Protein AF-A0A522S3V0-F1 (afdb_monomer_lite)

Sequence (945 aa):
MSQTAIDLSSREPKLDTTPLRFVTAASLFDGHDAAINIMRRIIQSQGAEVIHLGHNRSVEDVVRAALQEDADGIALSSYQGGHVEYFKYMVDMLRERGAGHIRVFGGGGGTITPEEIRELQDYGVERIYHPNDGMHMGLVHMIEDVVGRASAARDRGLGTGDQSKHLQPSIDDEASVGRMLSRIEDGGFSESELKLLRKQWTKRGQSRFSSDAGAKDGPARKHDSDPFLPPVIGITGTGGAGKSSVVDELLLRFLHAFPEMRIAVLAVDPTRRKGGGALLGDRIRMNALRSHRVFMRSMATRRAHVATNAVLHDAIAFLKSLPFDLVIVETAGIGQADTEIVDLVDFPVYVMTSDYGAASQLEKIDMLDFAQLVVLNKYDRRGAEDALRDVRKQWKRNHTAFQMPDEDVPVYPTIASQFNDPGVTWMFVNLCRLLRKNRGQSRLSDPRAGADTALASKGDSDPGFSPHCDFKPQIDTTLKEPRATVLIPGKRVRYLAEIAEQGRGINADAKRMAEAASKAQHYYESLKELGDSDLPKPLDLYGAEALVAGKARSYKSSADDSKTHVGAGLPATNDADRSLLVLRQRYNEAVKELSAEAIHLLRDWPSRRESVQAEFNEYTVRGKAIKVQNYRETLSHQKVPKIAPPVTRDWGEQLKYLMLENLPGAYPYTGGVYPYRRSGEDPTRMFAGEGTPERTNRRFHYLSLGQPASRLSTAFDSVTLYGEDPAPRPDIYGKIGNSGVSIATLVDMKKLYSGFDLCDPKTSVSMTINGPAPMILAMFMNTAIDQQVEKYLKEDDARWAAAQKKIAELLKGRPQPQYHGDLPQGNDGLGLALLGVTGDQLVDAETYARIKEHTLSTVRGTVQADILKEDQAQNTCIFSTEFALRMMGDIQQYFVDHKVRNFYSVSISGYHIAEAGANPISQLAFTLSNGFTIVEYYLARGMQI

Radius of gyration: 38.39 Å; chains: 1; bounding box: 123×80×122 Å

Foldseek 3Di:
DDDDDDPPPDPDPPPQDDAAEEEEEEFALAQPCLVRVVLQVLLQLQQHAYAYQYYRDALVRRLLCCLLQVHLEYEYEYAQFLVLLRLLLNCVVCVVLVNLLYAYEYEHEVRQPPVSQVVSVVSRHVGYDYVVNCVVQPSNSVSVVVRVVSVVSCVVVSGLPDDDPDDPDALLNSNSLNSVVVCLQSVVDDPVRLVVVLVVLVVLQFCPPQDDPPDDDDDDDDDPFTGAFAFEEEEAEAAPLCRLLLVQVLLVQCCVQFVQAAEEEEAEEEADPNRNYTHQHSNNNHPSSVDSSYRYYYYYCSDPPAFHNPSLLSSSSNVSSYPHNHYYYYTYGDDQPHDVVLVRGLAYEYGYEQPQPDLVSLVSRVCLLRHPAYEHEPCVDPCSVVSLVSSLVSSCVSVVVVVDDSLRRRYFYYYSLDPPFLRSVLNLLVVLVVVLVSQDQDPPPDPPPDPPDPDDDDDDDPSHHDPRDPSHGPDDNPPNDGDPPCLFDPVCPCVVVVVVVVVVVLLVLLLQQLVLQLQLVVLLVVCVVVPPPQRDPRLDAGDPVLLDWDDDDDDDDDDDDDDDDDDDDDDPPSTDPVVSNVSSVSNNVSSVSHDPVLSVQLVCVVVVQVQLVDQWHWDDDPRDIDIDGQFDQDPVRDTDGQWDDDDDPTSSVSSSCCSPQNQQCHPPRNNHVHNHDDDQDDPDEDEDFFAALLVLLLVQCVVCPPRPARRYEFDAWSCVLLLHAQDPSSSRPSGARGRGYYDNDLLRLLSNQALPQQLDPRYEYEYEHAACLLVVVVSNLQLNLQLLLQVVQVVDPVSVVQLLVLLCVVCPPHDFDANPDDDHPNGPGRSGVQGPHGSCSSDPPVVSVVSSLSSLQRGAYEYAHLLLVCVQFRVSHNDSSVVSLVSLLVVVVVCVVSVNPRYHSHDQALPRVVVSPDDPVRSVSSSVVSVVSNVSSNVVVVDDD

Structure (mmCIF, N/CA/C/O backbone):
data_AF-A0A522S3V0-F1
#
_entry.id   AF-A0A522S3V0-F1
#
loop_
_atom_site.group_PDB
_atom_site.id
_atom_site.type_symbol
_atom_site.label_atom_id
_atom_site.label_alt_id
_atom_site.label_comp_id
_atom_site.label_asym_id
_atom_site.label_entity_id
_atom_site.label_seq_id
_atom_site.pdbx_PDB_ins_code
_atom_site.Cartn_x
_atom_site.Cartn_y
_atom_site.Cartn_z
_atom_site.occupancy
_atom_site.B_iso_or_equiv
_atom_site.auth_seq_id
_atom_site.auth_comp_id
_atom_site.auth_asym_id
_atom_site.auth_atom_id
_atom_site.pdbx_PDB_model_num
ATOM 1 N N . MET A 1 1 ? 29.443 -6.224 9.968 1.00 32.06 1 MET A N 1
ATOM 2 C CA . MET A 1 1 ? 30.421 -5.858 11.012 1.00 32.06 1 MET A CA 1
ATOM 3 C C . MET A 1 1 ? 29.981 -6.482 12.325 1.00 32.06 1 MET A C 1
ATOM 5 O O . MET A 1 1 ? 28.787 -6.664 12.518 1.00 32.06 1 MET A O 1
ATOM 9 N N . SER A 1 2 ? 30.970 -6.884 13.118 1.00 28.94 2 SER A N 1
ATOM 10 C CA . SER A 1 2 ? 30.936 -7.695 14.342 1.00 28.94 2 SER A CA 1
ATOM 11 C C . SER A 1 2 ? 29.720 -7.516 15.261 1.00 28.94 2 SER A C 1
ATOM 13 O O . SER A 1 2 ? 29.394 -6.402 15.655 1.00 28.94 2 SER A O 1
ATOM 15 N N . GLN A 1 3 ? 29.127 -8.647 15.656 1.00 35.12 3 GLN A N 1
ATOM 16 C CA . GLN A 1 3 ? 28.225 -8.776 16.798 1.00 35.12 3 GLN A CA 1
ATOM 17 C C . GLN A 1 3 ? 28.977 -8.393 18.079 1.00 35.12 3 GLN A C 1
ATOM 19 O O . GLN A 1 3 ? 29.877 -9.111 18.509 1.00 35.12 3 GLN A O 1
ATOM 24 N N . THR A 1 4 ? 28.609 -7.280 18.702 1.00 29.66 4 THR A N 1
ATOM 25 C CA . THR A 1 4 ? 28.886 -7.037 20.118 1.00 29.66 4 THR A CA 1
ATOM 26 C C . THR A 1 4 ? 27.630 -7.391 20.899 1.00 29.66 4 THR A C 1
ATOM 28 O O . THR A 1 4 ? 26.602 -6.723 20.812 1.00 29.66 4 THR A O 1
ATOM 31 N N . ALA A 1 5 ? 27.704 -8.501 21.632 1.00 32.44 5 ALA A N 1
ATOM 32 C CA . ALA A 1 5 ? 26.768 -8.814 22.695 1.00 32.44 5 ALA A CA 1
ATOM 33 C C . ALA A 1 5 ? 26.901 -7.717 23.761 1.00 32.44 5 ALA A C 1
ATOM 35 O O . ALA A 1 5 ? 27.914 -7.644 24.453 1.00 32.44 5 ALA A O 1
ATOM 36 N N . ILE A 1 6 ? 25.915 -6.823 23.829 1.00 32.91 6 ILE A N 1
ATOM 37 C CA . ILE A 1 6 ? 25.799 -5.864 24.924 1.00 32.91 6 ILE A CA 1
ATOM 38 C C . ILE A 1 6 ? 25.101 -6.597 26.064 1.00 32.91 6 ILE A C 1
ATOM 40 O O . ILE A 1 6 ? 23.945 -7.008 25.949 1.00 32.91 6 ILE A O 1
ATOM 44 N N . ASP A 1 7 ? 25.867 -6.793 27.128 1.00 29.81 7 ASP A N 1
ATOM 45 C CA . ASP A 1 7 ? 25.445 -7.315 28.415 1.00 29.81 7 ASP A CA 1
ATOM 46 C C . ASP A 1 7 ? 24.441 -6.330 29.038 1.00 29.81 7 ASP A C 1
ATOM 48 O O . ASP A 1 7 ? 24.802 -5.261 29.534 1.00 29.81 7 ASP A O 1
ATOM 52 N N . LEU A 1 8 ? 23.148 -6.641 28.917 1.00 35.09 8 LEU A N 1
ATOM 53 C CA . LEU A 1 8 ? 22.081 -5.934 29.619 1.00 35.09 8 LEU A CA 1
ATOM 54 C C . LEU A 1 8 ? 22.165 -6.352 31.086 1.00 35.09 8 LEU A C 1
ATOM 56 O O . LEU A 1 8 ? 21.627 -7.391 31.468 1.00 35.09 8 LEU A O 1
ATOM 60 N N . SER A 1 9 ? 22.847 -5.545 31.899 1.00 31.08 9 SER A N 1
ATOM 61 C CA . SER A 1 9 ? 22.861 -5.714 33.349 1.00 31.08 9 SER A CA 1
ATOM 62 C C . SER A 1 9 ? 21.422 -5.810 33.860 1.00 31.08 9 SER A C 1
ATOM 64 O O . SER A 1 9 ? 20.640 -4.862 33.745 1.00 31.08 9 SER A O 1
ATOM 66 N N . SER A 1 10 ? 21.081 -6.973 34.405 1.00 33.59 10 SER A N 1
ATOM 67 C CA . SER A 1 10 ? 19.792 -7.302 34.993 1.00 33.59 10 SER A CA 1
ATOM 68 C C . SER A 1 10 ? 19.484 -6.378 36.173 1.00 33.59 10 SER A C 1
ATOM 70 O O . SER A 1 10 ? 19.895 -6.642 37.303 1.00 33.59 10 SER A O 1
ATOM 72 N N . ARG A 1 11 ? 18.727 -5.303 35.936 1.00 32.62 11 ARG A N 1
ATOM 73 C CA . ARG A 1 11 ? 17.849 -4.778 36.983 1.00 32.62 11 ARG A CA 1
ATOM 74 C C . ARG A 1 11 ? 16.724 -5.792 37.140 1.00 32.62 11 ARG A C 1
ATOM 76 O O . ARG A 1 11 ? 15.978 -6.026 36.192 1.00 32.62 11 ARG A O 1
ATOM 83 N N . GLU A 1 12 ? 16.645 -6.423 38.307 1.00 28.22 12 GLU A N 1
ATOM 84 C CA . GLU A 1 12 ? 15.468 -7.202 38.685 1.00 28.22 12 GLU A CA 1
ATOM 85 C C . GLU A 1 12 ? 14.215 -6.335 38.467 1.00 28.22 12 GLU A C 1
ATOM 87 O O . GLU A 1 12 ? 14.197 -5.176 38.903 1.00 28.22 12 GLU A O 1
ATOM 92 N N . PRO A 1 13 ? 13.184 -6.833 37.760 1.00 34.31 13 PRO A N 1
ATOM 93 C CA . PRO A 1 13 ? 11.940 -6.097 37.626 1.00 34.31 13 PRO A CA 1
ATOM 94 C C . PRO A 1 13 ? 11.359 -5.903 39.027 1.00 34.31 13 PRO A C 1
ATOM 96 O O . PRO A 1 13 ? 11.206 -6.868 39.776 1.00 34.31 13 PRO A O 1
ATOM 99 N N . LYS A 1 14 ? 11.039 -4.655 39.393 1.00 36.66 14 LYS A N 1
ATOM 100 C CA . LYS A 1 14 ? 10.202 -4.376 40.566 1.00 36.66 14 LYS A CA 1
ATOM 101 C C . LYS A 1 14 ? 8.884 -5.129 40.367 1.00 36.66 14 LYS A C 1
ATOM 103 O O . LYS A 1 14 ? 8.044 -4.704 39.583 1.00 36.66 14 LYS A O 1
ATOM 108 N N . LEU A 1 15 ? 8.737 -6.258 41.053 1.00 36.50 15 LEU A N 1
ATOM 109 C CA . LEU A 1 15 ? 7.603 -7.181 40.942 1.00 36.50 15 LEU A CA 1
ATOM 110 C C . LEU A 1 15 ? 6.273 -6.602 41.470 1.00 36.50 15 LEU A C 1
ATOM 112 O O . LEU A 1 15 ? 5.239 -7.229 41.275 1.00 36.50 15 LEU A O 1
ATOM 116 N N . ASP A 1 16 ? 6.286 -5.404 42.066 1.00 42.22 16 ASP A N 1
ATOM 117 C CA . ASP A 1 16 ? 5.133 -4.803 42.756 1.00 42.22 16 ASP A CA 1
ATOM 118 C C . ASP A 1 16 ? 4.429 -3.659 41.997 1.00 42.22 16 ASP A C 1
ATOM 120 O O . ASP A 1 16 ? 3.498 -3.059 42.530 1.00 42.22 16 ASP A O 1
ATOM 124 N N . THR A 1 17 ? 4.835 -3.311 40.768 1.00 62.16 17 THR A N 1
ATOM 125 C CA . THR A 1 17 ? 4.199 -2.211 40.006 1.00 62.16 17 THR A CA 1
ATOM 126 C C . THR A 1 17 ? 3.476 -2.709 38.763 1.00 62.16 17 THR A C 1
ATOM 128 O O . THR A 1 17 ? 4.062 -3.439 37.964 1.00 62.16 17 THR A O 1
ATOM 131 N N . THR A 1 18 ? 2.230 -2.269 38.562 1.00 78.38 18 THR A N 1
ATOM 132 C CA . THR A 1 18 ? 1.438 -2.621 37.375 1.00 78.38 18 THR A CA 1
ATOM 133 C C . THR A 1 18 ? 2.105 -2.092 36.096 1.00 78.38 18 THR A C 1
ATOM 135 O O . THR A 1 18 ? 2.695 -0.997 36.122 1.00 78.38 18 THR A O 1
ATOM 138 N N . PRO A 1 19 ? 2.065 -2.847 34.979 1.00 87.62 19 PRO A N 1
ATOM 139 C CA . PRO A 1 19 ? 2.725 -2.452 33.736 1.00 87.62 19 PRO A CA 1
ATOM 140 C C . PRO A 1 19 ? 2.188 -1.120 33.211 1.00 87.62 19 PRO A C 1
ATOM 142 O O . PRO A 1 19 ? 0.993 -0.853 33.312 1.00 87.62 19 PRO A O 1
ATOM 145 N N . LEU A 1 20 ? 3.059 -0.296 32.627 1.00 92.88 20 LEU A N 1
ATOM 146 C CA . LEU A 1 20 ? 2.615 0.887 31.885 1.00 92.88 20 LEU A CA 1
ATOM 147 C C . LEU A 1 20 ? 1.970 0.469 30.563 1.00 92.88 20 LEU A C 1
ATOM 149 O O . LEU A 1 20 ? 2.444 -0.469 29.915 1.00 92.88 20 LEU A O 1
ATOM 153 N N . ARG A 1 21 ? 0.946 1.201 30.132 1.00 95.31 21 ARG A N 1
ATOM 154 C CA . ARG A 1 21 ? 0.237 0.978 28.867 1.00 95.31 21 ARG A CA 1
ATOM 155 C C . ARG A 1 21 ? 0.547 2.094 27.876 1.00 95.31 21 ARG A C 1
ATOM 157 O O . ARG A 1 21 ? 0.355 3.270 28.176 1.00 95.31 21 ARG A O 1
ATOM 164 N N . PHE A 1 22 ? 0.998 1.731 26.677 1.00 97.75 22 PHE A N 1
ATOM 165 C CA . PHE A 1 22 ? 1.307 2.683 25.606 1.00 97.75 22 PHE A CA 1
ATOM 166 C C . PHE A 1 22 ? 0.477 2.424 24.355 1.00 97.75 22 PHE A C 1
ATOM 168 O O . PHE A 1 22 ? 0.475 1.309 23.834 1.00 97.75 22 PHE A O 1
ATOM 175 N N . VAL A 1 23 ? -0.134 3.474 23.807 1.00 98.12 23 VAL A N 1
ATOM 176 C CA . VAL A 1 23 ? -0.689 3.456 22.447 1.00 98.12 23 VAL A CA 1
ATOM 177 C C . VAL A 1 23 ? 0.372 3.955 21.472 1.00 98.12 23 VAL A C 1
ATOM 179 O O . VAL A 1 23 ? 0.943 5.026 21.660 1.00 98.12 23 VAL A O 1
ATOM 182 N N . THR A 1 24 ? 0.655 3.182 20.423 1.00 97.88 24 THR A N 1
ATOM 183 C CA . THR A 1 24 ? 1.666 3.539 19.410 1.00 97.88 24 THR A CA 1
ATOM 184 C C . THR A 1 24 ? 1.072 3.546 18.008 1.00 97.88 24 THR A C 1
ATOM 186 O O . THR A 1 24 ? 0.420 2.573 17.620 1.00 97.88 24 THR A O 1
ATOM 189 N N . ALA A 1 25 ? 1.319 4.604 17.230 1.00 96.31 25 ALA A N 1
ATOM 190 C CA . ALA A 1 25 ? 0.836 4.715 15.850 1.00 96.31 25 ALA A CA 1
ATOM 191 C C . ALA A 1 25 ? 1.712 5.638 14.976 1.00 96.31 25 ALA A C 1
ATOM 193 O O . ALA A 1 25 ? 2.504 6.419 15.501 1.00 96.31 25 ALA A O 1
ATOM 194 N N . ALA A 1 26 ? 1.543 5.586 13.653 1.00 94.81 26 ALA A N 1
ATOM 195 C CA . ALA A 1 26 ? 1.912 6.692 12.761 1.00 94.81 26 ALA A CA 1
ATOM 196 C C . ALA A 1 26 ? 0.695 7.602 12.510 1.00 94.81 26 ALA A C 1
ATOM 198 O O . ALA A 1 26 ? -0.449 7.138 12.587 1.00 94.81 26 ALA A O 1
ATOM 199 N N . SER A 1 27 ? 0.938 8.888 12.239 1.00 94.06 27 SER A N 1
ATOM 200 C CA . SER A 1 27 ? -0.116 9.894 12.056 1.00 94.06 27 SER A CA 1
ATOM 201 C C . SER A 1 27 ? -1.000 9.631 10.825 1.00 94.06 27 SER A C 1
ATOM 203 O O . SER A 1 27 ? -0.763 8.715 10.029 1.00 94.06 27 SER A O 1
ATOM 205 N N . LEU A 1 28 ? -2.074 10.413 10.683 1.00 94.12 28 LEU A N 1
ATOM 206 C CA . LEU A 1 28 ? -3.029 10.256 9.586 1.00 94.12 28 LEU A CA 1
ATOM 207 C C . LEU A 1 28 ? -2.329 10.455 8.238 1.00 94.12 28 LEU A C 1
ATOM 209 O O . LEU A 1 28 ? -1.510 11.367 8.087 1.00 94.12 28 LEU A O 1
ATOM 213 N N . PHE A 1 29 ? -2.653 9.595 7.274 1.00 92.19 29 PHE A N 1
ATOM 214 C CA . PHE A 1 29 ? -2.051 9.567 5.941 1.00 92.19 29 PHE A CA 1
ATOM 215 C C . PHE A 1 29 ? -0.524 9.411 5.941 1.00 92.19 29 PHE A C 1
ATOM 217 O O . PHE A 1 29 ? 0.152 9.777 4.980 1.00 92.19 29 PHE A O 1
ATOM 224 N N . ASP A 1 30 ? 0.035 8.848 7.013 1.00 87.94 30 ASP A N 1
ATOM 225 C CA . ASP A 1 30 ? 1.455 8.559 7.125 1.00 87.94 30 ASP A CA 1
ATOM 226 C C . ASP A 1 30 ? 1.706 7.050 7.099 1.00 87.94 30 ASP A C 1
ATOM 228 O O . ASP A 1 30 ? 1.232 6.317 7.967 1.00 87.94 30 ASP A O 1
ATOM 232 N N . GLY A 1 31 ? 2.448 6.596 6.084 1.00 83.69 31 GLY A N 1
ATOM 233 C CA . GLY A 1 31 ? 2.874 5.202 5.922 1.00 83.69 31 GLY A CA 1
ATOM 234 C C . GLY A 1 31 ? 4.220 4.888 6.590 1.00 83.69 31 GLY A C 1
ATOM 235 O O . GLY A 1 31 ? 4.623 3.726 6.639 1.00 83.69 31 GLY A O 1
ATOM 236 N N . HIS A 1 32 ? 4.927 5.897 7.118 1.00 85.44 32 HIS A N 1
ATOM 237 C CA . HIS A 1 32 ? 6.264 5.736 7.695 1.00 85.44 32 HIS A CA 1
ATOM 238 C C . HIS A 1 32 ? 6.207 5.112 9.095 1.00 85.44 32 HIS A C 1
ATOM 240 O O . HIS A 1 32 ? 6.304 5.787 10.124 1.00 85.44 32 HIS A O 1
ATOM 246 N N . ASP A 1 33 ? 6.078 3.790 9.138 1.00 85.81 33 ASP A N 1
ATOM 247 C CA . ASP A 1 33 ? 5.947 3.029 10.378 1.00 85.81 33 ASP A CA 1
ATOM 248 C C . ASP A 1 33 ? 7.276 2.434 10.883 1.00 85.81 33 ASP A C 1
ATOM 250 O O . ASP A 1 33 ? 7.359 1.952 12.015 1.00 85.81 33 ASP A O 1
ATOM 254 N N . ALA A 1 34 ? 8.343 2.495 10.077 1.00 85.50 34 ALA A N 1
ATOM 255 C CA . ALA A 1 34 ? 9.644 1.911 10.401 1.00 85.50 34 ALA A CA 1
ATOM 256 C C . ALA A 1 34 ? 10.194 2.429 11.741 1.00 85.50 34 ALA A C 1
ATOM 258 O O . ALA A 1 34 ? 10.612 1.644 12.597 1.00 85.50 34 ALA A O 1
ATOM 259 N N . ALA A 1 35 ? 10.127 3.748 11.958 1.00 88.06 35 ALA A N 1
ATOM 260 C CA . ALA A 1 35 ? 10.579 4.376 13.193 1.00 88.06 35 ALA A CA 1
ATOM 261 C C . ALA A 1 35 ? 9.749 3.909 14.399 1.00 88.06 35 ALA A C 1
ATOM 263 O O . ALA A 1 35 ? 10.310 3.392 15.368 1.00 88.06 35 ALA A O 1
ATOM 264 N N . ILE A 1 36 ? 8.415 4.016 14.334 1.00 92.94 36 ILE A N 1
ATOM 265 C CA . ILE A 1 36 ? 7.541 3.644 15.456 1.00 92.94 36 ILE A CA 1
ATOM 266 C C . ILE A 1 36 ? 7.591 2.138 15.753 1.00 92.94 36 ILE A C 1
ATOM 268 O O . ILE A 1 36 ? 7.514 1.739 16.915 1.00 92.94 36 ILE A O 1
ATOM 272 N N . ASN A 1 37 ? 7.822 1.292 14.742 1.00 91.38 37 ASN A N 1
ATOM 273 C CA . ASN A 1 37 ? 8.041 -0.144 14.909 1.00 91.38 37 ASN A CA 1
ATOM 274 C C . ASN A 1 37 ? 9.311 -0.465 15.710 1.00 91.38 37 ASN A C 1
ATOM 276 O O . ASN A 1 37 ? 9.316 -1.417 16.495 1.00 91.38 37 ASN A O 1
ATOM 280 N N . ILE A 1 38 ? 10.384 0.310 15.536 1.00 91.38 38 ILE A N 1
ATOM 281 C CA . ILE A 1 38 ? 11.595 0.177 16.356 1.00 91.38 38 ILE A CA 1
ATOM 282 C C . ILE A 1 38 ? 11.308 0.674 17.775 1.00 91.38 38 ILE A C 1
ATOM 284 O O . ILE A 1 38 ? 11.557 -0.060 18.733 1.00 91.38 38 ILE A O 1
ATOM 288 N N . MET A 1 39 ? 10.708 1.861 17.917 1.00 93.12 39 MET A N 1
ATOM 289 C CA . MET A 1 39 ? 10.418 2.448 19.231 1.00 93.12 39 MET A CA 1
ATOM 290 C C . MET A 1 39 ? 9.525 1.539 20.077 1.00 93.12 39 MET A C 1
ATOM 292 O O . MET A 1 39 ? 9.862 1.236 21.220 1.00 93.12 39 MET A O 1
ATOM 296 N N . ARG A 1 40 ? 8.433 1.008 19.511 1.00 94.38 40 ARG A N 1
ATOM 297 C CA . ARG A 1 40 ? 7.505 0.134 20.243 1.00 94.38 40 ARG A CA 1
ATOM 298 C C . ARG A 1 40 ? 8.153 -1.159 20.734 1.00 94.38 40 ARG A C 1
ATOM 300 O O . ARG A 1 40 ? 7.777 -1.663 21.787 1.00 94.38 40 ARG A O 1
ATOM 307 N N . ARG A 1 41 ? 9.123 -1.710 19.990 1.00 93.06 41 ARG A N 1
ATOM 308 C CA . ARG A 1 41 ? 9.859 -2.919 20.403 1.00 93.06 41 ARG A CA 1
ATOM 309 C C . ARG A 1 41 ? 10.714 -2.636 21.631 1.00 93.06 41 ARG A C 1
ATOM 311 O O . ARG A 1 41 ? 10.781 -3.477 22.523 1.00 93.06 41 ARG A O 1
ATOM 318 N N . ILE A 1 42 ? 11.336 -1.459 21.678 1.00 93.88 42 ILE A N 1
ATOM 319 C CA . ILE A 1 42 ? 12.140 -1.032 22.823 1.00 93.88 42 ILE A CA 1
ATOM 320 C C . ILE A 1 42 ? 11.220 -0.718 24.015 1.00 93.88 42 ILE A C 1
ATOM 322 O O . ILE A 1 42 ? 11.487 -1.210 25.106 1.00 93.88 42 ILE A O 1
ATOM 326 N N . ILE A 1 43 ? 10.088 -0.029 23.808 1.00 94.25 43 ILE A N 1
ATOM 327 C CA . ILE A 1 43 ? 9.077 0.227 24.858 1.00 94.25 43 ILE A CA 1
ATOM 328 C C . ILE A 1 43 ? 8.588 -1.096 25.466 1.00 94.25 43 ILE A C 1
ATOM 330 O O . ILE A 1 43 ? 8.608 -1.274 26.681 1.00 94.25 43 ILE A O 1
ATOM 334 N N . GLN A 1 44 ? 8.235 -2.072 24.624 1.00 93.44 44 GLN A N 1
ATOM 335 C CA . GLN A 1 44 ? 7.839 -3.407 25.075 1.00 93.44 44 GLN A CA 1
ATOM 336 C C . GLN A 1 44 ? 8.957 -4.104 25.869 1.00 93.44 44 GLN A C 1
ATOM 338 O O . GLN A 1 44 ? 8.687 -4.796 26.850 1.00 93.44 44 GLN A O 1
ATOM 343 N N . SER A 1 45 ? 10.217 -3.954 25.446 1.00 90.62 45 SER A N 1
ATOM 344 C CA . SER A 1 45 ? 11.360 -4.565 26.136 1.00 90.62 45 SER A CA 1
ATOM 345 C C . SER A 1 45 ? 11.624 -3.976 27.525 1.00 90.62 45 SER A C 1
ATOM 347 O O . SER A 1 45 ? 12.203 -4.667 28.355 1.00 90.62 45 SER A O 1
ATOM 349 N N . GLN A 1 46 ? 11.140 -2.757 27.789 1.00 90.88 46 GLN A N 1
ATOM 350 C CA . GLN A 1 46 ? 11.187 -2.085 29.093 1.00 90.88 46 GLN A CA 1
ATOM 351 C C . GLN A 1 46 ? 10.025 -2.489 30.025 1.00 90.88 46 GLN A C 1
ATOM 353 O O . GLN A 1 46 ? 9.839 -1.890 31.080 1.00 90.88 46 GLN A O 1
ATOM 358 N N . GLY A 1 47 ? 9.223 -3.493 29.650 1.00 90.25 47 GLY A N 1
ATOM 359 C CA . GLY A 1 47 ? 8.157 -4.031 30.500 1.00 90.25 47 GLY A CA 1
ATOM 360 C C . GLY A 1 47 ? 6.781 -3.400 30.325 1.00 90.25 47 GLY A C 1
ATOM 361 O O . GLY A 1 47 ? 5.868 -3.745 31.069 1.00 90.25 47 GLY A O 1
ATOM 362 N N . ALA A 1 48 ? 6.600 -2.525 29.336 1.00 93.38 48 ALA A N 1
ATOM 363 C CA . ALA A 1 48 ? 5.300 -1.936 29.036 1.00 93.38 48 ALA A CA 1
ATOM 364 C C . ALA A 1 48 ? 4.405 -2.858 28.184 1.00 93.38 48 ALA A C 1
ATOM 366 O O . ALA A 1 48 ? 4.872 -3.653 27.358 1.00 93.38 48 ALA A O 1
ATOM 367 N N . GLU A 1 49 ? 3.095 -2.713 28.354 1.00 95.38 49 GLU A N 1
ATOM 368 C CA . GLU A 1 49 ? 2.071 -3.263 27.473 1.00 95.38 49 GLU A CA 1
ATOM 369 C C . GLU A 1 49 ? 1.822 -2.275 26.325 1.00 95.38 49 GLU A C 1
ATOM 371 O O . GLU A 1 49 ? 1.408 -1.135 26.538 1.00 95.38 49 GLU A O 1
ATOM 376 N N . VAL A 1 50 ? 2.110 -2.689 25.091 1.00 96.88 50 VAL A N 1
ATOM 377 C CA . VAL A 1 50 ? 2.014 -1.815 23.919 1.00 96.88 50 VAL A CA 1
ATOM 378 C C . VAL A 1 50 ? 0.818 -2.189 23.061 1.00 96.88 50 VAL A C 1
ATOM 380 O O . VAL A 1 50 ? 0.811 -3.245 22.429 1.00 96.88 50 VAL A O 1
ATOM 383 N N . ILE A 1 51 ? -0.145 -1.276 22.986 1.00 97.25 51 ILE A N 1
ATOM 384 C CA . ILE A 1 51 ? -1.275 -1.305 22.067 1.00 97.25 51 ILE A CA 1
ATOM 385 C C . ILE A 1 51 ? -0.815 -0.639 20.771 1.00 97.25 51 ILE A C 1
ATOM 387 O O . ILE A 1 51 ? -0.682 0.585 20.680 1.00 97.25 51 ILE A O 1
ATOM 391 N N . HIS A 1 52 ? -0.505 -1.446 19.762 1.00 96.00 52 HIS A N 1
ATOM 392 C CA . HIS A 1 52 ? -0.005 -0.927 18.495 1.00 96.00 52 HIS A CA 1
ATOM 393 C C . HIS A 1 52 ? -1.133 -0.797 17.477 1.00 96.00 52 HIS A C 1
ATOM 395 O O . HIS A 1 52 ? -1.774 -1.785 17.135 1.00 96.00 52 HIS A O 1
ATOM 401 N N . LEU A 1 53 ? -1.352 0.413 16.964 1.00 94.50 53 LEU A N 1
ATOM 402 C CA . LEU A 1 53 ? -2.390 0.685 15.968 1.00 94.50 53 LEU A CA 1
ATOM 403 C C . LEU A 1 53 ? -1.861 0.620 14.530 1.00 94.50 53 LEU A C 1
ATOM 405 O O . LEU A 1 53 ? -2.651 0.689 13.593 1.00 94.50 53 LEU A O 1
ATOM 409 N N . GLY A 1 54 ? -0.551 0.478 14.326 1.00 91.50 54 GLY A N 1
ATOM 410 C CA . GLY A 1 54 ? 0.050 0.525 12.993 1.00 91.50 54 GLY A CA 1
ATOM 411 C C . GLY A 1 54 ? 0.186 1.955 12.475 1.00 91.50 54 GLY A C 1
ATOM 412 O O . GLY A 1 54 ? 0.572 2.856 13.218 1.00 91.50 54 GLY A O 1
ATOM 413 N N . HIS A 1 55 ? -0.118 2.155 11.199 1.00 91.06 55 HIS A N 1
ATOM 414 C CA . HIS A 1 55 ? 0.045 3.422 10.487 1.00 91.06 55 HIS A CA 1
ATOM 415 C C . HIS A 1 55 ? -1.303 4.001 10.035 1.00 91.06 55 HIS A C 1
ATOM 417 O O . HIS A 1 55 ? -2.340 3.361 10.226 1.00 91.06 55 HIS A O 1
ATOM 423 N N . ASN A 1 56 ? -1.291 5.205 9.450 1.00 92.75 56 ASN A N 1
ATOM 424 C CA . ASN A 1 56 ? -2.484 5.889 8.944 1.00 92.75 56 ASN A CA 1
ATOM 425 C C . ASN A 1 56 ? -3.638 5.973 9.968 1.00 92.75 56 ASN A C 1
ATOM 427 O O . ASN A 1 56 ? -4.739 5.461 9.740 1.00 92.75 56 ASN A O 1
ATOM 431 N N . ARG A 1 57 ? -3.388 6.594 11.127 1.00 94.12 57 ARG A N 1
ATOM 432 C CA . ARG A 1 57 ? -4.404 6.747 12.181 1.00 94.12 57 ARG A CA 1
ATOM 433 C C . ARG A 1 57 ? -4.821 8.197 12.355 1.00 94.12 57 ARG A C 1
ATOM 435 O O . ARG A 1 57 ? -3.973 9.078 12.433 1.00 94.12 57 ARG A O 1
ATOM 442 N N . SER A 1 58 ? -6.131 8.435 12.408 1.00 95.06 58 SER A N 1
ATOM 443 C CA . SER A 1 58 ? -6.678 9.754 12.738 1.00 95.06 58 SER A CA 1
ATOM 444 C C . SER A 1 58 ? -6.421 10.084 14.208 1.00 95.06 58 SER A C 1
ATOM 446 O O . SER A 1 58 ? -6.199 9.183 15.025 1.00 95.06 58 SER A O 1
ATOM 448 N N . VAL A 1 59 ? -6.490 11.369 14.567 1.00 96.69 59 VAL A N 1
ATOM 449 C CA . VAL A 1 59 ? -6.398 11.765 15.983 1.00 96.69 59 VAL A CA 1
ATOM 450 C C . VAL A 1 59 ? -7.498 11.087 16.794 1.00 96.69 59 VAL A C 1
ATOM 452 O O . VAL A 1 59 ? -7.238 10.567 17.876 1.00 96.69 59 VAL A O 1
ATOM 455 N N . GLU A 1 60 ? -8.707 11.035 16.243 1.00 95.06 60 GLU A N 1
ATOM 456 C CA . GLU A 1 60 ? -9.858 10.405 16.878 1.00 95.06 60 GLU A CA 1
ATOM 457 C C . GLU A 1 60 ? -9.642 8.909 17.141 1.00 95.06 60 GLU A C 1
ATOM 459 O O . GLU A 1 60 ? -9.913 8.446 18.249 1.00 95.06 60 GLU A O 1
ATOM 464 N N . ASP A 1 61 ? -9.088 8.166 16.178 1.00 94.56 61 ASP A N 1
ATOM 465 C CA . ASP A 1 61 ? -8.780 6.741 16.345 1.00 94.56 61 ASP A CA 1
ATOM 466 C C . ASP A 1 61 ? -7.769 6.521 17.482 1.00 94.56 61 ASP A C 1
ATOM 468 O O . ASP A 1 61 ? -7.953 5.638 18.326 1.00 94.56 61 ASP A O 1
ATOM 472 N N . VAL A 1 62 ? -6.703 7.331 17.521 1.00 96.75 62 VAL A N 1
ATOM 473 C CA . VAL A 1 62 ? -5.644 7.228 18.539 1.00 96.75 62 VAL A CA 1
ATOM 474 C C . VAL A 1 62 ? -6.169 7.605 19.920 1.00 96.75 62 VAL A C 1
ATOM 476 O O . VAL A 1 62 ? -5.916 6.885 20.886 1.00 96.75 62 VAL A O 1
ATOM 479 N N . VAL A 1 63 ? -6.914 8.707 20.027 1.00 96.81 63 VAL A N 1
ATOM 480 C CA . VAL A 1 63 ? -7.463 9.177 21.304 1.00 96.81 63 VAL A CA 1
ATOM 481 C C . VAL A 1 63 ? -8.495 8.189 21.827 1.00 96.81 63 VAL A C 1
ATOM 483 O O . VAL A 1 63 ? -8.378 7.763 22.971 1.00 96.81 63 VAL A O 1
ATOM 486 N N . ARG A 1 64 ? -9.451 7.734 21.007 1.00 95.38 64 ARG A N 1
ATOM 487 C CA . ARG A 1 64 ? -10.419 6.707 21.431 1.00 95.38 64 ARG A CA 1
ATOM 488 C C . ARG A 1 64 ? -9.724 5.435 21.897 1.00 95.38 64 ARG A C 1
ATOM 490 O O . ARG A 1 64 ? -10.098 4.894 22.933 1.00 95.38 64 ARG A O 1
ATOM 497 N N . ALA A 1 65 ? -8.685 4.985 21.191 1.00 96.56 65 ALA A N 1
ATOM 498 C CA . ALA A 1 65 ? -7.876 3.864 21.655 1.00 96.56 65 ALA A CA 1
ATOM 499 C C . ALA A 1 65 ? -7.263 4.136 23.031 1.00 96.56 65 ALA A C 1
ATOM 501 O O . ALA A 1 65 ? -7.442 3.333 23.937 1.00 96.56 65 ALA A O 1
ATOM 502 N N . ALA A 1 66 ? -6.607 5.278 23.223 1.00 96.69 66 ALA A N 1
ATOM 503 C CA . ALA A 1 66 ? -5.985 5.622 24.498 1.00 96.69 66 ALA A CA 1
ATOM 504 C C . ALA A 1 66 ? -6.988 5.706 25.661 1.00 96.69 66 ALA A C 1
ATOM 506 O O . ALA A 1 66 ? -6.656 5.298 26.769 1.00 96.69 66 ALA A O 1
ATOM 507 N N . LEU A 1 67 ? -8.217 6.170 25.409 1.00 94.50 67 LEU A N 1
ATOM 508 C CA . LEU A 1 67 ? -9.281 6.237 26.417 1.00 94.50 67 LEU A CA 1
ATOM 509 C C . LEU A 1 67 ? -9.833 4.858 26.781 1.00 94.50 67 LEU A C 1
ATOM 511 O O . LEU A 1 67 ? -9.942 4.532 27.960 1.00 94.50 67 LEU A O 1
ATOM 515 N N . GLN A 1 68 ? -10.171 4.041 25.780 1.00 95.50 68 GLN A N 1
ATOM 516 C CA . GLN A 1 68 ? -10.714 2.697 26.000 1.00 95.50 68 GLN A CA 1
ATOM 517 C C . GLN A 1 68 ? -9.675 1.778 26.670 1.00 95.50 68 GLN A C 1
ATOM 519 O O . GLN A 1 68 ? -9.997 0.966 27.541 1.00 95.50 68 GLN A O 1
ATOM 524 N N . GLU A 1 69 ? -8.407 1.938 26.289 1.00 95.38 69 GLU A N 1
ATOM 525 C CA . GLU A 1 69 ? -7.277 1.183 26.826 1.00 95.38 69 GLU A CA 1
ATOM 526 C C . GLU A 1 69 ? -6.730 1.761 28.137 1.00 95.38 69 GLU A C 1
ATOM 528 O O . GLU A 1 69 ? -5.906 1.093 28.755 1.00 95.38 69 GLU A O 1
ATOM 533 N N . ASP A 1 70 ? -7.187 2.949 28.557 1.00 93.44 70 ASP A N 1
ATOM 534 C CA . ASP A 1 70 ? -6.704 3.691 29.733 1.00 93.44 70 ASP A CA 1
ATOM 535 C C . ASP A 1 70 ? -5.167 3.766 29.767 1.00 93.44 70 ASP A C 1
ATOM 537 O O . ASP A 1 70 ? -4.498 3.233 30.651 1.00 93.44 70 ASP A O 1
ATOM 541 N N . ALA A 1 71 ? -4.604 4.335 28.699 1.00 95.25 71 ALA A N 1
ATOM 542 C CA . ALA A 1 71 ? -3.167 4.353 28.457 1.00 95.25 71 ALA A CA 1
ATOM 543 C C . ALA A 1 71 ? -2.435 5.412 29.296 1.00 95.25 71 ALA A C 1
ATOM 545 O O . ALA A 1 71 ? -2.927 6.517 29.491 1.00 95.25 71 ALA A O 1
ATOM 546 N N . ASP A 1 72 ? -1.195 5.124 29.691 1.00 95.44 72 ASP A N 1
ATOM 547 C CA . ASP A 1 72 ? -0.322 6.087 30.374 1.00 95.44 72 ASP A CA 1
ATOM 548 C C . ASP A 1 72 ? 0.348 7.054 29.387 1.00 95.44 72 ASP A C 1
ATOM 550 O O . ASP A 1 72 ? 0.650 8.208 29.713 1.00 95.44 72 ASP A O 1
ATOM 554 N N . GLY A 1 73 ? 0.586 6.583 28.161 1.00 97.00 73 GLY A N 1
ATOM 555 C CA . GLY A 1 73 ? 1.242 7.361 27.123 1.00 97.00 73 GLY A CA 1
ATOM 556 C C . GLY A 1 73 ? 0.804 7.009 25.706 1.00 97.00 73 GLY A C 1
ATOM 557 O O . GLY A 1 73 ? 0.424 5.881 25.393 1.00 97.00 73 GLY A O 1
ATOM 558 N N . ILE A 1 74 ? 0.910 7.998 24.827 1.00 98.44 74 ILE A N 1
ATOM 559 C CA . ILE A 1 74 ? 0.740 7.879 23.381 1.00 98.44 74 ILE A CA 1
ATOM 560 C C . ILE A 1 74 ? 2.086 8.211 22.742 1.00 98.44 74 ILE A C 1
ATOM 562 O O . ILE A 1 74 ? 2.639 9.271 23.014 1.00 98.44 74 ILE A O 1
ATOM 566 N N . ALA A 1 75 ? 2.611 7.342 21.882 1.00 97.94 75 ALA A N 1
ATOM 567 C CA . ALA A 1 75 ? 3.833 7.599 21.123 1.00 97.94 75 ALA A CA 1
ATOM 568 C C . ALA A 1 75 ? 3.559 7.544 19.616 1.00 97.94 75 ALA A C 1
ATOM 570 O O . ALA A 1 75 ? 3.032 6.554 19.103 1.00 97.94 75 ALA A O 1
ATOM 571 N N . LEU A 1 76 ? 3.920 8.618 18.910 1.00 96.81 76 LEU A N 1
ATOM 572 C CA . LEU A 1 76 ? 3.557 8.826 17.508 1.00 96.81 76 LEU A CA 1
ATOM 573 C C . LEU A 1 76 ? 4.757 9.118 16.613 1.00 96.81 76 LEU A C 1
ATOM 575 O O . LEU A 1 76 ? 5.680 9.832 17.005 1.00 96.81 76 LEU A O 1
ATOM 579 N N . SER A 1 77 ? 4.700 8.633 15.375 1.00 95.44 77 SER A N 1
ATOM 580 C CA . SER A 1 77 ? 5.548 9.126 14.285 1.00 95.44 77 SER A CA 1
ATOM 581 C C . SER A 1 77 ? 4.757 10.006 13.314 1.00 95.44 77 SER A C 1
ATOM 583 O O . SER A 1 77 ? 3.609 9.696 12.998 1.00 95.44 77 SER A O 1
ATOM 585 N N . SER A 1 78 ? 5.356 11.107 12.845 1.00 94.38 78 SER A N 1
ATOM 586 C CA . SER A 1 78 ? 4.755 11.980 11.826 1.00 94.38 78 SER A CA 1
ATOM 587 C C . SER A 1 78 ? 5.803 12.549 10.864 1.00 94.38 78 SER A C 1
ATOM 589 O O . SER A 1 78 ? 6.573 13.429 11.240 1.00 94.38 78 SER A O 1
ATOM 591 N N . TYR A 1 79 ? 5.805 12.071 9.619 1.00 90.19 79 TYR A N 1
ATOM 592 C CA . TYR A 1 79 ? 6.773 12.414 8.565 1.00 90.19 79 TYR A CA 1
ATOM 593 C C . TYR A 1 79 ? 6.165 13.152 7.360 1.00 90.19 79 TYR A C 1
ATOM 595 O O . TYR A 1 79 ? 6.895 13.596 6.482 1.00 90.19 79 TYR A O 1
ATOM 603 N N . GLN A 1 80 ? 4.838 13.302 7.301 1.00 83.31 80 GLN A N 1
ATOM 604 C CA . GLN A 1 80 ? 4.128 13.878 6.142 1.00 83.31 80 GLN A CA 1
ATOM 605 C C . GLN A 1 80 ? 3.824 15.383 6.257 1.00 83.31 80 GLN A C 1
ATOM 607 O O . GLN A 1 80 ? 3.176 15.950 5.378 1.00 83.31 80 GLN A O 1
ATOM 612 N N . GLY A 1 81 ? 4.259 16.036 7.338 1.00 84.69 81 GLY A N 1
ATOM 613 C CA . GLY A 1 81 ? 3.806 17.383 7.694 1.00 84.69 81 GLY A CA 1
ATOM 614 C C . GLY A 1 81 ? 2.407 17.394 8.330 1.00 84.69 81 GLY A C 1
ATOM 615 O O . GLY A 1 81 ? 1.799 16.340 8.573 1.00 84.69 81 GLY A O 1
ATOM 616 N N . GLY A 1 82 ? 1.917 18.595 8.655 1.00 92.00 82 GLY A N 1
ATOM 617 C CA . GLY A 1 82 ? 0.666 18.798 9.403 1.00 92.00 82 GLY A CA 1
ATOM 618 C C . GLY A 1 82 ? 0.728 18.321 10.858 1.00 92.00 82 GLY A C 1
ATOM 619 O O . GLY A 1 82 ? -0.297 18.043 11.480 1.00 92.00 82 GLY A O 1
ATOM 620 N N . HIS A 1 83 ? 1.939 18.123 11.394 1.00 95.00 83 HIS A N 1
ATOM 621 C CA . HIS A 1 83 ? 2.157 17.605 12.747 1.00 95.00 83 HIS A CA 1
ATOM 622 C C . HIS A 1 83 ? 1.740 18.600 13.824 1.00 95.00 83 HIS A C 1
ATOM 624 O O . HIS A 1 83 ? 1.271 18.164 14.872 1.00 95.00 83 HIS A O 1
ATOM 630 N N . VAL A 1 84 ? 1.872 19.908 13.581 1.00 96.88 84 VAL A N 1
ATOM 631 C CA . VAL A 1 84 ? 1.467 20.924 14.560 1.00 96.88 84 VAL A CA 1
ATOM 632 C C . VAL A 1 84 ? -0.034 20.821 14.828 1.00 96.88 84 VAL A C 1
ATOM 634 O O . VAL A 1 84 ? -0.451 20.672 15.975 1.00 96.88 84 VAL A O 1
ATOM 637 N N . GLU A 1 85 ? -0.841 20.811 13.770 1.00 97.00 85 GLU A N 1
ATOM 638 C CA . GLU A 1 85 ? -2.293 20.666 13.835 1.00 97.00 85 GLU A CA 1
ATOM 639 C C . GLU A 1 85 ? -2.688 19.312 14.428 1.00 97.00 85 GLU A C 1
ATOM 641 O O . GLU A 1 85 ? -3.539 19.253 15.313 1.00 97.00 85 GLU A O 1
ATOM 646 N N . TYR A 1 86 ? -2.033 18.232 13.990 1.00 97.31 86 TYR A N 1
ATOM 647 C CA . TYR A 1 86 ? -2.309 16.874 14.459 1.00 97.31 86 TYR A CA 1
ATOM 648 C C . TYR A 1 86 ? -2.092 16.724 15.974 1.00 97.31 86 TYR A C 1
ATOM 650 O O . TYR A 1 86 ? -2.969 16.234 16.687 1.00 97.31 86 TYR A O 1
ATOM 658 N N . PHE A 1 87 ? -0.939 17.161 16.492 1.00 98.25 87 PHE A N 1
ATOM 659 C CA . PHE A 1 87 ? -0.627 17.046 17.918 1.00 98.25 87 PHE A CA 1
ATOM 660 C C . PHE A 1 87 ? -1.461 18.000 18.777 1.00 98.25 87 PHE A C 1
ATOM 662 O O . PHE A 1 87 ? -1.924 17.586 19.839 1.00 98.25 87 PHE A O 1
ATOM 669 N N . LYS A 1 88 ? -1.704 19.241 18.332 1.00 98.19 88 LYS A N 1
ATOM 670 C CA . LYS A 1 88 ? -2.585 20.169 19.061 1.00 98.19 88 LYS A CA 1
ATOM 671 C C . LYS A 1 88 ? -4.001 19.620 19.167 1.00 98.19 88 LYS A C 1
ATOM 673 O O . LYS A 1 88 ? -4.530 19.533 20.269 1.00 98.19 88 LYS A O 1
ATOM 678 N N . TYR A 1 89 ? -4.555 19.137 18.054 1.00 98.06 89 TYR A N 1
ATOM 679 C CA . TYR A 1 89 ? -5.886 18.538 18.038 1.00 98.06 89 TYR A CA 1
ATOM 680 C C . TYR A 1 89 ? -5.986 17.319 18.965 1.00 98.06 89 TYR A C 1
ATOM 682 O O . TYR A 1 89 ? -6.986 17.140 19.656 1.00 98.06 89 TYR A O 1
ATOM 690 N N . MET A 1 90 ? -4.928 16.506 19.045 1.00 97.94 90 MET A N 1
ATOM 691 C CA . MET A 1 90 ? -4.862 15.392 19.992 1.00 97.94 90 MET A CA 1
ATOM 692 C C . MET A 1 90 ? -4.862 15.849 21.448 1.00 97.94 90 MET A C 1
ATOM 694 O O . MET A 1 90 ? -5.601 15.294 22.262 1.00 97.94 90 MET A O 1
ATOM 698 N N . VAL A 1 91 ? -4.044 16.848 21.782 1.00 97.88 91 VAL A N 1
ATOM 699 C CA . VAL A 1 91 ? -3.982 17.414 23.134 1.00 97.88 91 VAL A CA 1
ATOM 700 C C . VAL A 1 91 ? -5.332 18.020 23.528 1.00 97.88 91 VAL A C 1
ATOM 702 O O . VAL A 1 91 ? -5.796 17.782 24.644 1.00 97.88 91 VAL A O 1
ATOM 705 N N . ASP A 1 92 ? -5.988 18.741 22.619 1.00 97.88 92 ASP A N 1
ATOM 706 C CA . ASP A 1 92 ? -7.315 19.318 22.844 1.00 97.88 92 ASP A CA 1
ATOM 707 C C . ASP A 1 92 ? -8.361 18.233 23.084 1.00 97.88 92 ASP A C 1
ATOM 709 O O . ASP A 1 92 ? -9.036 18.250 24.112 1.00 97.88 92 ASP A O 1
ATOM 713 N N . MET A 1 93 ? -8.420 17.214 22.223 1.00 96.50 93 MET A N 1
ATOM 714 C CA . MET A 1 93 ? -9.382 16.119 22.368 1.00 96.50 93 MET A CA 1
ATOM 715 C C . MET A 1 93 ? -9.170 15.321 23.666 1.00 96.50 93 MET A C 1
ATOM 717 O O . MET A 1 93 ? -10.138 14.913 24.311 1.00 96.50 93 MET A O 1
ATOM 721 N N . LEU A 1 94 ? -7.919 15.116 24.094 1.00 95.31 94 LEU A N 1
ATOM 722 C CA . LEU A 1 94 ? -7.614 14.490 25.386 1.00 95.31 94 LEU A CA 1
ATOM 723 C C . LEU A 1 94 ? -8.081 15.355 26.561 1.00 95.31 94 LEU A C 1
ATOM 725 O O . LEU A 1 94 ? -8.628 14.824 27.529 1.00 95.31 94 LEU A O 1
ATOM 729 N N . ARG A 1 95 ? -7.892 16.679 26.497 1.00 93.56 95 ARG A N 1
ATOM 730 C CA . ARG A 1 95 ? -8.364 17.614 27.533 1.00 93.56 95 ARG A CA 1
ATOM 731 C C . ARG A 1 95 ? -9.886 17.644 27.608 1.00 93.56 95 ARG A C 1
ATOM 733 O O . ARG A 1 95 ? -10.430 17.496 28.700 1.00 93.56 95 ARG A O 1
ATOM 740 N N . GLU A 1 96 ? -10.555 17.774 26.467 1.00 93.31 96 GLU A N 1
ATOM 741 C CA . GLU A 1 96 ? -12.018 17.793 26.350 1.00 93.31 96 GLU A CA 1
ATOM 742 C C . GLU A 1 96 ? -12.658 16.520 26.916 1.00 93.31 96 GLU A C 1
ATOM 744 O O . GLU A 1 96 ? -13.710 16.582 27.548 1.00 93.31 96 GLU A O 1
ATOM 749 N N . ARG A 1 97 ? -11.993 15.369 26.758 1.00 89.12 97 ARG A N 1
ATOM 750 C CA . ARG A 1 97 ? -12.453 14.069 27.272 1.00 89.12 97 ARG A CA 1
ATOM 751 C C . ARG A 1 97 ? -11.925 13.727 28.672 1.00 89.12 97 ARG A C 1
ATOM 753 O O . ARG A 1 97 ? -11.985 12.574 29.091 1.00 89.12 97 ARG A O 1
ATOM 760 N N . GLY A 1 98 ? -11.388 14.703 29.409 1.00 87.75 98 GLY A N 1
ATOM 761 C CA . GLY A 1 98 ? -10.947 14.513 30.798 1.00 87.75 98 GLY A CA 1
ATOM 762 C C . GLY A 1 98 ? -9.763 13.548 30.959 1.00 87.75 98 GLY A C 1
ATOM 763 O O . GLY A 1 98 ? -9.605 12.917 32.008 1.00 87.75 98 GLY A O 1
ATOM 764 N N . ALA A 1 99 ? -8.934 13.418 29.923 1.00 90.00 99 ALA A N 1
ATOM 765 C CA . ALA A 1 99 ? -7.809 12.492 29.828 1.00 90.00 99 ALA A CA 1
ATOM 766 C C . ALA A 1 99 ? -6.459 13.196 29.612 1.00 90.00 99 ALA A C 1
ATOM 768 O O . ALA A 1 99 ? -5.515 12.609 29.094 1.00 90.00 99 ALA A O 1
ATOM 769 N N . GLY A 1 100 ? -6.324 14.444 30.072 1.00 86.81 100 GLY A N 1
ATOM 770 C CA . GLY A 1 100 ? -5.068 15.208 29.994 1.00 86.81 100 GLY A CA 1
ATOM 771 C C . GLY A 1 100 ? -3.890 14.624 30.794 1.00 86.81 100 GLY A C 1
ATOM 772 O O . GLY A 1 100 ? -2.807 15.202 30.807 1.00 86.81 100 GLY A O 1
ATOM 773 N N . HIS A 1 101 ? -4.087 13.500 31.483 1.00 87.25 101 HIS A N 1
ATOM 774 C CA . HIS A 1 101 ? -3.025 12.772 32.166 1.00 87.25 101 HIS A CA 1
ATOM 775 C C . HIS A 1 101 ? -2.180 11.904 31.234 1.00 87.25 101 HIS A C 1
ATOM 777 O O . HIS A 1 101 ? -1.005 11.679 31.538 1.00 87.25 101 HIS A O 1
ATOM 783 N N . ILE A 1 102 ? -2.767 11.462 30.117 1.00 94.44 102 ILE A N 1
ATOM 784 C CA . ILE A 1 102 ? -2.113 10.632 29.108 1.00 94.44 102 ILE A CA 1
ATOM 785 C C . ILE A 1 102 ? -1.009 11.454 28.445 1.00 94.44 102 ILE A C 1
ATOM 787 O O . ILE A 1 102 ? -1.260 12.521 27.881 1.00 94.44 102 ILE A O 1
ATOM 791 N N . ARG A 1 103 ? 0.235 10.974 28.523 1.00 96.62 103 ARG A N 1
ATOM 792 C CA . ARG A 1 103 ? 1.401 11.716 28.026 1.00 96.62 103 ARG A CA 1
ATOM 793 C C . ARG A 1 103 ? 1.586 11.500 26.533 1.00 96.62 103 ARG A C 1
ATOM 795 O O . ARG A 1 103 ? 1.704 10.364 26.085 1.00 96.62 103 ARG A O 1
ATOM 802 N N . VAL A 1 104 ? 1.646 12.584 25.764 1.00 98.31 104 VAL A N 1
ATOM 803 C CA . VAL A 1 104 ? 1.842 12.521 24.310 1.00 98.31 104 VAL A CA 1
ATOM 804 C C . VAL A 1 104 ? 3.321 12.698 23.976 1.00 98.31 104 VAL A C 1
ATOM 806 O O . VAL A 1 104 ? 3.925 13.709 24.327 1.00 98.31 104 VAL A O 1
ATOM 809 N N . PHE A 1 105 ? 3.887 11.726 23.270 1.00 98.31 105 PHE A N 1
ATOM 810 C CA . PHE A 1 105 ? 5.258 11.706 22.773 1.00 98.31 105 PHE A CA 1
ATOM 811 C C . PHE A 1 105 ? 5.260 11.629 21.246 1.00 98.31 105 PHE A C 1
ATOM 813 O O . PHE A 1 105 ? 4.385 10.995 20.646 1.00 98.31 105 PHE A O 1
ATOM 820 N N . GLY A 1 106 ? 6.268 12.215 20.604 1.00 96.69 106 GLY A N 1
ATOM 821 C CA . GLY A 1 106 ? 6.348 12.203 19.145 1.00 96.69 106 GLY A CA 1
ATOM 822 C C . GLY A 1 106 ? 7.754 12.265 18.560 1.00 96.69 106 GLY A C 1
ATOM 823 O O . GLY A 1 106 ? 8.725 12.605 19.235 1.00 96.69 106 GLY A O 1
ATOM 824 N N . GLY A 1 107 ? 7.847 11.958 17.268 1.00 95.62 107 GLY A N 1
ATOM 825 C CA . GLY A 1 107 ? 9.041 12.155 16.450 1.00 95.62 107 GLY A CA 1
ATOM 826 C C . GLY A 1 107 ? 8.702 12.185 14.959 1.00 95.62 107 GLY A C 1
ATOM 827 O O . GLY A 1 107 ? 7.756 11.542 14.514 1.00 95.62 107 GLY A O 1
ATOM 828 N N . GLY A 1 108 ? 9.472 12.935 14.174 1.00 92.88 108 GLY A N 1
ATOM 829 C CA . GLY A 1 108 ? 9.243 13.088 12.729 1.00 92.88 108 GLY A CA 1
ATOM 830 C C . GLY A 1 108 ? 10.523 13.254 11.919 1.00 92.88 108 GLY A C 1
ATOM 831 O O . GLY A 1 108 ? 10.512 13.809 10.821 1.00 92.88 108 GLY A O 1
ATOM 832 N N . GLY A 1 109 ? 11.660 12.840 12.484 1.00 91.00 109 GLY A N 1
ATOM 833 C CA . GLY A 1 109 ? 12.969 13.147 11.917 1.00 91.00 109 GLY A CA 1
ATOM 834 C C . GLY A 1 109 ? 13.188 14.660 11.817 1.00 91.00 109 GLY A C 1
ATOM 835 O O . GLY A 1 109 ? 12.848 15.396 12.738 1.00 91.00 109 GLY A O 1
ATOM 836 N N . GLY A 1 110 ? 13.739 15.118 10.692 1.00 91.00 110 GLY A N 1
ATOM 837 C CA . GLY A 1 110 ? 13.926 16.547 10.410 1.00 91.00 110 GLY A CA 1
ATOM 838 C C . GLY A 1 110 ? 12.663 17.284 9.947 1.00 91.00 110 GLY A C 1
ATOM 839 O O . GLY A 1 110 ? 12.751 18.463 9.628 1.00 91.00 110 GLY A O 1
ATOM 840 N N . THR A 1 111 ? 11.509 16.608 9.878 1.00 91.50 111 THR A N 1
ATOM 841 C CA . THR A 1 111 ? 10.240 17.214 9.433 1.00 91.50 111 THR A CA 1
ATOM 842 C C . THR A 1 111 ? 9.673 18.180 10.470 1.00 91.50 111 THR A C 1
ATOM 844 O O . THR A 1 111 ? 9.018 19.145 10.098 1.00 91.50 111 THR A O 1
ATOM 847 N N . ILE A 1 112 ? 9.922 17.922 11.761 1.00 95.25 112 ILE A N 1
ATOM 848 C CA . ILE A 1 112 ? 9.472 18.771 12.869 1.00 95.25 112 ILE A CA 1
ATOM 849 C C . ILE A 1 112 ? 10.641 19.659 13.289 1.00 95.25 112 ILE A C 1
ATOM 851 O O . ILE A 1 112 ? 11.654 19.169 13.799 1.00 95.25 112 ILE A O 1
ATOM 855 N N . THR A 1 113 ? 10.510 20.959 13.059 1.00 95.19 113 THR A N 1
ATOM 856 C CA . THR A 1 113 ? 11.576 21.933 13.320 1.00 95.19 113 THR A CA 1
ATOM 857 C C . THR A 1 113 ? 11.738 22.216 14.822 1.00 95.19 113 THR A C 1
ATOM 859 O O . THR A 1 113 ? 10.793 22.033 15.593 1.00 95.19 113 THR A O 1
ATOM 862 N N . PRO A 1 114 ? 12.909 22.687 15.294 1.00 95.75 114 PRO A N 1
ATOM 863 C CA . PRO A 1 114 ? 13.104 23.056 16.701 1.00 95.75 114 PRO A CA 1
ATOM 864 C C . PRO A 1 114 ? 12.113 24.110 17.227 1.00 95.75 114 PRO A C 1
ATOM 866 O O . PRO A 1 114 ? 11.767 24.107 18.410 1.00 95.75 114 PRO A O 1
ATOM 869 N N . GLU A 1 115 ? 11.661 25.028 16.373 1.00 96.75 115 GLU A N 1
ATOM 870 C CA . GLU A 1 115 ? 10.607 26.000 16.674 1.00 96.75 115 GLU A CA 1
ATOM 871 C C . GLU A 1 115 ? 9.271 25.301 16.950 1.00 96.75 115 GLU A C 1
ATOM 873 O O . GLU A 1 115 ? 8.685 25.514 18.011 1.00 96.75 115 GLU A O 1
ATOM 878 N N . GLU A 1 116 ? 8.845 24.408 16.056 1.00 97.56 116 GLU A N 1
ATOM 879 C CA . GLU A 1 116 ? 7.602 23.638 16.197 1.00 97.56 116 GLU A CA 1
ATOM 880 C C . GLU A 1 116 ? 7.651 22.676 17.393 1.00 97.56 116 GLU A C 1
ATOM 882 O O . GLU A 1 116 ? 6.644 22.475 18.068 1.00 97.56 116 GLU A O 1
ATOM 887 N N . ILE A 1 117 ? 8.821 22.103 17.706 1.00 97.88 117 ILE A N 1
ATOM 888 C CA . ILE A 1 117 ? 9.013 21.272 18.906 1.00 97.88 117 ILE A CA 1
ATOM 889 C C . ILE A 1 117 ? 8.719 22.079 20.172 1.00 97.88 117 ILE A C 1
ATOM 891 O O . ILE A 1 117 ? 8.012 21.591 21.053 1.00 97.88 117 ILE A O 1
ATOM 895 N N . ARG A 1 118 ? 9.259 23.302 20.274 1.00 97.69 118 ARG A N 1
ATOM 896 C CA . ARG A 1 118 ? 8.998 24.186 21.421 1.00 97.69 118 ARG A CA 1
ATOM 897 C C . ARG A 1 118 ? 7.520 24.532 21.506 1.00 97.69 118 ARG A C 1
ATOM 899 O O . ARG A 1 118 ? 6.925 24.331 22.555 1.00 97.69 118 ARG A O 1
ATOM 906 N N . GLU A 1 119 ? 6.922 24.937 20.389 1.00 98.25 119 GLU A N 1
ATOM 907 C CA . GLU A 1 119 ? 5.495 25.251 20.312 1.00 98.25 119 GLU A CA 1
ATOM 908 C C . GLU A 1 119 ? 4.612 24.085 20.777 1.00 98.25 119 GLU A C 1
ATOM 910 O O . GLU A 1 119 ? 3.713 24.276 21.593 1.00 98.25 119 GLU A O 1
ATOM 915 N N . LEU A 1 120 ? 4.868 22.869 20.290 1.00 98.31 120 LEU A N 1
ATOM 916 C CA . LEU A 1 120 ? 4.097 21.680 20.650 1.00 98.31 120 LEU A CA 1
ATOM 917 C C . LEU A 1 120 ? 4.255 21.301 22.124 1.00 98.31 120 LEU A C 1
ATOM 919 O O . LEU A 1 120 ? 3.274 20.933 22.775 1.00 98.31 120 LEU A O 1
ATOM 923 N N . GLN A 1 121 ? 5.473 21.396 22.656 1.00 98.31 121 GLN A N 1
ATOM 924 C CA . GLN A 1 121 ? 5.732 21.090 24.060 1.00 98.31 121 GLN A CA 1
ATOM 925 C C . GLN A 1 121 ? 5.106 22.127 24.996 1.00 98.31 121 GLN A C 1
ATOM 927 O O . GLN A 1 121 ? 4.461 21.750 25.972 1.00 98.31 121 GLN A O 1
ATOM 932 N N . ASP A 1 122 ? 5.207 23.414 24.657 1.00 98.12 122 ASP A N 1
ATOM 933 C CA . ASP A 1 122 ? 4.548 24.496 25.392 1.00 98.12 122 ASP A CA 1
ATOM 934 C C . ASP A 1 122 ? 3.018 24.357 25.334 1.00 98.12 122 ASP A C 1
ATOM 936 O O . ASP A 1 122 ? 2.317 24.674 26.297 1.00 98.12 122 ASP A O 1
ATOM 940 N N . TYR A 1 123 ? 2.485 23.830 24.225 1.00 98.00 123 TYR A N 1
ATOM 941 C CA . TYR A 1 123 ? 1.054 23.591 24.065 1.00 98.00 123 TYR A CA 1
ATOM 942 C C . TYR A 1 123 ? 0.525 22.467 24.962 1.00 98.00 123 TYR A C 1
ATOM 944 O O . TYR A 1 123 ? -0.608 22.554 25.441 1.00 98.00 123 TYR A O 1
ATOM 952 N N . GLY A 1 124 ? 1.311 21.409 25.193 1.00 96.56 124 GLY A N 1
ATOM 953 C CA . GLY A 1 124 ? 0.928 20.282 26.052 1.00 96.56 124 GLY A CA 1
ATOM 954 C C . GLY A 1 124 ? 1.449 18.905 25.635 1.00 96.56 124 GLY A C 1
ATOM 955 O O . GLY A 1 124 ? 1.116 17.923 26.297 1.00 96.56 124 GLY A O 1
ATOM 956 N N . VAL A 1 125 ? 2.240 18.803 24.564 1.00 98.12 125 VAL A N 1
ATOM 957 C CA . VAL A 1 125 ? 2.962 17.566 24.232 1.00 98.12 125 VAL A CA 1
ATOM 958 C C . VAL A 1 125 ? 4.087 17.353 25.252 1.00 98.12 125 VAL A C 1
ATOM 960 O O . VAL A 1 125 ? 4.822 18.279 25.568 1.00 98.12 125 VAL A O 1
ATOM 963 N N . GLU A 1 126 ? 4.257 16.137 25.772 1.00 97.62 126 GLU A N 1
ATOM 964 C CA . GLU A 1 126 ? 5.257 15.867 26.817 1.00 97.62 126 GLU A CA 1
ATOM 965 C C . GLU A 1 126 ? 6.687 15.984 26.272 1.00 97.62 126 GLU A C 1
ATOM 967 O O . GLU A 1 126 ? 7.549 16.611 26.890 1.00 97.62 126 GLU A O 1
ATOM 972 N N . ARG A 1 127 ? 6.952 15.377 25.108 1.00 97.94 127 ARG A N 1
ATOM 973 C CA . ARG A 1 127 ? 8.256 15.468 24.439 1.00 97.94 127 ARG A CA 1
ATOM 974 C C . ARG A 1 127 ? 8.150 15.134 22.953 1.00 97.94 127 ARG A C 1
ATOM 976 O O . ARG A 1 127 ? 7.564 14.115 22.586 1.00 97.94 127 ARG A O 1
ATOM 983 N N . ILE A 1 128 ? 8.791 15.944 22.111 1.00 97.81 128 ILE A N 1
ATOM 984 C CA . ILE A 1 128 ? 9.115 15.573 20.727 1.00 97.81 128 ILE A CA 1
ATOM 985 C C . ILE A 1 128 ? 10.625 15.351 20.613 1.00 97.81 128 ILE A C 1
ATOM 987 O O . ILE A 1 128 ? 11.406 16.224 20.994 1.00 97.81 128 ILE A O 1
ATOM 991 N N . TYR A 1 129 ? 11.034 14.199 20.081 1.00 96.81 129 TYR A N 1
ATOM 992 C CA . TYR A 1 129 ? 12.444 13.847 19.904 1.00 96.81 129 TYR A CA 1
ATOM 993 C C . TYR A 1 129 ? 12.940 14.232 18.505 1.00 96.81 129 TYR A C 1
ATOM 995 O O . TYR A 1 129 ? 12.433 13.746 17.490 1.00 96.81 129 TYR A O 1
ATOM 1003 N N . HIS A 1 130 ? 13.958 15.092 18.457 1.00 95.06 130 HIS A N 1
ATOM 1004 C CA . HIS A 1 130 ? 14.650 15.505 17.234 1.00 95.06 130 HIS A CA 1
ATOM 1005 C C . HIS A 1 130 ? 15.774 14.502 16.884 1.00 95.06 130 HIS A C 1
ATOM 1007 O O . HIS A 1 130 ? 16.317 13.865 17.788 1.00 95.06 130 HIS A O 1
ATOM 1013 N N . PRO A 1 131 ? 16.216 14.367 15.614 1.00 93.19 131 PRO A N 1
ATOM 1014 C CA . PRO A 1 131 ? 17.361 13.523 15.248 1.00 93.19 131 PRO A CA 1
ATOM 1015 C C . PRO A 1 131 ? 18.612 13.716 16.116 1.00 93.19 131 PRO A C 1
ATOM 1017 O O . PRO A 1 131 ? 19.279 12.740 16.456 1.00 93.19 131 PRO A O 1
ATOM 1020 N N . ASN A 1 132 ? 18.893 14.955 16.528 1.00 92.81 132 ASN A N 1
ATOM 1021 C CA . ASN A 1 132 ? 20.013 15.262 17.425 1.00 92.81 132 ASN A CA 1
ATOM 1022 C C . ASN A 1 132 ? 19.853 14.589 18.798 1.00 92.81 132 ASN A C 1
ATOM 1024 O O . ASN A 1 132 ? 20.835 14.085 19.334 1.00 92.81 132 ASN A O 1
ATOM 1028 N N . ASP A 1 133 ? 18.633 14.514 19.342 1.00 93.06 133 ASP A N 1
ATOM 1029 C CA . ASP A 1 133 ? 18.370 13.807 20.602 1.00 93.06 133 ASP A CA 1
ATOM 1030 C C . ASP A 1 133 ? 18.721 12.320 20.454 1.00 93.06 133 ASP A C 1
ATOM 1032 O O . ASP A 1 133 ? 19.425 11.757 21.289 1.00 93.06 133 ASP A O 1
ATOM 1036 N N . GLY A 1 134 ? 18.320 11.699 19.338 1.00 90.25 134 GLY A N 1
ATOM 1037 C CA . GLY A 1 134 ? 18.657 10.309 19.028 1.00 90.25 134 GLY A CA 1
ATOM 1038 C C . GLY A 1 134 ? 20.165 10.062 18.891 1.00 90.25 134 GLY A C 1
ATOM 1039 O O . GLY A 1 134 ? 20.653 9.032 19.353 1.00 90.25 134 GLY A O 1
ATOM 1040 N N . MET A 1 135 ? 20.912 11.007 18.307 1.00 91.00 135 MET A N 1
ATOM 1041 C CA . MET A 1 135 ? 22.376 10.930 18.200 1.00 91.00 135 MET A CA 1
ATOM 1042 C C . MET A 1 135 ? 23.082 11.092 19.552 1.00 91.00 135 MET A C 1
ATOM 1044 O O . MET A 1 135 ? 24.089 10.429 19.791 1.00 91.00 135 MET A O 1
ATOM 1048 N N . HIS A 1 136 ? 22.575 11.960 20.431 1.00 93.38 136 HIS A N 1
ATOM 1049 C CA . HIS A 1 136 ? 23.192 12.234 21.732 1.00 93.38 136 HIS A CA 1
ATOM 1050 C C . HIS A 1 136 ? 22.829 11.202 22.801 1.00 93.38 136 HIS A C 1
ATOM 1052 O O . HIS A 1 136 ? 23.695 10.779 23.563 1.00 93.38 136 HIS A O 1
ATOM 1058 N N . MET A 1 137 ? 21.559 10.802 22.869 1.00 93.94 137 MET A N 1
ATOM 1059 C CA . MET A 1 137 ? 21.055 9.866 23.876 1.00 93.94 137 MET A CA 1
ATOM 1060 C C . MET A 1 137 ? 21.255 8.412 23.444 1.00 93.94 137 MET A C 1
ATOM 1062 O O . MET A 1 137 ? 21.499 7.546 24.275 1.00 93.94 137 MET A O 1
ATOM 1066 N N . GLY A 1 138 ? 21.133 8.120 22.149 1.00 93.75 138 GLY A N 1
ATOM 1067 C CA . GLY A 1 138 ? 20.923 6.761 21.659 1.00 93.75 138 GLY A CA 1
ATOM 1068 C C . GLY A 1 138 ? 19.470 6.296 21.836 1.00 93.75 138 GLY A C 1
ATOM 1069 O O . GLY A 1 138 ? 18.727 6.767 22.698 1.00 93.75 138 GLY A O 1
ATOM 1070 N N . LEU A 1 139 ? 19.050 5.337 21.003 1.00 92.38 139 LEU A N 1
ATOM 1071 C CA . LEU A 1 139 ? 17.649 4.892 20.928 1.00 92.38 139 LEU A CA 1
ATOM 1072 C C . LEU A 1 139 ? 17.121 4.294 22.239 1.00 92.38 139 LEU A C 1
ATOM 1074 O O . LEU A 1 139 ? 15.955 4.485 22.571 1.00 92.38 139 LEU A O 1
ATOM 1078 N N . VAL A 1 140 ? 17.961 3.570 22.983 1.00 93.00 140 VAL A N 1
ATOM 1079 C CA . VAL A 1 140 ? 17.550 2.918 24.236 1.00 93.00 140 VAL A CA 1
ATOM 1080 C C . VAL A 1 140 ? 17.259 3.960 25.313 1.00 93.00 140 VAL A C 1
ATOM 1082 O O . VAL A 1 140 ? 16.162 3.963 25.862 1.00 93.00 140 VAL A O 1
ATOM 1085 N N . HIS A 1 141 ? 18.187 4.890 25.552 1.00 94.44 141 HIS A N 1
ATOM 1086 C CA . HIS A 1 141 ? 18.020 5.935 26.565 1.00 94.44 141 HIS A CA 1
ATOM 1087 C C . HIS A 1 141 ? 16.894 6.916 26.227 1.00 94.44 141 HIS A C 1
ATOM 1089 O O . HIS A 1 141 ? 16.225 7.423 27.122 1.00 94.44 141 HIS A O 1
ATOM 1095 N N . MET A 1 142 ? 16.633 7.148 24.939 1.00 94.94 142 MET A N 1
ATOM 1096 C CA . MET A 1 142 ? 15.461 7.907 24.506 1.00 94.94 142 MET A CA 1
ATOM 1097 C C . MET A 1 142 ? 14.156 7.250 24.974 1.00 94.94 142 MET A C 1
ATOM 1099 O O . MET A 1 142 ? 13.268 7.924 25.484 1.00 94.94 142 MET A O 1
ATOM 1103 N N . ILE A 1 143 ? 14.044 5.926 24.854 1.00 95.50 143 ILE A N 1
ATOM 1104 C CA . ILE A 1 143 ? 12.859 5.197 25.317 1.00 95.50 143 ILE A CA 1
ATOM 1105 C C . ILE A 1 143 ? 12.819 5.063 26.841 1.00 95.50 143 ILE A C 1
ATOM 1107 O O . ILE A 1 143 ? 11.735 5.092 27.418 1.00 95.50 143 ILE A O 1
ATOM 1111 N N . GLU A 1 144 ? 13.965 4.977 27.514 1.00 95.19 144 GLU A N 1
ATOM 1112 C CA . GLU A 1 144 ? 14.016 5.070 28.979 1.00 95.19 144 GLU A CA 1
ATOM 1113 C C . GLU A 1 144 ? 13.470 6.415 29.483 1.00 95.19 144 GLU A C 1
ATOM 1115 O O . GLU A 1 144 ? 12.738 6.432 30.471 1.00 95.19 144 GLU A O 1
ATOM 1120 N N . ASP A 1 145 ? 13.745 7.522 28.784 1.00 97.00 145 ASP A N 1
ATOM 1121 C CA . ASP A 1 145 ? 13.157 8.837 29.079 1.00 97.00 145 ASP A CA 1
ATOM 1122 C C . ASP A 1 145 ? 11.634 8.850 28.840 1.00 97.00 145 ASP A C 1
ATOM 1124 O O . ASP A 1 145 ? 10.890 9.291 29.717 1.00 97.00 145 ASP A O 1
ATOM 1128 N N . VAL A 1 146 ? 11.148 8.287 27.722 1.00 96.50 146 VAL A N 1
ATOM 1129 C CA . VAL A 1 146 ? 9.699 8.129 27.451 1.00 96.50 146 VAL A CA 1
ATOM 1130 C C . VAL A 1 146 ? 9.000 7.374 28.586 1.00 96.50 146 VAL A C 1
ATOM 1132 O O . VAL A 1 146 ? 8.012 7.849 29.153 1.00 96.50 146 VAL A O 1
ATOM 1135 N N . VAL A 1 147 ? 9.519 6.196 28.938 1.00 95.19 147 VAL A N 1
ATOM 1136 C CA . VAL A 1 147 ? 8.949 5.325 29.975 1.00 95.19 147 VAL A CA 1
ATOM 1137 C C . VAL A 1 147 ? 9.042 5.990 31.351 1.00 95.19 147 VAL A C 1
ATOM 1139 O O . VAL A 1 147 ? 8.072 5.975 32.109 1.00 95.19 147 VAL A O 1
ATOM 1142 N N . GLY A 1 148 ? 10.170 6.635 31.661 1.00 95.12 148 GLY A N 1
ATOM 1143 C CA . GLY A 1 148 ? 10.381 7.349 32.918 1.00 95.12 148 GLY A CA 1
ATOM 1144 C C . GLY A 1 148 ? 9.402 8.508 33.117 1.00 95.12 148 GLY A C 1
ATOM 1145 O O . GLY A 1 148 ? 8.836 8.653 34.202 1.00 95.12 148 GLY A O 1
ATOM 1146 N N . ARG A 1 149 ? 9.137 9.297 32.068 1.00 95.19 149 ARG A N 1
ATOM 1147 C CA . ARG A 1 149 ? 8.164 10.404 32.101 1.00 95.19 149 ARG A CA 1
ATOM 1148 C C . ARG A 1 149 ? 6.734 9.917 32.291 1.00 95.19 149 ARG A C 1
ATOM 1150 O O . ARG A 1 149 ? 6.014 10.484 33.114 1.00 95.19 149 ARG A O 1
ATOM 1157 N N . ALA A 1 150 ? 6.337 8.863 31.578 1.00 93.75 150 ALA A N 1
ATOM 1158 C CA . ALA A 1 150 ? 5.017 8.254 31.740 1.00 93.75 150 ALA A CA 1
ATOM 1159 C C . ALA A 1 150 ? 4.828 7.692 33.161 1.00 93.75 150 ALA A C 1
ATOM 1161 O O . ALA A 1 150 ? 3.834 8.008 33.814 1.00 93.75 150 ALA A O 1
ATOM 1162 N N . SER A 1 151 ? 5.824 6.969 33.693 1.00 92.25 151 SER A N 1
ATOM 1163 C CA . SER A 1 151 ? 5.806 6.475 35.080 1.00 92.25 151 SER A CA 1
ATOM 1164 C C . SER A 1 151 ? 5.664 7.617 36.087 1.00 92.25 151 SER A C 1
ATOM 1166 O O . SER A 1 151 ? 4.781 7.589 36.939 1.00 92.25 151 SER A O 1
ATOM 1168 N N . ALA A 1 152 ? 6.481 8.667 35.959 1.00 90.38 152 ALA A N 1
ATOM 1169 C CA . ALA A 1 152 ? 6.442 9.811 36.866 1.00 90.38 152 ALA A CA 1
ATOM 1170 C C . ALA A 1 152 ? 5.126 10.605 36.776 1.00 90.38 152 ALA A C 1
ATOM 1172 O O . ALA A 1 152 ? 4.734 11.276 37.732 1.00 90.38 152 ALA A O 1
ATOM 1173 N N . ALA A 1 153 ? 4.443 10.593 35.628 1.00 87.94 153 ALA A N 1
ATOM 1174 C CA . ALA A 1 153 ? 3.110 11.171 35.494 1.00 87.94 153 ALA A CA 1
ATOM 1175 C C . ALA A 1 153 ? 2.053 10.332 36.227 1.00 87.94 153 ALA A C 1
ATOM 1177 O O . ALA A 1 153 ? 1.249 10.901 36.968 1.00 87.94 153 ALA A O 1
ATOM 1178 N N . ARG A 1 154 ? 2.096 9.001 36.081 1.00 85.38 154 ARG A N 1
ATOM 1179 C CA . ARG A 1 154 ? 1.208 8.074 36.795 1.00 85.38 154 ARG A CA 1
ATOM 1180 C C . ARG A 1 154 ? 1.355 8.206 38.313 1.00 85.38 154 ARG A C 1
ATOM 1182 O O . ARG A 1 154 ? 0.358 8.405 39.004 1.00 85.38 154 ARG A O 1
ATOM 1189 N N . ASP A 1 155 ? 2.593 8.212 38.809 1.00 81.94 155 ASP A N 1
ATOM 1190 C CA . ASP A 1 155 ? 2.910 8.256 40.245 1.00 81.94 155 ASP A CA 1
ATOM 1191 C C . ASP A 1 155 ? 2.518 9.584 40.922 1.00 81.94 155 ASP A C 1
ATOM 1193 O O . ASP A 1 155 ? 2.226 9.615 42.115 1.00 81.94 155 ASP A O 1
ATOM 1197 N N . ARG A 1 156 ? 2.463 10.696 40.172 1.00 77.44 156 ARG A N 1
ATOM 1198 C CA . ARG A 1 156 ? 2.047 12.021 40.682 1.00 77.44 156 ARG A CA 1
ATOM 1199 C C . ARG A 1 156 ? 0.535 12.159 40.915 1.00 77.44 156 ARG A C 1
ATOM 1201 O O . ARG A 1 156 ? 0.070 13.266 41.167 1.00 77.44 156 ARG A O 1
ATOM 1208 N N . GLY A 1 157 ? -0.235 11.076 40.796 1.00 63.66 157 GLY A N 1
ATOM 1209 C CA . GLY A 1 157 ? -1.696 11.106 40.932 1.00 63.66 157 GLY A CA 1
ATOM 1210 C C . GLY A 1 157 ? -2.402 11.809 39.770 1.00 63.66 157 GLY A C 1
ATOM 1211 O O . GLY A 1 157 ? -3.594 12.080 39.848 1.00 63.66 157 GLY A O 1
ATOM 1212 N N . LEU A 1 158 ? -1.675 12.107 38.684 1.00 53.06 158 LEU A N 1
ATOM 1213 C CA . LEU A 1 158 ? -2.290 12.488 37.415 1.00 53.06 158 LEU A CA 1
ATOM 1214 C C . LEU A 1 158 ? -2.850 11.233 36.719 1.00 53.06 158 LEU A C 1
ATOM 1216 O O . LEU A 1 158 ? -3.819 11.358 35.989 1.00 53.06 158 LEU A O 1
ATOM 1220 N N . GLY A 1 159 ? -2.298 10.037 36.972 1.00 50.25 159 GLY A N 1
ATOM 1221 C CA . GLY A 1 159 ? -2.826 8.747 36.497 1.00 50.25 159 GLY A CA 1
ATOM 1222 C C . GLY A 1 159 ? -3.821 8.066 37.452 1.00 50.25 159 GLY A C 1
ATOM 1223 O O . GLY A 1 159 ? -4.225 8.651 38.453 1.00 50.25 159 GLY A O 1
ATOM 1224 N N . THR A 1 160 ? -4.181 6.815 37.131 1.00 48.75 160 THR A N 1
ATOM 1225 C CA . THR A 1 160 ? -5.254 5.918 37.649 1.00 48.75 160 THR A CA 1
ATOM 1226 C C . THR A 1 160 ? -5.546 5.862 39.166 1.00 48.75 160 THR A C 1
ATOM 1228 O O . THR A 1 160 ? -6.509 5.209 39.577 1.00 48.75 160 THR A O 1
ATOM 1231 N N . GLY A 1 161 ? -4.753 6.527 40.008 1.00 48.56 161 GLY A N 1
ATOM 1232 C CA . GLY A 1 161 ? -4.786 6.432 41.466 1.00 48.56 161 GLY A CA 1
ATOM 1233 C C . GLY A 1 161 ? -5.618 7.475 42.219 1.00 48.56 161 GLY A C 1
ATOM 1234 O O . GLY A 1 161 ? -5.912 7.228 43.387 1.00 48.56 161 GLY A O 1
ATOM 1235 N N . ASP A 1 162 ? -6.026 8.603 41.622 1.00 47.25 162 ASP A N 1
ATOM 1236 C CA . ASP A 1 162 ? -6.722 9.652 42.385 1.00 47.25 162 ASP A CA 1
ATOM 1237 C C . ASP A 1 162 ? -7.942 10.252 41.658 1.00 47.25 162 ASP A C 1
ATOM 1239 O O . ASP A 1 162 ? -7.921 10.523 40.462 1.00 47.25 162 ASP A O 1
ATOM 1243 N N . GLN A 1 163 ? -9.006 10.489 42.435 1.00 46.97 163 GLN A N 1
ATOM 1244 C CA . GLN A 1 163 ? -10.257 11.191 42.088 1.00 46.97 163 GLN A CA 1
ATOM 1245 C C . GLN A 1 163 ? -11.388 10.412 41.372 1.00 46.97 163 GLN A C 1
ATOM 1247 O O . GLN A 1 163 ? -11.829 10.723 40.270 1.00 46.97 163 GLN A O 1
ATOM 1252 N N . SER A 1 164 ? -11.992 9.450 42.077 1.00 45.25 164 SER A N 1
ATOM 1253 C CA . SER A 1 164 ? -13.372 9.582 42.601 1.00 45.25 164 SER A CA 1
ATOM 1254 C C . SER A 1 164 ? -13.920 8.221 43.050 1.00 45.25 164 SER A C 1
ATOM 1256 O O . SER A 1 164 ? -13.977 7.244 42.306 1.00 45.25 164 SER A O 1
ATOM 1258 N N . LYS A 1 165 ? -14.408 8.153 44.292 1.00 44.72 165 LYS A N 1
ATOM 1259 C CA . LYS A 1 165 ? -15.127 6.988 44.844 1.00 44.72 165 LYS A CA 1
ATOM 1260 C C . LYS A 1 165 ? -16.508 6.758 44.186 1.00 44.72 165 LYS A C 1
ATOM 1262 O O . LYS A 1 165 ? -17.270 5.916 44.652 1.00 44.72 165 LYS A O 1
ATOM 1267 N N . HIS A 1 166 ? -16.830 7.487 43.112 1.00 48.47 166 HIS A N 1
ATOM 1268 C CA . HIS A 1 166 ? -18.158 7.566 42.498 1.00 48.47 166 HIS A CA 1
ATOM 1269 C C . HIS A 1 166 ? -18.122 7.682 40.965 1.00 48.47 166 HIS A C 1
ATOM 1271 O O . HIS A 1 166 ? -18.890 8.447 40.389 1.00 48.47 166 HIS A O 1
ATOM 1277 N N . LEU A 1 167 ? -17.284 6.909 40.272 1.00 55.53 167 LEU A N 1
ATOM 1278 C CA . LEU A 1 167 ? -17.530 6.687 38.846 1.00 55.53 167 LEU A CA 1
ATOM 1279 C C . LEU A 1 167 ? -18.774 5.803 38.736 1.00 55.53 167 LEU A C 1
ATOM 1281 O O . LEU A 1 167 ? -18.764 4.657 39.181 1.00 55.53 167 LEU A O 1
ATOM 1285 N N . GLN A 1 168 ? -19.864 6.339 38.193 1.00 67.75 168 GLN A N 1
ATOM 1286 C CA . GLN A 1 168 ? -20.865 5.514 37.529 1.00 67.75 168 GLN A CA 1
ATOM 1287 C C . GLN A 1 168 ? -20.449 5.465 36.060 1.00 67.75 168 GLN A C 1
ATOM 1289 O O . GLN A 1 168 ? -20.745 6.423 35.349 1.00 67.75 168 GLN A O 1
ATOM 1294 N N . PRO A 1 169 ? -19.725 4.421 35.608 1.00 80.44 169 PRO A N 1
ATOM 1295 C CA . PRO A 1 169 ? -19.268 4.375 34.231 1.00 80.44 169 PRO A CA 1
ATOM 1296 C C . PRO A 1 169 ? -20.471 4.401 33.296 1.00 80.44 169 PRO A C 1
ATOM 1298 O O . PRO A 1 169 ? -21.461 3.699 33.536 1.00 80.44 169 PRO A O 1
ATOM 1301 N N . SER A 1 170 ? -20.383 5.222 32.257 1.00 82.31 170 SER A N 1
ATOM 1302 C CA . SER A 1 170 ? -21.381 5.293 31.195 1.00 82.31 170 SER A CA 1
ATOM 1303 C C . SER A 1 170 ? -20.786 4.734 29.915 1.00 82.31 170 SER A C 1
ATOM 1305 O O . SER A 1 170 ? -19.598 4.892 29.659 1.00 82.31 170 SER A O 1
ATOM 1307 N N . ILE A 1 171 ? -21.619 4.119 29.081 1.00 82.81 171 ILE A N 1
ATOM 1308 C CA . ILE A 1 171 ? -21.205 3.673 27.745 1.00 82.81 171 ILE A CA 1
ATOM 1309 C C . ILE A 1 171 ? -20.751 4.833 26.853 1.00 82.81 171 ILE A C 1
ATOM 1311 O O . ILE A 1 171 ? -19.930 4.630 25.968 1.00 82.81 171 ILE A O 1
ATOM 1315 N N . ASP A 1 172 ? -21.285 6.033 27.093 1.00 83.88 172 ASP A N 1
ATOM 1316 C CA . ASP A 1 172 ? -20.959 7.233 26.320 1.00 83.88 172 ASP A CA 1
ATOM 1317 C C . ASP A 1 172 ? -19.679 7.913 26.853 1.00 83.88 172 ASP A C 1
ATOM 1319 O O . ASP A 1 172 ? -19.172 8.852 26.246 1.00 83.88 172 ASP A O 1
ATOM 1323 N N . ASP A 1 173 ? -19.134 7.416 27.970 1.00 88.19 173 ASP A N 1
ATOM 1324 C CA . ASP A 1 173 ? -17.852 7.820 28.545 1.00 88.19 173 ASP A CA 1
ATOM 1325 C C . ASP A 1 173 ? -16.876 6.633 28.506 1.00 88.19 173 ASP A C 1
ATOM 1327 O O . ASP A 1 173 ? -16.659 5.923 29.495 1.00 88.19 173 ASP A O 1
ATOM 1331 N N . GLU A 1 174 ? -16.275 6.428 27.331 1.00 90.12 174 GLU A N 1
ATOM 1332 C CA . GLU A 1 174 ? -15.295 5.366 27.068 1.00 90.12 174 GLU A CA 1
ATOM 1333 C C . GLU A 1 174 ? -14.130 5.374 28.076 1.00 90.12 174 GLU A C 1
ATOM 1335 O O . GLU A 1 174 ? -13.629 4.309 28.442 1.00 90.12 174 GLU A O 1
ATOM 1340 N N . ALA A 1 175 ? -13.733 6.554 28.566 1.00 88.81 175 ALA A N 1
ATOM 1341 C CA . ALA A 1 175 ? -12.648 6.704 29.529 1.00 88.81 175 ALA A CA 1
ATOM 1342 C C . ALA A 1 175 ? -13.030 6.129 30.900 1.00 88.81 175 ALA A C 1
ATOM 1344 O O . ALA A 1 175 ? -12.234 5.432 31.530 1.00 88.81 175 ALA A O 1
ATOM 1345 N N . SER A 1 176 ? -14.263 6.365 31.360 1.00 89.06 176 SER A N 1
ATOM 1346 C CA . SER A 1 176 ? -14.756 5.786 32.617 1.00 89.06 176 SER A CA 1
ATOM 1347 C C . SER A 1 176 ? -14.810 4.256 32.585 1.00 89.06 176 SER A C 1
ATOM 1349 O O . SER A 1 176 ? -14.510 3.603 33.591 1.00 89.06 176 SER A O 1
ATOM 1351 N N . VAL A 1 177 ? -15.158 3.678 31.429 1.00 91.69 177 VAL A N 1
ATOM 1352 C CA . VAL A 1 177 ? -15.187 2.224 31.218 1.00 91.69 177 VAL A CA 1
ATOM 1353 C C . VAL A 1 177 ? -13.765 1.665 31.230 1.00 91.69 177 VAL A C 1
ATOM 1355 O O . VAL A 1 177 ? -13.503 0.707 31.959 1.00 91.69 177 VAL A O 1
ATOM 1358 N N . GLY A 1 178 ? -12.838 2.297 30.500 1.00 92.06 178 GLY A N 1
ATOM 1359 C CA . GLY A 1 178 ? -11.418 1.933 30.484 1.00 92.06 178 GLY A CA 1
ATOM 1360 C C . GLY A 1 178 ? -10.791 1.948 31.881 1.00 92.06 178 GLY A C 1
ATOM 1361 O O . GLY A 1 178 ? -10.202 0.952 32.298 1.00 92.06 178 GLY A O 1
ATOM 1362 N N . ARG A 1 179 ? -11.006 3.018 32.656 1.00 88.81 179 ARG A N 1
ATOM 1363 C CA . ARG A 1 179 ? -10.499 3.138 34.038 1.00 88.81 179 ARG A CA 1
ATOM 1364 C C . ARG A 1 179 ? -11.048 2.067 34.971 1.00 88.81 179 ARG A C 1
ATOM 1366 O O . ARG A 1 179 ? -10.312 1.532 35.798 1.00 88.81 179 ARG A O 1
ATOM 1373 N N . MET A 1 180 ? -12.340 1.741 34.868 1.00 88.94 180 MET A N 1
ATOM 1374 C CA . MET A 1 180 ? -12.925 0.662 35.672 1.00 88.94 180 MET A CA 1
ATOM 1375 C C . MET A 1 180 ? -12.263 -0.681 35.344 1.00 88.94 180 MET A C 1
ATOM 1377 O O . MET A 1 180 ? -11.911 -1.421 36.260 1.00 88.94 180 MET A O 1
ATOM 1381 N N . LEU A 1 181 ? -12.042 -0.970 34.058 1.00 91.88 181 LEU A N 1
ATOM 1382 C CA . LEU A 1 181 ? -11.353 -2.186 33.625 1.00 91.88 181 LEU A CA 1
ATOM 1383 C C . LEU A 1 181 ? -9.904 -2.231 34.122 1.00 91.88 181 LEU A C 1
ATOM 1385 O O . LEU A 1 181 ? -9.497 -3.264 34.645 1.00 91.88 181 LEU A O 1
ATOM 1389 N N . SER A 1 182 ? -9.161 -1.120 34.067 1.00 89.62 182 SER A N 1
ATOM 1390 C CA . SER A 1 182 ? -7.812 -1.041 34.650 1.00 89.62 182 SER A CA 1
ATOM 1391 C C . SER A 1 182 ? -7.819 -1.312 36.150 1.00 89.62 182 SER A C 1
ATOM 1393 O O . SER A 1 182 ? -7.018 -2.103 36.630 1.00 89.62 182 SER A O 1
ATOM 1395 N N . ARG A 1 183 ? -8.764 -0.736 36.908 1.00 87.06 183 ARG A N 1
ATOM 1396 C CA . ARG A 1 183 ? -8.869 -0.988 38.356 1.00 87.06 183 ARG A CA 1
ATOM 1397 C C . ARG A 1 183 ? -9.174 -2.446 38.687 1.00 87.06 183 ARG A C 1
ATOM 1399 O O . ARG A 1 183 ? -8.697 -2.938 39.707 1.00 87.06 183 ARG A O 1
ATOM 1406 N N . ILE A 1 184 ? -9.970 -3.119 37.858 1.00 88.19 184 ILE A N 1
ATOM 1407 C CA . ILE A 1 184 ? -10.222 -4.558 37.983 1.00 88.19 184 ILE A CA 1
ATOM 1408 C C . ILE A 1 184 ? -8.927 -5.336 37.691 1.00 88.19 184 ILE A C 1
ATOM 1410 O O . ILE A 1 184 ? -8.543 -6.194 38.479 1.00 88.19 184 ILE A O 1
ATOM 1414 N N . GLU A 1 185 ? -8.231 -5.009 36.600 1.00 87.25 185 GLU A N 1
ATOM 1415 C CA . GLU A 1 185 ? -7.013 -5.691 36.134 1.00 87.25 185 GLU A CA 1
ATOM 1416 C C . GLU A 1 185 ? -5.806 -5.522 37.071 1.00 87.25 185 GLU A C 1
ATOM 1418 O O . GLU A 1 185 ? -4.994 -6.437 37.221 1.00 87.25 185 GLU A O 1
ATOM 1423 N N . ASP A 1 186 ? -5.719 -4.373 37.733 1.00 84.25 186 ASP A N 1
ATOM 1424 C CA . ASP A 1 186 ? -4.636 -4.006 38.645 1.00 84.25 186 ASP A CA 1
ATOM 1425 C C . ASP A 1 186 ? -4.909 -4.416 40.102 1.00 84.25 186 ASP A C 1
ATOM 1427 O O . ASP A 1 186 ? -4.107 -4.133 40.990 1.00 84.25 186 ASP A O 1
ATOM 1431 N N . GLY A 1 187 ? -6.036 -5.086 40.375 1.00 82.00 187 GLY A N 1
ATOM 1432 C CA . GLY A 1 187 ? -6.392 -5.522 41.728 1.00 82.00 187 GLY A CA 1
ATOM 1433 C C . GLY A 1 187 ? -6.736 -4.364 42.672 1.00 82.00 187 GLY A C 1
ATOM 1434 O O . GLY A 1 187 ? -6.594 -4.483 43.886 1.00 82.00 187 GLY A O 1
ATOM 1435 N N . GLY A 1 188 ? -7.215 -3.237 42.136 1.00 78.88 188 GLY A N 1
ATOM 1436 C CA . GLY A 1 188 ? -7.555 -2.021 42.885 1.00 78.88 188 GLY A CA 1
ATOM 1437 C C . GLY A 1 188 ? -8.831 -2.110 43.738 1.00 78.88 188 GLY A C 1
ATOM 1438 O O . GLY A 1 188 ? -9.343 -1.074 44.178 1.00 78.88 188 GLY A O 1
ATOM 1439 N N . PHE A 1 189 ? -9.362 -3.318 43.934 1.00 81.75 189 PHE A N 1
ATOM 1440 C CA . PHE A 1 189 ? -10.521 -3.637 44.761 1.00 81.75 189 PHE A CA 1
ATOM 1441 C C . PHE A 1 189 ? -10.199 -4.843 45.645 1.00 81.75 189 PHE A C 1
ATOM 1443 O O . PHE A 1 189 ? -9.700 -5.860 45.168 1.00 81.75 189 PHE A O 1
ATOM 1450 N N . SER A 1 190 ? -10.547 -4.763 46.927 1.00 84.12 190 SER A N 1
ATOM 1451 C CA . SER A 1 190 ? -10.540 -5.934 47.806 1.00 84.12 190 SER A CA 1
ATOM 1452 C C . SER A 1 190 ? -11.582 -6.967 47.355 1.00 84.12 190 SER A C 1
ATOM 1454 O O . SER A 1 190 ? -12.607 -6.622 46.764 1.00 84.12 190 SER A O 1
ATOM 1456 N N . GLU A 1 191 ? -11.396 -8.239 47.711 1.00 84.88 191 GLU A N 1
ATOM 1457 C CA . GLU A 1 191 ? -12.382 -9.296 47.419 1.00 84.88 191 GLU A CA 1
ATOM 1458 C C . GLU A 1 191 ? -13.785 -8.978 47.965 1.00 84.88 191 GLU A C 1
ATOM 1460 O O . GLU A 1 191 ? -14.803 -9.280 47.336 1.00 84.88 191 GLU A O 1
ATOM 1465 N N . SER A 1 192 ? -13.868 -8.311 49.120 1.00 83.81 192 SER A N 1
ATOM 1466 C CA . SER A 1 192 ? -15.135 -7.819 49.671 1.00 83.81 192 SER A CA 1
ATOM 1467 C C . SER A 1 192 ? -15.814 -6.786 48.769 1.00 83.81 192 SER A C 1
ATOM 1469 O O . SER A 1 192 ? -17.032 -6.848 48.582 1.00 83.81 192 SER A O 1
ATOM 1471 N N . GLU A 1 193 ? -15.044 -5.860 48.195 1.00 84.19 193 GLU A N 1
ATOM 1472 C CA . GLU A 1 193 ? -15.548 -4.837 47.277 1.00 84.19 193 GLU A CA 1
ATOM 1473 C C . GLU A 1 193 ? -15.946 -5.450 45.935 1.00 84.19 193 GLU A C 1
ATOM 1475 O O . GLU A 1 193 ? -17.056 -5.192 45.470 1.00 84.19 193 GLU A O 1
ATOM 1480 N N . LEU A 1 194 ? -15.121 -6.333 45.358 1.00 84.56 194 LEU A N 1
ATOM 1481 C CA . LEU A 1 194 ? -15.459 -7.058 44.127 1.00 84.56 194 LEU A CA 1
ATOM 1482 C C . LEU A 1 194 ? -16.735 -7.878 44.295 1.00 84.56 194 LEU A C 1
ATOM 1484 O O . LEU A 1 194 ? -17.609 -7.854 43.433 1.00 84.56 194 LEU A O 1
ATOM 1488 N N . LYS A 1 195 ? -16.916 -8.556 45.433 1.00 86.25 195 LYS A N 1
ATOM 1489 C CA . LYS A 1 195 ? -18.149 -9.304 45.714 1.00 86.25 195 LYS A CA 1
ATOM 1490 C C . LYS A 1 195 ? -19.383 -8.399 45.773 1.00 86.25 195 LYS A C 1
ATOM 1492 O O . LYS A 1 195 ? -20.464 -8.815 45.347 1.00 86.25 195 LYS A O 1
ATOM 1497 N N . LEU A 1 196 ? -19.247 -7.179 46.295 1.00 85.50 196 LEU A N 1
ATOM 1498 C CA . LEU A 1 196 ? -20.322 -6.186 46.295 1.00 85.50 196 LEU A CA 1
ATOM 1499 C C . LEU A 1 196 ? -20.597 -5.665 44.876 1.00 85.50 196 LEU A C 1
ATOM 1501 O O . LEU A 1 196 ? -21.759 -5.613 44.472 1.00 85.50 196 LEU A O 1
ATOM 1505 N N . LEU A 1 197 ? -19.549 -5.342 44.117 1.00 86.06 197 LEU A N 1
ATOM 1506 C CA . LEU A 1 197 ? -19.634 -4.864 42.736 1.00 86.06 197 LEU A CA 1
ATOM 1507 C C . LEU A 1 197 ? -20.261 -5.906 41.810 1.00 86.06 197 LEU A C 1
ATOM 1509 O O . LEU A 1 197 ? -21.216 -5.579 41.116 1.00 86.06 197 LEU A O 1
ATOM 1513 N N . ARG A 1 198 ? -19.842 -7.176 41.887 1.00 86.31 198 ARG A N 1
ATOM 1514 C CA . ARG A 1 198 ? -20.457 -8.301 41.158 1.00 86.31 198 ARG A CA 1
ATOM 1515 C C . ARG A 1 198 ? -21.971 -8.333 41.385 1.00 86.31 198 ARG A C 1
ATOM 1517 O O . ARG A 1 198 ? -22.741 -8.342 40.430 1.00 86.31 198 ARG A O 1
ATOM 1524 N N . LYS A 1 199 ? -22.420 -8.238 42.647 1.00 84.69 199 LYS A N 1
ATOM 1525 C CA . LYS A 1 199 ? -23.856 -8.174 42.980 1.00 84.69 199 LYS A CA 1
ATOM 1526 C C . LYS A 1 199 ? -24.547 -6.940 42.394 1.00 84.69 199 LYS A C 1
ATOM 1528 O O . LYS A 1 199 ? -25.703 -7.036 41.985 1.00 84.69 199 LYS A O 1
ATOM 1533 N N . GLN A 1 200 ? -23.883 -5.785 42.382 1.00 83.88 200 GLN A N 1
ATOM 1534 C CA . GLN A 1 200 ? -24.429 -4.555 41.801 1.00 83.88 200 GLN A CA 1
ATOM 1535 C C . GLN A 1 200 ? -24.538 -4.642 40.274 1.00 83.88 200 GLN A C 1
ATOM 1537 O O . GLN A 1 200 ? -25.574 -4.264 39.731 1.00 83.88 200 GLN A O 1
ATOM 1542 N N . TRP A 1 201 ? -23.521 -5.171 39.592 1.00 86.75 201 TRP A N 1
ATOM 1543 C CA . TRP A 1 201 ? -23.500 -5.364 38.142 1.00 86.75 201 TRP A CA 1
ATOM 1544 C C . TRP A 1 201 ? -24.592 -6.325 37.688 1.00 86.75 201 TRP A C 1
ATOM 1546 O O . TRP A 1 201 ? -25.351 -5.989 36.781 1.00 86.75 201 TRP A O 1
ATOM 1556 N N . THR A 1 202 ? -24.761 -7.455 38.385 1.00 78.94 202 THR A N 1
ATOM 1557 C CA . THR A 1 202 ? -25.855 -8.395 38.112 1.00 78.94 202 THR A CA 1
ATOM 1558 C C . THR A 1 202 ? -27.221 -7.731 38.291 1.00 78.94 202 THR A C 1
ATOM 1560 O O . THR A 1 202 ? -28.062 -7.826 37.402 1.00 78.94 202 THR A O 1
ATOM 1563 N N . LYS A 1 203 ? -27.440 -6.992 39.390 1.00 78.00 203 LYS A N 1
ATOM 1564 C CA . LYS A 1 203 ? -28.711 -6.285 39.630 1.00 78.00 203 LYS A CA 1
ATOM 1565 C C . LYS A 1 203 ? -29.002 -5.202 38.588 1.00 78.00 203 LYS A C 1
ATOM 1567 O O . LYS A 1 203 ? -30.138 -5.096 38.144 1.00 78.00 203 LYS A O 1
ATOM 1572 N N . ARG A 1 204 ? -28.000 -4.405 38.198 1.00 72.69 204 ARG A N 1
ATOM 1573 C CA . ARG A 1 204 ? -28.146 -3.345 37.182 1.00 72.69 204 ARG A CA 1
ATOM 1574 C C . ARG A 1 204 ? -28.428 -3.904 35.795 1.00 72.69 204 ARG A C 1
ATOM 1576 O O . ARG A 1 204 ? -29.283 -3.366 35.100 1.00 72.69 204 ARG A O 1
ATOM 1583 N N . GLY A 1 205 ? -27.743 -4.982 35.412 1.00 64.94 205 GLY A N 1
ATOM 1584 C CA . GLY A 1 205 ? -28.057 -5.706 34.181 1.00 64.94 205 GLY A CA 1
ATOM 1585 C C . GLY A 1 205 ? -29.496 -6.231 34.194 1.00 64.94 205 GLY A C 1
ATOM 1586 O O . GLY A 1 205 ? -30.181 -6.173 33.181 1.00 64.94 205 GLY A O 1
ATOM 1587 N N . GLN A 1 206 ? -29.986 -6.650 35.367 1.00 64.56 206 GLN A N 1
ATOM 1588 C CA . GLN A 1 206 ? -31.331 -7.196 35.533 1.00 64.56 206 GLN A CA 1
ATOM 1589 C C . GLN A 1 206 ? -32.471 -6.157 35.613 1.00 64.56 206 GLN A C 1
ATOM 1591 O O . GLN A 1 206 ? -33.619 -6.467 35.324 1.00 64.56 206 GLN A O 1
ATOM 1596 N N . SER A 1 207 ? -32.210 -4.910 35.998 1.00 56.66 207 SER A N 1
ATOM 1597 C CA . SER A 1 207 ? -33.272 -3.900 36.149 1.00 56.66 207 SER A CA 1
ATOM 1598 C C . SER A 1 207 ? -33.562 -3.101 34.871 1.00 56.66 207 SER A C 1
ATOM 1600 O O . SER A 1 207 ? -34.319 -2.137 34.917 1.00 56.66 207 SER A O 1
ATOM 1602 N N . ARG A 1 208 ? -32.910 -3.427 33.745 1.00 55.34 208 ARG A N 1
ATOM 1603 C CA . ARG A 1 208 ? -32.759 -2.516 32.596 1.00 55.34 208 ARG A CA 1
ATOM 1604 C C . ARG A 1 208 ? -33.947 -2.459 31.629 1.00 55.34 208 ARG A C 1
ATOM 1606 O O . ARG A 1 208 ? -34.094 -1.465 30.930 1.00 55.34 208 ARG A O 1
ATOM 1613 N N . PHE A 1 209 ? -34.788 -3.492 31.606 1.00 50.97 209 PHE A N 1
ATOM 1614 C CA . PHE A 1 209 ? -35.963 -3.567 30.721 1.00 50.97 209 PHE A CA 1
ATOM 1615 C C . PHE A 1 209 ? -37.291 -3.660 31.478 1.00 50.97 209 PHE A C 1
ATOM 1617 O O . PHE A 1 209 ? -38.358 -3.700 30.875 1.00 50.97 209 PHE A O 1
ATOM 1624 N N . SER A 1 210 ? -37.240 -3.617 32.810 1.00 43.25 210 SER A N 1
ATOM 1625 C CA . SER A 1 210 ? -38.416 -3.416 33.644 1.00 43.25 210 SER A CA 1
ATOM 1626 C C . SER A 1 210 ? -38.623 -1.914 33.881 1.00 43.25 210 SER A C 1
ATOM 1628 O O . SER A 1 210 ? -37.883 -1.310 34.653 1.00 43.25 210 SER A O 1
ATOM 1630 N N . SER A 1 211 ? -39.673 -1.355 33.280 1.00 33.16 211 SER A N 1
ATOM 1631 C CA . SER A 1 211 ? -40.322 -0.056 33.554 1.00 33.16 211 SER A CA 1
ATOM 1632 C C . SER A 1 211 ? -39.825 1.220 32.848 1.00 33.16 211 SER A C 1
ATOM 1634 O O . SER A 1 211 ? -38.696 1.674 33.012 1.00 33.16 211 SER A O 1
ATOM 1636 N N . ASP A 1 212 ? -40.782 1.820 32.128 1.00 37.22 212 ASP A N 1
ATOM 1637 C CA . ASP A 1 212 ? -41.040 3.253 31.941 1.00 37.22 212 ASP A CA 1
ATOM 1638 C C . ASP A 1 212 ? -40.305 4.179 32.928 1.00 37.22 212 ASP A C 1
ATOM 1640 O O . ASP A 1 212 ? -40.828 4.558 33.979 1.00 37.22 212 ASP A O 1
ATOM 1644 N N . ALA A 1 213 ? -39.124 4.657 32.549 1.00 33.94 213 ALA A N 1
ATOM 1645 C CA . ALA A 1 213 ? -38.518 5.830 33.170 1.00 33.94 213 ALA A CA 1
ATOM 1646 C C . ALA A 1 213 ? -39.056 7.105 32.488 1.00 33.94 213 ALA A C 1
ATOM 1648 O O . ALA A 1 213 ? -38.327 7.814 31.802 1.00 33.94 213 ALA A O 1
ATOM 1649 N N . GLY A 1 214 ? -40.359 7.372 32.641 1.00 33.56 214 GLY A N 1
ATOM 1650 C CA . GLY A 1 214 ? -41.002 8.561 32.062 1.00 33.56 214 GLY A CA 1
ATOM 1651 C C . GLY A 1 214 ? -42.403 8.902 32.579 1.00 33.56 214 GLY A C 1
ATOM 1652 O O . GLY A 1 214 ? -42.771 10.074 32.577 1.00 33.56 214 GLY A O 1
ATOM 1653 N N . ALA A 1 215 ? -43.174 7.940 33.091 1.00 31.55 215 ALA A N 1
ATOM 1654 C CA . ALA A 1 215 ? -44.516 8.199 33.613 1.00 31.55 215 ALA A CA 1
ATOM 1655 C C . ALA A 1 215 ? -44.512 8.206 35.149 1.00 31.55 215 ALA A C 1
ATOM 1657 O O . ALA A 1 215 ? -44.584 7.163 35.798 1.00 31.55 215 ALA A O 1
ATOM 1658 N N . LYS A 1 216 ? -44.431 9.399 35.748 1.00 34.22 216 LYS A N 1
ATOM 1659 C CA . LYS A 1 216 ? -44.920 9.589 37.118 1.00 34.22 216 LYS A CA 1
ATOM 1660 C C . LYS A 1 216 ? -46.452 9.498 37.069 1.00 34.22 216 LYS A C 1
ATOM 1662 O O . LYS A 1 216 ? -47.061 10.157 36.235 1.00 34.22 216 LYS A O 1
ATOM 1667 N N . ASP A 1 217 ? -47.019 8.683 37.955 1.00 34.31 217 ASP A N 1
ATOM 1668 C CA . ASP A 1 217 ? -48.455 8.474 38.217 1.00 34.31 217 ASP A CA 1
ATOM 1669 C C . ASP A 1 217 ? -49.195 7.451 37.325 1.00 34.31 217 ASP A C 1
ATOM 1671 O O . ASP A 1 217 ? -49.991 7.780 36.450 1.00 34.31 217 ASP A O 1
ATOM 1675 N N . GLY A 1 218 ? -49.006 6.162 37.635 1.00 32.12 218 GLY A N 1
ATOM 1676 C CA . GLY A 1 218 ? -49.875 5.059 37.203 1.00 32.12 218 GLY A CA 1
ATOM 1677 C C . GLY A 1 218 ? -49.568 3.761 37.976 1.00 32.12 218 GLY A C 1
ATOM 1678 O O . GLY A 1 218 ? -48.420 3.566 38.380 1.00 32.12 218 GLY A O 1
ATOM 1679 N N . PRO A 1 219 ? -50.545 2.867 38.242 1.00 31.72 219 PRO A N 1
ATOM 1680 C CA . PRO A 1 219 ? -50.309 1.680 39.058 1.00 31.72 219 PRO A CA 1
ATOM 1681 C C . PRO A 1 219 ? -49.419 0.673 38.317 1.00 31.72 219 PRO A C 1
ATOM 1683 O O . PRO A 1 219 ? -49.674 0.323 37.165 1.00 31.72 219 PRO A O 1
ATOM 1686 N N . ALA A 1 220 ? -48.374 0.208 39.005 1.00 32.81 220 ALA A N 1
ATOM 1687 C CA . ALA A 1 220 ? -47.354 -0.695 38.488 1.00 32.81 220 ALA A CA 1
ATOM 1688 C C . ALA A 1 220 ? -47.955 -1.967 37.860 1.00 32.81 220 ALA A C 1
ATOM 1690 O O . ALA A 1 220 ? -48.510 -2.820 38.557 1.00 32.81 220 ALA A O 1
ATOM 1691 N N . ARG A 1 221 ? -47.787 -2.137 36.543 1.00 32.59 221 ARG A N 1
ATOM 1692 C CA . ARG A 1 221 ? -47.933 -3.445 35.894 1.00 32.59 221 ARG A CA 1
ATOM 1693 C C . ARG A 1 221 ? -46.663 -4.248 36.163 1.00 32.59 221 ARG A C 1
ATOM 1695 O O . ARG A 1 221 ? -45.596 -3.908 35.662 1.00 32.59 221 ARG A O 1
ATOM 1702 N N . LYS A 1 222 ? -46.777 -5.314 36.959 1.00 31.20 222 LYS A N 1
ATOM 1703 C CA . LYS A 1 222 ? -45.763 -6.373 37.023 1.00 31.20 222 LYS A CA 1
ATOM 1704 C C . LYS A 1 222 ? -45.755 -7.099 35.675 1.00 31.20 222 LYS A C 1
ATOM 1706 O O . LYS A 1 222 ? -46.685 -7.847 35.393 1.00 31.20 222 LYS A O 1
ATOM 1711 N N . HIS A 1 223 ? -44.749 -6.850 34.845 1.00 39.25 223 HIS A N 1
ATOM 1712 C CA . HIS A 1 223 ? -44.415 -7.743 33.739 1.00 39.25 223 HIS A CA 1
ATOM 1713 C C . HIS A 1 223 ? -43.374 -8.752 34.242 1.00 39.25 223 HIS A C 1
ATOM 1715 O O . HIS A 1 223 ? -42.278 -8.358 34.630 1.00 39.25 223 HIS A O 1
ATOM 1721 N N . ASP A 1 224 ? -43.741 -10.036 34.247 1.00 34.22 224 ASP A N 1
ATOM 1722 C CA . ASP A 1 224 ? -42.887 -11.199 34.554 1.00 34.22 224 ASP A CA 1
ATOM 1723 C C . ASP A 1 224 ? -41.911 -11.525 33.394 1.00 34.22 224 ASP A C 1
ATOM 1725 O O . ASP A 1 224 ? -41.740 -12.681 33.015 1.00 34.22 224 ASP A O 1
ATOM 1729 N N . SER A 1 225 ? -41.305 -10.519 32.756 1.00 46.28 225 SER A N 1
ATOM 1730 C CA . SER A 1 225 ? -40.294 -10.744 31.712 1.00 46.28 225 SER A CA 1
ATOM 1731 C C . SER A 1 225 ? -38.905 -10.837 32.338 1.00 46.28 225 SER A C 1
ATOM 1733 O O . SER A 1 225 ? -38.489 -9.904 33.033 1.00 46.28 225 SER A O 1
ATOM 1735 N N . ASP A 1 226 ? -38.189 -11.932 32.072 1.00 48.84 226 ASP A N 1
ATOM 1736 C CA . ASP A 1 226 ? -36.789 -12.083 32.469 1.00 48.84 226 ASP A CA 1
ATOM 1737 C C . ASP A 1 226 ? -35.948 -10.894 31.966 1.00 48.84 226 ASP A C 1
ATOM 1739 O O . ASP A 1 226 ? -36.151 -10.411 30.850 1.00 48.84 226 ASP A O 1
ATOM 1743 N N . PRO A 1 227 ? -34.993 -10.390 32.759 1.00 57.91 227 PRO A N 1
ATOM 1744 C CA . PRO A 1 227 ? -34.169 -9.277 32.327 1.00 57.91 227 PRO A CA 1
ATOM 1745 C C . PRO A 1 227 ? -33.225 -9.606 31.170 1.00 57.91 227 PRO A C 1
ATOM 1747 O O . PRO A 1 227 ? -32.455 -10.567 31.245 1.00 57.91 227 PRO A O 1
ATOM 1750 N N . PHE A 1 228 ? -33.170 -8.740 30.154 1.00 66.69 228 PHE A N 1
ATOM 1751 C CA . PHE A 1 228 ? -32.159 -8.859 29.103 1.00 66.69 228 PHE A CA 1
ATOM 1752 C C . PHE A 1 228 ? -30.762 -8.523 29.645 1.00 66.69 228 PHE A C 1
ATOM 1754 O O . PHE A 1 228 ? -30.430 -7.372 29.927 1.00 66.69 228 PHE A O 1
ATOM 1761 N N . LEU A 1 229 ? -29.921 -9.550 29.737 1.00 77.88 229 LEU A N 1
ATOM 1762 C CA . LEU A 1 229 ? -28.466 -9.420 29.818 1.00 77.88 229 LEU A CA 1
ATOM 1763 C C . LEU A 1 229 ? -27.888 -9.565 28.406 1.00 77.88 229 LEU A C 1
ATOM 1765 O O . LEU A 1 229 ? -28.424 -10.376 27.655 1.00 77.88 229 LEU A O 1
ATOM 1769 N N . PRO A 1 230 ? -26.806 -8.873 28.018 1.00 87.00 230 PRO A N 1
ATOM 1770 C CA . PRO A 1 230 ? -26.197 -9.099 26.710 1.00 87.00 230 PRO A CA 1
ATOM 1771 C C . PRO A 1 230 ? -25.524 -10.481 26.639 1.00 87.00 230 PRO A C 1
ATOM 1773 O O . PRO A 1 230 ? -24.904 -10.903 27.623 1.00 87.00 230 PRO A O 1
ATOM 1776 N N . PRO A 1 231 ? -25.654 -11.210 25.514 1.00 91.12 231 PRO A N 1
ATOM 1777 C CA . PRO A 1 231 ? -24.930 -12.454 25.293 1.00 91.12 231 PRO A CA 1
ATOM 1778 C C . PRO A 1 231 ? -23.422 -12.206 25.184 1.00 91.12 231 PRO A C 1
ATOM 1780 O O . PRO A 1 231 ? -22.982 -11.153 24.719 1.00 91.12 231 PRO A O 1
ATOM 1783 N N . VAL A 1 232 ? -22.642 -13.202 25.595 1.00 94.38 232 VAL A N 1
ATOM 1784 C CA . VAL A 1 232 ? -21.183 -13.217 25.496 1.00 94.38 232 VAL A CA 1
ATOM 1785 C C . VAL A 1 232 ? -20.754 -14.279 24.489 1.00 94.38 232 VAL A C 1
ATOM 1787 O O . VAL A 1 232 ? -20.989 -15.468 24.705 1.00 94.38 232 VAL A O 1
ATOM 1790 N N . ILE A 1 233 ? -20.114 -13.861 23.399 1.00 96.56 233 ILE A N 1
ATOM 1791 C CA . ILE A 1 233 ? -19.511 -14.765 22.413 1.00 96.56 233 ILE A CA 1
ATOM 1792 C C . ILE A 1 233 ? -18.024 -14.896 22.731 1.00 96.56 233 ILE A C 1
ATOM 1794 O O . ILE A 1 233 ? -17.304 -13.900 22.719 1.00 96.56 233 ILE A O 1
ATOM 1798 N N . GLY A 1 234 ? -17.556 -16.114 22.990 1.00 96.31 234 GLY A N 1
ATOM 1799 C CA . GLY A 1 234 ? -16.134 -16.397 23.170 1.00 96.31 234 GLY A CA 1
ATOM 1800 C C . GLY A 1 234 ? -15.523 -16.932 21.891 1.00 96.31 234 GLY A C 1
ATOM 1801 O O . GLY A 1 234 ? -15.928 -17.988 21.426 1.00 96.31 234 GLY A O 1
ATOM 1802 N N . ILE A 1 235 ? -14.543 -16.235 21.332 1.00 96.88 235 ILE A N 1
ATOM 1803 C CA . ILE A 1 235 ? -13.817 -16.638 20.132 1.00 96.88 235 ILE A CA 1
ATOM 1804 C C . ILE A 1 235 ? -12.421 -17.095 20.545 1.00 96.88 235 ILE A C 1
ATOM 1806 O O . ILE A 1 235 ? -11.576 -16.306 20.970 1.00 96.88 235 ILE A O 1
ATOM 1810 N N . THR A 1 236 ? -12.171 -18.391 20.398 1.00 95.75 236 THR A N 1
ATOM 1811 C CA . THR A 1 236 ? -10.871 -19.005 20.673 1.00 95.75 236 THR A CA 1
ATOM 1812 C C . THR A 1 236 ? -10.374 -19.785 19.462 1.00 95.75 236 THR A C 1
ATOM 1814 O O . THR A 1 236 ? -11.077 -19.921 18.463 1.00 95.75 236 THR A O 1
ATOM 1817 N N . GLY A 1 237 ? -9.127 -20.238 19.486 1.00 93.38 237 GLY A N 1
ATOM 1818 C CA . GLY A 1 237 ? -8.501 -20.864 18.328 1.00 93.38 237 GLY A CA 1
ATOM 1819 C C . GLY A 1 237 ? -6.983 -20.860 18.377 1.00 93.38 237 GLY A C 1
ATOM 1820 O O . GLY A 1 237 ? -6.362 -20.186 19.205 1.00 93.38 237 GLY A O 1
ATOM 1821 N N . THR A 1 238 ? -6.368 -21.586 17.449 1.00 90.44 238 THR A N 1
ATOM 1822 C CA . THR A 1 238 ? -4.907 -21.673 17.376 1.00 90.44 238 THR A CA 1
ATOM 1823 C C . THR A 1 238 ? -4.268 -20.326 17.022 1.00 90.44 238 THR A C 1
ATOM 1825 O O . THR A 1 238 ? -4.854 -19.457 16.362 1.00 90.44 238 THR A O 1
ATOM 1828 N N . GLY A 1 239 ? -3.028 -20.127 17.478 1.00 87.88 239 GLY A N 1
ATOM 1829 C CA . GLY A 1 239 ? -2.247 -18.933 17.157 1.00 87.88 239 GLY A CA 1
ATOM 1830 C C . GLY A 1 239 ? -2.132 -18.725 15.643 1.00 87.88 239 GLY A C 1
ATOM 1831 O O . GLY A 1 239 ? -1.726 -19.621 14.910 1.00 87.88 239 GLY A O 1
ATOM 1832 N N . GLY A 1 240 ? -2.499 -17.536 15.164 1.00 87.19 240 GLY A N 1
ATOM 1833 C CA . GLY A 1 240 ? -2.430 -17.202 13.741 1.00 87.19 240 GLY A CA 1
ATOM 1834 C C . GLY A 1 240 ? -3.567 -17.755 12.874 1.00 87.19 240 GLY A C 1
ATOM 1835 O O . GLY A 1 240 ? -3.519 -17.546 11.662 1.00 87.19 240 GLY A O 1
ATOM 1836 N N . ALA A 1 241 ? -4.607 -18.382 13.439 1.00 92.81 241 ALA A N 1
ATOM 1837 C CA . ALA A 1 241 ? -5.779 -18.834 12.676 1.00 92.81 241 ALA A CA 1
ATOM 1838 C C . ALA A 1 241 ? -6.607 -17.687 12.058 1.00 92.81 241 ALA A C 1
ATOM 1840 O O . ALA A 1 241 ? -7.365 -17.899 11.115 1.00 92.81 241 ALA A O 1
ATOM 1841 N N . GLY A 1 242 ? -6.412 -16.452 12.534 1.00 93.50 242 GLY A N 1
ATOM 1842 C CA . GLY A 1 242 ? -7.122 -15.257 12.062 1.00 93.50 242 GLY A CA 1
ATOM 1843 C C . GLY A 1 242 ? -8.344 -14.892 12.907 1.00 93.50 242 GLY A C 1
ATOM 1844 O O . GLY A 1 242 ? -9.313 -14.384 12.362 1.00 93.50 242 GLY A O 1
ATOM 1845 N N . LYS A 1 243 ? -8.294 -15.155 14.219 1.00 95.06 243 LYS A N 1
ATOM 1846 C CA . LYS A 1 243 ? -9.356 -14.846 15.190 1.00 95.06 243 LYS A CA 1
ATOM 1847 C C . LYS A 1 243 ? -9.763 -13.369 15.162 1.00 95.06 243 LYS A C 1
ATOM 1849 O O . LYS A 1 243 ? -10.903 -13.089 14.815 1.00 95.06 243 LYS A O 1
ATOM 1854 N N . SER A 1 244 ? -8.827 -12.446 15.380 1.00 95.44 244 SER A N 1
ATOM 1855 C CA . SER A 1 244 ? -9.095 -11.004 15.348 1.00 95.44 244 SER A CA 1
ATOM 1856 C C . SER A 1 244 ? -9.608 -10.507 13.986 1.00 95.44 244 SER A C 1
ATOM 1858 O O . SER A 1 244 ? -10.434 -9.602 13.940 1.00 95.44 244 SER A O 1
ATOM 1860 N N . SER A 1 245 ? -9.223 -11.140 12.868 1.00 94.19 245 SER A N 1
ATOM 1861 C CA . SER A 1 245 ? -9.812 -10.850 11.545 1.00 94.19 245 SER A CA 1
ATOM 1862 C C . SER A 1 245 ? -11.257 -11.347 11.418 1.00 94.19 245 SER A C 1
ATOM 1864 O O . SER A 1 245 ? -12.093 -10.656 10.850 1.00 94.19 245 SER A O 1
ATOM 1866 N N . VAL A 1 246 ? -11.575 -12.527 11.961 1.00 95.75 246 VAL A N 1
ATOM 1867 C CA . VAL A 1 246 ? -12.958 -13.029 12.024 1.00 95.75 246 VAL A CA 1
ATOM 1868 C C . VAL A 1 246 ? -13.812 -12.142 12.933 1.00 95.75 246 VAL A C 1
ATOM 1870 O O . VAL A 1 246 ? -14.947 -11.841 12.577 1.00 95.75 246 VAL A O 1
ATOM 1873 N N . VAL A 1 247 ? -13.272 -11.694 14.074 1.00 96.56 247 VAL A N 1
ATOM 1874 C CA . VAL A 1 247 ? -13.933 -10.733 14.973 1.00 96.56 247 VAL A CA 1
ATOM 1875 C C . VAL A 1 247 ? -14.256 -9.443 14.220 1.00 96.56 247 VAL A C 1
ATOM 1877 O O . VAL A 1 247 ? -15.402 -9.008 14.261 1.00 96.56 247 VAL A O 1
ATOM 1880 N N . ASP A 1 248 ? -13.291 -8.858 13.505 1.00 95.38 248 ASP A N 1
ATOM 1881 C CA . ASP A 1 248 ? -13.506 -7.620 12.746 1.00 95.38 248 ASP A CA 1
ATOM 1882 C C . ASP A 1 248 ? -14.604 -7.770 11.688 1.00 95.38 248 ASP A C 1
ATOM 1884 O O . ASP A 1 248 ? -15.548 -6.981 11.634 1.00 95.38 248 ASP A O 1
ATOM 1888 N N . GLU A 1 249 ? -14.540 -8.840 10.895 1.00 94.75 249 GLU A N 1
ATOM 1889 C CA . GLU A 1 249 ? -15.549 -9.104 9.876 1.00 94.75 249 GLU A CA 1
ATOM 1890 C C . GLU A 1 249 ? -16.936 -9.324 10.504 1.00 94.75 249 GLU A C 1
ATOM 1892 O O . GLU A 1 249 ? -17.928 -8.814 9.978 1.00 94.75 249 GLU A O 1
ATOM 1897 N N . LEU A 1 250 ? -17.028 -10.016 11.648 1.00 95.19 250 LEU A N 1
ATOM 1898 C CA . LEU A 1 250 ? -18.275 -10.168 12.406 1.00 95.19 250 LEU A CA 1
ATOM 1899 C C . LEU A 1 250 ? -18.807 -8.825 12.909 1.00 95.19 250 LEU A C 1
ATOM 1901 O O . LEU A 1 250 ? -20.001 -8.564 12.752 1.00 95.19 250 LEU A O 1
ATOM 1905 N N . LEU A 1 251 ? -17.950 -7.965 13.471 1.00 95.44 251 LEU A N 1
ATOM 1906 C CA . LEU A 1 251 ? -18.330 -6.615 13.895 1.00 95.44 251 LEU A CA 1
ATOM 1907 C C . LEU A 1 251 ? -18.926 -5.835 12.722 1.00 95.44 251 LEU A C 1
ATOM 1909 O O . LEU A 1 251 ? -20.004 -5.264 12.868 1.00 95.44 251 LEU A O 1
ATOM 1913 N N . LEU A 1 252 ? -18.297 -5.871 11.542 1.00 93.38 252 LEU A N 1
ATOM 1914 C CA . LEU A 1 252 ? -18.829 -5.222 10.341 1.00 93.38 252 LEU A CA 1
ATOM 1915 C C . LEU A 1 252 ? -20.226 -5.744 9.969 1.00 93.38 252 LEU A C 1
ATOM 1917 O O . LEU A 1 252 ? -21.122 -4.940 9.704 1.00 93.38 252 LEU A O 1
ATOM 1921 N N . ARG A 1 253 ? -20.453 -7.068 9.996 1.00 94.19 253 ARG A N 1
ATOM 1922 C CA . ARG A 1 253 ? -21.780 -7.641 9.691 1.00 94.19 253 ARG A CA 1
ATOM 1923 C C . ARG A 1 253 ? -22.818 -7.265 10.747 1.00 94.19 253 ARG A C 1
ATOM 1925 O O . ARG A 1 253 ? -23.929 -6.906 10.368 1.00 94.19 253 ARG A O 1
ATOM 1932 N N . PHE A 1 254 ? -22.477 -7.294 12.037 1.00 95.12 254 PHE A N 1
ATOM 1933 C CA . PHE A 1 254 ? -23.386 -6.851 13.100 1.00 95.12 254 PHE A CA 1
ATOM 1934 C C . PHE A 1 254 ? -23.745 -5.372 12.948 1.00 95.12 254 PHE A C 1
ATOM 1936 O O . PHE A 1 254 ? -24.924 -5.034 12.948 1.00 95.12 254 PHE A O 1
ATOM 1943 N N . LEU A 1 255 ? -22.753 -4.498 12.758 1.00 93.31 255 LEU A N 1
ATOM 1944 C CA . LEU A 1 255 ? -22.962 -3.054 12.638 1.00 93.31 255 LEU A CA 1
ATOM 1945 C C . LEU A 1 255 ? -23.781 -2.665 11.401 1.00 93.31 255 LEU A C 1
ATOM 1947 O O . LEU A 1 255 ? -24.461 -1.636 11.447 1.00 93.31 255 LEU A O 1
ATOM 1951 N N . HIS A 1 256 ? -23.695 -3.453 10.322 1.00 92.38 256 HIS A N 1
ATOM 1952 C CA . HIS A 1 256 ? -24.475 -3.276 9.097 1.00 92.38 256 HIS A CA 1
ATOM 1953 C C . HIS A 1 256 ? -25.891 -3.857 9.217 1.00 92.38 256 HIS A C 1
ATOM 1955 O O . HIS A 1 256 ? -26.854 -3.223 8.798 1.00 92.38 256 HIS A O 1
ATOM 1961 N N . ALA A 1 257 ? -26.036 -5.058 9.787 1.00 92.12 257 ALA A N 1
ATOM 1962 C CA . ALA A 1 257 ? -27.335 -5.708 9.958 1.00 92.12 257 ALA A CA 1
ATOM 1963 C C . ALA A 1 257 ? -28.196 -5.039 11.042 1.00 92.12 257 ALA A C 1
ATOM 1965 O O . ALA A 1 257 ? -29.419 -5.026 10.921 1.00 92.12 257 ALA A O 1
ATOM 1966 N N . PHE A 1 258 ? -27.561 -4.478 12.075 1.00 93.25 258 PHE A N 1
ATOM 1967 C CA . PHE A 1 258 ? -28.210 -3.872 13.237 1.00 93.25 258 PHE A CA 1
ATOM 1968 C C . PHE A 1 258 ? -27.613 -2.472 13.504 1.00 93.25 258 PHE A C 1
ATOM 1970 O O . PHE A 1 258 ? -26.641 -2.327 14.253 1.00 93.25 258 PHE A O 1
ATOM 1977 N N . PRO A 1 259 ? -28.163 -1.411 12.882 1.00 89.19 259 PRO A N 1
ATOM 1978 C CA . PRO A 1 259 ? -27.585 -0.060 12.914 1.00 89.19 259 PRO A CA 1
ATOM 1979 C C . PRO A 1 259 ? -27.504 0.602 14.299 1.00 89.19 259 PRO A C 1
ATOM 1981 O O . PRO A 1 259 ? -26.636 1.441 14.520 1.00 89.19 259 PRO A O 1
ATOM 1984 N N . GLU A 1 260 ? -28.345 0.195 15.250 1.00 90.31 260 GLU A N 1
ATOM 1985 C CA . GLU A 1 260 ? -28.356 0.744 16.618 1.00 90.31 260 GLU A CA 1
ATOM 1986 C C . GLU A 1 260 ? -27.544 -0.103 17.613 1.00 90.31 260 GLU A C 1
ATOM 1988 O O . GLU A 1 260 ? -27.348 0.289 18.762 1.00 90.31 260 GLU A O 1
ATOM 1993 N N . MET A 1 261 ? -27.043 -1.265 17.177 1.00 92.00 261 MET A N 1
ATOM 1994 C CA . MET A 1 261 ? -26.379 -2.227 18.053 1.00 92.00 261 MET A CA 1
ATOM 1995 C C . MET A 1 261 ? -25.055 -1.684 18.595 1.00 92.00 261 MET A C 1
ATOM 1997 O O . MET A 1 261 ? -24.214 -1.208 17.827 1.00 92.00 261 MET A O 1
ATOM 2001 N N . ARG A 1 262 ? -24.852 -1.814 19.909 1.00 93.44 262 ARG A N 1
ATOM 2002 C CA . ARG A 1 262 ? -23.611 -1.476 20.615 1.00 93.44 262 ARG A CA 1
ATOM 2003 C C . ARG A 1 262 ? -22.890 -2.736 21.080 1.00 93.44 262 ARG A C 1
ATOM 2005 O O . ARG A 1 262 ? -23.493 -3.608 21.705 1.00 93.44 262 ARG A O 1
ATOM 2012 N N . ILE A 1 263 ? -21.590 -2.827 20.817 1.00 96.06 263 ILE A N 1
ATOM 2013 C CA . ILE A 1 263 ? -20.797 -4.046 21.037 1.00 96.06 263 ILE A CA 1
ATOM 2014 C C . ILE A 1 263 ? -19.572 -3.726 21.895 1.00 96.06 263 ILE A C 1
ATOM 2016 O O . ILE A 1 263 ? -18.877 -2.743 21.643 1.00 96.06 263 ILE A O 1
ATOM 2020 N N . ALA A 1 264 ? -19.288 -4.565 22.890 1.00 96.94 264 ALA A N 1
ATOM 2021 C CA . ALA A 1 264 ? -18.032 -4.523 23.635 1.00 96.94 264 ALA A CA 1
ATOM 2022 C C . ALA A 1 264 ? -17.128 -5.694 23.236 1.00 96.94 264 ALA A C 1
ATOM 2024 O O . ALA A 1 264 ? -17.601 -6.819 23.095 1.00 96.94 264 ALA A O 1
ATOM 2025 N N . VAL A 1 265 ? -15.830 -5.442 23.090 1.00 97.56 265 VAL A N 1
ATOM 2026 C CA . VAL A 1 265 ? -14.820 -6.437 22.719 1.00 97.56 265 VAL A CA 1
ATOM 2027 C C . VAL A 1 265 ? -13.727 -6.475 23.784 1.00 97.56 265 VAL A C 1
ATOM 2029 O O . VAL A 1 265 ? -13.127 -5.451 24.108 1.00 97.56 265 VAL A O 1
ATOM 2032 N N . LEU A 1 266 ? -13.455 -7.662 24.318 1.00 96.88 266 LEU A N 1
ATOM 2033 C CA . LEU A 1 266 ? -12.288 -7.951 25.146 1.00 96.88 266 LEU A CA 1
ATOM 2034 C C . LEU A 1 266 ? -11.353 -8.858 24.352 1.00 96.88 266 LEU A C 1
ATOM 2036 O O . LEU A 1 266 ? -11.736 -9.980 24.040 1.00 96.88 266 LEU A O 1
ATOM 2040 N N . ALA A 1 267 ? -10.150 -8.395 24.030 1.00 95.12 267 ALA A N 1
ATOM 2041 C CA . ALA A 1 267 ? -9.156 -9.200 23.319 1.00 95.12 267 ALA A CA 1
ATOM 2042 C C . ALA A 1 267 ? -7.954 -9.486 24.217 1.00 95.12 267 ALA A C 1
ATOM 2044 O O . ALA A 1 267 ? -7.446 -8.576 24.873 1.00 95.12 267 ALA A O 1
ATOM 2045 N N . VAL A 1 268 ? -7.524 -10.746 24.281 1.00 92.62 268 VAL A N 1
ATOM 2046 C CA . VAL A 1 268 ? -6.443 -11.195 25.161 1.00 92.62 268 VAL A CA 1
ATOM 2047 C C . VAL A 1 268 ? -5.228 -11.623 24.345 1.00 92.62 268 VAL A C 1
ATOM 2049 O O . VAL A 1 268 ? -5.298 -12.569 23.568 1.00 92.62 268 VAL A O 1
ATOM 2052 N N . ASP A 1 269 ? -4.082 -11.003 24.619 1.00 90.81 269 ASP A N 1
ATOM 2053 C CA . ASP A 1 269 ? -2.800 -11.304 23.976 1.00 90.81 269 ASP A CA 1
ATOM 2054 C C . ASP A 1 269 ? -1.755 -11.821 24.992 1.00 90.81 269 ASP A C 1
ATOM 2056 O O . ASP A 1 269 ? -1.783 -11.469 26.178 1.00 90.81 269 ASP A O 1
ATOM 2060 N N . PRO A 1 270 ? -0.792 -12.666 24.573 1.00 86.88 270 PRO A N 1
ATOM 2061 C CA . PRO A 1 270 ? 0.173 -13.268 25.489 1.00 86.88 270 PRO A CA 1
ATOM 2062 C C . PRO A 1 270 ? 1.266 -12.283 25.948 1.00 86.88 270 PRO A C 1
ATOM 2064 O O . PRO A 1 270 ? 1.901 -11.591 25.147 1.00 86.88 270 PRO A O 1
ATOM 2067 N N . THR A 1 271 ? 1.586 -12.296 27.246 1.00 84.12 271 THR A N 1
ATOM 2068 C CA . THR A 1 271 ? 2.722 -11.540 27.815 1.00 84.12 271 THR A CA 1
ATOM 2069 C C . THR A 1 271 ? 4.077 -12.189 27.480 1.00 84.12 271 THR A C 1
ATOM 2071 O O . THR A 1 271 ? 4.233 -13.414 27.544 1.00 84.12 271 THR A O 1
ATOM 2074 N N . ARG A 1 272 ? 5.119 -11.394 27.168 1.00 79.38 272 ARG A N 1
ATOM 2075 C CA . ARG A 1 272 ? 6.472 -11.931 26.913 1.00 79.38 272 ARG A CA 1
ATOM 2076 C C . ARG A 1 272 ? 7.215 -12.229 28.218 1.00 79.38 272 ARG A C 1
ATOM 2078 O O . ARG A 1 272 ? 7.520 -11.337 29.001 1.00 79.38 272 ARG A O 1
ATOM 2085 N N . ARG A 1 273 ? 7.657 -13.482 28.366 1.00 66.88 273 ARG A N 1
ATOM 2086 C CA . ARG A 1 273 ? 8.345 -13.999 29.569 1.00 66.88 273 ARG A CA 1
ATOM 2087 C C . ARG A 1 273 ? 9.619 -13.249 29.975 1.00 66.88 273 ARG A C 1
ATOM 2089 O O . ARG A 1 273 ? 9.862 -13.089 31.158 1.00 66.88 273 ARG A O 1
ATOM 2096 N N . LYS A 1 274 ? 10.457 -12.842 29.012 1.00 68.06 274 LYS A N 1
ATOM 2097 C CA . LYS A 1 274 ? 11.782 -12.254 29.303 1.00 68.06 274 LYS A CA 1
ATOM 2098 C C . LYS A 1 274 ? 11.748 -10.773 29.689 1.00 68.06 274 LYS A C 1
ATOM 2100 O O . LYS A 1 274 ? 12.719 -10.309 30.266 1.00 68.06 274 LYS A O 1
ATOM 2105 N N . GLY A 1 275 ? 10.694 -10.045 29.322 1.00 65.62 275 GLY A N 1
ATOM 2106 C CA . GLY A 1 275 ? 10.643 -8.587 29.479 1.00 65.62 275 GLY A CA 1
ATOM 2107 C C . GLY A 1 275 ? 9.480 -8.078 30.321 1.00 65.62 275 GLY A C 1
ATOM 2108 O O . GLY A 1 275 ? 9.441 -6.890 30.585 1.00 65.62 275 GLY A O 1
ATOM 2109 N N . GLY A 1 276 ? 8.510 -8.920 30.697 1.00 75.75 276 GLY A N 1
ATOM 2110 C CA . GLY A 1 276 ? 7.307 -8.498 31.432 1.00 75.75 276 GLY A CA 1
ATOM 2111 C C . GLY A 1 276 ? 6.274 -7.734 30.589 1.00 75.75 276 GLY A C 1
ATOM 2112 O O . GLY A 1 276 ? 5.093 -7.772 30.908 1.00 75.75 276 GLY A O 1
ATOM 2113 N N . GLY A 1 277 ? 6.689 -7.117 29.478 1.00 86.12 277 GLY A N 1
ATOM 2114 C CA . GLY A 1 277 ? 5.809 -6.401 28.554 1.00 86.12 277 GLY A CA 1
ATOM 2115 C C . GLY A 1 277 ? 5.020 -7.302 27.598 1.00 86.12 277 GLY A C 1
ATOM 2116 O O . GLY A 1 277 ? 5.328 -8.483 27.390 1.00 86.12 277 GLY A O 1
ATOM 2117 N N . ALA A 1 278 ? 4.018 -6.716 26.945 1.00 90.56 278 ALA A N 1
ATOM 2118 C CA . ALA A 1 278 ? 3.151 -7.382 25.971 1.00 90.56 278 ALA A CA 1
ATOM 2119 C C . ALA A 1 278 ? 3.018 -6.545 24.693 1.00 90.56 278 ALA A C 1
ATOM 2121 O O . ALA A 1 278 ? 3.156 -5.325 24.721 1.00 90.56 278 ALA A O 1
ATOM 2122 N N . LEU A 1 279 ? 2.802 -7.211 23.558 1.00 92.44 279 LEU A N 1
ATOM 2123 C CA . LEU A 1 279 ? 2.376 -6.550 22.327 1.00 92.44 279 LEU A CA 1
ATOM 2124 C C . LEU A 1 279 ? 0.917 -6.933 22.149 1.00 92.44 279 LEU A C 1
ATOM 2126 O O . LEU A 1 279 ? 0.643 -8.074 21.796 1.00 92.44 279 LEU A O 1
ATOM 2130 N N . LEU A 1 280 ? 0.031 -5.988 22.435 1.00 92.56 280 LEU A N 1
ATOM 2131 C CA . LEU A 1 280 ? -1.407 -6.139 22.294 1.00 92.56 280 LEU A CA 1
ATOM 2132 C C . LEU A 1 280 ? -1.749 -5.783 20.844 1.00 92.56 280 LEU A C 1
ATOM 2134 O O . LEU A 1 280 ? -1.900 -4.615 20.477 1.00 92.56 280 LEU A O 1
ATOM 2138 N N . GLY A 1 281 ? -1.679 -6.805 19.997 1.00 88.31 281 GLY A N 1
ATOM 2139 C CA . GLY A 1 281 ? -1.695 -6.730 18.547 1.00 88.31 281 GLY A CA 1
ATOM 2140 C C . GLY A 1 281 ? -3.051 -7.025 17.921 1.00 88.31 281 GLY A C 1
ATOM 2141 O O . GLY A 1 281 ? -3.171 -6.844 16.717 1.00 88.31 281 GLY A O 1
ATOM 2142 N N . ASP A 1 282 ? -4.068 -7.437 18.674 1.00 92.19 282 ASP A N 1
ATOM 2143 C CA . ASP A 1 282 ? -5.390 -7.714 18.094 1.00 92.19 282 ASP A CA 1
ATOM 2144 C C . ASP A 1 282 ? -6.060 -6.456 17.517 1.00 92.19 282 ASP A C 1
ATOM 2146 O O . ASP A 1 282 ? -6.604 -6.479 16.409 1.00 92.19 282 ASP A O 1
ATOM 2150 N N . ARG A 1 283 ? -5.930 -5.311 18.204 1.00 93.94 283 ARG A N 1
ATOM 2151 C CA . ARG A 1 283 ? -6.549 -4.036 17.800 1.00 93.94 283 ARG A CA 1
ATOM 2152 C C . ARG A 1 283 ? -6.090 -3.542 16.420 1.00 93.94 283 ARG A C 1
ATOM 2154 O O . ARG A 1 283 ? -6.871 -2.906 15.718 1.00 93.94 283 ARG A O 1
ATOM 2161 N N . ILE A 1 284 ? -4.863 -3.855 15.983 1.00 90.56 284 ILE A N 1
ATOM 2162 C CA . ILE A 1 284 ? -4.355 -3.439 14.657 1.00 90.56 284 ILE A CA 1
ATOM 2163 C C . ILE A 1 284 ? -5.148 -4.062 13.500 1.00 90.56 284 ILE A C 1
ATOM 2165 O O . ILE A 1 284 ? -5.140 -3.525 12.395 1.00 90.56 284 ILE A O 1
ATOM 2169 N N . ARG A 1 285 ? -5.811 -5.202 13.741 1.00 88.19 285 ARG A N 1
ATOM 2170 C CA . ARG A 1 285 ? -6.565 -5.950 12.730 1.00 88.19 285 ARG A CA 1
ATOM 2171 C C . ARG A 1 285 ? -8.017 -5.503 12.608 1.00 88.19 285 ARG A C 1
ATOM 2173 O O . ARG A 1 285 ? -8.657 -5.921 11.653 1.00 88.19 285 ARG A O 1
ATOM 2180 N N . MET A 1 286 ? -8.521 -4.702 13.548 1.00 87.38 286 MET A N 1
ATOM 2181 C CA . MET A 1 286 ? -9.946 -4.398 13.651 1.00 87.38 286 MET A CA 1
ATOM 2182 C C . MET A 1 286 ? -10.284 -3.028 13.049 1.00 87.38 286 MET A C 1
ATOM 2184 O O . MET A 1 286 ? -10.195 -1.993 13.714 1.00 87.38 286 MET A O 1
ATOM 2188 N N . ASN A 1 287 ? -10.682 -3.010 11.778 1.00 84.94 287 ASN A N 1
ATOM 2189 C CA . ASN A 1 287 ? -11.082 -1.793 11.073 1.00 84.94 287 ASN A CA 1
ATOM 2190 C C . ASN A 1 287 ? -12.452 -1.262 11.531 1.00 84.94 287 ASN A C 1
ATOM 2192 O O . ASN A 1 287 ? -12.692 -0.052 11.475 1.00 84.94 287 ASN A O 1
ATOM 2196 N N . ALA A 1 288 ? -13.336 -2.128 12.036 1.00 87.06 288 ALA A N 1
ATOM 2197 C CA . ALA A 1 288 ? -14.675 -1.773 12.510 1.00 87.06 288 ALA A CA 1
ATOM 2198 C C . ALA A 1 288 ? -14.674 -0.831 13.731 1.00 87.06 288 ALA A C 1
ATOM 2200 O O . ALA A 1 288 ? -15.675 -0.161 14.001 1.00 87.06 288 ALA A O 1
ATOM 2201 N N . LEU A 1 289 ? -13.548 -0.728 14.451 1.00 88.81 289 LEU A N 1
ATOM 2202 C CA . LEU A 1 289 ? -13.405 0.099 15.660 1.00 88.81 289 LEU A CA 1
ATOM 2203 C C . LEU A 1 289 ? -13.542 1.605 15.414 1.00 88.81 289 LEU A C 1
ATOM 2205 O O . LEU A 1 289 ? -13.730 2.364 16.367 1.00 88.81 289 LEU A O 1
ATOM 2209 N N . ARG A 1 290 ? -13.514 2.047 14.151 1.00 85.75 290 ARG A N 1
ATOM 2210 C CA . ARG A 1 290 ? -13.859 3.428 13.779 1.00 85.75 290 ARG A CA 1
ATOM 2211 C C . ARG A 1 290 ? -15.275 3.809 14.223 1.00 85.75 290 ARG A C 1
ATOM 2213 O O . ARG A 1 290 ? -15.548 4.978 14.460 1.00 85.75 290 ARG A O 1
ATOM 2220 N N . SER A 1 291 ? -16.177 2.838 14.385 1.00 90.56 291 SER A N 1
ATOM 2221 C CA . SER A 1 291 ? -17.523 3.102 14.890 1.00 90.56 291 SER A CA 1
ATOM 2222 C C . SER A 1 291 ? -17.530 3.432 16.388 1.00 90.56 291 SER A C 1
ATOM 2224 O O . SER A 1 291 ? -16.994 2.685 17.207 1.00 90.56 291 SER A O 1
ATOM 2226 N N . HIS A 1 292 ? -18.241 4.496 16.773 1.00 90.75 292 HIS A N 1
ATOM 2227 C CA . HIS A 1 292 ? -18.541 4.817 18.179 1.00 90.75 292 HIS A CA 1
ATOM 2228 C C . HIS A 1 292 ? -19.427 3.777 18.874 1.00 90.75 292 HIS A C 1
ATOM 2230 O O . HIS A 1 292 ? -19.549 3.779 20.094 1.00 90.75 292 HIS A O 1
ATOM 2236 N N . ARG A 1 293 ? -20.041 2.874 18.103 1.00 93.00 293 ARG A N 1
ATOM 2237 C CA . ARG A 1 293 ? -20.879 1.788 18.621 1.00 93.00 293 ARG A CA 1
ATOM 2238 C C . ARG A 1 293 ? -20.070 0.598 19.138 1.00 93.00 293 ARG A C 1
ATOM 2240 O O . ARG A 1 293 ? -20.656 -0.325 19.700 1.00 93.00 293 ARG A O 1
ATOM 2247 N N . VAL A 1 294 ? -18.748 0.602 18.955 1.00 95.25 294 VAL A N 1
ATOM 2248 C CA . VAL A 1 294 ? -17.865 -0.472 19.417 1.00 95.25 294 VAL A CA 1
ATOM 2249 C C . VAL A 1 294 ? -16.880 0.055 20.453 1.00 95.25 294 VAL A C 1
ATOM 2251 O O . VAL A 1 294 ? -16.129 0.998 20.198 1.00 95.25 294 VAL A O 1
ATOM 2254 N N . PHE A 1 295 ? -16.866 -0.598 21.612 1.00 96.62 295 PHE A N 1
ATOM 2255 C CA . PHE A 1 295 ? -15.856 -0.427 22.651 1.00 96.62 295 PHE A CA 1
ATOM 2256 C C . PHE A 1 295 ? -14.899 -1.619 22.619 1.00 96.62 295 PHE A C 1
ATOM 2258 O O . PHE A 1 295 ? -15.363 -2.757 22.592 1.00 96.62 295 PHE A O 1
ATOM 2265 N N . MET A 1 296 ? -13.584 -1.393 22.664 1.00 96.50 296 MET A N 1
ATOM 2266 C CA . MET A 1 296 ? -12.605 -2.480 22.749 1.00 96.50 296 MET A CA 1
ATOM 2267 C C . MET A 1 296 ? -11.565 -2.230 23.837 1.00 96.50 296 MET A C 1
ATOM 2269 O O . MET A 1 296 ? -10.948 -1.167 23.875 1.00 96.50 296 MET A O 1
ATOM 2273 N N . ARG A 1 297 ? -11.300 -3.254 24.652 1.00 96.31 297 ARG A N 1
ATOM 2274 C CA . ARG A 1 297 ? -10.178 -3.297 25.595 1.00 96.31 297 ARG A CA 1
ATOM 2275 C C . ARG A 1 297 ? -9.272 -4.480 25.273 1.00 96.31 297 ARG A C 1
ATOM 2277 O O . ARG A 1 297 ? -9.739 -5.614 25.163 1.00 96.31 297 ARG A O 1
ATOM 2284 N N . SER A 1 298 ? -7.977 -4.211 25.181 1.00 95.62 298 SER A N 1
ATOM 2285 C CA . SER A 1 298 ? -6.945 -5.227 25.003 1.00 95.62 298 SER A CA 1
ATOM 2286 C C . SER A 1 298 ? -6.339 -5.587 26.362 1.00 95.62 298 SER A C 1
ATOM 2288 O O . SER A 1 298 ? -5.980 -4.700 27.136 1.00 95.62 298 SER A O 1
ATOM 2290 N N . MET A 1 299 ? -6.199 -6.871 26.676 1.00 92.81 299 MET A N 1
ATOM 2291 C CA . MET A 1 299 ? -5.667 -7.355 27.953 1.00 92.81 299 MET A CA 1
ATOM 2292 C C . MET A 1 299 ? -4.486 -8.287 27.715 1.00 92.81 299 MET A C 1
ATOM 2294 O O . MET A 1 299 ? -4.482 -9.083 26.778 1.00 92.81 299 MET A O 1
ATOM 2298 N N . ALA A 1 300 ? -3.482 -8.224 28.582 1.00 89.00 300 ALA A N 1
ATOM 2299 C CA . ALA A 1 300 ? -2.404 -9.202 28.568 1.00 89.00 300 ALA A CA 1
ATOM 2300 C C . ALA A 1 300 ? -2.795 -10.425 29.416 1.00 89.00 300 ALA A C 1
ATOM 2302 O O . ALA A 1 300 ? -3.522 -10.291 30.402 1.00 89.00 300 ALA A O 1
ATOM 2303 N N . THR A 1 301 ? -2.293 -11.622 29.100 1.00 83.62 301 THR A N 1
ATOM 2304 C CA . THR A 1 301 ? -2.549 -12.807 29.947 1.00 83.62 301 THR A CA 1
ATOM 2305 C C . THR A 1 301 ? -1.984 -12.647 31.365 1.00 83.62 301 THR A C 1
ATOM 2307 O O . THR A 1 301 ? -2.513 -13.243 32.305 1.00 83.62 301 THR A O 1
ATOM 2310 N N . ARG A 1 302 ? -0.890 -11.877 31.528 1.00 80.81 302 ARG A N 1
ATOM 2311 C CA . ARG A 1 302 ? -0.127 -11.624 32.778 1.00 80.81 302 ARG A CA 1
ATOM 2312 C C . ARG A 1 302 ? 0.346 -12.888 33.523 1.00 80.81 302 ARG A C 1
ATOM 2314 O O . ARG A 1 302 ? 0.999 -12.795 34.559 1.00 80.81 302 ARG A O 1
ATOM 2321 N N . ARG A 1 303 ? 0.072 -14.080 32.985 1.00 72.06 303 ARG A N 1
ATOM 2322 C CA . ARG A 1 303 ? 0.429 -15.398 33.520 1.00 72.06 303 ARG A CA 1
ATOM 2323 C C . ARG A 1 303 ? 0.962 -16.295 32.406 1.00 72.06 303 ARG A C 1
ATOM 2325 O O . ARG A 1 303 ? 0.600 -16.157 31.236 1.00 72.06 303 ARG A O 1
ATOM 2332 N N . ALA A 1 304 ? 1.860 -17.205 32.773 1.00 60.09 304 ALA A N 1
ATOM 2333 C CA . ALA A 1 304 ? 2.427 -18.170 31.840 1.00 60.09 304 ALA A CA 1
ATOM 2334 C C . ALA A 1 304 ? 1.457 -19.339 31.618 1.00 60.09 304 ALA A C 1
ATOM 2336 O O . ALA A 1 304 ? 0.894 -19.839 32.582 1.00 60.09 304 ALA A O 1
ATOM 2337 N N . HIS A 1 305 ? 1.347 -19.813 30.370 1.00 60.19 305 HIS A N 1
ATOM 2338 C CA . HIS A 1 305 ? 0.577 -21.012 29.989 1.00 60.19 305 HIS A CA 1
ATOM 2339 C C . HIS A 1 305 ? -0.948 -20.915 30.163 1.00 60.19 305 HIS A C 1
ATOM 2341 O O . HIS A 1 305 ? -1.604 -21.940 30.264 1.00 60.19 305 HIS A O 1
ATOM 2347 N N . VAL A 1 306 ? -1.501 -19.701 30.168 1.00 69.44 306 VAL A N 1
ATOM 2348 C CA . VAL A 1 306 ? -2.947 -19.455 30.268 1.00 69.44 306 VAL A CA 1
ATOM 2349 C C . VAL A 1 306 ? -3.389 -18.667 29.036 1.00 69.44 306 VAL A C 1
ATOM 2351 O O . VAL A 1 306 ? -2.667 -17.770 28.590 1.00 69.44 306 VAL A O 1
ATOM 2354 N N . ALA A 1 307 ? -4.549 -19.011 28.480 1.00 61.81 307 ALA A N 1
ATOM 2355 C CA . ALA A 1 307 ? -5.123 -18.357 27.302 1.00 61.81 307 ALA A CA 1
ATOM 2356 C C . ALA A 1 307 ? -5.944 -17.101 27.640 1.00 61.81 307 ALA A C 1
ATOM 2358 O O . ALA A 1 307 ? -6.236 -16.283 26.762 1.00 61.81 307 ALA A O 1
ATOM 2359 N N . THR A 1 308 ? -6.325 -16.968 28.911 1.00 72.94 308 THR A N 1
ATOM 2360 C CA . THR A 1 308 ? -7.204 -15.933 29.457 1.00 72.94 308 THR A CA 1
ATOM 2361 C C . THR A 1 308 ? -6.524 -15.118 30.567 1.00 72.94 308 THR A C 1
ATOM 2363 O O . THR A 1 308 ? -5.510 -15.515 31.150 1.00 72.94 308 THR A O 1
ATOM 2366 N N . ASN A 1 309 ? -7.083 -13.946 30.876 1.00 76.88 309 ASN A N 1
ATOM 2367 C CA . ASN A 1 309 ? -6.687 -13.149 32.038 1.00 76.88 309 ASN A CA 1
ATOM 2368 C C . ASN A 1 309 ? -7.511 -13.581 33.273 1.00 76.88 309 ASN A C 1
ATOM 2370 O O . ASN A 1 309 ? -8.691 -13.899 33.156 1.00 76.88 309 ASN A O 1
ATOM 2374 N N . ALA A 1 310 ? -6.906 -13.568 34.467 1.00 78.69 310 ALA A N 1
ATOM 2375 C CA . ALA A 1 310 ? -7.564 -13.943 35.726 1.00 78.69 310 ALA A CA 1
ATOM 2376 C C . ALA A 1 310 ? -8.856 -13.179 36.006 1.00 78.69 310 ALA A C 1
ATOM 2378 O O . ALA A 1 310 ? -9.795 -13.738 36.565 1.00 78.69 310 ALA A O 1
ATOM 2379 N N . VAL A 1 311 ? -8.886 -11.903 35.624 1.00 85.38 311 VAL A N 1
ATOM 2380 C CA . VAL A 1 311 ? -9.993 -11.002 35.939 1.00 85.38 311 VAL A CA 1
ATOM 2381 C C . VAL A 1 311 ? -11.050 -10.956 34.837 1.00 85.38 311 VAL A C 1
ATOM 2383 O O . VAL A 1 311 ? -11.991 -10.169 34.913 1.00 85.38 311 VAL A O 1
ATOM 2386 N N . LEU A 1 312 ? -10.910 -11.787 33.798 1.00 87.25 312 LEU A N 1
ATOM 2387 C CA . LEU A 1 312 ? -11.768 -11.754 32.616 1.00 87.25 312 LEU A CA 1
ATOM 2388 C C . LEU A 1 312 ? -13.245 -11.971 32.974 1.00 87.25 312 LEU A C 1
ATOM 2390 O O . LEU A 1 312 ? -14.109 -11.273 32.452 1.00 87.25 312 LEU A O 1
ATOM 2394 N N . HIS A 1 313 ? -13.527 -12.853 33.936 1.00 90.06 313 HIS A N 1
ATOM 2395 C CA . HIS A 1 313 ? -14.870 -13.048 34.486 1.00 90.06 313 H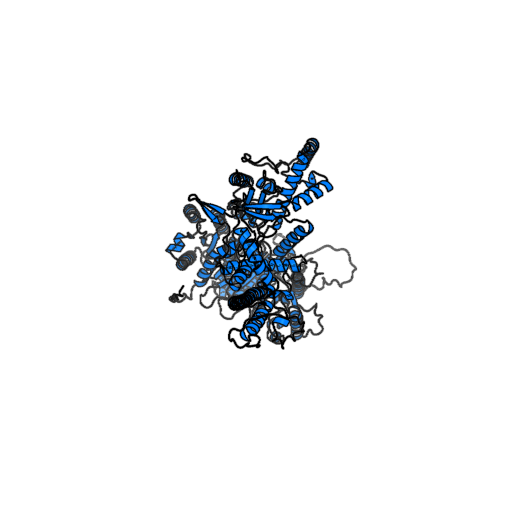IS A CA 1
ATOM 2396 C C . HIS A 1 313 ? -15.480 -11.738 35.029 1.00 90.06 313 HIS A C 1
ATOM 2398 O O . HIS A 1 313 ? -16.639 -11.421 34.758 1.00 90.06 313 HIS A O 1
ATOM 2404 N N . ASP A 1 314 ? -14.697 -10.946 35.764 1.00 91.12 314 ASP A N 1
ATOM 2405 C CA . ASP A 1 314 ? -15.162 -9.690 36.360 1.00 91.12 314 ASP A CA 1
ATOM 2406 C C . ASP A 1 314 ? -15.303 -8.575 35.325 1.00 91.12 314 ASP A C 1
ATOM 2408 O O . ASP A 1 314 ? -16.272 -7.817 35.370 1.00 91.12 314 ASP A O 1
ATOM 2412 N N . ALA A 1 315 ? -14.391 -8.516 34.352 1.00 92.88 315 ALA A N 1
ATOM 2413 C CA . ALA A 1 315 ? -14.481 -7.596 33.224 1.00 92.88 315 ALA A CA 1
ATOM 2414 C C . ALA A 1 315 ? -15.745 -7.851 32.383 1.00 92.88 315 ALA A C 1
ATOM 2416 O O . ALA A 1 315 ? -16.480 -6.912 32.072 1.00 92.88 315 ALA A O 1
ATOM 2417 N N . ILE A 1 316 ? -16.047 -9.120 32.076 1.00 92.88 316 ILE A N 1
ATOM 2418 C CA . ILE A 1 316 ? -17.278 -9.516 31.377 1.00 92.88 316 ILE A CA 1
ATOM 2419 C C . ILE A 1 316 ? -18.504 -9.113 32.204 1.00 92.88 316 ILE A C 1
ATOM 2421 O O . ILE A 1 316 ? -19.416 -8.476 31.676 1.00 92.88 316 ILE A O 1
ATOM 2425 N N . ALA A 1 317 ? -18.531 -9.429 33.503 1.00 90.88 317 ALA A N 1
ATOM 2426 C CA . ALA A 1 317 ? -19.652 -9.083 34.376 1.00 90.88 317 ALA A CA 1
ATOM 2427 C C . ALA A 1 317 ? -19.901 -7.564 34.441 1.00 90.88 317 ALA A C 1
ATOM 2429 O O . ALA A 1 317 ? -21.054 -7.126 34.397 1.00 90.88 317 ALA A O 1
ATOM 2430 N N . PHE A 1 318 ? -18.835 -6.762 34.495 1.00 92.56 318 PHE A N 1
ATOM 2431 C CA . PHE A 1 318 ? -18.922 -5.306 34.443 1.00 92.56 318 PHE A CA 1
ATOM 2432 C C . PHE A 1 318 ? -19.498 -4.815 33.109 1.00 92.56 318 PHE A C 1
ATOM 2434 O O . PHE A 1 318 ? -20.474 -4.061 33.115 1.00 92.56 318 PHE A O 1
ATOM 2441 N N . LEU A 1 319 ? -18.965 -5.272 31.972 1.00 92.81 319 LEU A N 1
ATOM 2442 C CA . LEU A 1 319 ? -19.453 -4.869 30.648 1.00 92.81 319 LEU A CA 1
ATOM 2443 C C . LEU A 1 319 ? -20.917 -5.268 30.426 1.00 92.81 319 LEU A C 1
ATOM 2445 O O . LEU A 1 319 ? -21.688 -4.465 29.907 1.00 92.81 319 LEU A O 1
ATOM 2449 N N . LYS A 1 320 ? -21.346 -6.443 30.908 1.00 90.19 320 LYS A N 1
ATOM 2450 C CA . LYS A 1 320 ? -22.760 -6.868 30.865 1.00 90.19 320 LYS A CA 1
ATOM 2451 C C . LYS A 1 320 ? -23.695 -5.956 31.670 1.00 90.19 320 LYS A C 1
ATOM 2453 O O . LYS A 1 320 ? -24.901 -5.965 31.436 1.00 90.19 320 LYS A O 1
ATOM 2458 N N . SER A 1 321 ? -23.172 -5.177 32.622 1.00 88.31 321 SER A N 1
ATOM 2459 C CA . SER A 1 321 ? -23.963 -4.190 33.372 1.00 88.31 321 SER A CA 1
ATOM 2460 C C . SER A 1 321 ? -24.169 -2.870 32.615 1.00 88.31 321 SER A C 1
ATOM 2462 O O . SER A 1 321 ? -25.067 -2.088 32.948 1.00 88.31 321 SER A O 1
ATOM 2464 N N . LEU A 1 322 ? -23.375 -2.622 31.571 1.00 89.12 322 LEU A N 1
ATOM 2465 C CA . LEU A 1 322 ? -23.472 -1.466 30.679 1.00 89.12 322 LEU A CA 1
ATOM 2466 C C . LEU A 1 322 ? -24.421 -1.761 29.494 1.00 89.12 322 LEU A C 1
ATOM 2468 O O . LEU A 1 322 ? -24.744 -2.922 29.253 1.00 89.12 322 LEU A O 1
ATOM 2472 N N . PRO A 1 323 ? -24.966 -0.734 28.805 1.00 86.81 323 PRO A N 1
ATOM 2473 C CA . PRO A 1 323 ? -25.957 -0.880 27.718 1.00 86.81 323 PRO A CA 1
ATOM 2474 C C . PRO A 1 323 ? -25.332 -1.389 26.411 1.00 86.81 323 PRO A C 1
ATOM 2476 O O . PRO A 1 323 ? -25.557 -0.825 25.345 1.00 86.81 323 PRO A O 1
ATOM 2479 N N . PHE A 1 324 ? -24.514 -2.431 26.494 1.00 91.12 324 PHE A N 1
ATOM 2480 C CA . PHE A 1 324 ? -24.087 -3.179 25.322 1.00 91.12 324 PHE A CA 1
ATOM 2481 C C . PHE A 1 324 ? -25.151 -4.215 24.971 1.00 91.12 324 PHE A C 1
ATOM 2483 O O . PHE A 1 324 ? -25.785 -4.790 25.854 1.00 91.12 324 PHE A O 1
ATOM 2490 N N . ASP A 1 325 ? -25.315 -4.464 23.678 1.00 91.00 325 ASP A N 1
ATOM 2491 C CA . ASP A 1 325 ? -26.213 -5.480 23.133 1.00 91.00 325 ASP A CA 1
ATOM 2492 C C . ASP A 1 325 ? -25.502 -6.827 22.961 1.00 91.00 325 ASP A C 1
ATOM 2494 O O . ASP A 1 325 ? -26.153 -7.865 22.872 1.00 91.00 325 ASP A O 1
ATOM 2498 N N . LEU A 1 326 ? -24.164 -6.813 22.923 1.00 94.19 326 LEU A N 1
ATOM 2499 C CA . LEU A 1 326 ? -23.301 -7.978 22.749 1.00 94.19 326 LEU A CA 1
ATOM 2500 C C . LEU A 1 326 ? -21.924 -7.729 23.374 1.00 94.19 326 LEU A C 1
ATOM 2502 O O . LEU A 1 326 ? -21.360 -6.642 23.236 1.00 94.19 326 LEU A O 1
ATOM 2506 N N . VAL A 1 327 ? -21.359 -8.762 24.000 1.00 96.12 327 VAL A N 1
ATOM 2507 C CA . VAL A 1 327 ? -19.951 -8.796 24.412 1.00 96.12 327 VAL A CA 1
ATOM 2508 C C . VAL A 1 327 ? -19.233 -9.888 23.616 1.00 96.12 327 VAL A C 1
ATOM 2510 O O . VAL A 1 327 ? -19.701 -11.023 23.556 1.00 96.12 327 VAL A O 1
ATOM 2513 N N . ILE A 1 328 ? -18.099 -9.563 23.005 1.00 97.62 328 ILE A N 1
ATOM 2514 C CA . ILE A 1 328 ? -17.217 -10.512 22.319 1.00 97.62 328 ILE A CA 1
ATOM 2515 C C . ILE A 1 328 ? -15.926 -10.630 23.123 1.00 97.62 328 ILE A C 1
ATOM 2517 O O . ILE A 1 328 ? -15.352 -9.625 23.536 1.00 97.62 328 ILE A O 1
ATOM 2521 N N . VAL A 1 329 ? -15.466 -11.857 23.340 1.00 97.00 329 VAL A N 1
ATOM 2522 C CA . VAL A 1 329 ? -14.229 -12.157 24.058 1.00 97.00 329 VAL A CA 1
ATOM 2523 C C . VAL A 1 329 ? -13.319 -12.967 23.147 1.00 97.00 329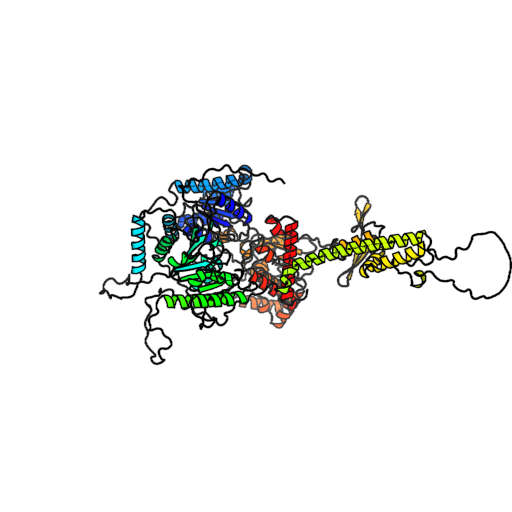 VAL A C 1
ATOM 2525 O O . VAL A 1 329 ? -13.639 -14.102 22.815 1.00 97.00 329 VAL A O 1
ATOM 2528 N N . GLU A 1 330 ? -12.191 -12.400 22.738 1.00 95.69 330 GLU A N 1
ATOM 2529 C CA . GLU A 1 330 ? -11.136 -13.092 22.002 1.00 95.69 330 GLU A CA 1
ATOM 2530 C C . GLU A 1 330 ? -10.031 -13.548 22.964 1.00 95.69 330 GLU A C 1
ATOM 2532 O O . GLU A 1 330 ? -9.527 -12.758 23.762 1.00 95.69 330 GLU A O 1
ATOM 2537 N N . THR A 1 331 ? -9.632 -14.821 22.890 1.00 93.19 331 THR A N 1
ATOM 2538 C CA . THR A 1 331 ? -8.523 -15.354 23.701 1.00 93.19 331 THR A CA 1
ATOM 2539 C C . THR A 1 331 ? -7.171 -15.223 23.003 1.00 93.19 331 THR A C 1
ATOM 2541 O O . THR A 1 331 ? -7.091 -15.139 21.773 1.00 93.19 331 THR A O 1
ATOM 2544 N N . ALA A 1 332 ? -6.085 -15.401 23.761 1.00 88.19 332 ALA A N 1
ATOM 2545 C CA . ALA A 1 332 ? -4.782 -15.655 23.155 1.00 88.19 332 ALA A CA 1
ATOM 2546 C C . ALA A 1 332 ? -4.819 -16.966 22.342 1.00 88.19 332 ALA A C 1
ATOM 2548 O O . ALA A 1 332 ? -5.738 -17.781 22.473 1.00 88.19 332 ALA A O 1
ATOM 2549 N N . GLY A 1 333 ? -3.836 -17.168 21.460 1.00 84.25 333 GLY A N 1
ATOM 2550 C CA . GLY A 1 333 ? -3.727 -18.413 20.694 1.00 84.25 333 GLY A CA 1
ATOM 2551 C C . GLY A 1 333 ? -3.599 -19.628 21.616 1.00 84.25 333 GLY A C 1
ATOM 2552 O O . GLY A 1 333 ? -2.661 -19.680 22.411 1.00 84.25 333 GLY A O 1
ATOM 2553 N N . ILE A 1 334 ? -4.516 -20.586 21.479 1.00 85.44 334 ILE A N 1
ATOM 2554 C CA . ILE A 1 334 ? -4.592 -21.763 22.349 1.00 85.44 334 ILE A CA 1
ATOM 2555 C C . ILE A 1 334 ? -3.920 -23.004 21.763 1.00 85.44 334 ILE A C 1
ATOM 2557 O O . ILE A 1 334 ? -3.766 -23.134 20.542 1.00 85.44 334 ILE A O 1
ATOM 2561 N N . GLY A 1 335 ? -3.514 -23.910 22.652 1.00 79.94 335 GLY A N 1
ATOM 2562 C CA . GLY A 1 335 ? -3.137 -25.280 22.334 1.00 79.94 335 GLY A CA 1
ATOM 2563 C C . GLY A 1 335 ? -4.354 -26.176 22.089 1.00 79.94 335 GLY A C 1
ATOM 2564 O O . GLY A 1 335 ? -5.486 -25.714 21.975 1.00 79.94 335 GLY A O 1
ATOM 2565 N N . GLN A 1 336 ? -4.115 -27.485 21.972 1.00 79.69 336 GLN A N 1
ATOM 2566 C CA . GLN A 1 336 ? -5.173 -28.459 21.666 1.00 79.69 336 GLN A CA 1
ATOM 2567 C C . GLN A 1 336 ? -6.102 -28.755 22.865 1.00 79.69 336 GLN A C 1
ATOM 2569 O O . GLN A 1 336 ? -7.255 -29.098 22.638 1.00 79.69 336 GLN A O 1
ATOM 2574 N N . ALA A 1 337 ? -5.627 -28.577 24.106 1.00 80.25 337 ALA A N 1
ATOM 2575 C CA . ALA A 1 337 ? -6.330 -28.969 25.339 1.00 80.25 337 ALA A CA 1
ATOM 2576 C C . ALA A 1 337 ? -6.884 -27.789 26.171 1.00 80.25 337 ALA A C 1
ATOM 2578 O O . ALA A 1 337 ? -7.336 -27.980 27.296 1.00 80.25 337 ALA A O 1
ATOM 2579 N N . ASP A 1 338 ? -6.804 -26.550 25.674 1.00 81.25 338 ASP A N 1
ATOM 2580 C CA . ASP A 1 338 ? -7.260 -25.381 26.436 1.00 81.25 338 ASP A CA 1
ATOM 2581 C C . ASP A 1 338 ? -8.756 -25.117 26.183 1.00 81.25 338 ASP A C 1
ATOM 2583 O O . ASP A 1 338 ? -9.162 -24.874 25.045 1.00 81.25 338 ASP A O 1
ATOM 2587 N N . THR A 1 339 ? -9.571 -25.099 27.243 1.00 83.94 339 THR A N 1
ATOM 2588 C CA . THR A 1 339 ? -11.036 -24.900 27.165 1.00 83.94 339 THR A CA 1
ATOM 2589 C C . THR A 1 339 ? -11.562 -23.778 28.065 1.00 83.94 339 THR A C 1
ATOM 2591 O O . THR A 1 339 ? -12.770 -23.575 28.147 1.00 83.94 339 THR A O 1
ATOM 2594 N N . GLU A 1 340 ? -10.680 -22.999 28.703 1.00 83.94 340 GLU A N 1
ATOM 2595 C CA . GLU A 1 340 ? -11.034 -22.012 29.745 1.00 83.94 340 GLU A CA 1
ATOM 2596 C C . GLU A 1 340 ? -12.128 -21.014 29.338 1.00 83.94 340 GLU A C 1
ATOM 2598 O O . GLU A 1 340 ? -12.890 -20.539 30.176 1.00 83.94 340 GLU A O 1
ATOM 2603 N N . ILE A 1 341 ? -12.218 -20.675 28.048 1.00 88.38 341 ILE A N 1
ATOM 2604 C CA . ILE A 1 341 ? -13.214 -19.721 27.553 1.00 88.38 341 ILE A CA 1
ATOM 2605 C C . ILE A 1 341 ? -14.649 -20.239 27.696 1.00 88.38 341 ILE A C 1
ATOM 2607 O O . ILE A 1 341 ? -15.565 -19.432 27.822 1.00 88.38 341 ILE A O 1
ATOM 2611 N N . VAL A 1 342 ? -14.850 -21.561 27.684 1.00 89.56 342 VAL A N 1
ATOM 2612 C CA . VAL A 1 342 ? -16.172 -22.204 27.701 1.00 89.56 342 VAL A CA 1
ATOM 2613 C C . VAL A 1 342 ? -16.926 -21.867 28.986 1.00 89.56 342 VAL A C 1
ATOM 2615 O O . VAL A 1 342 ? -18.123 -21.603 28.934 1.00 89.56 342 VAL A O 1
ATOM 2618 N N . ASP A 1 343 ? -16.217 -21.775 30.111 1.00 88.25 343 ASP A N 1
ATOM 2619 C CA . ASP A 1 343 ? -16.806 -21.463 31.417 1.00 88.25 343 ASP A CA 1
ATOM 2620 C C . ASP A 1 343 ? -17.109 -19.963 31.607 1.00 88.25 343 ASP A C 1
ATOM 2622 O O . ASP A 1 343 ? -17.732 -19.568 32.594 1.00 88.25 343 ASP A O 1
ATOM 2626 N N . LEU A 1 344 ? -16.663 -19.105 30.681 1.00 88.00 344 LEU A N 1
ATOM 2627 C CA . LEU A 1 344 ? -16.761 -17.645 30.787 1.00 88.00 344 LEU A CA 1
ATOM 2628 C C . LEU A 1 344 ? -17.813 -17.023 29.861 1.00 88.00 344 LEU A C 1
ATOM 2630 O O . LEU A 1 344 ? -18.155 -15.849 30.033 1.00 88.00 344 LEU A O 1
ATOM 2634 N N . VAL A 1 345 ? -18.298 -17.764 28.862 1.00 91.94 345 VAL A N 1
ATOM 2635 C CA . VAL A 1 345 ? -19.096 -17.213 27.757 1.00 91.94 345 VAL A CA 1
ATOM 2636 C C . VAL A 1 345 ? -20.394 -17.981 27.537 1.00 91.94 345 VAL A C 1
ATOM 2638 O O . VAL A 1 345 ? -20.504 -19.159 27.853 1.00 91.94 345 VAL A O 1
ATOM 2641 N N . ASP A 1 346 ? -21.379 -17.314 26.935 1.00 90.69 346 ASP A N 1
ATOM 2642 C CA . ASP A 1 346 ? -22.669 -17.924 26.603 1.00 90.69 346 ASP A CA 1
ATOM 2643 C C . ASP A 1 346 ? -22.591 -18.740 25.291 1.00 90.69 346 ASP A C 1
ATOM 2645 O O . ASP A 1 346 ? -23.372 -19.671 25.072 1.00 90.69 346 ASP A O 1
ATOM 2649 N N . PHE A 1 347 ? -21.664 -18.380 24.391 1.00 93.88 347 PHE A N 1
ATOM 2650 C CA . PHE A 1 347 ? -21.517 -18.996 23.069 1.00 93.88 347 PHE A CA 1
ATOM 2651 C C . PHE A 1 347 ? -20.036 -19.155 22.658 1.00 93.88 347 PHE A C 1
ATOM 2653 O O . PHE A 1 347 ? -19.432 -18.191 22.176 1.00 93.88 347 PHE A O 1
ATOM 2660 N N . PRO A 1 348 ? -19.425 -20.344 22.833 1.00 95.00 348 PRO A N 1
ATOM 2661 C CA . PRO A 1 348 ? -18.043 -20.601 22.429 1.00 95.00 348 PRO A CA 1
ATOM 2662 C C . PRO A 1 348 ? -17.922 -20.914 20.926 1.00 95.00 348 PRO A C 1
ATOM 2664 O O . PRO A 1 348 ? -18.613 -21.783 20.387 1.00 95.00 348 PRO A O 1
ATOM 2667 N N . VAL A 1 349 ? -16.989 -20.227 20.267 1.00 96.75 349 VAL A N 1
ATOM 2668 C CA . VAL A 1 349 ? -16.627 -20.346 18.850 1.00 96.75 349 VAL A CA 1
ATOM 2669 C C . VAL A 1 349 ? -15.161 -20.752 18.736 1.00 96.75 349 VAL A C 1
ATOM 2671 O O . VAL A 1 349 ? -14.289 -20.111 19.326 1.00 96.75 349 VAL A O 1
ATOM 2674 N N . TYR A 1 350 ? -14.877 -21.785 17.941 1.00 97.25 350 TYR A N 1
ATOM 2675 C CA . TYR A 1 350 ? -13.513 -22.245 17.679 1.00 97.25 350 TYR A CA 1
ATOM 2676 C C . TYR A 1 350 ? -13.063 -21.890 16.262 1.00 97.25 350 TYR A C 1
ATOM 2678 O O . TYR A 1 350 ? -13.694 -22.293 15.290 1.00 97.25 350 TYR A O 1
ATOM 2686 N N . VAL A 1 351 ? -11.961 -21.155 16.132 1.00 97.06 351 VAL A N 1
ATOM 2687 C CA . VAL A 1 351 ? -11.361 -20.767 14.851 1.00 97.06 351 VAL A CA 1
ATOM 2688 C C . VAL A 1 351 ? -10.107 -21.597 14.599 1.00 97.06 351 VAL A C 1
ATOM 2690 O O . VAL A 1 351 ? -9.176 -21.618 15.406 1.00 97.06 351 VAL A O 1
ATOM 2693 N N . MET A 1 352 ? -10.048 -22.243 13.440 1.00 95.69 352 MET A N 1
ATOM 2694 C CA . MET A 1 352 ? -8.917 -23.067 13.022 1.00 95.69 352 MET A CA 1
ATOM 2695 C C . MET A 1 352 ? -8.574 -22.851 11.546 1.00 95.69 352 MET A C 1
ATOM 2697 O O . MET A 1 352 ? -9.249 -22.107 10.840 1.00 95.69 352 MET A O 1
ATOM 2701 N N . THR A 1 353 ? -7.504 -23.496 11.083 1.00 94.56 353 THR A N 1
ATOM 2702 C CA . THR A 1 353 ? -7.094 -23.513 9.668 1.00 94.56 353 THR A CA 1
ATOM 2703 C C . THR A 1 353 ? -7.007 -24.955 9.174 1.00 94.56 353 THR A C 1
ATOM 2705 O O . THR A 1 353 ? -7.139 -25.887 9.969 1.00 94.56 353 THR A O 1
ATOM 2708 N N . SER A 1 354 ? -6.738 -25.154 7.883 1.00 91.19 354 SER A N 1
ATOM 2709 C CA . SER A 1 354 ? -6.470 -26.481 7.312 1.00 91.19 354 SER A CA 1
ATOM 2710 C C . SER A 1 354 ? -5.193 -27.146 7.853 1.00 91.19 354 SER A C 1
ATOM 2712 O O . SER A 1 354 ? -5.006 -28.345 7.670 1.00 91.19 354 SER A O 1
ATOM 2714 N N . ASP A 1 355 ? -4.319 -26.395 8.533 1.00 88.44 355 ASP A N 1
ATOM 2715 C CA . ASP A 1 355 ? -3.012 -26.862 9.003 1.00 88.44 355 ASP A CA 1
ATOM 2716 C C . ASP A 1 355 ? -3.088 -27.448 10.428 1.00 88.44 355 ASP A C 1
ATOM 2718 O O . ASP A 1 355 ? -2.560 -26.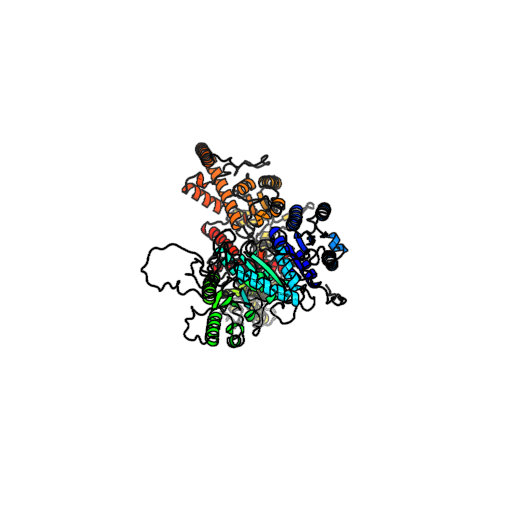878 11.382 1.00 88.44 355 ASP A O 1
ATOM 2722 N N . TYR A 1 356 ? -3.748 -28.599 10.589 1.00 87.19 356 TYR A N 1
ATOM 2723 C CA . TYR A 1 356 ? -3.830 -29.334 11.869 1.00 87.19 356 TYR A CA 1
ATOM 2724 C C . TYR A 1 356 ? -3.057 -30.669 11.869 1.00 87.19 356 TYR A C 1
ATOM 2726 O O . TYR A 1 356 ? -3.074 -31.409 12.853 1.00 87.19 356 TYR A O 1
ATOM 2734 N N . GLY A 1 357 ? -2.348 -30.983 10.779 1.00 87.75 357 GLY A N 1
ATOM 2735 C CA . GLY A 1 357 ? -1.618 -32.240 10.613 1.00 87.75 357 GLY A CA 1
ATOM 2736 C C . GLY A 1 357 ? -2.516 -33.370 10.104 1.00 87.75 357 GLY A C 1
ATOM 2737 O O . GLY A 1 357 ? -3.236 -33.201 9.126 1.00 87.75 357 GLY A O 1
ATOM 2738 N N . ALA A 1 358 ? -2.439 -34.548 10.725 1.00 88.69 358 ALA A N 1
ATOM 2739 C CA . ALA A 1 358 ? -3.276 -35.691 10.354 1.00 88.69 358 ALA A CA 1
ATOM 2740 C C . ALA A 1 358 ? -4.696 -35.557 10.927 1.00 88.69 358 ALA A C 1
ATOM 2742 O O . ALA A 1 358 ? -4.870 -34.995 12.005 1.00 88.69 358 ALA A O 1
ATOM 2743 N N . ALA A 1 359 ? -5.696 -36.162 10.277 1.00 90.38 359 ALA A N 1
ATOM 2744 C CA . ALA A 1 359 ? -7.085 -36.169 10.758 1.00 90.38 359 ALA A CA 1
ATOM 2745 C C . ALA A 1 359 ? -7.233 -36.692 12.204 1.00 90.38 359 ALA A C 1
ATOM 2747 O O . ALA A 1 359 ? -8.068 -36.196 12.952 1.00 90.38 359 ALA A O 1
ATOM 2748 N N . SER A 1 360 ? -6.369 -37.616 12.642 1.00 89.12 360 SER A N 1
ATOM 2749 C CA . SER A 1 360 ? -6.342 -38.124 14.024 1.00 89.12 360 SER A CA 1
ATOM 2750 C C . SER A 1 360 ? -5.945 -37.076 15.073 1.00 89.12 360 SER A C 1
ATOM 2752 O O . SER A 1 360 ? -6.082 -37.320 16.265 1.00 89.12 360 SER A O 1
ATOM 2754 N N . GLN A 1 361 ? -5.404 -35.922 14.671 1.00 90.31 361 GLN A N 1
ATOM 2755 C CA . GLN A 1 361 ? -5.137 -34.811 15.590 1.00 90.31 361 GLN A CA 1
ATOM 2756 C C . GLN A 1 361 ? -6.424 -34.095 16.002 1.00 90.31 361 GLN A C 1
ATOM 2758 O O . GLN A 1 361 ? -6.459 -33.527 17.086 1.00 90.31 361 GLN A O 1
ATOM 2763 N N . LEU A 1 362 ? -7.482 -34.153 15.183 1.00 92.69 362 LEU A N 1
ATOM 2764 C CA . LEU A 1 362 ? -8.776 -33.547 15.507 1.00 92.69 362 LEU A CA 1
ATOM 2765 C C . LEU A 1 362 ? -9.418 -34.207 16.737 1.00 92.69 362 LEU A C 1
ATOM 2767 O O . LEU A 1 362 ? -10.118 -33.542 17.486 1.00 92.69 362 LEU A O 1
ATOM 2771 N N . GLU A 1 363 ? -9.121 -35.485 16.990 1.00 91.19 363 GLU A N 1
ATOM 2772 C CA . GLU A 1 363 ? -9.569 -36.221 18.184 1.00 91.19 363 GLU A CA 1
ATOM 2773 C C . GLU A 1 363 ? -8.946 -35.701 19.491 1.00 91.19 363 GLU A C 1
ATOM 2775 O O . GLU A 1 363 ? -9.395 -36.075 20.566 1.00 91.19 363 GLU A O 1
ATOM 2780 N N . LYS A 1 364 ? -7.900 -34.868 19.409 1.00 89.75 364 LYS A N 1
ATOM 2781 C CA . LYS A 1 364 ? -7.196 -34.296 20.569 1.00 89.75 364 LYS A CA 1
ATOM 2782 C C . LYS A 1 364 ? -7.544 -32.834 20.829 1.00 89.75 364 LYS A C 1
ATOM 2784 O O . LYS A 1 364 ? -6.944 -32.228 21.708 1.00 89.75 364 LYS A O 1
ATOM 2789 N N . ILE A 1 365 ? -8.400 -32.240 19.997 1.00 92.19 365 ILE A N 1
ATOM 2790 C CA . ILE A 1 365 ? -8.781 -30.835 20.119 1.00 92.19 365 ILE A CA 1
ATOM 2791 C C . ILE A 1 365 ? -10.055 -30.769 20.952 1.00 92.19 365 ILE A C 1
ATOM 2793 O O . ILE A 1 365 ? -11.150 -30.906 20.407 1.00 92.19 365 ILE A O 1
ATOM 2797 N N . ASP A 1 366 ? -9.910 -30.500 22.245 1.00 91.56 366 ASP A N 1
ATOM 2798 C CA . ASP A 1 366 ? -11.029 -30.477 23.196 1.00 91.56 366 ASP A CA 1
ATOM 2799 C C . ASP A 1 366 ? -12.083 -29.433 22.796 1.00 91.56 366 ASP A C 1
ATOM 2801 O O . ASP A 1 366 ? -13.285 -29.648 22.925 1.00 91.56 366 ASP A O 1
ATOM 2805 N N . MET A 1 367 ? -11.665 -28.307 22.207 1.00 93.19 367 MET A N 1
ATOM 2806 C CA . MET A 1 367 ? -12.602 -27.291 21.714 1.00 93.19 367 MET A CA 1
ATOM 2807 C C . MET A 1 367 ? -13.577 -27.806 20.642 1.00 93.19 367 MET A C 1
ATOM 2809 O O . MET A 1 367 ? -14.625 -27.191 20.472 1.00 93.19 367 MET A O 1
ATOM 2813 N N . LEU A 1 368 ? -13.298 -28.912 19.938 1.00 93.75 368 LEU A N 1
ATOM 2814 C CA . LEU A 1 368 ? -14.273 -29.516 19.018 1.00 93.75 368 LEU A CA 1
ATOM 2815 C C . LEU A 1 368 ? -15.429 -30.220 19.745 1.00 93.75 368 LEU A C 1
ATOM 2817 O O . LEU A 1 368 ? -16.463 -30.442 19.116 1.00 93.75 368 LEU A O 1
ATOM 2821 N N . ASP A 1 369 ? -15.279 -30.542 21.033 1.00 91.62 369 ASP A N 1
ATOM 2822 C CA . ASP A 1 369 ? -16.356 -31.057 21.888 1.00 91.62 369 ASP A CA 1
ATOM 2823 C C . ASP A 1 369 ? -17.248 -29.940 22.440 1.00 91.62 369 ASP A C 1
ATOM 2825 O O . ASP A 1 369 ? -18.452 -30.128 22.593 1.00 91.62 369 ASP A O 1
ATOM 2829 N N . PHE A 1 370 ? -16.669 -28.770 22.733 1.00 91.38 370 PHE A N 1
ATOM 2830 C CA . PHE A 1 370 ? -17.375 -27.684 23.424 1.00 91.38 370 PHE A CA 1
ATOM 2831 C C . PHE A 1 370 ? -17.856 -26.553 22.507 1.00 91.38 370 PHE A C 1
ATOM 2833 O O . PHE A 1 370 ? -18.794 -25.833 22.859 1.00 91.38 370 PHE A O 1
ATOM 2840 N N . ALA A 1 371 ? -17.222 -26.347 21.349 1.00 92.19 371 ALA A N 1
ATOM 2841 C CA . ALA A 1 371 ? -17.582 -25.261 20.445 1.00 92.19 371 ALA A CA 1
ATOM 2842 C C . ALA A 1 371 ? -18.962 -25.485 19.819 1.00 92.19 371 ALA A C 1
ATOM 2844 O O . ALA A 1 371 ? -19.223 -26.487 19.150 1.00 92.19 371 ALA A O 1
ATOM 2845 N N . GLN A 1 372 ? -19.825 -24.480 19.953 1.00 91.50 372 GLN A N 1
ATOM 2846 C CA . GLN A 1 372 ? -21.145 -24.486 19.323 1.00 91.50 372 GLN A CA 1
ATOM 2847 C C . GLN A 1 372 ? -21.089 -24.082 17.847 1.00 91.50 372 GLN A C 1
ATOM 2849 O O . GLN A 1 372 ? -22.022 -24.343 17.087 1.00 91.50 372 GLN A O 1
ATOM 2854 N N . LEU A 1 373 ? -19.993 -23.436 17.447 1.00 95.06 373 LEU A N 1
ATOM 2855 C CA . LEU A 1 373 ? -19.688 -23.084 16.071 1.00 95.06 373 LEU A CA 1
ATOM 2856 C C . LEU A 1 373 ? -18.181 -23.200 15.838 1.00 95.06 373 LEU A C 1
ATOM 2858 O O . LEU A 1 373 ? -17.378 -22.707 16.629 1.00 95.06 373 LEU A O 1
ATOM 2862 N N . VAL A 1 374 ? -17.801 -23.822 14.728 1.00 97.06 374 VAL A N 1
ATOM 2863 C CA . VAL A 1 374 ? -16.414 -23.931 14.279 1.00 97.06 374 VAL A CA 1
ATOM 2864 C C . VAL A 1 374 ? -16.236 -23.129 12.993 1.00 97.06 374 VAL A C 1
ATOM 2866 O O . VAL A 1 374 ? -17.001 -23.267 12.037 1.00 97.06 374 VAL A O 1
ATOM 2869 N N . VAL A 1 375 ? -15.204 -22.296 12.964 1.00 97.31 375 VAL A N 1
ATOM 2870 C CA . VAL A 1 375 ? -14.793 -21.499 11.811 1.00 97.31 375 VAL A CA 1
ATOM 2871 C C . VAL A 1 375 ? -13.511 -22.102 11.248 1.00 97.31 375 VAL A C 1
ATOM 2873 O O . VAL A 1 375 ? -12.444 -22.004 11.857 1.00 97.31 375 VAL A O 1
ATOM 2876 N N . LEU A 1 376 ? -13.603 -22.716 10.071 1.00 96.38 376 LEU A N 1
ATOM 2877 C CA . LEU A 1 376 ? -12.437 -23.124 9.297 1.00 96.38 376 LEU A CA 1
ATOM 2878 C C . LEU A 1 376 ? -12.000 -21.940 8.428 1.00 96.38 376 LEU A C 1
ATOM 2880 O O . LEU A 1 376 ? -12.440 -21.785 7.288 1.00 96.38 376 LEU A O 1
ATOM 2884 N N . ASN A 1 377 ? -11.163 -21.085 9.007 1.00 95.81 377 ASN A N 1
ATOM 2885 C CA . ASN A 1 377 ? -10.681 -19.871 8.368 1.00 95.81 377 ASN A CA 1
ATOM 2886 C C . ASN A 1 377 ? -9.467 -20.139 7.465 1.00 95.81 377 ASN A C 1
ATOM 2888 O O . ASN A 1 377 ? -8.802 -21.174 7.572 1.00 95.81 377 ASN A O 1
ATOM 2892 N N . LYS A 1 378 ? -9.144 -19.164 6.607 1.00 92.88 378 LYS A N 1
ATOM 2893 C CA . LYS A 1 378 ? -8.118 -19.282 5.556 1.00 92.88 378 LYS A CA 1
ATOM 2894 C C . LYS A 1 378 ? -8.436 -20.420 4.588 1.00 92.88 378 LYS A C 1
ATOM 2896 O O . LYS A 1 378 ? -7.582 -21.245 4.256 1.00 92.88 378 LYS A O 1
ATOM 2901 N N . TYR A 1 379 ? -9.703 -20.481 4.185 1.00 92.12 379 TYR A N 1
ATOM 2902 C CA . TYR A 1 379 ? -10.227 -21.506 3.288 1.00 92.12 379 TYR A CA 1
ATOM 2903 C C . TYR A 1 379 ? -9.647 -21.436 1.860 1.00 92.12 379 TYR A C 1
ATOM 2905 O O . TYR A 1 379 ? -9.839 -22.345 1.062 1.00 92.12 379 TYR A O 1
ATOM 2913 N N . ASP A 1 380 ? -8.878 -20.391 1.549 1.00 86.06 380 ASP A N 1
ATOM 2914 C CA . ASP A 1 380 ? -8.042 -20.252 0.353 1.00 86.06 380 ASP A CA 1
ATOM 2915 C C . ASP A 1 380 ? -6.823 -21.196 0.339 1.00 86.06 380 ASP A C 1
ATOM 2917 O O . ASP A 1 380 ? -6.186 -21.386 -0.702 1.00 86.06 380 ASP A O 1
ATOM 2921 N N . ARG A 1 381 ? -6.478 -21.806 1.482 1.00 85.00 381 ARG A N 1
ATOM 2922 C CA . ARG A 1 381 ? -5.327 -22.707 1.588 1.00 85.00 381 ARG A CA 1
ATOM 2923 C C . ARG A 1 381 ? -5.580 -24.074 0.963 1.00 85.00 381 ARG A C 1
ATOM 2925 O O . ARG A 1 381 ? -6.680 -24.623 0.947 1.00 85.00 381 ARG A O 1
ATOM 2932 N N . ARG A 1 382 ? -4.493 -24.687 0.490 1.00 81.44 382 ARG A N 1
ATOM 2933 C CA . ARG A 1 382 ? -4.520 -26.047 -0.056 1.00 81.44 382 ARG A CA 1
ATOM 2934 C C . ARG A 1 382 ? -4.987 -27.045 1.008 1.00 81.44 382 ARG A C 1
ATOM 2936 O O . ARG A 1 382 ? -4.481 -27.040 2.123 1.00 81.44 382 ARG A O 1
ATOM 2943 N N . GLY A 1 383 ? -5.893 -27.944 0.622 1.00 86.00 383 GLY A N 1
ATOM 2944 C CA . GLY A 1 383 ? -6.438 -28.970 1.516 1.00 86.00 383 GLY A CA 1
ATOM 2945 C C . GLY A 1 383 ? -7.594 -28.482 2.393 1.00 86.00 383 GLY A C 1
ATOM 2946 O O . GLY A 1 383 ? -8.058 -29.241 3.237 1.00 86.00 383 GLY A O 1
ATOM 2947 N N . ALA A 1 384 ? -8.086 -27.253 2.197 1.00 89.50 384 ALA A N 1
ATOM 2948 C CA . ALA A 1 384 ? -9.212 -26.715 2.956 1.00 89.50 384 ALA A CA 1
ATOM 2949 C C . ALA A 1 384 ? -10.520 -27.511 2.761 1.00 89.50 384 ALA A C 1
ATOM 2951 O O . ALA A 1 384 ? -11.261 -27.712 3.721 1.00 89.50 384 ALA A O 1
ATOM 2952 N N . GLU A 1 385 ? -10.780 -28.041 1.563 1.00 90.06 385 GLU A N 1
ATOM 2953 C CA . GLU A 1 385 ? -11.941 -28.907 1.292 1.00 90.06 385 GLU A CA 1
ATOM 2954 C C . GLU A 1 385 ? -11.894 -30.221 2.086 1.00 90.06 385 GLU A C 1
ATOM 2956 O O . GLU A 1 385 ? -12.860 -30.581 2.765 1.00 90.06 385 GLU A O 1
ATOM 2961 N N . ASP A 1 386 ? -10.747 -30.908 2.066 1.00 92.12 386 ASP A N 1
ATOM 2962 C CA . ASP A 1 386 ? -10.524 -32.111 2.872 1.00 92.12 386 ASP A CA 1
ATOM 2963 C C . ASP A 1 386 ? -10.610 -31.792 4.369 1.00 92.12 386 ASP A C 1
ATOM 2965 O O . ASP A 1 386 ? -11.262 -32.516 5.122 1.00 92.12 386 ASP A O 1
ATOM 2969 N N . ALA A 1 387 ? -10.035 -30.661 4.788 1.00 93.75 387 ALA A N 1
ATOM 2970 C CA . ALA A 1 387 ? -10.124 -30.176 6.156 1.00 93.75 387 ALA A CA 1
ATOM 2971 C C . ALA A 1 387 ? -11.570 -29.952 6.607 1.00 93.75 387 ALA A C 1
ATOM 2973 O O . ALA A 1 387 ? -11.935 -30.389 7.695 1.00 93.75 387 ALA A O 1
ATOM 2974 N N . LEU A 1 388 ? -12.410 -29.336 5.774 1.00 94.44 388 LEU A N 1
ATOM 2975 C CA . LEU A 1 388 ? -13.821 -29.120 6.088 1.00 94.44 388 LEU A CA 1
ATOM 2976 C C . LEU A 1 388 ? -14.551 -30.441 6.306 1.00 94.44 388 LEU A C 1
ATOM 2978 O O . LEU A 1 388 ? -15.294 -30.587 7.277 1.00 94.44 388 LEU A O 1
ATOM 2982 N N . ARG A 1 389 ? -14.316 -31.415 5.422 1.00 93.62 389 ARG A N 1
ATOM 2983 C CA . ARG A 1 389 ? -14.902 -32.752 5.534 1.00 93.62 389 ARG A CA 1
ATOM 2984 C C . ARG A 1 389 ? -14.472 -33.441 6.827 1.00 93.62 389 ARG A C 1
ATOM 2986 O O . ARG A 1 389 ? -15.309 -34.026 7.514 1.00 93.62 389 ARG A O 1
ATOM 2993 N N . ASP A 1 390 ? -13.187 -33.395 7.150 1.00 95.44 390 ASP A N 1
ATOM 2994 C CA . ASP A 1 390 ? -12.630 -34.114 8.293 1.00 95.44 390 ASP A CA 1
ATOM 2995 C C . ASP A 1 390 ? -13.063 -33.471 9.621 1.00 95.44 390 ASP A C 1
ATOM 2997 O O . ASP A 1 390 ? -13.488 -34.183 10.533 1.00 95.44 390 ASP A O 1
ATOM 3001 N N . VAL A 1 391 ? -13.103 -32.135 9.694 1.00 95.31 391 VAL A N 1
ATOM 3002 C CA . VAL A 1 391 ? -13.625 -31.394 10.856 1.00 95.31 391 VAL A CA 1
ATOM 3003 C C . VAL A 1 391 ? -15.124 -31.636 11.043 1.00 95.31 391 VAL A C 1
ATOM 3005 O O . VAL A 1 391 ? -15.554 -31.908 12.161 1.00 95.31 391 VAL A O 1
ATOM 3008 N N . ARG A 1 392 ? -15.933 -31.632 9.971 1.00 95.56 392 ARG A N 1
ATOM 3009 C CA . ARG A 1 392 ? -17.368 -31.970 10.059 1.00 95.56 392 ARG A CA 1
ATOM 3010 C C . ARG A 1 392 ? -17.591 -33.393 10.557 1.00 95.56 392 ARG A C 1
ATOM 3012 O O . ARG A 1 392 ? -18.435 -33.614 11.424 1.00 95.56 392 ARG A O 1
ATOM 3019 N N . LYS A 1 393 ? -16.826 -34.362 10.043 1.00 94.69 393 LYS A N 1
ATOM 3020 C CA . LYS A 1 393 ? -16.884 -35.755 10.509 1.00 94.69 393 LYS A CA 1
ATOM 3021 C C . LYS A 1 393 ? -16.518 -35.867 11.984 1.00 94.69 393 LYS A C 1
ATOM 3023 O O . LYS A 1 393 ? -17.216 -36.574 12.708 1.00 94.69 393 LYS A O 1
ATOM 3028 N N . GLN A 1 394 ? -15.461 -35.185 12.422 1.00 95.38 394 GLN A N 1
ATOM 3029 C CA . GLN A 1 394 ? -15.059 -35.210 13.823 1.00 95.38 394 GLN A CA 1
ATOM 3030 C C . GLN A 1 394 ? -16.115 -34.555 14.716 1.00 95.38 394 GLN A C 1
ATOM 3032 O O . GLN A 1 394 ? -16.546 -35.169 15.685 1.00 95.38 394 GLN A O 1
ATOM 3037 N N . TRP A 1 395 ? -16.629 -33.382 14.340 1.00 95.12 395 TRP A N 1
ATOM 3038 C CA . TRP A 1 395 ? -17.683 -32.699 15.090 1.00 95.12 395 TRP A CA 1
ATOM 3039 C C . TRP A 1 395 ? -18.929 -33.584 15.259 1.00 95.12 395 TRP A C 1
ATOM 3041 O O . TRP A 1 395 ? -19.440 -33.730 16.369 1.00 95.12 395 TRP A O 1
ATOM 3051 N N . LYS A 1 396 ? -19.374 -34.261 14.186 1.00 94.62 396 LYS A N 1
ATOM 3052 C CA . LYS A 1 396 ? -20.496 -35.218 14.245 1.00 94.62 396 LYS A CA 1
ATOM 3053 C C . LYS A 1 396 ? -20.233 -36.381 15.199 1.00 94.62 396 LYS A C 1
ATOM 3055 O O . LYS A 1 396 ? -21.166 -36.818 15.868 1.00 94.62 396 LYS A O 1
ATOM 3060 N N . ARG A 1 397 ? -19.001 -36.905 15.238 1.00 93.19 397 ARG A N 1
ATOM 3061 C CA . ARG A 1 397 ? -18.607 -37.991 16.153 1.00 93.19 397 ARG A CA 1
ATOM 3062 C C . ARG A 1 397 ? -18.688 -37.527 17.602 1.00 93.19 397 ARG A C 1
ATOM 3064 O O . ARG A 1 397 ? -19.362 -38.182 18.390 1.00 93.19 397 ARG A O 1
ATOM 3071 N N . ASN A 1 398 ? -18.083 -36.380 17.902 1.00 93.31 398 ASN A N 1
ATOM 3072 C CA . ASN A 1 398 ? -18.059 -35.773 19.233 1.00 93.31 398 ASN A CA 1
ATOM 3073 C C . ASN A 1 398 ? -19.482 -35.518 19.763 1.00 93.31 398 ASN A C 1
ATOM 3075 O O . ASN A 1 398 ? -19.795 -35.820 20.909 1.00 93.31 398 ASN A O 1
ATOM 3079 N N . HIS A 1 399 ? -20.388 -35.073 18.887 1.00 91.62 399 HIS A N 1
ATOM 3080 C CA . HIS A 1 399 ? -21.772 -34.738 19.237 1.00 91.62 399 HIS A CA 1
ATOM 3081 C C . HIS A 1 399 ? -22.781 -35.875 19.003 1.00 91.62 399 HIS A C 1
ATOM 3083 O O . HIS A 1 399 ? -23.985 -35.638 19.062 1.00 91.62 399 HIS A O 1
ATOM 3089 N N . THR A 1 400 ? -22.328 -37.103 18.701 1.00 93.00 400 THR A N 1
ATOM 3090 C CA . THR A 1 400 ? -23.188 -38.259 18.341 1.00 93.00 400 THR A CA 1
ATOM 3091 C C . THR A 1 400 ? -24.259 -37.963 17.267 1.00 93.00 400 THR A C 1
ATOM 3093 O O . THR A 1 400 ? -25.291 -38.628 17.175 1.00 93.00 400 THR A O 1
ATOM 3096 N N . ALA A 1 401 ? -23.992 -37.001 16.380 1.00 91.00 401 ALA A N 1
ATOM 3097 C CA . ALA A 1 401 ? -24.920 -36.475 15.378 1.00 91.00 401 ALA A CA 1
ATOM 3098 C C . ALA A 1 401 ? -24.690 -37.085 13.978 1.00 91.00 401 ALA A C 1
ATOM 3100 O O . ALA A 1 401 ? -24.618 -36.379 12.973 1.00 91.00 401 ALA A O 1
ATOM 3101 N N . PHE A 1 402 ? -24.562 -38.414 13.888 1.00 88.12 402 PHE A N 1
ATOM 3102 C CA . PHE A 1 402 ? -24.159 -39.112 12.652 1.00 88.12 402 PHE A CA 1
ATOM 3103 C C . PHE A 1 402 ? -25.101 -38.907 11.455 1.00 88.12 402 PHE A C 1
ATOM 3105 O O . PHE A 1 402 ? -24.649 -38.956 10.314 1.00 88.12 402 PHE A O 1
ATOM 3112 N N . GLN A 1 403 ? -26.391 -38.675 11.715 1.00 90.62 403 GLN A N 1
ATOM 3113 C CA . GLN A 1 403 ? -27.428 -38.499 10.689 1.00 90.62 403 GLN A CA 1
ATOM 3114 C C . GLN A 1 403 ? -27.620 -37.035 10.255 1.00 90.62 403 GLN A C 1
ATOM 3116 O O . GLN A 1 403 ? -28.420 -36.766 9.365 1.00 90.62 403 GLN A O 1
ATOM 3121 N N . MET A 1 404 ? -26.920 -36.078 10.879 1.00 90.69 404 MET A N 1
ATOM 3122 C CA . MET A 1 404 ? -27.028 -34.660 10.524 1.00 90.69 404 MET A CA 1
ATOM 3123 C C . MET A 1 404 ? -26.445 -34.422 9.119 1.00 90.69 404 MET A C 1
ATOM 3125 O O . MET A 1 404 ? -25.315 -34.855 8.869 1.00 90.69 404 MET A O 1
ATOM 3129 N N . PRO A 1 405 ? -27.151 -33.742 8.200 1.00 89.38 405 PRO A N 1
ATOM 3130 C CA . PRO A 1 405 ? -26.582 -33.314 6.922 1.00 89.38 405 PRO A CA 1
ATOM 3131 C C . PRO A 1 405 ? -25.332 -32.445 7.118 1.00 89.38 405 PRO A C 1
ATOM 3133 O O . PRO A 1 405 ? -25.260 -31.670 8.067 1.00 89.38 405 PRO A O 1
ATOM 3136 N N . ASP A 1 406 ? -24.336 -32.551 6.231 1.00 85.00 406 ASP A N 1
ATOM 3137 C CA . ASP A 1 406 ? -23.088 -31.766 6.341 1.00 85.00 406 ASP A CA 1
ATOM 3138 C C . ASP A 1 406 ? -23.327 -30.247 6.329 1.00 85.00 406 ASP A C 1
ATOM 3140 O O . ASP A 1 406 ? -22.543 -29.502 6.910 1.00 85.00 406 ASP A O 1
ATOM 3144 N N . GLU A 1 407 ? -24.402 -29.794 5.682 1.00 82.19 407 GLU A N 1
ATOM 3145 C CA . GLU A 1 407 ? -24.808 -28.385 5.621 1.00 82.19 407 GLU A CA 1
ATOM 3146 C C . GLU A 1 407 ? -25.386 -27.842 6.937 1.00 82.19 407 GLU A C 1
ATOM 3148 O O . GLU A 1 407 ? -25.334 -26.634 7.165 1.00 82.19 407 GLU A O 1
ATOM 3153 N N . ASP A 1 408 ? -25.890 -28.725 7.805 1.00 86.38 408 ASP A N 1
ATOM 3154 C CA . ASP A 1 408 ? -26.453 -28.373 9.113 1.00 86.38 408 ASP A CA 1
ATOM 3155 C C . ASP A 1 408 ? -25.414 -28.448 10.240 1.00 86.38 408 ASP A C 1
ATOM 3157 O O . ASP A 1 408 ? -25.642 -27.929 11.339 1.00 86.38 408 ASP A O 1
ATOM 3161 N N . VAL A 1 409 ? -24.264 -29.080 9.977 1.00 92.31 409 VAL A N 1
ATOM 3162 C CA . VAL A 1 409 ? -23.133 -29.110 10.908 1.00 92.31 409 VAL A CA 1
ATOM 3163 C C . VAL A 1 409 ? -22.594 -27.687 11.064 1.00 92.31 409 VAL A C 1
ATOM 3165 O O . VAL A 1 409 ? -22.260 -27.066 10.052 1.00 92.31 409 VAL A O 1
ATOM 3168 N N . PRO A 1 410 ? -22.438 -27.160 12.294 1.00 94.00 410 PRO A N 1
ATOM 3169 C CA . PRO A 1 410 ? -22.017 -25.782 12.527 1.00 94.00 410 PRO A CA 1
ATOM 3170 C C . PRO A 1 410 ? -20.501 -25.592 12.328 1.00 94.00 410 PRO A C 1
ATOM 3172 O O . PRO A 1 410 ? -19.815 -25.028 13.176 1.00 94.00 410 PRO A O 1
ATOM 3175 N N . VAL A 1 411 ? -19.977 -26.066 11.197 1.00 95.81 411 VAL A N 1
ATOM 3176 C CA . VAL A 1 411 ? -18.591 -25.926 10.750 1.00 95.81 411 VAL A CA 1
ATOM 3177 C C . VAL A 1 411 ? -18.607 -25.190 9.410 1.00 95.81 411 VAL A C 1
ATOM 3179 O O . VAL A 1 411 ? -19.047 -25.734 8.385 1.00 95.81 411 VAL A O 1
ATOM 3182 N N . TYR A 1 412 ? -18.116 -23.953 9.428 1.00 95.25 412 TYR A N 1
ATOM 3183 C CA . TYR A 1 412 ? -18.229 -23.008 8.320 1.00 95.25 412 TYR A CA 1
ATOM 3184 C C . TYR A 1 412 ? -16.855 -22.714 7.699 1.00 95.25 412 TYR A C 1
ATOM 3186 O O . TYR A 1 412 ? -15.922 -22.389 8.437 1.00 95.25 412 TYR A O 1
ATOM 3194 N N . PRO A 1 413 ? -16.710 -22.810 6.366 1.00 95.12 413 PRO A N 1
ATOM 3195 C CA . PRO A 1 413 ? -15.521 -22.359 5.659 1.00 95.12 413 PRO A CA 1
ATOM 3196 C C . PRO A 1 413 ? -15.551 -20.835 5.511 1.00 95.12 413 PRO A C 1
ATOM 3198 O O . PRO A 1 413 ? -16.558 -20.280 5.074 1.00 95.12 413 PRO A O 1
ATOM 3201 N N . THR A 1 414 ? -14.462 -20.153 5.864 1.00 95.00 414 THR A N 1
ATOM 3202 C CA . THR A 1 414 ? -14.380 -18.687 5.769 1.00 95.00 414 THR A CA 1
ATOM 3203 C C . THR A 1 414 ? -13.031 -18.213 5.243 1.00 95.00 414 THR A C 1
ATOM 3205 O O . THR A 1 414 ? -11.987 -18.824 5.496 1.00 95.00 414 THR A O 1
ATOM 3208 N N . ILE A 1 415 ? -13.030 -17.066 4.568 1.00 92.81 415 ILE A N 1
ATOM 3209 C CA . ILE A 1 415 ? -11.813 -16.337 4.198 1.00 92.81 415 ILE A CA 1
ATOM 3210 C C . ILE A 1 415 ? -11.944 -14.913 4.741 1.00 92.81 415 ILE A C 1
ATOM 3212 O O . ILE A 1 415 ? -12.349 -14.001 4.035 1.00 92.81 415 ILE A O 1
ATOM 3216 N N . ALA A 1 416 ? -11.593 -14.704 6.014 1.00 91.50 416 ALA A N 1
ATOM 3217 C CA . ALA A 1 416 ? -11.741 -13.390 6.657 1.00 91.50 416 ALA A CA 1
ATOM 3218 C C . ALA A 1 416 ? -10.858 -12.281 6.043 1.00 91.50 416 ALA A C 1
ATOM 3220 O O . ALA A 1 416 ? -11.074 -11.105 6.305 1.00 91.50 416 ALA A O 1
ATOM 3221 N N . SER A 1 417 ? -9.843 -12.637 5.247 1.00 86.50 417 SER A N 1
ATOM 3222 C CA . SER A 1 417 ? -9.040 -11.672 4.484 1.00 86.50 417 SER A CA 1
ATOM 3223 C C . SER A 1 417 ? -9.701 -11.224 3.178 1.00 86.50 417 SER A C 1
ATOM 3225 O O . SER A 1 417 ? -9.240 -10.255 2.578 1.00 86.50 417 SER A O 1
ATOM 3227 N N . GLN A 1 418 ? -10.740 -11.930 2.723 1.00 85.44 418 GLN A N 1
ATOM 3228 C CA . GLN A 1 418 ? -11.465 -11.623 1.499 1.00 85.44 418 GLN A CA 1
ATOM 3229 C C . GLN A 1 418 ? -12.628 -10.686 1.824 1.00 85.44 418 GLN A C 1
ATOM 3231 O O . GLN A 1 418 ? -13.528 -11.015 2.598 1.00 85.44 418 GLN A O 1
ATOM 3236 N N . PHE A 1 419 ? -12.622 -9.511 1.198 1.00 82.50 419 PHE A N 1
ATOM 3237 C CA . PHE A 1 419 ? -13.706 -8.549 1.349 1.00 82.50 419 PHE A CA 1
ATOM 3238 C C . PHE A 1 419 ? -15.045 -9.158 0.908 1.00 82.50 419 PHE A C 1
ATOM 3240 O O . PHE A 1 419 ? -15.153 -9.704 -0.192 1.00 82.50 419 PHE A O 1
ATOM 3247 N N . ASN A 1 420 ? -16.068 -9.004 1.755 1.00 84.50 420 ASN A N 1
ATOM 3248 C CA . ASN A 1 420 ? -17.422 -9.508 1.523 1.00 84.50 420 ASN A CA 1
ATOM 3249 C C . ASN A 1 420 ? -17.469 -11.025 1.234 1.00 84.50 420 ASN A C 1
ATOM 3251 O O . ASN A 1 420 ? -18.214 -11.477 0.362 1.00 84.50 420 ASN A O 1
ATOM 3255 N N . ASP A 1 421 ? -16.661 -11.810 1.958 1.00 89.94 421 ASP A N 1
ATOM 3256 C CA . ASP A 1 421 ? -16.642 -13.268 1.825 1.00 89.94 421 ASP A CA 1
ATOM 3257 C C . ASP A 1 421 ? -18.039 -13.881 2.073 1.00 89.94 421 ASP A C 1
ATOM 3259 O O . ASP A 1 421 ? -18.618 -13.675 3.152 1.00 89.94 421 ASP A O 1
ATOM 3263 N N . PRO A 1 422 ? -18.591 -14.661 1.121 1.00 90.94 422 PRO A N 1
ATOM 3264 C CA . PRO A 1 422 ? -19.857 -15.365 1.316 1.00 90.94 422 PRO A CA 1
ATOM 3265 C C . PRO A 1 422 ? -19.806 -16.374 2.466 1.00 90.94 422 PRO A C 1
ATOM 3267 O O . PRO A 1 422 ? -20.814 -16.551 3.148 1.00 90.94 422 PRO A O 1
ATOM 3270 N N . GLY A 1 423 ? -18.647 -16.991 2.729 1.00 93.25 423 GLY A N 1
ATOM 3271 C CA . GLY A 1 423 ? -18.483 -17.933 3.837 1.00 93.25 423 GLY A CA 1
ATOM 3272 C C . GLY A 1 423 ? -18.681 -17.278 5.200 1.00 93.25 423 GLY A C 1
ATOM 3273 O O . GLY A 1 423 ? -19.474 -17.757 6.013 1.00 93.25 423 GLY A O 1
ATOM 3274 N N . VAL A 1 424 ? -18.027 -16.134 5.438 1.00 94.50 424 VAL A N 1
ATOM 3275 C CA . VAL A 1 424 ? -18.232 -15.322 6.650 1.00 94.50 424 VAL A CA 1
ATOM 3276 C C . VAL A 1 424 ? -19.691 -14.880 6.778 1.00 94.50 424 VAL A C 1
ATOM 3278 O O . VAL A 1 424 ? -20.255 -14.953 7.868 1.00 94.50 424 VAL A O 1
ATOM 3281 N N . THR A 1 425 ? -20.329 -14.451 5.687 1.00 94.50 425 THR A N 1
ATOM 3282 C CA . THR A 1 425 ? -21.738 -14.024 5.704 1.00 94.50 425 THR A CA 1
ATOM 3283 C C . THR A 1 425 ? -22.684 -15.182 6.041 1.00 94.50 425 THR A C 1
ATOM 3285 O O . THR A 1 425 ? -23.564 -15.036 6.892 1.00 94.50 425 THR A O 1
ATOM 3288 N N . TRP A 1 426 ? -22.475 -16.359 5.447 1.00 93.25 426 TRP A N 1
ATOM 3289 C CA . TRP A 1 426 ? -23.243 -17.567 5.755 1.00 93.25 426 TRP A CA 1
ATOM 3290 C C . TRP A 1 426 ? -23.050 -18.016 7.212 1.00 93.25 426 TRP A C 1
ATOM 3292 O O . TRP A 1 426 ? -24.023 -18.352 7.897 1.00 93.25 426 TRP A O 1
ATOM 3302 N N . MET A 1 427 ? -21.813 -17.959 7.711 1.00 94.88 427 MET A N 1
ATOM 3303 C CA . MET A 1 427 ? -21.480 -18.217 9.112 1.00 94.88 427 MET A CA 1
ATOM 3304 C C . MET A 1 427 ? -22.178 -17.222 10.048 1.00 94.88 427 MET A C 1
ATOM 3306 O O . MET A 1 427 ? -22.812 -17.644 11.0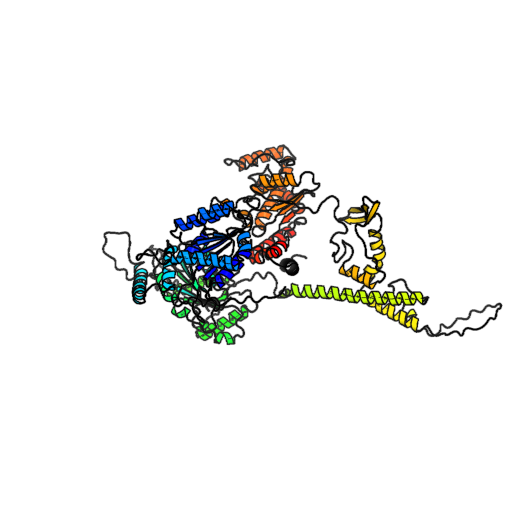12 1.00 94.88 427 MET A O 1
ATOM 3310 N N . PHE A 1 428 ? -22.151 -15.925 9.734 1.00 95.94 428 PHE A N 1
ATOM 3311 C CA . PHE A 1 428 ? -22.780 -14.861 10.521 1.00 95.94 428 PHE A CA 1
ATOM 3312 C C . PHE A 1 428 ? -24.298 -15.041 10.667 1.00 95.94 428 PHE A C 1
ATOM 3314 O O . PHE A 1 428 ? -24.836 -14.941 11.773 1.00 95.94 428 PHE A O 1
ATOM 3321 N N . VAL A 1 429 ? -25.002 -15.352 9.573 1.00 93.81 429 VAL A N 1
ATOM 3322 C CA . VAL A 1 429 ? -26.455 -15.600 9.613 1.00 93.81 429 VAL A CA 1
ATOM 3323 C C . VAL A 1 429 ? -26.778 -16.812 10.491 1.00 93.81 429 VAL A C 1
ATOM 3325 O O . VAL A 1 429 ? -27.745 -16.793 11.258 1.00 93.81 429 VAL A O 1
ATOM 3328 N N . ASN A 1 430 ? -25.946 -17.854 10.446 1.00 92.31 430 ASN A N 1
ATOM 3329 C CA . ASN A 1 430 ? -26.124 -19.023 11.300 1.00 92.31 430 ASN A CA 1
ATOM 3330 C C . ASN A 1 430 ? -25.737 -18.783 12.759 1.00 92.31 430 ASN A C 1
ATOM 3332 O O . ASN A 1 430 ? -26.430 -19.284 13.640 1.00 92.31 430 ASN A O 1
ATOM 3336 N N . LEU A 1 431 ? -24.697 -17.996 13.029 1.00 93.62 431 LEU A N 1
ATOM 3337 C CA . LEU A 1 431 ? -24.361 -17.534 14.373 1.00 93.62 431 LEU A CA 1
ATOM 3338 C C . LEU A 1 431 ? -25.563 -16.810 14.991 1.00 93.62 431 LEU A C 1
ATOM 3340 O O . LEU A 1 431 ? -26.010 -17.177 16.073 1.00 93.62 431 LEU A O 1
ATOM 3344 N N . CYS A 1 432 ? -26.157 -15.865 14.260 1.00 92.62 432 CYS A N 1
ATOM 3345 C CA . CYS A 1 432 ? -27.382 -15.175 14.660 1.00 92.62 432 CYS A CA 1
ATOM 3346 C C . CYS A 1 432 ? -28.534 -16.158 14.953 1.00 92.62 432 CYS A C 1
ATOM 3348 O O . CYS A 1 432 ? -29.169 -16.088 16.006 1.00 92.62 432 CYS A O 1
ATOM 3350 N N . ARG A 1 433 ? -28.766 -17.142 14.072 1.00 90.31 433 ARG A N 1
ATOM 3351 C CA . ARG A 1 433 ? -29.773 -18.200 14.275 1.00 90.31 433 ARG A CA 1
ATOM 3352 C C . ARG A 1 433 ? -29.522 -19.022 15.546 1.00 90.31 433 ARG A C 1
ATOM 3354 O O . ARG A 1 433 ? -30.469 -19.313 16.277 1.00 90.31 433 ARG A O 1
ATOM 3361 N N . LEU A 1 434 ? -28.275 -19.415 15.803 1.00 89.12 434 LEU A N 1
ATOM 3362 C CA . LEU A 1 434 ? -27.895 -20.221 16.965 1.00 89.12 434 LEU A CA 1
ATOM 3363 C C . LEU A 1 434 ? -27.993 -19.419 18.271 1.00 89.12 434 LEU A C 1
ATOM 3365 O O . LEU A 1 434 ? -28.537 -19.929 19.249 1.00 89.12 434 LEU A O 1
ATOM 3369 N N . LEU A 1 435 ? -27.586 -18.146 18.267 1.00 87.62 435 LEU A N 1
ATOM 3370 C CA . LEU A 1 435 ? -27.762 -17.235 19.403 1.00 87.62 435 LEU A CA 1
ATOM 3371 C C . LEU A 1 435 ? -29.240 -17.087 19.784 1.00 87.62 435 LEU A C 1
ATOM 3373 O O . LEU A 1 435 ? -29.580 -17.171 20.963 1.00 87.62 435 LEU A O 1
ATOM 3377 N N . ARG A 1 436 ? -30.139 -16.955 18.796 1.00 85.50 436 ARG A N 1
ATOM 3378 C CA . ARG A 1 436 ? -31.593 -16.928 19.046 1.00 85.50 436 ARG A CA 1
ATOM 3379 C C . ARG A 1 436 ? -32.101 -18.224 19.663 1.00 85.50 436 ARG A C 1
ATOM 3381 O O . ARG A 1 436 ? -32.903 -18.180 20.590 1.00 85.50 436 ARG A O 1
ATOM 3388 N N . LYS A 1 437 ? -31.632 -19.374 19.168 1.00 81.88 437 LYS A N 1
ATOM 3389 C CA . LYS A 1 437 ? -32.030 -20.689 19.689 1.00 81.88 437 LYS A CA 1
ATOM 3390 C C . LYS A 1 437 ? -31.633 -20.857 21.160 1.00 81.88 437 LYS A C 1
ATOM 3392 O O . LYS A 1 437 ? -32.452 -21.320 21.948 1.00 81.88 437 LYS A O 1
ATOM 3397 N N . ASN A 1 438 ? -30.420 -20.449 21.532 1.00 75.12 438 ASN A N 1
ATOM 3398 C CA . ASN A 1 438 ? -29.920 -20.575 22.905 1.00 75.12 438 ASN A CA 1
ATOM 3399 C C . ASN A 1 438 ? -30.637 -19.673 23.910 1.00 75.12 438 ASN A C 1
ATOM 3401 O O . ASN A 1 438 ? -30.657 -19.986 25.096 1.00 75.12 438 ASN A O 1
ATOM 3405 N N . ARG A 1 439 ? -31.233 -18.569 23.451 1.00 71.12 439 ARG A N 1
ATOM 3406 C CA . ARG A 1 439 ? -31.965 -17.633 24.313 1.00 71.12 439 ARG A CA 1
ATOM 3407 C C . ARG A 1 439 ? -33.415 -18.009 24.591 1.00 71.12 439 ARG A C 1
ATOM 3409 O O . ARG A 1 439 ? -34.058 -17.320 25.370 1.00 71.12 439 ARG A O 1
ATOM 3416 N N . GLY A 1 440 ? -33.905 -19.101 24.004 1.00 55.91 440 GLY A N 1
ATOM 3417 C CA . GLY A 1 440 ? -35.275 -19.562 24.199 1.00 55.91 440 GLY A CA 1
ATOM 3418 C C . GLY A 1 440 ? -36.285 -18.648 23.508 1.00 55.91 440 GLY A C 1
ATOM 3419 O O . GLY A 1 440 ? -36.862 -17.764 24.125 1.00 55.91 440 GLY A O 1
ATOM 3420 N N . GLN A 1 441 ? -36.540 -18.884 22.220 1.00 46.50 441 GLN A N 1
ATOM 3421 C CA . GLN A 1 441 ? -37.700 -18.287 21.552 1.00 46.50 441 GLN A CA 1
ATOM 3422 C C . GLN A 1 441 ? -39.002 -18.744 22.221 1.00 46.50 441 GLN A C 1
ATOM 3424 O O . GLN A 1 441 ? -39.223 -19.943 22.424 1.00 46.50 441 GLN A O 1
ATOM 3429 N N . SER A 1 442 ? -39.908 -17.797 22.470 1.00 38.62 442 SER A N 1
ATOM 3430 C CA . SER A 1 442 ? -41.310 -18.105 22.739 1.00 38.62 442 SER A CA 1
ATOM 3431 C C . SER A 1 442 ? -41.906 -18.908 21.571 1.00 38.62 442 SER A C 1
ATOM 3433 O O . SER A 1 442 ? -41.735 -18.556 20.398 1.00 38.62 442 SER A O 1
ATOM 3435 N N . ARG A 1 443 ? -42.658 -19.975 21.887 1.00 33.06 443 ARG A N 1
ATOM 3436 C CA . ARG A 1 443 ? -43.386 -20.852 20.937 1.00 33.06 443 ARG A CA 1
ATOM 3437 C C . ARG A 1 443 ? -44.348 -20.111 19.989 1.00 33.06 443 ARG A C 1
ATOM 3439 O O . ARG A 1 443 ? -44.891 -20.731 19.084 1.00 33.06 443 ARG A O 1
ATOM 3446 N N . LEU A 1 444 ? -44.557 -18.808 20.175 1.00 37.31 444 LEU A N 1
ATOM 3447 C CA . LEU A 1 444 ? -45.430 -17.952 19.366 1.00 37.31 444 LEU A CA 1
ATOM 3448 C C . LEU A 1 444 ? -44.808 -17.480 18.035 1.00 37.31 444 LEU A C 1
ATOM 3450 O O . LEU A 1 444 ? -45.478 -16.787 17.278 1.00 37.31 444 LEU A O 1
ATOM 3454 N N . SER A 1 445 ? -43.558 -17.850 17.728 1.00 39.09 445 SER A N 1
ATOM 3455 C CA . SER A 1 445 ? -42.841 -17.412 16.515 1.00 39.09 445 SER A CA 1
ATOM 3456 C C . SER A 1 445 ? -42.524 -18.528 15.498 1.00 39.09 445 SER A C 1
ATOM 3458 O O . SER A 1 445 ? -41.709 -18.317 14.599 1.00 39.09 445 SER A O 1
ATOM 3460 N N . ASP A 1 446 ? -43.163 -19.704 15.601 1.00 34.81 446 ASP A N 1
ATOM 3461 C CA . ASP A 1 446 ? -43.011 -20.791 14.615 1.00 34.81 446 ASP A CA 1
ATOM 3462 C C . ASP A 1 446 ? -43.735 -20.440 13.293 1.00 34.81 446 ASP A C 1
ATOM 3464 O O . ASP A 1 446 ? -44.961 -20.308 13.293 1.00 34.81 446 ASP A O 1
ATOM 3468 N N . PRO A 1 447 ? -43.036 -20.350 12.141 1.00 41.03 447 PRO A N 1
ATOM 3469 C CA . PRO A 1 447 ? -43.664 -20.124 10.835 1.00 41.03 447 PRO A CA 1
ATOM 3470 C C . PRO A 1 447 ? -44.567 -21.281 10.372 1.00 41.03 447 PRO A C 1
ATOM 3472 O O . PRO A 1 447 ? -45.206 -21.176 9.330 1.00 41.03 447 PRO A O 1
ATOM 3475 N N . ARG A 1 448 ? -44.592 -22.405 11.104 1.00 40.34 448 ARG A N 1
ATOM 3476 C CA . ARG A 1 448 ? -45.457 -23.565 10.836 1.00 40.34 448 ARG A CA 1
ATOM 3477 C C . ARG A 1 448 ? -46.826 -23.490 11.518 1.00 40.34 448 ARG A C 1
ATOM 3479 O O . ARG A 1 448 ? -47.634 -24.397 11.325 1.00 40.34 448 ARG A O 1
ATOM 3486 N N . ALA A 1 449 ? -47.113 -22.436 12.285 1.00 36.47 449 ALA A N 1
ATOM 3487 C CA . ALA A 1 449 ? -48.475 -22.144 12.722 1.00 36.47 449 ALA A CA 1
ATOM 3488 C C . ALA A 1 449 ? -49.271 -21.592 11.525 1.00 36.47 449 ALA A C 1
ATOM 3490 O O . ALA A 1 449 ? -48.878 -20.605 10.910 1.00 36.47 449 ALA A O 1
ATOM 3491 N N . GLY A 1 450 ? -50.337 -22.302 11.152 1.00 31.77 450 GLY A N 1
ATOM 3492 C CA . GLY A 1 450 ? -51.060 -22.144 9.891 1.00 31.77 450 GLY A CA 1
ATOM 3493 C C . GLY A 1 450 ? -51.474 -20.714 9.532 1.00 31.77 450 GLY A C 1
ATOM 3494 O O . GLY A 1 450 ? -51.828 -19.899 10.381 1.00 31.77 450 GLY A O 1
ATOM 3495 N N . ALA A 1 451 ? -51.454 -20.453 8.227 1.00 33.31 451 ALA A N 1
ATOM 3496 C CA . ALA A 1 451 ? -51.973 -19.252 7.598 1.00 33.31 451 ALA A CA 1
ATOM 3497 C C . ALA A 1 451 ? -53.500 -19.190 7.744 1.00 33.31 451 ALA A C 1
ATOM 3499 O O . ALA A 1 451 ? -54.207 -19.664 6.870 1.00 33.31 451 ALA A O 1
ATOM 3500 N N . ASP A 1 452 ? -53.994 -18.646 8.854 1.00 32.50 452 ASP A N 1
ATOM 3501 C CA . ASP A 1 452 ? -55.368 -18.145 8.964 1.00 32.50 452 ASP A CA 1
ATOM 3502 C C . ASP A 1 452 ? -55.516 -17.283 10.224 1.00 32.50 452 ASP A C 1
ATOM 3504 O O . ASP A 1 452 ? -56.104 -17.693 11.212 1.00 32.50 452 ASP A O 1
ATOM 3508 N N . THR A 1 453 ? -54.937 -16.080 10.196 1.00 29.69 453 THR A N 1
ATOM 3509 C CA . THR A 1 453 ? -55.499 -14.864 10.817 1.00 29.69 453 THR A CA 1
ATOM 3510 C C . THR A 1 453 ? -54.646 -13.673 10.393 1.00 29.69 453 THR A C 1
ATOM 3512 O O . THR A 1 453 ? -53.611 -13.374 10.988 1.00 29.69 453 THR A O 1
ATOM 3515 N N . ALA A 1 454 ? -55.075 -12.989 9.336 1.00 33.78 454 ALA A N 1
ATOM 3516 C CA . ALA A 1 454 ? -54.633 -11.633 9.054 1.00 33.78 454 ALA A CA 1
ATOM 3517 C C . ALA A 1 454 ? -55.317 -10.655 10.031 1.00 33.78 454 ALA A C 1
ATOM 3519 O O . ALA A 1 454 ? -56.488 -10.833 10.355 1.00 33.78 454 ALA A O 1
ATOM 3520 N N . LEU A 1 455 ? -54.580 -9.602 10.406 1.00 33.81 455 LEU A N 1
ATOM 3521 C CA . LEU A 1 455 ? -54.938 -8.455 11.264 1.00 33.81 455 LEU A CA 1
ATOM 3522 C C . LEU A 1 455 ? -54.839 -8.637 12.792 1.00 33.81 455 LEU A C 1
ATOM 3524 O O . LEU A 1 455 ? -55.829 -8.906 13.462 1.00 33.81 455 LEU A O 1
ATOM 3528 N N . ALA A 1 456 ? -53.676 -8.275 13.349 1.00 27.39 456 ALA A N 1
ATOM 3529 C CA . ALA A 1 456 ? -53.580 -7.378 14.508 1.00 27.39 456 ALA A CA 1
ATOM 3530 C C . ALA A 1 456 ? -52.148 -6.825 14.666 1.00 27.39 456 ALA A C 1
ATOM 3532 O O . ALA A 1 456 ? -51.174 -7.561 14.759 1.00 27.39 456 ALA A O 1
ATOM 3533 N N . SER A 1 457 ? -52.047 -5.500 14.698 1.00 32.56 457 SER A N 1
ATOM 3534 C CA . SER A 1 457 ? -50.897 -4.704 15.138 1.00 32.56 457 SER A CA 1
ATOM 3535 C C . SER A 1 457 ? -50.563 -4.895 16.630 1.00 32.56 457 SER A C 1
ATOM 3537 O O . SER A 1 457 ? -51.496 -5.064 17.417 1.00 32.56 457 SER A O 1
ATOM 3539 N N . LYS A 1 458 ? -49.291 -4.635 16.997 1.00 28.30 458 LYS A N 1
ATOM 3540 C CA . LYS A 1 458 ? -48.642 -4.603 18.341 1.00 28.30 458 LYS A CA 1
ATOM 3541 C C . LYS A 1 458 ? -48.049 -5.953 18.784 1.00 28.30 458 LYS A C 1
ATOM 3543 O O . LYS A 1 458 ? -48.745 -6.952 18.756 1.00 28.30 458 LYS A O 1
ATOM 3548 N N . GLY A 1 459 ? -46.808 -6.048 19.252 1.00 30.70 459 GLY A N 1
ATOM 3549 C CA . GLY A 1 459 ? -45.789 -5.039 19.534 1.00 30.70 459 GLY A CA 1
ATOM 3550 C C . GLY A 1 459 ? -44.460 -5.715 19.880 1.00 30.70 459 GLY A C 1
ATOM 3551 O O . GLY A 1 459 ? -44.412 -6.926 20.093 1.00 30.70 459 GLY A O 1
ATOM 3552 N N . ASP A 1 460 ? -43.413 -4.897 19.885 1.00 39.22 460 ASP A N 1
ATOM 3553 C CA . ASP A 1 460 ? -42.050 -5.195 20.312 1.00 39.22 460 ASP A CA 1
ATOM 3554 C C . ASP A 1 460 ? -41.964 -5.963 21.641 1.00 39.22 460 ASP A C 1
ATOM 3556 O O . ASP A 1 460 ? -42.854 -5.869 22.487 1.00 39.22 460 ASP A O 1
ATOM 3560 N N . SER A 1 461 ? -40.820 -6.624 21.838 1.00 41.22 461 SER A N 1
ATOM 3561 C CA . SER A 1 461 ? -40.370 -7.401 23.008 1.00 41.22 461 SER A CA 1
ATOM 3562 C C . SER A 1 461 ? -40.809 -8.872 23.068 1.00 41.22 461 SER A C 1
ATOM 3564 O O . SER A 1 461 ? -41.641 -9.285 23.870 1.00 41.22 461 SER A O 1
ATOM 3566 N N . ASP A 1 462 ? -40.139 -9.714 22.274 1.00 45.22 462 ASP A N 1
ATOM 3567 C CA . ASP A 1 462 ? -39.838 -11.070 22.753 1.00 45.22 462 ASP A CA 1
ATOM 3568 C C . ASP A 1 462 ? -38.856 -10.888 23.936 1.00 45.22 462 ASP A C 1
ATOM 3570 O O . ASP A 1 462 ? -37.806 -10.264 23.740 1.00 45.22 462 ASP A O 1
ATOM 3574 N N . PRO A 1 463 ? -39.186 -11.322 25.169 1.00 49.53 463 PRO A N 1
ATOM 3575 C CA . PRO A 1 463 ? -38.483 -10.920 26.398 1.00 49.53 463 PRO A CA 1
ATOM 3576 C C . PRO A 1 463 ? -36.996 -11.327 26.483 1.00 49.53 463 PRO A C 1
ATOM 3578 O O . PRO A 1 463 ? -36.332 -11.009 27.464 1.00 49.53 463 PRO A O 1
ATOM 3581 N N . GLY A 1 464 ? -36.447 -11.998 25.464 1.00 57.25 464 GLY A N 1
ATOM 3582 C CA . GLY A 1 464 ? -35.049 -12.435 25.390 1.00 57.25 464 GLY A CA 1
ATOM 3583 C C . GLY A 1 464 ? -34.095 -11.563 24.555 1.00 57.25 464 GLY A C 1
ATOM 3584 O O . GLY A 1 464 ? -32.890 -11.857 24.537 1.00 57.25 464 GLY A O 1
ATOM 3585 N N . PHE A 1 465 ? -34.576 -10.515 23.868 1.00 68.69 465 PHE A N 1
ATOM 3586 C CA . PHE A 1 465 ? -33.771 -9.709 22.929 1.00 68.69 465 PHE A CA 1
ATOM 3587 C C . PHE A 1 465 ? -33.721 -8.214 23.282 1.00 68.69 465 PHE A C 1
ATOM 3589 O O . PHE A 1 465 ? -34.617 -7.684 23.936 1.00 68.69 465 PHE A O 1
ATOM 3596 N N . SER A 1 466 ? -32.653 -7.537 22.849 1.00 70.31 466 SER A N 1
ATOM 3597 C CA . SER A 1 466 ? -32.510 -6.083 22.991 1.00 70.31 466 SER A CA 1
ATOM 3598 C C . SER A 1 466 ? -33.421 -5.372 21.982 1.00 70.31 466 SER A C 1
ATOM 3600 O O . SER A 1 466 ? -33.591 -5.884 20.872 1.00 70.31 466 SER A O 1
ATOM 3602 N N . PRO A 1 467 ? -33.947 -4.168 22.285 1.00 70.50 467 PRO A N 1
ATOM 3603 C CA . PRO A 1 467 ? -34.662 -3.344 21.309 1.00 70.50 467 PRO A CA 1
ATOM 3604 C C . PRO A 1 467 ? -33.831 -3.009 20.061 1.00 70.50 467 PRO A C 1
ATOM 3606 O O . PRO A 1 467 ? -34.405 -2.671 19.031 1.00 70.50 467 PRO A O 1
ATOM 3609 N N . HIS A 1 468 ? -32.498 -3.097 20.125 1.00 81.12 468 HIS A N 1
ATOM 3610 C CA . HIS A 1 468 ? -31.618 -2.768 19.000 1.00 81.12 468 HIS A CA 1
ATOM 3611 C C . HIS A 1 468 ? -31.246 -3.976 18.127 1.00 81.12 468 HIS A C 1
ATOM 3613 O O . HIS A 1 468 ? -30.689 -3.795 17.044 1.00 81.12 468 HIS A O 1
ATOM 3619 N N . CYS A 1 469 ? -31.486 -5.208 18.594 1.00 83.00 469 CYS A N 1
ATOM 3620 C CA . CYS A 1 469 ? -31.043 -6.418 17.905 1.00 83.00 469 CYS A CA 1
ATOM 3621 C C . CYS A 1 469 ? -31.896 -7.638 18.278 1.00 83.00 469 CYS A C 1
ATOM 3623 O O . CYS A 1 469 ? -31.864 -8.121 19.411 1.00 83.00 469 CYS A O 1
ATOM 3625 N N . ASP A 1 470 ? -32.591 -8.188 17.280 1.00 83.12 470 ASP A N 1
ATOM 3626 C CA . ASP A 1 470 ? -33.358 -9.437 17.360 1.00 83.12 470 ASP A CA 1
ATOM 3627 C C . ASP A 1 470 ? -32.578 -10.657 16.824 1.00 83.12 470 ASP A C 1
ATOM 3629 O O . ASP A 1 470 ? -33.115 -11.770 16.749 1.00 83.12 470 ASP A O 1
ATOM 3633 N N . PHE A 1 471 ? -31.316 -10.444 16.422 1.00 87.44 471 PHE A N 1
ATOM 3634 C CA . PHE A 1 471 ? -30.451 -11.410 15.743 1.00 87.44 471 PHE A CA 1
ATOM 3635 C C . PHE A 1 471 ? -31.091 -12.025 14.479 1.00 87.44 471 PHE A C 1
ATOM 3637 O O . PHE A 1 471 ? -30.850 -13.189 14.151 1.00 87.44 471 PHE A O 1
ATOM 3644 N N . LYS A 1 472 ? -31.919 -11.275 13.739 1.00 89.19 472 LYS A N 1
ATOM 3645 C CA . LYS A 1 472 ? -32.509 -11.705 12.462 1.00 89.19 472 LYS A CA 1
ATOM 3646 C C . LYS A 1 472 ? -32.005 -10.832 11.300 1.00 89.19 472 LYS A C 1
ATOM 3648 O O . LYS A 1 472 ? -32.722 -9.953 10.823 1.00 89.19 472 LYS A O 1
ATOM 3653 N N . PRO A 1 473 ? -30.780 -11.078 10.803 1.00 90.12 473 PRO A N 1
ATOM 3654 C CA . PRO A 1 473 ? -30.235 -10.292 9.704 1.00 90.12 473 PRO A CA 1
ATOM 3655 C C . PRO A 1 473 ? -31.024 -10.528 8.406 1.00 90.12 473 PRO A C 1
ATOM 3657 O O . PRO A 1 473 ? -31.318 -11.667 8.044 1.00 90.12 473 PRO A O 1
ATOM 3660 N N . GLN A 1 474 ? -31.337 -9.451 7.684 1.00 86.50 474 GLN A N 1
ATOM 3661 C CA . GLN A 1 474 ? -31.949 -9.497 6.350 1.00 86.50 474 GLN A CA 1
ATOM 3662 C C . GLN A 1 474 ? -30.845 -9.503 5.286 1.00 86.50 474 GLN A C 1
ATOM 3664 O O . GLN A 1 474 ? -30.539 -8.473 4.690 1.00 86.50 474 GLN A O 1
ATOM 3669 N N . ILE A 1 475 ? -30.186 -10.652 5.109 1.00 88.00 475 ILE A N 1
ATOM 3670 C CA . ILE A 1 475 ? -29.041 -10.801 4.200 1.00 88.00 475 ILE A CA 1
ATOM 3671 C C . ILE A 1 475 ? -29.254 -12.016 3.297 1.00 88.00 475 ILE A C 1
ATOM 3673 O O . ILE A 1 475 ? -29.641 -13.088 3.767 1.00 88.00 475 ILE A O 1
ATOM 3677 N N . ASP A 1 476 ? -28.980 -11.849 2.004 1.00 83.50 476 ASP A N 1
ATOM 3678 C CA . ASP A 1 476 ? -28.985 -12.956 1.054 1.00 83.50 476 ASP A CA 1
ATOM 3679 C C . ASP A 1 476 ? -27.802 -13.906 1.318 1.00 83.50 476 ASP A C 1
ATOM 3681 O O . ASP A 1 476 ? -26.646 -13.491 1.380 1.00 83.50 476 ASP A O 1
ATOM 3685 N N . THR A 1 477 ? -28.106 -15.195 1.473 1.00 84.12 477 THR A N 1
ATOM 3686 C CA . THR A 1 477 ? -27.134 -16.281 1.692 1.00 84.12 477 THR A CA 1
ATOM 3687 C C . THR A 1 477 ? -27.201 -17.346 0.596 1.00 84.12 477 THR A C 1
ATOM 3689 O O . THR A 1 477 ? -26.799 -18.491 0.810 1.00 84.12 477 THR A O 1
ATOM 3692 N N . THR A 1 478 ? -27.708 -16.990 -0.592 1.00 86.25 478 THR A N 1
ATOM 3693 C CA . THR A 1 478 ? -27.682 -17.854 -1.785 1.00 86.25 478 THR A CA 1
ATOM 3694 C C . THR A 1 478 ? -26.264 -18.323 -2.115 1.00 86.25 478 THR A C 1
ATOM 3696 O O . THR A 1 478 ? -26.057 -19.498 -2.422 1.00 86.25 478 THR A O 1
ATOM 3699 N N . LEU A 1 479 ? -25.273 -17.435 -1.990 1.00 82.62 479 LEU A N 1
ATOM 3700 C CA . LEU A 1 479 ? -23.854 -17.764 -2.091 1.00 82.62 479 LEU A CA 1
ATOM 3701 C C . LEU A 1 479 ? -23.302 -18.110 -0.697 1.00 82.62 479 LEU A C 1
ATOM 3703 O O . LEU A 1 479 ? -23.200 -17.236 0.160 1.00 82.62 479 LEU A O 1
ATOM 3707 N N . LYS A 1 480 ? -22.950 -19.383 -0.475 1.00 83.50 480 LYS A N 1
ATOM 3708 C CA . LYS A 1 480 ? -22.455 -19.891 0.824 1.00 83.50 480 LYS A CA 1
ATOM 3709 C C . LYS A 1 480 ? -20.963 -20.210 0.841 1.00 83.50 480 LYS A C 1
ATOM 3711 O O . LYS A 1 480 ? -20.325 -20.115 1.883 1.00 83.50 480 LYS A O 1
ATOM 3716 N N . GLU A 1 481 ? -20.422 -20.648 -0.292 1.00 78.25 481 GLU A N 1
ATOM 3717 C CA . GLU A 1 481 ? -19.041 -21.119 -0.369 1.00 78.25 481 GLU A CA 1
ATOM 3718 C C . GLU A 1 481 ? -18.085 -19.966 -0.693 1.00 78.25 481 GLU A C 1
ATOM 3720 O O . GLU A 1 481 ? -18.317 -19.259 -1.685 1.00 78.25 481 GLU A O 1
ATOM 3725 N N . PRO A 1 482 ? -17.004 -19.790 0.094 1.00 79.88 482 PRO A N 1
ATOM 3726 C CA . PRO A 1 482 ? -15.916 -18.894 -0.263 1.00 79.88 482 PRO A CA 1
ATOM 3727 C C . PRO A 1 482 ? -15.387 -19.248 -1.648 1.00 79.88 482 PRO A C 1
ATOM 3729 O O . PRO A 1 482 ? -15.025 -20.394 -1.916 1.00 79.88 482 PRO A O 1
ATOM 3732 N N . ARG A 1 483 ? -15.301 -18.256 -2.531 1.00 70.38 483 ARG A N 1
ATOM 3733 C CA . ARG A 1 483 ? -14.568 -18.392 -3.790 1.00 70.38 483 ARG A CA 1
ATOM 3734 C C . ARG A 1 483 ? -13.288 -17.599 -3.649 1.00 70.38 483 ARG A C 1
ATOM 3736 O O . ARG A 1 483 ? -13.303 -16.388 -3.855 1.00 70.38 483 ARG A O 1
ATOM 3743 N N . ALA A 1 484 ? -12.203 -18.287 -3.307 1.00 61.75 484 ALA A N 1
ATOM 3744 C CA . ALA A 1 484 ? -10.886 -17.674 -3.314 1.00 61.75 484 ALA A CA 1
ATOM 3745 C C . ALA A 1 484 ? -10.616 -17.119 -4.721 1.00 61.75 484 ALA A C 1
ATOM 3747 O O . ALA A 1 484 ? -10.588 -17.880 -5.695 1.00 61.75 484 ALA A O 1
ATOM 3748 N N . THR A 1 485 ? -10.427 -15.804 -4.854 1.00 63.47 485 THR A N 1
ATOM 3749 C CA . THR A 1 485 ? -9.907 -15.245 -6.105 1.00 63.47 485 THR A CA 1
ATOM 3750 C C . THR A 1 485 ? -8.438 -15.632 -6.169 1.00 63.47 485 THR A C 1
ATOM 3752 O O . THR A 1 485 ? -7.564 -14.962 -5.624 1.00 63.47 485 THR A O 1
ATOM 3755 N N . VAL A 1 486 ? -8.150 -16.780 -6.775 1.00 67.12 486 VAL A N 1
ATOM 3756 C CA . VAL A 1 486 ? -6.779 -17.276 -6.878 1.00 67.12 486 VAL A CA 1
ATOM 3757 C C . VAL A 1 486 ? -6.000 -16.347 -7.811 1.00 67.12 486 VAL A C 1
ATOM 3759 O O . VAL A 1 486 ? -6.113 -16.450 -9.030 1.00 67.12 486 VAL A O 1
ATOM 3762 N N . LEU A 1 487 ? -5.218 -15.431 -7.231 1.00 78.38 487 LEU A N 1
ATOM 3763 C CA . LEU A 1 487 ? -4.362 -14.503 -7.979 1.00 78.38 487 LEU A CA 1
ATOM 3764 C C . LEU A 1 487 ? -3.312 -15.267 -8.793 1.00 78.38 487 LEU A C 1
ATOM 3766 O O . LEU A 1 487 ? -3.134 -15.013 -9.980 1.00 78.38 487 LEU A O 1
ATOM 3770 N N . ILE A 1 488 ? -2.646 -16.234 -8.155 1.00 85.31 488 ILE A N 1
ATOM 3771 C CA . ILE A 1 488 ? -1.642 -17.096 -8.781 1.00 85.31 488 ILE A CA 1
ATOM 3772 C C . ILE A 1 488 ? -2.141 -18.541 -8.730 1.00 85.31 488 ILE A C 1
ATOM 3774 O O . ILE A 1 488 ? -2.282 -19.092 -7.635 1.00 85.31 488 ILE A O 1
ATOM 3778 N N . PRO A 1 489 ? -2.404 -19.188 -9.881 1.00 81.88 489 PRO A N 1
ATOM 3779 C CA . PRO A 1 489 ? -2.886 -20.563 -9.921 1.00 81.88 489 PRO A CA 1
ATOM 3780 C C . PRO A 1 489 ? -1.972 -21.520 -9.150 1.00 81.88 489 PRO A C 1
ATOM 3782 O O . PRO A 1 489 ? -0.750 -21.433 -9.257 1.00 81.88 489 PRO A O 1
ATOM 3785 N N . GLY A 1 490 ? -2.543 -22.513 -8.457 1.00 78.88 490 GLY A N 1
ATOM 3786 C CA . GLY A 1 490 ? -1.780 -23.469 -7.636 1.00 78.88 490 GLY A CA 1
ATOM 3787 C C . GLY A 1 490 ? -0.620 -24.165 -8.373 1.00 78.88 490 GLY A C 1
ATOM 3788 O O . GLY A 1 490 ? 0.440 -24.398 -7.797 1.00 78.88 490 GLY A O 1
ATOM 3789 N N . LYS A 1 491 ? -0.778 -24.424 -9.680 1.00 85.88 491 LYS A N 1
ATOM 3790 C CA . LYS A 1 491 ? 0.268 -25.003 -10.546 1.00 85.88 491 LYS A CA 1
ATOM 3791 C C . LYS A 1 491 ? 1.461 -24.071 -10.813 1.00 85.88 491 LYS A C 1
ATOM 3793 O O . LYS A 1 491 ? 2.501 -24.548 -11.246 1.00 85.88 491 LYS A O 1
ATOM 3798 N N . ARG A 1 492 ? 1.307 -22.761 -10.595 1.00 90.94 492 ARG A N 1
ATOM 3799 C CA . ARG A 1 492 ? 2.317 -21.722 -10.847 1.00 90.94 492 ARG A CA 1
ATOM 3800 C C . ARG A 1 492 ? 2.977 -21.201 -9.580 1.00 90.94 492 ARG A C 1
ATOM 3802 O O . ARG A 1 492 ? 3.860 -20.377 -9.701 1.00 90.94 492 ARG A O 1
ATOM 3809 N N . VAL A 1 493 ? 2.647 -21.696 -8.384 1.00 88.25 493 VAL A N 1
ATOM 3810 C CA . VAL A 1 493 ? 3.179 -21.189 -7.094 1.00 88.25 493 VAL A CA 1
ATOM 3811 C C . VAL A 1 493 ? 4.718 -21.130 -7.035 1.00 88.25 493 VAL A C 1
ATOM 3813 O O . VAL A 1 493 ? 5.277 -20.327 -6.294 1.00 88.25 493 VAL A O 1
ATOM 3816 N N . ARG A 1 494 ? 5.423 -21.946 -7.831 1.00 94.00 494 ARG A N 1
ATOM 3817 C CA . ARG A 1 494 ? 6.894 -22.000 -7.890 1.00 94.00 494 ARG A CA 1
ATOM 3818 C C . ARG A 1 494 ? 7.528 -21.177 -9.024 1.00 94.00 494 ARG A C 1
ATOM 3820 O O . ARG A 1 494 ? 8.723 -21.333 -9.254 1.00 94.00 494 ARG A O 1
ATOM 3827 N N . TYR A 1 495 ? 6.787 -20.282 -9.679 1.00 95.44 495 TYR A N 1
ATOM 3828 C CA . TYR A 1 495 ? 7.259 -19.451 -10.800 1.00 95.44 495 TYR A CA 1
ATOM 3829 C C . TYR A 1 495 ? 8.625 -18.780 -10.560 1.00 95.44 495 TYR A C 1
ATOM 3831 O O . TYR A 1 495 ? 9.500 -18.850 -11.417 1.00 95.44 495 TYR A O 1
ATOM 3839 N N . LEU A 1 496 ? 8.869 -18.203 -9.376 1.00 96.50 496 LEU A N 1
ATOM 3840 C CA . LEU A 1 496 ? 10.165 -17.583 -9.054 1.00 96.50 496 LEU A CA 1
ATOM 3841 C C . LEU A 1 496 ? 11.325 -18.589 -9.030 1.00 96.50 496 LEU A C 1
ATOM 3843 O O . LEU A 1 496 ? 12.438 -18.259 -9.437 1.00 96.50 496 LEU A O 1
ATOM 3847 N N . ALA A 1 497 ? 11.076 -19.814 -8.559 1.00 96.62 497 ALA A N 1
ATOM 3848 C CA . ALA A 1 497 ? 12.082 -20.872 -8.558 1.00 96.62 497 ALA A CA 1
ATOM 3849 C C . ALA A 1 497 ? 12.396 -21.323 -9.990 1.00 96.62 497 ALA A C 1
ATOM 3851 O O . ALA A 1 497 ? 13.567 -21.460 -10.332 1.00 96.62 497 ALA A O 1
ATOM 3852 N N . GLU A 1 498 ? 11.370 -21.468 -10.833 1.00 96.06 498 GLU A N 1
ATOM 3853 C CA . GLU A 1 498 ? 11.528 -21.806 -12.252 1.00 96.06 498 GLU A CA 1
ATOM 3854 C C . GLU A 1 498 ? 12.336 -20.734 -13.000 1.00 96.06 498 GLU A C 1
ATOM 3856 O O . GLU A 1 498 ? 13.275 -21.063 -13.721 1.00 96.06 498 GLU A O 1
ATOM 3861 N N . ILE A 1 499 ? 12.041 -19.448 -12.779 1.00 95.38 499 ILE A N 1
ATOM 3862 C CA . ILE A 1 499 ? 12.785 -18.326 -13.378 1.00 95.38 499 ILE A CA 1
ATOM 3863 C C . ILE A 1 499 ? 14.247 -18.325 -12.908 1.00 95.38 499 ILE A C 1
ATOM 3865 O O . ILE A 1 499 ? 15.165 -18.137 -13.709 1.00 95.38 499 ILE A O 1
ATOM 3869 N N . ALA A 1 500 ? 14.492 -18.571 -11.618 1.00 96.44 500 ALA A N 1
ATOM 3870 C CA . ALA A 1 500 ? 15.849 -18.658 -11.085 1.00 96.44 500 ALA A CA 1
ATOM 3871 C C . ALA A 1 500 ? 16.628 -19.854 -11.665 1.00 96.44 500 ALA A C 1
ATOM 3873 O O . ALA A 1 500 ? 17.817 -19.729 -11.963 1.00 96.44 500 ALA A O 1
ATOM 3874 N N . GLU A 1 501 ? 15.979 -21.008 -11.836 1.00 97.00 501 GLU A N 1
ATOM 3875 C CA . GLU A 1 501 ? 16.558 -22.191 -12.482 1.00 97.00 501 GLU A CA 1
ATOM 3876 C C . GLU A 1 501 ? 16.886 -21.921 -13.956 1.00 97.00 501 GLU A C 1
ATOM 3878 O O . GLU A 1 501 ? 18.004 -22.211 -14.383 1.00 97.00 501 GLU A O 1
ATOM 3883 N N . GLN A 1 502 ? 15.983 -21.276 -14.700 1.00 95.88 502 GLN A N 1
ATOM 3884 C CA . GLN A 1 502 ? 16.222 -20.861 -16.086 1.00 95.88 502 GLN A CA 1
ATOM 3885 C C . GLN A 1 502 ? 17.402 -19.888 -16.200 1.00 95.88 502 GLN A C 1
ATOM 3887 O O . GLN A 1 502 ? 18.288 -20.100 -17.024 1.00 95.88 502 GLN A O 1
ATOM 3892 N N . GLY A 1 503 ? 17.478 -18.869 -15.337 1.00 93.88 503 GLY A N 1
ATOM 3893 C CA . GLY A 1 503 ? 18.600 -17.924 -15.327 1.00 93.88 503 GLY A CA 1
ATOM 3894 C C . GLY A 1 503 ? 19.953 -18.598 -15.060 1.00 93.88 503 GLY A C 1
ATOM 3895 O O . GLY A 1 503 ? 20.950 -18.285 -15.712 1.00 93.88 503 GLY A O 1
ATOM 3896 N N . ARG A 1 504 ? 20.002 -19.580 -14.146 1.00 96.50 504 ARG A N 1
ATOM 3897 C CA . ARG A 1 504 ? 21.211 -20.401 -13.931 1.00 96.50 504 ARG A CA 1
ATOM 3898 C C . ARG A 1 504 ? 21.529 -21.278 -15.143 1.00 96.50 504 ARG A C 1
ATOM 3900 O O . ARG A 1 504 ? 22.705 -21.416 -15.474 1.00 96.50 504 ARG A O 1
ATOM 3907 N N . GLY A 1 505 ? 20.506 -21.836 -15.791 1.00 97.12 505 GLY A N 1
ATOM 3908 C CA . GLY A 1 505 ? 20.629 -22.615 -17.024 1.00 97.12 505 GLY A CA 1
ATOM 3909 C C . GLY A 1 505 ? 21.275 -21.812 -18.151 1.00 97.12 505 GLY A C 1
ATOM 3910 O O . GLY A 1 505 ? 22.285 -22.248 -18.693 1.00 97.12 505 GLY A O 1
ATOM 3911 N N . ILE A 1 506 ? 20.789 -20.592 -18.407 1.00 94.94 506 ILE A N 1
ATOM 3912 C CA . ILE A 1 506 ? 21.348 -19.679 -19.420 1.00 94.94 506 ILE A CA 1
ATOM 3913 C C . ILE A 1 506 ? 22.836 -19.406 -19.158 1.00 94.94 506 ILE A C 1
ATOM 3915 O O . ILE A 1 506 ? 23.655 -19.499 -20.070 1.00 94.94 506 ILE A O 1
ATOM 3919 N N . ASN A 1 507 ? 23.219 -19.133 -17.906 1.00 95.56 507 ASN A N 1
ATOM 3920 C CA . ASN A 1 507 ? 24.623 -18.898 -17.552 1.00 95.56 507 ASN A CA 1
ATOM 3921 C C . ASN A 1 507 ? 25.502 -20.146 -17.743 1.00 95.56 507 ASN A C 1
ATOM 3923 O O . ASN A 1 507 ? 26.646 -20.041 -18.195 1.00 95.56 507 ASN A O 1
ATOM 3927 N N . ALA A 1 508 ? 24.987 -21.327 -17.391 1.00 96.75 508 ALA A N 1
ATOM 3928 C CA . ALA A 1 508 ? 25.691 -22.591 -17.586 1.00 96.75 508 ALA A CA 1
ATOM 3929 C C . ALA A 1 508 ? 25.856 -22.921 -19.078 1.00 96.75 508 ALA A C 1
ATOM 3931 O O . ALA A 1 508 ? 26.938 -23.335 -19.499 1.00 96.75 508 ALA A O 1
ATOM 3932 N N . ASP A 1 509 ? 24.820 -22.678 -19.880 1.00 96.06 509 ASP A N 1
ATOM 3933 C CA . ASP A 1 509 ? 24.848 -22.854 -21.328 1.00 96.06 509 ASP A CA 1
ATOM 3934 C C . ASP A 1 509 ? 25.831 -21.883 -21.985 1.00 96.06 509 ASP A C 1
ATOM 3936 O O . ASP A 1 509 ? 26.671 -22.324 -22.766 1.00 96.06 509 ASP A O 1
ATOM 3940 N N . ALA A 1 510 ? 25.821 -20.599 -21.615 1.00 96.44 510 ALA A N 1
ATOM 3941 C CA . ALA A 1 510 ? 26.784 -19.617 -22.116 1.00 96.44 510 ALA A CA 1
ATOM 3942 C C . ALA A 1 510 ? 28.235 -20.028 -21.818 1.00 96.44 510 ALA A C 1
ATOM 3944 O O . ALA A 1 510 ? 29.103 -19.923 -22.685 1.00 96.44 510 ALA A O 1
ATOM 3945 N N . LYS A 1 511 ? 28.501 -20.563 -20.618 1.00 96.69 511 LYS A N 1
ATOM 3946 C CA . LYS A 1 511 ? 29.820 -21.100 -20.262 1.00 96.69 511 LYS A CA 1
ATOM 3947 C C . LYS A 1 511 ? 30.194 -22.312 -21.124 1.00 96.69 511 LYS A C 1
ATOM 3949 O O . LYS A 1 511 ? 31.299 -22.343 -21.659 1.00 96.69 511 LYS A O 1
ATOM 3954 N N . ARG A 1 512 ? 29.283 -23.278 -21.292 1.00 97.56 512 ARG A N 1
ATOM 3955 C CA . ARG A 1 512 ? 29.506 -24.472 -22.130 1.00 97.56 512 ARG A CA 1
ATOM 3956 C C . ARG A 1 512 ? 29.795 -24.090 -23.584 1.00 97.56 512 ARG A C 1
ATOM 3958 O O . ARG A 1 512 ? 30.740 -24.606 -24.172 1.00 97.56 512 ARG A O 1
ATOM 3965 N N . MET A 1 513 ? 29.005 -23.178 -24.151 1.00 97.88 513 MET A N 1
ATOM 3966 C CA . MET A 1 513 ? 29.191 -22.694 -25.521 1.00 97.88 513 MET A CA 1
ATOM 3967 C C . MET A 1 513 ? 30.521 -21.947 -25.680 1.00 97.88 513 MET A C 1
ATOM 3969 O O . MET A 1 513 ? 31.226 -22.171 -26.660 1.00 97.88 513 MET A O 1
ATOM 3973 N N . ALA A 1 514 ? 30.903 -21.109 -24.711 1.00 97.56 514 ALA A N 1
ATOM 3974 C CA . ALA A 1 514 ? 32.191 -20.419 -24.729 1.00 97.56 514 ALA A CA 1
ATOM 3975 C C . ALA A 1 514 ? 33.375 -21.404 -24.712 1.00 97.56 514 ALA A C 1
ATOM 3977 O O . ALA A 1 514 ? 34.289 -21.270 -25.518 1.00 97.56 514 ALA A O 1
ATOM 3978 N N . GLU A 1 515 ? 33.335 -22.435 -23.861 1.00 97.75 515 GLU A N 1
ATOM 3979 C CA . GLU A 1 515 ? 34.378 -23.472 -23.813 1.00 97.75 515 GLU A CA 1
ATOM 3980 C C . GLU A 1 515 ? 34.496 -24.248 -25.138 1.00 97.75 515 GLU A C 1
ATOM 3982 O O . GLU A 1 515 ? 35.608 -24.514 -25.602 1.00 97.75 515 GLU A O 1
ATOM 3987 N N . ALA A 1 516 ? 33.367 -24.594 -25.768 1.00 97.50 516 ALA A N 1
ATOM 3988 C CA . ALA A 1 516 ? 33.351 -25.230 -27.086 1.00 97.50 516 ALA A CA 1
ATOM 3989 C C . ALA A 1 516 ? 33.920 -24.306 -28.178 1.00 97.50 516 ALA A C 1
ATOM 3991 O O . ALA A 1 516 ? 34.696 -24.753 -29.024 1.00 97.50 516 ALA A O 1
ATOM 3992 N N . ALA A 1 517 ? 33.608 -23.008 -28.125 1.00 98.06 517 ALA A N 1
ATOM 3993 C CA . ALA A 1 517 ? 34.099 -22.022 -29.084 1.00 98.06 517 ALA A CA 1
ATOM 3994 C C . ALA A 1 517 ? 35.619 -21.818 -28.980 1.00 98.06 517 ALA A C 1
ATOM 3996 O O . ALA A 1 517 ? 36.290 -21.836 -30.013 1.00 98.06 517 ALA A O 1
ATOM 3997 N N . SER A 1 518 ? 36.181 -21.715 -27.767 1.00 98.00 518 SER A N 1
ATOM 3998 C CA . SER A 1 518 ? 37.642 -21.647 -27.582 1.00 98.00 518 SER A CA 1
ATOM 3999 C C . SER A 1 518 ? 38.332 -22.905 -28.114 1.00 98.00 518 SER A C 1
ATOM 4001 O O . SER A 1 518 ? 39.331 -22.818 -28.823 1.00 98.00 518 SER A O 1
ATOM 4003 N N . LYS A 1 519 ? 37.782 -24.101 -27.837 1.00 97.69 519 LYS A N 1
ATOM 4004 C CA . LYS A 1 519 ? 38.317 -25.359 -28.393 1.00 97.69 519 LYS A CA 1
ATOM 4005 C C . LYS A 1 519 ? 38.293 -25.352 -29.919 1.00 97.69 519 LYS A C 1
ATOM 4007 O O . LYS A 1 519 ? 39.298 -25.689 -30.542 1.00 97.69 519 LYS A O 1
ATOM 4012 N N . ALA A 1 520 ? 37.167 -24.958 -30.516 1.00 97.69 520 ALA A N 1
ATOM 4013 C CA . ALA A 1 520 ? 37.026 -24.876 -31.963 1.00 97.69 520 ALA A CA 1
ATOM 4014 C C . ALA A 1 520 ? 38.072 -23.926 -32.565 1.00 97.69 520 ALA A C 1
ATOM 4016 O O . ALA A 1 520 ? 38.721 -24.288 -33.545 1.00 97.69 520 ALA A O 1
ATOM 4017 N N . GLN A 1 521 ? 38.300 -22.759 -31.957 1.00 97.56 521 GLN A N 1
ATOM 4018 C CA . GLN A 1 521 ? 39.340 -21.845 -32.419 1.00 97.56 521 GLN A CA 1
ATOM 4019 C C . GLN A 1 521 ? 40.739 -22.441 -32.283 1.00 97.56 521 GLN A C 1
ATOM 4021 O O . GLN A 1 521 ? 41.496 -22.406 -33.247 1.00 97.56 521 GLN A O 1
ATOM 4026 N N . HIS A 1 522 ? 41.084 -23.025 -31.134 1.00 96.88 522 HIS A N 1
ATOM 4027 C CA . HIS A 1 522 ? 42.412 -23.604 -30.925 1.00 96.88 522 HIS A CA 1
ATOM 4028 C C . HIS A 1 522 ? 42.728 -24.704 -31.945 1.00 96.88 522 HIS A C 1
ATOM 4030 O O . HIS A 1 522 ? 43.838 -24.751 -32.482 1.00 96.88 522 HIS A O 1
ATOM 4036 N N . TYR A 1 523 ? 41.759 -25.575 -32.254 1.00 97.12 523 TYR A N 1
ATOM 4037 C CA . TYR A 1 523 ? 41.934 -26.587 -33.297 1.00 97.12 523 TYR A CA 1
ATOM 4038 C C . TYR A 1 523 ? 42.050 -25.956 -34.684 1.00 97.12 523 TYR A C 1
ATOM 4040 O O . TYR A 1 523 ? 42.923 -26.354 -35.450 1.00 97.12 523 TYR A O 1
ATOM 4048 N N . TYR A 1 524 ? 41.226 -24.954 -34.993 1.00 96.81 524 TYR A N 1
ATOM 4049 C CA . TYR A 1 524 ? 41.286 -24.229 -36.260 1.00 96.81 524 TYR A CA 1
ATOM 4050 C C . TYR A 1 524 ? 42.644 -23.550 -36.479 1.00 96.81 524 TYR A C 1
ATOM 4052 O O . TYR A 1 524 ? 43.243 -23.686 -37.543 1.00 96.81 524 TYR A O 1
ATOM 4060 N N . GLU A 1 525 ? 43.155 -22.846 -35.469 1.00 96.06 525 GLU A N 1
ATOM 4061 C CA . GLU A 1 525 ? 44.451 -22.167 -35.519 1.00 96.06 525 GLU A CA 1
ATOM 4062 C C . GLU A 1 525 ? 45.604 -23.164 -35.624 1.00 96.06 525 GLU A C 1
ATOM 4064 O O . GLU A 1 525 ? 46.510 -22.951 -36.424 1.00 96.06 525 GLU A O 1
ATOM 4069 N N . SER A 1 526 ? 45.531 -24.287 -34.902 1.00 95.88 526 SER A N 1
ATOM 4070 C CA . SER A 1 526 ? 46.523 -25.363 -35.015 1.00 95.88 526 SER A CA 1
ATOM 4071 C C . SER A 1 526 ? 46.546 -25.963 -36.423 1.00 95.88 526 SER A C 1
ATOM 4073 O O . SER A 1 526 ? 47.612 -26.118 -37.006 1.00 95.88 526 SER A O 1
ATOM 4075 N N . LEU A 1 527 ? 45.377 -26.266 -36.999 1.00 94.44 527 LEU A N 1
ATOM 4076 C CA . LEU A 1 527 ? 45.256 -26.790 -38.367 1.00 94.44 527 LEU A CA 1
ATOM 4077 C C . LEU A 1 527 ? 45.765 -25.784 -39.409 1.00 94.44 527 LEU A C 1
ATOM 4079 O O . LEU A 1 527 ? 46.430 -26.169 -40.370 1.00 94.44 527 LEU A O 1
ATOM 4083 N N . LYS A 1 528 ? 45.495 -24.491 -39.196 1.00 94.44 528 LYS A N 1
ATOM 4084 C CA . LYS A 1 528 ? 45.990 -23.405 -40.046 1.00 94.44 528 LYS A CA 1
ATOM 4085 C C . LYS A 1 528 ? 47.513 -23.285 -40.001 1.00 94.44 528 LYS A C 1
ATOM 4087 O O . LYS A 1 528 ? 48.128 -23.173 -41.056 1.00 94.44 528 LYS A O 1
ATOM 4092 N N . GLU A 1 529 ? 48.110 -23.314 -38.812 1.00 93.81 529 GLU A N 1
ATOM 4093 C CA . GLU A 1 529 ? 49.564 -23.194 -38.632 1.00 93.81 529 GLU A CA 1
ATOM 4094 C C . GLU A 1 529 ? 50.312 -24.421 -39.173 1.00 93.81 529 GLU A C 1
ATOM 4096 O O . GLU A 1 529 ? 51.393 -24.296 -39.741 1.00 93.81 529 GLU A O 1
ATOM 4101 N N . LEU A 1 530 ? 49.702 -25.607 -39.071 1.00 91.75 530 LEU A N 1
ATOM 4102 C CA . LEU A 1 530 ? 50.219 -26.844 -39.665 1.00 91.75 530 LEU A CA 1
ATOM 4103 C C . LEU A 1 530 ? 50.042 -26.915 -41.195 1.00 91.75 530 LEU A C 1
ATOM 4105 O O . LEU A 1 530 ? 50.524 -27.863 -41.813 1.00 91.75 530 LEU A O 1
ATOM 4109 N N . GLY A 1 531 ? 49.381 -25.932 -41.816 1.00 88.69 531 GLY A N 1
ATOM 4110 C CA . GLY A 1 531 ? 49.242 -25.836 -43.270 1.00 88.69 531 GLY A CA 1
ATOM 4111 C C . GLY A 1 531 ? 48.253 -26.831 -43.884 1.00 88.69 531 GLY A C 1
ATOM 4112 O O . GLY A 1 531 ? 48.483 -27.305 -44.995 1.00 88.69 531 GLY A O 1
ATOM 4113 N N . ASP A 1 532 ? 47.164 -27.157 -43.181 1.00 89.00 532 ASP A N 1
ATOM 4114 C CA . ASP A 1 532 ? 46.127 -28.064 -43.684 1.00 89.00 532 ASP A CA 1
ATOM 4115 C C . ASP A 1 532 ? 45.495 -27.557 -45.003 1.00 89.00 532 ASP A C 1
ATOM 4117 O O . ASP A 1 532 ? 44.870 -26.494 -45.045 1.00 89.00 532 ASP A O 1
ATOM 4121 N N . SER A 1 533 ? 45.626 -28.341 -46.082 1.00 85.19 533 SER A N 1
ATOM 4122 C CA . SER A 1 533 ? 45.105 -28.009 -47.416 1.00 85.19 533 SER A CA 1
ATOM 4123 C C . SER A 1 533 ? 43.580 -28.050 -47.526 1.00 85.19 533 SER A C 1
ATOM 4125 O O . SER A 1 533 ? 43.029 -27.428 -48.432 1.00 85.19 533 SER A O 1
ATOM 4127 N N . ASP A 1 534 ? 42.905 -28.784 -46.637 1.00 88.38 534 ASP A N 1
ATOM 4128 C CA . ASP A 1 534 ? 41.449 -28.971 -46.656 1.00 88.38 534 ASP A CA 1
ATOM 4129 C C . ASP A 1 534 ? 40.732 -28.068 -45.634 1.00 88.38 534 ASP A C 1
ATOM 4131 O O . ASP A 1 534 ? 39.534 -28.247 -45.400 1.00 88.38 534 ASP A O 1
ATOM 4135 N N . LEU A 1 535 ? 41.447 -27.124 -45.001 1.00 91.62 535 LEU A N 1
ATOM 4136 C CA . LEU A 1 535 ? 40.915 -26.262 -43.942 1.00 91.62 535 LEU A CA 1
ATOM 4137 C C . LEU A 1 535 ? 39.684 -25.469 -44.431 1.00 91.62 535 LEU A C 1
ATOM 4139 O O . LEU A 1 535 ? 39.812 -24.634 -45.334 1.00 91.62 535 LEU A O 1
ATOM 4143 N N . PRO A 1 536 ? 38.488 -25.687 -43.848 1.00 92.81 536 PRO A N 1
ATOM 4144 C CA . PRO A 1 536 ? 37.288 -24.952 -44.216 1.00 92.81 536 PRO A CA 1
ATOM 4145 C C . PRO A 1 536 ? 37.360 -23.506 -43.710 1.00 92.81 536 PRO A C 1
ATOM 4147 O O . PRO A 1 536 ? 38.292 -23.107 -43.012 1.00 92.81 536 PRO A O 1
ATOM 4150 N N . LYS A 1 537 ? 36.358 -22.686 -44.045 1.00 93.56 537 LYS A N 1
ATOM 4151 C CA . LYS A 1 537 ? 36.257 -21.342 -43.460 1.00 93.56 537 LYS A CA 1
ATOM 4152 C C . LYS A 1 537 ? 36.048 -21.441 -41.940 1.00 93.56 537 LYS A C 1
ATOM 4154 O O . LYS A 1 537 ? 35.532 -22.449 -41.457 1.00 93.56 537 LYS A O 1
ATOM 4159 N N . PRO A 1 538 ? 36.387 -20.389 -41.174 1.00 93.00 538 PRO A N 1
ATOM 4160 C CA . PRO A 1 538 ? 36.097 -20.350 -39.749 1.00 93.00 538 PRO A CA 1
ATOM 4161 C C . PRO A 1 538 ? 34.639 -20.717 -39.436 1.00 93.00 538 PRO A C 1
ATOM 4163 O O . PRO A 1 538 ? 33.715 -20.119 -39.986 1.00 93.00 538 PRO A O 1
ATOM 4166 N N . LEU A 1 539 ? 34.463 -21.670 -38.519 1.00 94.62 539 LEU A N 1
ATOM 4167 C CA . LEU A 1 539 ? 33.189 -22.225 -38.035 1.00 94.62 539 LEU A CA 1
ATOM 4168 C C . LEU A 1 539 ? 32.427 -23.112 -39.041 1.00 94.62 539 LEU A C 1
ATOM 4170 O O . LEU A 1 539 ? 31.311 -23.534 -38.740 1.00 94.62 539 LEU A O 1
ATOM 4174 N N . ASP A 1 540 ? 33.002 -23.425 -40.205 1.00 95.00 540 ASP A N 1
ATOM 4175 C CA . ASP A 1 540 ? 32.432 -24.394 -41.147 1.00 95.00 540 ASP A CA 1
ATOM 4176 C C . ASP A 1 540 ? 32.951 -25.806 -40.851 1.00 95.00 540 ASP A C 1
ATOM 4178 O O . ASP A 1 540 ? 34.102 -25.996 -40.476 1.00 95.00 540 ASP A O 1
ATOM 4182 N N . LEU A 1 541 ? 32.110 -26.824 -41.037 1.00 94.69 541 LEU A N 1
ATOM 4183 C CA . LEU A 1 541 ? 32.508 -28.214 -40.811 1.00 94.69 541 LEU A CA 1
ATOM 4184 C C . LEU A 1 541 ? 33.324 -28.762 -41.990 1.00 94.69 541 LEU A C 1
ATOM 4186 O O . LEU A 1 541 ? 32.990 -28.532 -43.151 1.00 94.69 541 LEU A O 1
ATOM 4190 N N . TYR A 1 542 ? 34.319 -29.598 -41.696 1.00 94.12 542 TYR A N 1
ATOM 4191 C CA . TYR A 1 542 ? 34.926 -30.484 -42.688 1.00 94.12 542 TYR A CA 1
ATOM 4192 C C . TYR A 1 542 ? 33.887 -31.455 -43.260 1.00 94.12 542 TYR A C 1
ATOM 4194 O O . TYR A 1 542 ? 33.065 -32.010 -42.520 1.00 94.12 542 TYR A O 1
ATOM 4202 N N . GLY A 1 543 ? 33.978 -31.717 -44.566 1.00 89.31 543 GLY A N 1
ATOM 4203 C CA . GLY A 1 543 ? 33.225 -32.780 -45.231 1.00 89.31 543 GLY A CA 1
ATOM 4204 C C . GLY A 1 543 ? 33.653 -34.176 -44.763 1.00 89.31 543 GLY A C 1
ATOM 4205 O O . GLY A 1 543 ? 34.770 -34.369 -44.287 1.00 89.31 543 GLY A O 1
ATOM 4206 N N . ALA A 1 544 ? 32.771 -35.169 -44.916 1.00 85.19 544 ALA A N 1
ATOM 4207 C CA . ALA A 1 544 ? 32.992 -36.526 -44.400 1.00 85.19 544 ALA A CA 1
ATOM 4208 C C . ALA A 1 544 ? 34.287 -37.183 -44.918 1.00 85.19 544 ALA A C 1
ATOM 4210 O O . ALA A 1 544 ? 34.946 -37.905 -44.175 1.00 85.19 544 ALA A O 1
ATOM 4211 N N . GLU A 1 545 ? 34.682 -36.895 -46.160 1.00 82.62 545 GLU A N 1
ATOM 4212 C CA . GLU A 1 545 ? 35.892 -37.446 -46.785 1.00 82.62 545 GLU A CA 1
ATOM 4213 C C . GLU A 1 545 ? 37.187 -36.965 -46.113 1.00 82.62 545 GLU A C 1
ATOM 4215 O O . GLU A 1 545 ? 38.144 -37.725 -46.016 1.00 82.62 545 GLU A O 1
ATOM 4220 N N . ALA A 1 546 ? 37.202 -35.738 -45.581 1.00 82.94 546 ALA A N 1
ATOM 4221 C CA . ALA A 1 546 ? 38.365 -35.155 -44.907 1.00 82.94 546 ALA A CA 1
ATOM 4222 C C . ALA A 1 546 ? 38.547 -35.658 -43.460 1.00 82.94 546 ALA A C 1
ATOM 4224 O O . ALA A 1 546 ? 39.570 -35.369 -42.835 1.00 82.94 546 ALA A O 1
ATOM 4225 N N . LEU A 1 547 ? 37.564 -36.403 -42.933 1.00 84.88 547 LEU A N 1
ATOM 4226 C CA . LEU A 1 547 ? 37.519 -36.929 -41.562 1.00 84.88 547 LEU A CA 1
ATOM 4227 C C . LEU A 1 547 ? 37.877 -38.417 -41.465 1.00 84.88 547 LEU A C 1
ATOM 4229 O O . LEU A 1 547 ? 37.902 -38.964 -40.359 1.00 84.88 547 LEU A O 1
ATOM 4233 N N . VAL A 1 548 ? 38.142 -39.082 -42.591 1.00 81.31 548 VAL A N 1
ATOM 4234 C CA . VAL A 1 548 ? 38.482 -40.509 -42.652 1.00 81.31 548 VAL A CA 1
ATOM 4235 C C . VAL A 1 548 ? 39.852 -40.668 -43.309 1.00 81.31 548 VAL A C 1
ATOM 4237 O O . VAL A 1 548 ? 40.155 -39.998 -44.290 1.00 81.31 548 VAL A O 1
ATOM 4240 N N . ALA A 1 549 ? 40.693 -41.568 -42.790 1.00 65.31 549 ALA A N 1
ATOM 4241 C CA . ALA A 1 549 ? 41.955 -41.912 -43.441 1.00 65.31 549 ALA A CA 1
ATOM 4242 C C . ALA A 1 549 ? 41.667 -42.567 -44.806 1.00 65.31 549 ALA A C 1
ATOM 4244 O O . ALA A 1 549 ? 41.172 -43.696 -44.874 1.00 65.31 549 ALA A O 1
ATOM 4245 N N . GLY A 1 550 ? 41.928 -41.851 -45.900 1.00 57.56 550 GLY A N 1
ATOM 4246 C CA . GLY A 1 550 ? 41.699 -42.360 -47.248 1.00 57.56 550 GLY A CA 1
ATOM 4247 C C . GLY A 1 550 ? 42.633 -43.526 -47.584 1.00 57.56 550 GLY A C 1
ATOM 4248 O O . GLY A 1 550 ? 43.850 -43.366 -47.595 1.00 57.56 550 GLY A O 1
ATOM 4249 N N . LYS A 1 551 ? 42.072 -44.694 -47.927 1.00 43.59 551 LYS A N 1
ATOM 4250 C CA . LYS A 1 551 ? 42.793 -45.719 -48.700 1.00 43.59 551 LYS A CA 1
ATOM 4251 C C . LYS A 1 551 ? 43.082 -45.157 -50.097 1.00 43.59 551 LYS A C 1
ATOM 4253 O O . LYS A 1 551 ? 42.162 -44.700 -50.768 1.00 43.59 551 LYS A O 1
ATOM 4258 N N . ALA A 1 552 ? 44.357 -45.201 -50.487 1.00 40.00 552 ALA A N 1
ATOM 4259 C CA . ALA A 1 552 ? 44.947 -44.864 -51.785 1.00 40.00 552 ALA A CA 1
ATOM 4260 C C . ALA A 1 552 ? 43.960 -44.596 -52.945 1.00 40.00 552 ALA A C 1
ATOM 4262 O O . ALA A 1 552 ? 43.285 -45.504 -53.433 1.00 40.00 552 ALA A O 1
ATOM 4263 N N . ARG A 1 553 ? 43.963 -43.360 -53.466 1.00 39.12 553 ARG A N 1
ATOM 4264 C CA . ARG A 1 553 ? 43.398 -43.042 -54.786 1.00 39.12 553 ARG A CA 1
ATOM 4265 C C . ARG A 1 553 ? 44.169 -43.831 -55.853 1.00 39.12 553 ARG A C 1
ATOM 4267 O O . ARG A 1 553 ? 45.349 -43.575 -56.080 1.00 39.12 553 ARG A O 1
ATOM 4274 N N . SER A 1 554 ? 43.510 -44.776 -56.522 1.00 35.03 554 SER A N 1
ATOM 4275 C CA . SER A 1 554 ? 44.040 -45.435 -57.718 1.00 35.03 554 SER A CA 1
ATOM 4276 C C . SER A 1 554 ? 44.175 -44.409 -58.847 1.00 35.03 554 SER A C 1
ATOM 4278 O O . SER A 1 554 ? 43.171 -43.908 -59.358 1.00 35.03 554 SER A O 1
ATOM 4280 N N . TYR A 1 555 ? 45.409 -44.088 -59.232 1.00 33.38 555 TYR A N 1
ATOM 4281 C CA . TYR A 1 555 ? 45.701 -43.274 -60.409 1.00 33.38 555 TYR A CA 1
ATOM 4282 C C . TYR A 1 555 ? 45.164 -43.965 -61.673 1.00 33.38 555 TYR A C 1
ATOM 4284 O O . TYR A 1 555 ? 45.548 -45.093 -61.982 1.00 33.38 555 TYR A O 1
ATOM 4292 N N . LYS A 1 556 ? 44.297 -43.279 -62.428 1.00 35.91 556 LYS A N 1
ATOM 4293 C CA . LYS A 1 556 ? 44.057 -43.601 -63.840 1.00 35.91 556 LYS A CA 1
ATOM 4294 C C . LYS A 1 556 ? 45.289 -43.163 -64.629 1.00 35.91 556 LYS A C 1
ATOM 4296 O O . LYS A 1 556 ? 45.641 -41.988 -64.609 1.00 35.91 556 LYS A O 1
ATOM 4301 N N . SER A 1 557 ? 45.927 -44.106 -65.316 1.00 33.28 557 SER A N 1
ATOM 4302 C CA . SER A 1 557 ? 46.994 -43.827 -66.271 1.00 33.28 557 SER A CA 1
ATOM 4303 C C . SER A 1 557 ? 46.422 -43.165 -67.526 1.00 33.28 557 SER A C 1
ATOM 4305 O O . SER A 1 557 ? 45.629 -43.778 -68.241 1.00 33.28 557 SER A O 1
ATOM 4307 N N . SER A 1 558 ? 46.871 -41.955 -67.833 1.00 32.19 558 SER A N 1
ATOM 4308 C CA . SER A 1 558 ? 46.918 -41.451 -69.205 1.00 32.19 558 SER A CA 1
ATOM 4309 C C . SER A 1 558 ? 48.381 -41.196 -69.537 1.00 32.19 558 SER A C 1
ATOM 4311 O O . SER A 1 558 ? 49.017 -40.338 -68.928 1.00 32.19 558 SER A O 1
ATOM 4313 N N . ALA A 1 559 ? 48.907 -42.014 -70.442 1.00 34.69 559 ALA A N 1
ATOM 4314 C CA . ALA A 1 559 ? 50.221 -41.856 -71.035 1.00 34.69 559 ALA A CA 1
ATOM 4315 C C . ALA A 1 559 ? 50.251 -40.593 -71.907 1.00 34.69 559 ALA A C 1
ATOM 4317 O O . ALA A 1 559 ? 49.355 -40.429 -72.731 1.00 34.69 559 ALA A O 1
ATOM 4318 N N . ASP A 1 560 ? 51.264 -39.743 -71.732 1.00 33.12 560 ASP A N 1
ATOM 4319 C CA . ASP A 1 560 ? 52.147 -39.359 -72.839 1.00 33.12 560 ASP A CA 1
ATOM 4320 C C . ASP A 1 560 ? 53.461 -38.752 -72.310 1.00 33.12 560 ASP A C 1
ATOM 4322 O O . ASP A 1 560 ? 53.495 -38.089 -71.272 1.00 33.12 560 ASP A O 1
ATOM 4326 N N . ASP A 1 561 ? 54.547 -39.050 -73.014 1.00 34.69 561 ASP A N 1
ATOM 4327 C CA . ASP A 1 561 ? 55.946 -38.849 -72.636 1.00 34.69 561 ASP A CA 1
ATOM 4328 C C . ASP A 1 561 ? 56.438 -37.396 -72.815 1.00 34.69 561 ASP A C 1
ATOM 4330 O O . ASP A 1 561 ? 56.203 -36.757 -73.839 1.00 34.69 561 ASP A O 1
ATOM 4334 N N . SER A 1 562 ? 57.285 -36.905 -71.897 1.00 31.05 562 SER A N 1
ATOM 4335 C CA . SER A 1 562 ? 58.735 -36.762 -72.158 1.00 31.05 562 SER A CA 1
ATOM 4336 C C . SER A 1 562 ? 59.482 -35.775 -71.228 1.00 31.05 562 SER A C 1
ATOM 4338 O O . SER A 1 562 ? 59.098 -34.626 -71.040 1.00 31.05 562 SER A O 1
ATOM 4340 N N . LYS A 1 563 ? 60.658 -36.254 -70.782 1.00 34.88 563 LYS A N 1
ATOM 4341 C CA . LYS A 1 563 ? 61.915 -35.545 -70.431 1.00 34.88 563 LYS A CA 1
ATOM 4342 C C . LYS A 1 563 ? 62.155 -34.976 -69.011 1.00 34.88 563 LYS A C 1
ATOM 4344 O O . LYS A 1 563 ? 61.852 -33.837 -68.690 1.00 34.88 563 LYS A O 1
ATOM 4349 N N . THR A 1 564 ? 62.922 -35.789 -68.265 1.00 32.47 564 THR A N 1
ATOM 4350 C CA . THR A 1 564 ? 64.187 -35.480 -67.545 1.00 32.47 564 THR A CA 1
ATOM 4351 C C . THR A 1 564 ? 64.216 -34.396 -66.457 1.00 32.47 564 THR A C 1
ATOM 4353 O O . THR A 1 564 ? 64.353 -33.220 -66.765 1.00 32.47 564 THR A O 1
ATOM 4356 N N . HIS A 1 565 ? 64.335 -34.810 -65.187 1.00 35.28 565 HIS A N 1
ATOM 4357 C CA . HIS A 1 565 ? 65.605 -34.768 -64.434 1.00 35.28 565 HIS A CA 1
ATOM 4358 C C . HIS A 1 565 ? 65.488 -35.492 -63.079 1.00 35.28 565 HIS A C 1
ATOM 4360 O O . HIS A 1 565 ? 64.495 -35.379 -62.368 1.00 35.28 565 HIS A O 1
ATOM 4366 N N . VAL A 1 566 ? 66.531 -36.256 -62.751 1.00 34.28 566 VAL A N 1
ATOM 4367 C CA . VAL A 1 566 ? 66.707 -37.041 -61.522 1.00 34.28 566 VAL A CA 1
ATOM 4368 C C . VAL A 1 566 ? 67.406 -36.175 -60.471 1.00 34.28 566 VAL A C 1
ATOM 4370 O O . VAL A 1 566 ? 68.440 -35.583 -60.771 1.00 34.28 566 VAL A O 1
ATOM 4373 N N . GLY A 1 567 ? 66.875 -36.141 -59.244 1.00 31.61 567 GLY A N 1
ATOM 4374 C CA . GLY A 1 567 ? 67.490 -35.459 -58.102 1.00 31.61 567 GLY A CA 1
ATOM 4375 C C . GLY A 1 567 ? 66.852 -35.819 -56.753 1.00 31.61 567 GLY A C 1
ATOM 4376 O O . GLY A 1 567 ? 65.957 -35.128 -56.295 1.00 31.61 567 GLY A O 1
ATOM 4377 N N . ALA A 1 568 ? 67.335 -36.913 -56.155 1.00 33.12 568 ALA A N 1
ATOM 4378 C CA . ALA A 1 568 ? 67.446 -37.206 -54.716 1.00 33.12 568 ALA A CA 1
ATOM 4379 C C . ALA A 1 568 ? 66.264 -36.916 -53.747 1.00 33.12 568 ALA A C 1
ATOM 4381 O O . ALA A 1 568 ? 66.177 -35.861 -53.133 1.00 33.12 568 ALA A O 1
ATOM 4382 N N . GLY A 1 569 ? 65.473 -37.962 -53.476 1.00 32.59 569 GLY A N 1
ATOM 4383 C CA . GLY A 1 569 ? 65.316 -38.534 -52.126 1.00 32.59 569 GLY A CA 1
ATOM 4384 C C . GLY A 1 569 ? 64.618 -37.734 -51.014 1.00 32.59 569 GLY A C 1
ATOM 4385 O O . GLY A 1 569 ? 65.284 -37.198 -50.137 1.00 32.59 569 GLY A O 1
ATOM 4386 N N . LEU A 1 570 ? 63.291 -37.864 -50.929 1.00 32.12 570 LEU A N 1
ATOM 4387 C CA . LEU A 1 570 ? 62.530 -37.904 -49.669 1.00 32.12 570 LEU A CA 1
ATOM 4388 C C . LEU A 1 570 ? 61.558 -39.097 -49.761 1.00 32.12 570 LEU A C 1
ATOM 4390 O O . LEU A 1 570 ? 60.904 -39.247 -50.797 1.00 32.12 570 LEU A O 1
ATOM 4394 N N . PRO A 1 571 ? 61.465 -39.986 -48.755 1.00 37.72 571 PRO A N 1
ATOM 4395 C CA . PRO A 1 571 ? 60.517 -41.089 -48.807 1.00 37.72 571 PRO A CA 1
ATOM 4396 C C . PRO A 1 571 ? 59.092 -40.541 -48.674 1.00 37.72 571 PRO A C 1
ATOM 4398 O O . PRO A 1 571 ? 58.768 -39.835 -47.722 1.00 37.72 571 PRO A O 1
ATOM 4401 N N . ALA A 1 572 ? 58.239 -40.886 -49.638 1.00 39.84 572 ALA A N 1
ATOM 4402 C CA . ALA A 1 572 ? 56.807 -40.648 -49.582 1.00 39.84 572 ALA A CA 1
ATOM 4403 C C . ALA A 1 572 ? 56.194 -41.436 -48.412 1.00 39.84 572 ALA A C 1
ATOM 4405 O O . ALA A 1 572 ? 55.952 -42.639 -48.519 1.00 39.84 572 ALA A O 1
ATOM 4406 N N . THR A 1 573 ? 55.930 -40.765 -47.292 1.00 39.22 573 THR A N 1
ATOM 4407 C CA . THR A 1 573 ? 55.040 -41.283 -46.249 1.00 39.22 573 THR A CA 1
ATOM 4408 C C . THR A 1 573 ? 53.607 -41.077 -46.717 1.00 39.22 573 THR A C 1
ATOM 4410 O O . THR A 1 573 ? 53.006 -40.026 -46.520 1.00 39.22 573 THR A O 1
ATOM 4413 N N . ASN A 1 574 ? 53.081 -42.088 -47.399 1.00 45.34 574 ASN A N 1
ATOM 4414 C CA . ASN A 1 574 ? 51.708 -42.161 -47.890 1.00 45.34 574 ASN A CA 1
ATOM 4415 C C . ASN A 1 574 ? 50.741 -42.614 -46.772 1.00 45.34 574 ASN A C 1
ATOM 4417 O O . ASN A 1 574 ? 49.893 -43.477 -46.990 1.00 45.34 574 ASN A O 1
ATOM 4421 N N . ASP A 1 575 ? 50.911 -42.056 -45.572 1.00 49.34 575 ASP A N 1
ATOM 4422 C CA . ASP A 1 575 ? 49.982 -42.171 -44.449 1.00 49.34 575 ASP A CA 1
ATOM 4423 C C . ASP A 1 575 ? 49.357 -40.788 -44.267 1.00 49.34 575 ASP A C 1
ATOM 4425 O O . ASP A 1 575 ? 50.076 -39.800 -44.117 1.00 49.34 575 ASP A O 1
ATOM 4429 N N . ALA A 1 576 ? 48.026 -40.692 -44.316 1.00 58.53 576 ALA A N 1
ATOM 4430 C CA . ALA A 1 576 ? 47.336 -39.460 -43.946 1.00 58.53 576 ALA A CA 1
ATOM 4431 C C . ALA A 1 576 ? 47.835 -39.030 -42.557 1.00 58.53 576 ALA A C 1
ATOM 4433 O O . ALA A 1 576 ? 47.792 -39.847 -41.635 1.00 58.53 576 ALA A O 1
ATOM 4434 N N . ASP A 1 577 ? 48.327 -37.792 -42.413 1.00 76.75 577 ASP A N 1
ATOM 4435 C CA . ASP A 1 577 ? 48.871 -37.314 -41.140 1.00 76.75 577 ASP A CA 1
ATOM 4436 C C . ASP A 1 577 ? 47.805 -37.480 -40.055 1.00 76.75 577 ASP A C 1
ATOM 4438 O O . ASP A 1 577 ? 46.785 -36.784 -40.009 1.00 76.75 577 ASP A O 1
ATOM 4442 N N . ARG A 1 578 ? 48.036 -38.468 -39.189 1.00 83.06 578 ARG A N 1
ATOM 4443 C CA . ARG A 1 578 ? 47.107 -38.859 -38.135 1.00 83.06 578 ARG A CA 1
ATOM 4444 C C . ARG A 1 578 ? 46.833 -37.693 -37.188 1.00 83.06 578 ARG A C 1
ATOM 4446 O O . ARG A 1 578 ? 45.742 -37.624 -36.630 1.00 83.06 578 ARG A O 1
ATOM 4453 N N . SER A 1 579 ? 47.791 -36.784 -37.023 1.00 85.75 579 SER A N 1
ATOM 4454 C CA . SER A 1 579 ? 47.655 -35.593 -36.188 1.00 85.75 579 SER A CA 1
ATOM 4455 C C . SER A 1 579 ? 46.660 -34.615 -36.809 1.00 85.75 579 SER A C 1
ATOM 4457 O O . SER A 1 579 ? 45.736 -34.184 -36.121 1.00 85.75 579 SER A O 1
ATOM 4459 N N . LEU A 1 580 ? 46.777 -34.344 -38.117 1.00 89.00 580 LEU A N 1
ATOM 4460 C CA . LEU A 1 580 ? 45.811 -33.521 -38.853 1.00 89.00 580 LEU A CA 1
ATOM 4461 C C . LEU A 1 580 ? 44.423 -34.160 -38.834 1.00 89.00 580 LEU A C 1
ATOM 4463 O O . LEU A 1 580 ? 43.454 -33.496 -38.483 1.00 89.00 580 LEU A O 1
ATOM 4467 N N . LEU A 1 581 ? 44.317 -35.463 -39.108 1.00 89.88 581 LEU A N 1
ATOM 4468 C CA . LEU A 1 581 ? 43.040 -36.180 -39.070 1.00 89.88 581 LEU A CA 1
ATOM 4469 C C . LEU A 1 581 ? 42.341 -36.052 -37.706 1.00 89.88 581 LEU A C 1
ATOM 4471 O O . LEU A 1 581 ? 41.148 -35.753 -37.645 1.00 89.88 581 LEU A O 1
ATOM 4475 N N . VAL A 1 582 ? 43.082 -36.248 -36.610 1.00 92.56 582 VAL A N 1
ATOM 4476 C CA . VAL A 1 582 ? 42.548 -36.104 -35.249 1.00 92.56 582 VAL A CA 1
ATOM 4477 C C . VAL A 1 582 ? 42.138 -34.657 -34.983 1.00 92.56 582 VAL A C 1
ATOM 4479 O O . VAL A 1 582 ? 41.048 -34.431 -34.465 1.00 92.56 582 VAL A O 1
ATOM 4482 N N . LEU A 1 583 ? 42.950 -33.670 -35.362 1.00 93.94 583 LEU A N 1
ATOM 4483 C CA . LEU A 1 583 ? 42.615 -32.255 -35.184 1.00 93.94 583 LEU A CA 1
ATOM 4484 C C . LEU A 1 583 ? 41.367 -31.848 -35.985 1.00 93.94 583 LEU A C 1
ATOM 4486 O O . LEU A 1 583 ? 40.508 -31.161 -35.437 1.00 93.94 583 LEU A O 1
ATOM 4490 N N . ARG A 1 584 ? 41.201 -32.325 -37.227 1.00 94.81 584 ARG A N 1
ATOM 4491 C CA . ARG A 1 584 ? 39.990 -32.112 -38.046 1.00 94.81 584 ARG A CA 1
ATOM 4492 C C . ARG A 1 584 ? 38.745 -32.701 -37.381 1.00 94.81 584 ARG A C 1
ATOM 4494 O O . ARG A 1 584 ? 37.704 -32.047 -37.318 1.00 94.81 584 ARG A O 1
ATOM 4501 N N . GLN A 1 585 ? 38.850 -33.926 -36.857 1.00 94.06 585 GLN A N 1
ATOM 4502 C CA . GLN A 1 585 ? 37.766 -34.581 -36.118 1.00 94.06 585 GLN A CA 1
ATOM 4503 C C . GLN A 1 585 ? 37.400 -33.794 -34.855 1.00 94.06 585 GLN A C 1
ATOM 4505 O O . GLN A 1 585 ? 36.228 -33.481 -34.661 1.00 94.06 585 GLN A O 1
ATOM 4510 N N . ARG A 1 586 ? 38.394 -33.398 -34.048 1.00 96.31 586 ARG A N 1
ATOM 4511 C CA . ARG A 1 586 ? 38.189 -32.598 -32.831 1.00 96.31 586 ARG A CA 1
ATOM 4512 C C . ARG A 1 586 ? 37.623 -31.209 -33.118 1.00 96.31 586 ARG A C 1
ATOM 4514 O O . ARG A 1 586 ? 36.776 -30.735 -32.367 1.00 96.31 586 ARG A O 1
ATOM 4521 N N . TYR A 1 587 ? 38.034 -30.583 -34.218 1.00 96.94 587 TYR A N 1
ATOM 4522 C CA . TYR A 1 587 ? 37.458 -29.328 -34.686 1.00 96.94 587 TYR A CA 1
ATOM 4523 C C . TYR A 1 587 ? 35.975 -29.487 -35.031 1.00 96.94 587 TYR A C 1
ATOM 4525 O O . TYR A 1 587 ? 35.142 -28.750 -34.509 1.00 96.94 587 TYR A O 1
ATOM 4533 N N . ASN A 1 588 ? 35.626 -30.487 -35.846 1.00 96.50 588 ASN A N 1
ATOM 4534 C CA . ASN A 1 588 ? 34.232 -30.760 -36.189 1.00 96.50 588 ASN A CA 1
ATOM 4535 C C . ASN A 1 588 ? 33.384 -31.122 -34.964 1.00 96.50 588 ASN A C 1
ATOM 4537 O O . ASN A 1 588 ? 32.225 -30.726 -34.907 1.00 96.50 588 ASN A O 1
ATOM 4541 N N . GLU A 1 589 ? 33.929 -31.871 -34.003 1.00 96.00 589 GLU A N 1
ATOM 4542 C CA . GLU A 1 589 ? 33.270 -32.145 -32.719 1.00 96.00 589 GLU A CA 1
ATOM 4543 C C . GLU A 1 589 ? 32.987 -30.840 -31.962 1.00 96.00 589 GLU A C 1
ATOM 4545 O O . GLU A 1 589 ? 31.834 -30.574 -31.632 1.00 96.00 589 GLU A O 1
ATOM 4550 N N . ALA A 1 590 ? 33.997 -29.984 -31.778 1.00 96.12 590 ALA A N 1
ATOM 4551 C CA . ALA A 1 590 ? 33.852 -28.718 -31.059 1.00 96.12 590 ALA A CA 1
ATOM 4552 C C . ALA A 1 590 ? 32.871 -27.747 -31.742 1.00 96.12 590 ALA A C 1
ATOM 4554 O O . ALA A 1 590 ? 32.069 -27.107 -31.067 1.00 96.12 590 ALA A O 1
ATOM 4555 N N . VAL A 1 591 ? 32.878 -27.656 -33.077 1.00 96.31 591 VAL A N 1
ATOM 4556 C CA . VAL A 1 591 ? 31.917 -26.821 -33.820 1.00 96.31 591 VAL A CA 1
ATOM 4557 C C . VAL A 1 591 ? 30.497 -27.390 -33.732 1.00 96.31 591 VAL A C 1
ATOM 4559 O O . VAL A 1 591 ? 29.547 -26.622 -33.618 1.00 96.31 591 VAL A O 1
ATOM 4562 N N . LYS A 1 592 ? 30.324 -28.720 -33.735 1.00 96.06 592 LYS A N 1
ATOM 4563 C CA . LYS A 1 592 ? 29.005 -29.363 -33.565 1.00 96.06 592 LYS A CA 1
ATOM 4564 C C . LYS A 1 592 ? 28.426 -29.205 -32.158 1.00 96.06 592 LYS A C 1
ATOM 4566 O O . LYS A 1 592 ? 27.214 -29.316 -32.004 1.00 96.06 592 LYS A O 1
ATOM 4571 N N . GLU A 1 593 ? 29.261 -28.969 -31.146 1.00 96.31 593 GLU A N 1
ATOM 4572 C CA . GLU A 1 593 ? 28.804 -28.644 -29.789 1.00 96.31 593 GLU A CA 1
ATOM 4573 C C . GLU A 1 593 ? 28.189 -27.236 -29.695 1.00 96.31 593 GLU A C 1
ATOM 4575 O O . GLU A 1 593 ? 27.420 -26.973 -28.768 1.00 96.31 593 GLU A O 1
ATOM 4580 N N . LEU A 1 594 ? 28.494 -26.335 -30.638 1.00 97.12 594 LEU A N 1
ATOM 4581 C CA . LEU A 1 594 ? 27.938 -24.983 -30.670 1.00 97.12 594 LEU A CA 1
ATOM 4582 C C . LEU A 1 594 ? 26.490 -24.977 -31.168 1.00 97.12 594 LEU A C 1
ATOM 4584 O O . LEU A 1 594 ? 26.127 -25.652 -32.132 1.00 97.12 594 LEU A O 1
ATOM 4588 N N . SER A 1 595 ? 25.659 -24.141 -30.544 1.00 96.56 595 SER A N 1
ATOM 4589 C CA . SER A 1 595 ? 24.306 -23.878 -31.031 1.00 96.56 595 SER A CA 1
ATOM 4590 C C . SER A 1 595 ? 24.322 -23.040 -32.317 1.00 96.56 595 SER A C 1
ATOM 4592 O O . SER A 1 595 ? 25.266 -22.296 -32.595 1.00 96.56 595 SER A O 1
ATOM 4594 N N . ALA A 1 596 ? 23.235 -23.107 -33.092 1.00 95.75 596 ALA A N 1
ATOM 4595 C CA . ALA A 1 596 ? 23.077 -22.283 -34.292 1.00 95.75 596 ALA A CA 1
ATOM 4596 C C . ALA A 1 596 ? 23.159 -20.776 -33.977 1.00 95.75 596 ALA A C 1
ATOM 4598 O O . ALA A 1 596 ? 23.771 -20.017 -34.727 1.00 95.75 596 ALA A O 1
ATOM 4599 N N . GLU A 1 597 ? 22.596 -20.359 -32.841 1.00 95.38 597 GLU A N 1
ATOM 4600 C CA . GLU A 1 597 ? 22.672 -18.981 -32.353 1.00 95.38 597 GLU A CA 1
ATOM 4601 C C . GLU A 1 597 ? 24.112 -18.573 -32.015 1.00 95.38 597 GLU A C 1
ATOM 4603 O O . GLU A 1 597 ? 24.553 -17.506 -32.431 1.00 95.38 597 GLU A O 1
ATOM 4608 N N . ALA A 1 598 ? 24.880 -19.430 -31.334 1.00 96.88 598 ALA A N 1
ATOM 4609 C CA . ALA A 1 598 ? 26.279 -19.156 -31.006 1.00 96.88 598 ALA A CA 1
ATOM 4610 C C . ALA A 1 598 ? 27.142 -18.957 -32.262 1.00 96.88 598 ALA A C 1
ATOM 4612 O O . ALA A 1 598 ? 27.936 -18.017 -32.335 1.00 96.88 598 ALA A O 1
ATOM 4613 N N . ILE A 1 599 ? 26.948 -19.808 -33.274 1.00 96.94 599 ILE A N 1
ATOM 4614 C CA . ILE A 1 599 ? 27.630 -19.681 -34.567 1.00 96.94 599 ILE A CA 1
ATOM 4615 C C . ILE A 1 599 ? 27.239 -18.365 -35.253 1.00 96.94 599 ILE A C 1
ATOM 4617 O O . ILE A 1 599 ? 28.109 -17.665 -35.771 1.00 96.94 599 ILE A O 1
ATOM 4621 N N . HIS A 1 600 ? 25.953 -18.003 -35.239 1.00 96.56 600 HIS A N 1
ATOM 4622 C CA . HIS A 1 600 ? 25.470 -16.747 -35.816 1.00 96.56 600 HIS A CA 1
ATOM 4623 C C . HIS A 1 600 ? 26.065 -15.524 -35.105 1.00 96.56 600 HIS A C 1
ATOM 4625 O O . HIS A 1 600 ? 26.579 -14.620 -35.758 1.00 96.56 600 HIS A O 1
ATOM 4631 N N . LEU A 1 601 ? 26.075 -15.519 -33.768 1.00 96.62 601 LEU A N 1
ATOM 4632 C CA . LEU A 1 601 ? 26.664 -14.447 -32.962 1.00 96.62 601 LEU A CA 1
ATOM 4633 C C . LEU A 1 601 ? 28.147 -14.229 -33.292 1.00 96.62 601 LEU A C 1
ATOM 4635 O O . LEU A 1 601 ? 28.566 -13.084 -33.465 1.00 96.62 601 LEU A O 1
ATOM 4639 N N . LEU A 1 602 ? 28.928 -15.307 -33.414 1.00 96.75 602 LEU A N 1
ATOM 4640 C CA . LEU A 1 602 ? 30.349 -15.231 -33.765 1.00 96.75 602 LEU A CA 1
ATOM 4641 C C . LEU A 1 602 ? 30.579 -14.769 -35.208 1.00 96.75 602 LEU A C 1
ATOM 4643 O O . LEU A 1 602 ? 31.470 -13.956 -35.453 1.00 96.75 602 LEU A O 1
ATOM 4647 N N . ARG A 1 603 ? 29.775 -15.253 -36.162 1.00 95.44 603 ARG A N 1
ATOM 4648 C CA . ARG A 1 603 ? 29.879 -14.858 -37.577 1.00 95.44 603 ARG A CA 1
ATOM 4649 C C . ARG A 1 603 ? 29.514 -13.393 -37.806 1.00 95.44 603 ARG A C 1
ATOM 4651 O O . ARG A 1 603 ? 30.170 -12.733 -38.607 1.00 95.44 603 ARG A O 1
ATOM 4658 N N . ASP A 1 604 ? 28.525 -12.880 -37.083 1.00 95.06 604 ASP A N 1
ATOM 4659 C CA . ASP A 1 604 ? 28.073 -11.490 -37.201 1.00 95.06 604 ASP A CA 1
ATOM 4660 C C . ASP A 1 604 ? 28.978 -10.495 -36.471 1.00 95.06 604 ASP A C 1
ATOM 4662 O O . ASP A 1 604 ? 28.974 -9.297 -36.779 1.00 95.06 604 ASP A O 1
ATOM 4666 N N . TRP A 1 605 ? 29.736 -10.963 -35.475 1.00 94.88 605 TRP A N 1
ATOM 4667 C CA . TRP A 1 605 ? 30.521 -10.099 -34.600 1.00 94.88 605 TRP A CA 1
ATOM 4668 C C . TRP A 1 605 ? 31.456 -9.131 -35.341 1.00 94.88 605 TRP A C 1
ATOM 4670 O O . TRP A 1 605 ? 31.434 -7.949 -34.988 1.00 94.88 605 TRP A O 1
ATOM 4680 N N . PRO A 1 606 ? 32.220 -9.536 -36.379 1.00 93.38 606 PRO A N 1
ATOM 4681 C CA . PRO A 1 606 ? 33.070 -8.613 -37.127 1.00 93.38 606 PRO A CA 1
ATOM 4682 C C . PRO A 1 606 ? 32.304 -7.409 -37.692 1.00 93.38 606 PRO A C 1
ATOM 4684 O O . PRO A 1 606 ? 32.721 -6.272 -37.481 1.00 93.38 606 PRO A O 1
ATOM 4687 N N . SER A 1 607 ? 31.146 -7.642 -38.320 1.00 93.31 607 SER A N 1
ATOM 4688 C CA . SER A 1 607 ? 30.318 -6.574 -38.898 1.00 93.31 607 SER A CA 1
ATOM 4689 C C . SER A 1 607 ? 29.682 -5.694 -37.817 1.00 93.31 607 SER A C 1
ATOM 4691 O O . SER A 1 607 ? 29.696 -4.465 -37.907 1.00 93.31 607 SER A O 1
ATOM 4693 N N . ARG A 1 608 ? 29.180 -6.299 -36.733 1.00 92.62 608 ARG A N 1
ATOM 4694 C CA . ARG A 1 608 ? 28.593 -5.555 -35.606 1.00 92.62 608 ARG A CA 1
ATOM 4695 C C . ARG A 1 608 ? 29.633 -4.685 -34.904 1.00 92.62 608 ARG A C 1
ATOM 4697 O O . ARG A 1 608 ? 29.342 -3.538 -34.568 1.00 92.62 608 ARG A O 1
ATOM 4704 N N . ARG A 1 609 ? 30.850 -5.196 -34.724 1.00 93.38 609 ARG A N 1
ATOM 4705 C CA . ARG A 1 609 ? 31.982 -4.449 -34.170 1.00 93.38 609 ARG A CA 1
ATOM 4706 C C . ARG A 1 609 ? 32.362 -3.283 -35.079 1.00 93.38 609 ARG A C 1
ATOM 4708 O O . ARG A 1 609 ? 32.524 -2.170 -34.586 1.00 93.38 609 ARG A O 1
ATOM 4715 N N . GLU A 1 610 ? 32.445 -3.512 -36.386 1.00 93.00 610 GLU A N 1
ATOM 4716 C CA . GLU A 1 610 ? 32.710 -2.455 -37.362 1.00 93.00 610 GLU A CA 1
ATOM 4717 C C . GLU A 1 610 ? 31.640 -1.354 -37.312 1.00 93.00 610 GLU A C 1
ATOM 4719 O O . GLU A 1 610 ? 31.990 -0.177 -37.272 1.00 93.00 610 GLU A O 1
ATOM 4724 N N . SER A 1 611 ? 30.353 -1.698 -37.180 1.00 91.75 611 SER A N 1
ATOM 4725 C CA . SER A 1 611 ? 29.272 -0.698 -37.127 1.00 91.75 611 SER A CA 1
ATOM 4726 C C . SER A 1 611 ? 29.394 0.308 -35.972 1.00 91.75 611 SER A C 1
ATOM 4728 O O . SER A 1 611 ? 28.970 1.456 -36.105 1.00 91.75 611 SER A O 1
ATOM 4730 N N . VAL A 1 612 ? 29.998 -0.086 -34.841 1.00 92.62 612 VAL A N 1
ATOM 4731 C CA . VAL A 1 612 ? 30.216 0.806 -33.685 1.00 92.62 612 VAL A CA 1
ATOM 4732 C C . VAL A 1 612 ? 31.587 1.491 -33.712 1.00 92.62 612 VAL A C 1
ATOM 4734 O O . VAL A 1 612 ? 31.806 2.437 -32.958 1.00 92.62 612 VAL A O 1
ATOM 4737 N N . GLN A 1 613 ? 32.498 1.043 -34.584 1.00 93.00 613 GLN A N 1
ATOM 4738 C CA . GLN A 1 613 ? 33.817 1.646 -34.817 1.00 93.00 613 GLN A CA 1
ATOM 4739 C C . GLN A 1 613 ? 33.851 2.573 -36.045 1.00 93.00 613 GLN A C 1
ATOM 4741 O O . GLN A 1 613 ? 34.739 3.415 -36.157 1.00 93.00 613 GLN A O 1
ATOM 4746 N N . ALA A 1 614 ? 32.894 2.449 -36.964 1.00 93.44 614 ALA A N 1
ATOM 4747 C CA . ALA A 1 614 ? 32.714 3.381 -38.069 1.00 93.44 614 ALA A CA 1
ATOM 4748 C C . ALA A 1 614 ? 32.404 4.795 -37.549 1.00 93.44 614 ALA A C 1
ATOM 4750 O O . ALA A 1 614 ? 31.955 4.971 -36.418 1.00 93.44 614 ALA A O 1
ATOM 4751 N N . GLU A 1 615 ? 32.604 5.830 -38.366 1.00 92.38 615 GLU A N 1
ATOM 4752 C CA . GLU A 1 615 ? 32.324 7.213 -37.949 1.00 92.38 615 GLU A CA 1
ATOM 4753 C C . GLU A 1 615 ? 30.833 7.440 -37.632 1.00 92.38 615 GLU A C 1
ATOM 4755 O O . GLU A 1 615 ? 30.482 8.137 -36.670 1.00 92.38 615 GLU A O 1
ATOM 4760 N N . PHE A 1 616 ? 29.966 6.782 -38.403 1.00 91.81 616 PHE A N 1
ATOM 4761 C CA . PHE A 1 616 ? 28.518 6.795 -38.251 1.00 91.81 616 PHE A CA 1
ATOM 4762 C C . PHE A 1 616 ? 27.967 5.372 -38.237 1.00 91.81 616 PHE A C 1
ATOM 4764 O O . PHE A 1 616 ? 28.481 4.500 -38.932 1.00 91.81 616 PHE A O 1
ATOM 4771 N N . ASN A 1 617 ? 26.879 5.181 -37.499 1.00 90.38 617 ASN A N 1
ATOM 4772 C CA . ASN A 1 617 ? 26.054 3.984 -37.544 1.00 90.38 617 ASN A CA 1
ATOM 4773 C C . ASN A 1 617 ? 24.621 4.353 -37.941 1.00 90.38 617 ASN A C 1
ATOM 4775 O O . ASN A 1 617 ? 24.131 5.428 -37.581 1.00 90.38 617 ASN A O 1
ATOM 4779 N N . GLU A 1 618 ? 23.939 3.458 -38.645 1.00 87.75 618 GLU A N 1
ATOM 4780 C CA . GLU A 1 618 ? 22.541 3.611 -39.037 1.00 87.75 618 GLU A CA 1
ATOM 4781 C C . GLU A 1 618 ? 21.728 2.424 -38.524 1.00 87.75 618 GLU A C 1
ATOM 4783 O O . GLU A 1 618 ? 22.086 1.267 -38.726 1.00 87.75 618 GLU A O 1
ATOM 4788 N N . TYR A 1 619 ? 20.618 2.706 -37.844 1.00 84.12 619 TYR A N 1
ATOM 4789 C CA . TYR A 1 619 ? 19.690 1.679 -37.373 1.00 84.12 619 TYR A CA 1
ATOM 4790 C C . TYR A 1 619 ? 18.245 2.126 -37.575 1.00 84.12 619 TYR A C 1
ATOM 4792 O O . TYR A 1 619 ? 17.946 3.317 -37.627 1.00 84.12 619 TYR A O 1
ATOM 4800 N N . THR A 1 620 ? 17.327 1.169 -37.696 1.00 80.69 620 THR A N 1
ATOM 4801 C CA . THR A 1 620 ? 15.917 1.459 -37.986 1.00 80.69 620 THR A CA 1
ATOM 4802 C C . THR A 1 620 ? 15.072 1.414 -36.716 1.00 80.69 620 THR A C 1
ATOM 4804 O O . THR A 1 620 ? 15.095 0.429 -35.984 1.00 80.69 620 THR A O 1
ATOM 4807 N N . VAL A 1 621 ? 14.268 2.452 -36.473 1.00 74.06 621 VAL A N 1
ATOM 4808 C CA . VAL A 1 621 ? 13.266 2.493 -35.395 1.00 74.06 621 VAL A CA 1
ATOM 4809 C C . VAL A 1 621 ? 11.898 2.752 -36.002 1.00 74.06 621 VAL A C 1
ATOM 4811 O O . VAL A 1 621 ? 11.679 3.798 -36.611 1.00 74.06 621 VAL A O 1
ATOM 4814 N N . ARG A 1 622 ? 10.960 1.810 -35.834 1.00 69.69 622 ARG A N 1
ATOM 4815 C CA . ARG A 1 622 ? 9.586 1.915 -36.371 1.00 69.69 622 ARG A CA 1
ATOM 4816 C C . ARG A 1 622 ? 9.563 2.302 -37.867 1.00 69.69 622 ARG A C 1
ATOM 4818 O O . ARG A 1 622 ? 8.789 3.161 -38.276 1.00 69.69 622 ARG A O 1
ATOM 4825 N N . GLY A 1 623 ? 10.462 1.710 -38.660 1.00 75.81 623 GLY A N 1
ATOM 4826 C CA . GLY A 1 623 ? 10.585 1.957 -40.104 1.00 75.81 623 GLY A CA 1
ATOM 4827 C C . GLY A 1 623 ? 11.356 3.222 -40.508 1.00 75.81 623 GLY A C 1
ATOM 4828 O O . GLY A 1 623 ? 11.490 3.480 -41.698 1.00 75.81 623 GLY A O 1
ATOM 4829 N N . LYS A 1 624 ? 11.882 4.009 -39.558 1.00 78.88 624 LYS A N 1
ATOM 4830 C CA . LYS A 1 624 ? 12.713 5.192 -39.843 1.00 78.88 624 LYS A CA 1
ATOM 4831 C C . LYS A 1 624 ? 14.190 4.892 -39.607 1.00 78.88 624 LYS A C 1
ATOM 4833 O O . LYS A 1 624 ? 14.543 4.447 -38.516 1.00 78.88 624 LYS A O 1
ATOM 4838 N N . ALA A 1 625 ? 15.039 5.173 -40.595 1.00 83.31 625 ALA A N 1
ATOM 4839 C CA . ALA A 1 625 ? 16.490 5.103 -40.444 1.00 83.31 625 ALA A CA 1
ATOM 4840 C C . ALA A 1 625 ? 16.988 6.266 -39.572 1.00 83.31 625 ALA A C 1
ATOM 4842 O O . ALA A 1 625 ? 16.704 7.433 -39.848 1.00 83.31 625 ALA A O 1
ATOM 4843 N N . ILE A 1 626 ? 17.713 5.944 -38.504 1.00 84.56 626 ILE A N 1
ATOM 4844 C CA . ILE A 1 626 ? 18.341 6.898 -37.596 1.00 84.56 626 ILE A CA 1
ATOM 4845 C C . ILE A 1 626 ? 19.850 6.780 -37.766 1.00 84.56 626 ILE A C 1
ATOM 4847 O O . ILE A 1 626 ? 20.440 5.750 -37.440 1.00 84.56 626 ILE A O 1
ATOM 4851 N N . LYS A 1 627 ? 20.467 7.864 -38.233 1.00 89.12 627 LYS A N 1
ATOM 4852 C CA . LYS A 1 627 ? 21.918 7.998 -38.338 1.00 89.12 627 LYS A CA 1
ATOM 4853 C C . LYS A 1 627 ? 22.490 8.604 -37.062 1.00 89.12 627 LYS A C 1
ATOM 4855 O O . LYS A 1 627 ? 22.032 9.653 -36.613 1.00 89.12 627 LYS A O 1
ATOM 4860 N N . VAL A 1 628 ? 23.500 7.962 -36.481 1.00 88.69 628 VAL A N 1
ATOM 4861 C CA . VAL A 1 628 ? 24.156 8.401 -35.244 1.00 88.69 628 VAL A CA 1
ATOM 4862 C C . VAL A 1 628 ? 25.664 8.443 -35.436 1.00 88.69 628 VAL A C 1
ATOM 4864 O O . VAL A 1 628 ? 26.262 7.511 -35.955 1.00 88.69 628 VAL A O 1
ATOM 4867 N N . GLN A 1 629 ? 26.293 9.527 -34.985 1.00 91.56 629 GLN A N 1
ATOM 4868 C CA . GLN A 1 629 ? 27.751 9.634 -34.918 1.00 91.56 629 GLN A CA 1
ATOM 4869 C C . GLN A 1 629 ? 28.284 8.791 -33.753 1.00 91.56 629 GLN A C 1
ATOM 4871 O O . GLN A 1 629 ? 27.813 8.962 -32.624 1.00 91.56 629 GLN A O 1
ATOM 4876 N N . ASN A 1 630 ? 29.262 7.919 -33.991 1.00 93.62 630 ASN A N 1
ATOM 4877 C CA . ASN A 1 630 ? 29.790 7.010 -32.964 1.00 93.62 630 ASN A CA 1
ATOM 4878 C C . ASN A 1 630 ? 30.794 7.662 -32.017 1.00 93.62 630 ASN A C 1
ATOM 4880 O O . ASN A 1 630 ? 31.037 7.137 -30.935 1.00 93.62 630 ASN A O 1
ATOM 4884 N N . TYR A 1 631 ? 31.346 8.815 -32.384 1.00 93.88 631 TYR A N 1
ATOM 4885 C CA . TYR A 1 631 ? 32.386 9.489 -31.617 1.00 93.88 631 TYR A CA 1
ATOM 4886 C C . TYR A 1 631 ? 31.912 10.841 -31.098 1.00 93.88 631 TYR A C 1
ATOM 4888 O O . TYR A 1 631 ? 31.097 11.517 -31.727 1.00 93.88 631 TYR A O 1
ATOM 4896 N N . ARG A 1 632 ? 32.446 11.241 -29.945 1.00 92.69 632 ARG A N 1
ATOM 4897 C CA . ARG A 1 632 ? 32.392 12.612 -29.444 1.00 92.69 632 ARG A CA 1
ATOM 4898 C C . ARG A 1 632 ? 33.818 13.127 -29.329 1.00 92.69 632 ARG A C 1
ATOM 4900 O O . ARG A 1 632 ? 34.642 12.513 -28.657 1.00 92.69 632 ARG A O 1
ATOM 4907 N N . GLU A 1 633 ? 34.101 14.233 -29.999 1.00 94.19 633 GLU A N 1
ATOM 4908 C CA . GLU A 1 633 ? 35.406 14.878 -29.916 1.00 94.19 633 GLU A CA 1
ATOM 4909 C C . GLU A 1 633 ? 35.513 15.692 -28.620 1.00 94.19 633 GLU A C 1
ATOM 4911 O O . GLU A 1 633 ? 34.580 16.406 -28.242 1.00 94.19 633 GLU A O 1
ATOM 4916 N N . THR A 1 634 ? 36.624 15.534 -27.900 1.00 95.56 634 THR A N 1
ATOM 4917 C CA . THR A 1 634 ? 36.929 16.323 -26.699 1.00 95.56 634 THR A CA 1
ATOM 4918 C C . THR A 1 634 ? 37.565 17.663 -27.062 1.00 95.56 634 THR A C 1
ATOM 4920 O O . THR A 1 634 ? 38.002 17.872 -28.190 1.00 95.56 634 THR A O 1
ATOM 4923 N N . LEU A 1 635 ? 37.707 18.559 -26.077 1.00 95.69 635 LEU A N 1
ATOM 4924 C CA . LEU A 1 635 ? 38.462 19.812 -26.245 1.00 95.69 635 LEU A CA 1
ATOM 4925 C C . LEU A 1 635 ? 39.934 19.589 -26.640 1.00 95.69 635 LEU A C 1
ATOM 4927 O O . LEU A 1 635 ? 40.563 20.495 -27.168 1.00 95.69 635 LEU A O 1
ATOM 4931 N N . SER A 1 636 ? 40.484 18.396 -26.396 1.00 96.25 636 SER A N 1
ATOM 4932 C CA . SER A 1 636 ? 41.844 18.008 -26.798 1.00 96.25 636 SER A CA 1
ATOM 4933 C C . SER A 1 636 ? 41.881 17.267 -28.140 1.00 96.25 636 SER A C 1
ATOM 4935 O O . SER A 1 636 ? 42.867 16.592 -28.428 1.00 96.25 636 SER A O 1
ATOM 4937 N N . HIS A 1 637 ? 40.804 17.330 -28.929 1.00 93.69 637 HIS A N 1
ATOM 4938 C CA . HIS A 1 637 ? 40.660 16.659 -30.226 1.00 93.69 637 HIS A CA 1
ATOM 4939 C C . HIS A 1 637 ? 40.718 15.122 -30.172 1.00 93.69 637 HIS A C 1
ATOM 4941 O O . HIS A 1 637 ? 40.937 14.451 -31.181 1.00 93.69 637 HIS A O 1
ATOM 4947 N N . GLN A 1 638 ? 40.495 14.526 -28.994 1.00 95.06 638 GLN A N 1
ATOM 4948 C CA . GLN A 1 638 ? 40.406 13.071 -28.869 1.00 95.06 638 GLN A CA 1
ATOM 4949 C C . GLN A 1 638 ? 39.001 12.600 -29.240 1.00 95.06 638 GLN A C 1
ATOM 4951 O O . GLN A 1 638 ? 38.009 13.080 -28.691 1.00 95.06 638 GLN A O 1
ATOM 4956 N N . LYS A 1 639 ? 38.907 11.620 -30.143 1.00 93.56 639 LYS A N 1
ATOM 4957 C CA . LYS A 1 639 ? 37.643 10.969 -30.504 1.00 93.56 639 LYS A CA 1
ATOM 4958 C C . LYS A 1 639 ? 37.288 9.906 -29.463 1.00 93.56 639 LYS A C 1
ATOM 4960 O O . LYS A 1 639 ? 37.798 8.790 -29.514 1.00 93.56 639 LYS A O 1
ATOM 4965 N N . VAL A 1 640 ? 36.392 10.232 -28.536 1.00 94.94 640 VAL A N 1
ATOM 4966 C CA . VAL A 1 640 ? 35.896 9.281 -27.531 1.00 94.94 640 VAL A CA 1
ATOM 4967 C C . VAL A 1 640 ? 34.725 8.492 -28.126 1.00 94.94 640 VAL A C 1
ATOM 4969 O O . VAL A 1 640 ? 33.739 9.113 -28.538 1.00 94.94 640 VAL A O 1
ATOM 4972 N N . PRO A 1 641 ? 34.793 7.150 -28.201 1.00 93.62 641 PRO A N 1
ATOM 4973 C CA . PRO A 1 641 ? 33.689 6.349 -28.713 1.00 93.62 641 PRO A CA 1
ATOM 4974 C C . PRO A 1 641 ? 32.504 6.372 -27.739 1.00 93.62 641 PRO A C 1
ATOM 4976 O O . PRO A 1 641 ? 32.674 6.286 -26.525 1.00 93.62 641 PRO A O 1
ATOM 4979 N N . LYS A 1 642 ? 31.283 6.444 -28.272 1.00 92.31 642 LYS A N 1
ATOM 4980 C CA . LYS A 1 642 ? 30.044 6.2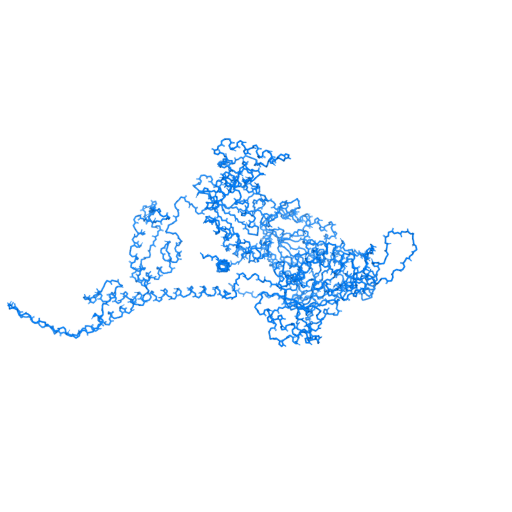92 -27.495 1.00 92.31 642 LYS A CA 1
ATOM 4981 C C . LYS A 1 642 ? 29.858 4.859 -26.998 1.00 92.31 642 LYS A C 1
ATOM 4983 O O . LYS A 1 642 ? 29.279 4.663 -25.936 1.00 92.31 642 LYS A O 1
ATOM 4988 N N . ILE A 1 643 ? 30.326 3.882 -27.775 1.00 93.25 643 ILE A N 1
ATOM 4989 C CA . ILE A 1 643 ? 30.296 2.453 -27.459 1.00 93.25 643 ILE A CA 1
ATOM 4990 C C . ILE A 1 643 ? 31.686 1.895 -27.752 1.00 93.25 643 ILE A C 1
ATOM 4992 O O . ILE A 1 643 ? 32.172 2.007 -28.875 1.00 93.25 643 ILE A O 1
ATOM 4996 N N . ALA A 1 644 ? 32.323 1.300 -26.748 1.00 92.06 644 ALA A N 1
ATOM 4997 C CA . ALA A 1 644 ? 33.617 0.647 -26.895 1.00 92.06 644 ALA A CA 1
ATOM 4998 C C . ALA A 1 644 ? 33.418 -0.880 -26.873 1.00 92.06 644 ALA A C 1
ATOM 5000 O O . ALA A 1 644 ? 33.133 -1.424 -25.805 1.00 92.06 644 ALA A O 1
ATOM 5001 N N . PRO A 1 645 ? 33.522 -1.583 -28.018 1.00 91.69 645 PRO A N 1
ATOM 5002 C CA . PRO A 1 645 ? 33.455 -3.041 -28.033 1.00 91.69 645 PRO A CA 1
ATOM 5003 C C . PRO A 1 645 ? 34.721 -3.650 -27.400 1.00 91.69 645 PRO A C 1
ATOM 5005 O O . PRO A 1 645 ? 35.797 -3.049 -27.494 1.00 91.69 645 PRO A O 1
ATOM 5008 N N . PRO A 1 646 ? 34.637 -4.848 -26.795 1.00 92.19 646 PRO A N 1
ATOM 5009 C CA . PRO A 1 646 ? 35.802 -5.509 -26.221 1.00 92.19 646 PRO A CA 1
ATOM 5010 C C . PRO A 1 646 ? 36.823 -5.900 -27.299 1.00 92.19 646 PRO A C 1
ATOM 5012 O O . PRO A 1 646 ? 36.485 -6.185 -28.452 1.00 92.19 646 PRO A O 1
ATOM 5015 N N . VAL A 1 647 ? 38.097 -5.941 -26.906 1.00 88.38 647 VAL A N 1
ATOM 5016 C CA . VAL A 1 647 ? 39.195 -6.430 -27.748 1.00 88.38 647 VAL A CA 1
ATOM 5017 C C . VAL A 1 647 ? 39.513 -7.860 -27.332 1.00 88.38 647 VAL A C 1
ATOM 5019 O O . VAL A 1 647 ? 40.343 -8.092 -26.463 1.00 88.38 647 VAL A O 1
ATOM 5022 N N . THR A 1 648 ? 38.836 -8.817 -27.954 1.00 86.44 648 THR A N 1
ATOM 5023 C CA . THR A 1 648 ? 38.993 -10.252 -27.686 1.00 86.44 648 THR A CA 1
ATOM 5024 C C . THR A 1 648 ? 39.589 -10.953 -28.899 1.00 86.44 648 THR A C 1
ATOM 5026 O O . THR A 1 648 ? 39.245 -10.642 -30.045 1.00 86.44 648 THR A O 1
ATOM 5029 N N . ARG A 1 649 ? 40.505 -11.892 -28.649 1.00 85.75 649 ARG A N 1
ATOM 5030 C CA . ARG A 1 649 ? 41.112 -12.740 -29.690 1.00 85.75 649 ARG A CA 1
ATOM 5031 C C . ARG A 1 649 ? 40.543 -14.155 -29.694 1.00 85.75 649 ARG A C 1
ATOM 5033 O O . ARG A 1 649 ? 40.583 -14.781 -30.742 1.00 85.75 649 ARG A O 1
ATOM 5040 N N . ASP A 1 650 ? 39.993 -14.602 -28.566 1.00 95.38 650 ASP A N 1
ATOM 5041 C CA . ASP A 1 650 ? 39.380 -15.918 -28.397 1.00 95.38 650 ASP A CA 1
ATOM 5042 C C . ASP A 1 650 ? 37.865 -15.900 -28.701 1.00 95.38 650 ASP A C 1
ATOM 5044 O O . ASP A 1 650 ? 37.143 -14.997 -28.266 1.00 95.38 650 ASP A O 1
ATOM 5048 N N . TRP A 1 651 ? 37.370 -16.905 -29.426 1.00 97.38 651 TRP A N 1
ATOM 5049 C CA . TRP A 1 651 ? 35.969 -17.098 -29.792 1.00 97.38 651 TRP A CA 1
ATOM 5050 C C . TRP A 1 651 ? 35.132 -17.413 -28.558 1.00 97.38 651 TRP A C 1
ATOM 5052 O O . TRP A 1 651 ? 33.980 -16.993 -28.495 1.00 97.38 651 TRP A O 1
ATOM 5062 N N . GLY A 1 652 ? 35.685 -18.089 -27.550 1.00 97.38 652 GLY A N 1
ATOM 5063 C CA . GLY A 1 652 ? 34.988 -18.305 -26.284 1.00 97.38 652 GLY A CA 1
ATOM 5064 C C . GLY A 1 652 ? 34.780 -17.019 -25.496 1.00 97.38 652 GLY A C 1
ATOM 5065 O O . GLY A 1 652 ? 33.659 -16.747 -25.068 1.00 97.38 652 GLY A O 1
ATOM 5066 N N . GLU A 1 653 ? 35.807 -16.180 -25.353 1.00 96.31 653 GLU A N 1
ATOM 5067 C CA . GLU A 1 653 ? 35.678 -14.854 -24.733 1.00 96.31 653 GLU A CA 1
ATOM 5068 C C . GLU A 1 653 ? 34.695 -13.956 -25.496 1.00 96.31 653 GLU A C 1
ATOM 5070 O O . GLU A 1 653 ? 33.851 -13.299 -24.880 1.00 96.31 653 GLU A O 1
ATOM 5075 N N . GLN A 1 654 ? 34.766 -13.959 -26.834 1.00 96.44 654 GLN A N 1
ATOM 5076 C CA . GLN A 1 654 ? 33.809 -13.257 -27.697 1.00 96.44 654 GLN A CA 1
ATOM 5077 C C . GLN A 1 654 ? 32.382 -13.734 -27.443 1.00 96.44 654 GLN A C 1
ATOM 5079 O O . GLN A 1 654 ? 31.495 -12.923 -27.180 1.00 96.44 654 GLN A O 1
ATOM 5084 N N . LEU A 1 655 ? 32.158 -15.045 -27.488 1.00 97.25 655 LEU A N 1
ATOM 5085 C CA . LEU A 1 655 ? 30.832 -15.623 -27.343 1.00 97.25 655 LEU A CA 1
ATOM 5086 C C . LEU A 1 655 ? 30.268 -15.408 -25.937 1.00 97.25 655 LEU A C 1
ATOM 5088 O O . LEU A 1 655 ? 29.100 -15.054 -25.793 1.00 97.25 655 LEU A O 1
ATOM 5092 N N . LYS A 1 656 ? 31.104 -15.527 -24.901 1.00 96.69 656 LYS A N 1
ATOM 5093 C CA . LYS A 1 656 ? 30.722 -15.224 -23.519 1.00 96.69 656 LYS A CA 1
ATOM 5094 C C . LYS A 1 656 ? 30.222 -13.786 -23.384 1.00 96.69 656 LYS A C 1
ATOM 5096 O O . LYS A 1 656 ? 29.165 -13.571 -22.795 1.00 96.69 656 LYS A O 1
ATOM 5101 N N . TYR A 1 657 ? 30.944 -12.817 -23.950 1.00 96.38 657 TYR A N 1
ATOM 5102 C CA . TYR A 1 657 ? 30.500 -11.423 -23.971 1.00 96.38 657 TYR A CA 1
ATOM 5103 C C . TYR A 1 657 ? 29.170 -11.266 -24.721 1.00 96.38 657 TYR A C 1
ATOM 5105 O O . TYR A 1 657 ? 28.243 -10.645 -24.204 1.00 96.38 657 TYR A O 1
ATOM 5113 N N . LEU A 1 658 ? 29.044 -11.859 -25.911 1.00 96.38 658 LEU A N 1
ATOM 5114 C CA . LEU A 1 658 ? 27.843 -11.744 -26.746 1.00 96.38 658 LEU A CA 1
ATOM 5115 C C . LEU A 1 658 ? 26.594 -12.361 -26.103 1.00 96.38 658 LEU A C 1
ATOM 5117 O O . LEU A 1 658 ? 25.501 -11.850 -26.325 1.00 96.38 658 LEU A O 1
ATOM 5121 N N . MET A 1 659 ? 26.749 -13.420 -25.305 1.00 96.56 659 MET A N 1
ATOM 5122 C CA . MET A 1 659 ? 25.634 -14.100 -24.637 1.00 96.56 659 MET A CA 1
ATOM 5123 C C . MET A 1 659 ? 25.253 -13.483 -23.284 1.00 96.56 659 MET A C 1
ATOM 5125 O O . MET A 1 659 ? 24.092 -13.578 -22.896 1.00 96.56 659 MET A O 1
ATOM 5129 N N . LEU A 1 660 ? 26.196 -12.875 -22.550 1.00 95.88 660 LEU A N 1
ATOM 5130 C CA . LEU A 1 660 ? 25.955 -12.384 -21.181 1.00 95.88 660 LEU A CA 1
ATOM 5131 C C . LEU A 1 660 ? 25.826 -10.858 -21.069 1.00 95.88 660 LEU A C 1
ATOM 5133 O O . LEU A 1 660 ? 25.165 -10.360 -20.157 1.00 95.88 660 LEU A O 1
ATOM 5137 N N . GLU A 1 661 ? 26.450 -10.100 -21.971 1.00 95.56 661 GLU A N 1
ATOM 5138 C CA . GLU A 1 661 ? 26.554 -8.640 -21.853 1.00 95.56 661 GLU A CA 1
ATOM 5139 C C . GLU A 1 661 ? 26.077 -7.913 -23.117 1.00 95.56 661 GLU A C 1
ATOM 5141 O O . GLU A 1 661 ? 25.185 -7.065 -23.046 1.00 95.56 661 GLU A O 1
ATOM 5146 N N . ASN A 1 662 ? 26.634 -8.311 -24.265 1.00 95.50 662 ASN A N 1
ATOM 5147 C CA . ASN A 1 662 ? 26.373 -7.820 -25.619 1.00 95.50 662 ASN A CA 1
ATOM 5148 C C . ASN A 1 662 ? 26.502 -6.287 -25.792 1.00 95.50 662 ASN A C 1
ATOM 5150 O O . ASN A 1 662 ? 26.710 -5.511 -24.857 1.00 95.50 662 ASN A O 1
ATOM 5154 N N . LEU A 1 663 ? 26.417 -5.830 -27.043 1.00 94.44 663 LEU A N 1
ATOM 5155 C CA . LEU A 1 663 ? 26.294 -4.406 -27.351 1.00 94.44 663 LEU A CA 1
ATOM 5156 C C . LEU A 1 663 ? 24.913 -3.886 -26.898 1.00 94.44 663 LEU A C 1
ATOM 5158 O O . LEU A 1 663 ? 23.935 -4.639 -26.962 1.00 94.44 663 LEU A O 1
ATOM 5162 N N . PRO A 1 664 ? 24.791 -2.602 -26.504 1.00 93.94 664 PRO A N 1
ATOM 5163 C CA . PRO A 1 664 ? 23.497 -1.993 -26.204 1.00 93.94 664 PRO A CA 1
ATOM 5164 C C . PRO A 1 664 ? 22.482 -2.216 -27.337 1.00 93.94 664 PRO A C 1
ATOM 5166 O O . PRO A 1 664 ? 22.829 -2.176 -28.518 1.00 93.94 664 PRO A O 1
ATOM 5169 N N . GLY A 1 665 ? 21.220 -2.458 -26.985 1.00 91.75 665 GLY A N 1
ATOM 5170 C CA . GLY A 1 665 ? 20.144 -2.759 -27.932 1.00 91.75 665 GLY A CA 1
ATOM 5171 C C . GLY A 1 665 ? 20.100 -4.205 -28.438 1.00 91.75 665 GLY A C 1
ATOM 5172 O O . GLY A 1 665 ? 19.238 -4.515 -29.257 1.00 91.75 665 GLY A O 1
ATOM 5173 N N . ALA A 1 666 ? 20.974 -5.089 -27.952 1.00 92.94 666 ALA A N 1
ATOM 5174 C CA . ALA A 1 666 ? 20.954 -6.517 -28.259 1.00 92.94 666 ALA A CA 1
ATOM 5175 C C . ALA A 1 666 ? 20.812 -7.359 -26.983 1.00 92.94 666 ALA A C 1
ATOM 5177 O O . ALA A 1 666 ? 21.317 -6.981 -25.929 1.00 92.94 666 ALA A O 1
ATOM 5178 N N . TYR A 1 667 ? 20.137 -8.506 -27.086 1.00 94.44 667 TYR A N 1
ATOM 5179 C CA . TYR A 1 667 ? 19.943 -9.443 -25.975 1.00 94.44 667 TYR A CA 1
ATOM 5180 C C . TYR A 1 667 ? 21.295 -9.894 -25.378 1.00 94.44 667 TYR A C 1
ATOM 5182 O O . TYR A 1 667 ? 22.205 -10.174 -26.157 1.00 94.44 667 TYR A O 1
ATOM 5190 N N . PRO A 1 668 ? 21.464 -9.976 -24.043 1.00 95.19 668 PRO A N 1
ATOM 5191 C CA . PRO A 1 668 ? 20.446 -9.846 -22.991 1.00 95.19 668 PRO A CA 1
ATOM 5192 C C . PRO A 1 668 ? 20.213 -8.409 -22.488 1.00 95.19 668 PRO A C 1
ATOM 5194 O O . PRO A 1 668 ? 19.638 -8.211 -21.422 1.00 95.19 668 PRO A O 1
ATOM 5197 N N . TYR A 1 669 ? 20.614 -7.394 -23.258 1.00 96.12 669 TYR A N 1
ATOM 5198 C CA . TYR A 1 669 ? 20.403 -5.967 -22.982 1.00 96.12 669 TYR A CA 1
ATOM 5199 C C . TYR A 1 669 ? 21.123 -5.428 -21.739 1.00 96.12 669 TYR A C 1
ATOM 5201 O O . TYR A 1 669 ? 20.776 -4.349 -21.254 1.00 96.12 669 TYR A O 1
ATOM 5209 N N . THR A 1 670 ? 22.164 -6.111 -21.257 1.00 95.25 670 THR A N 1
ATOM 5210 C CA . THR A 1 670 ? 22.991 -5.661 -20.123 1.00 95.25 670 THR A CA 1
ATOM 5211 C C . THR A 1 670 ? 23.618 -4.288 -20.392 1.00 95.25 670 THR A C 1
ATOM 5213 O O . THR A 1 670 ? 23.639 -3.433 -19.509 1.00 95.25 670 THR A O 1
ATOM 5216 N N . GLY A 1 671 ? 24.051 -4.025 -21.632 1.00 89.94 671 GLY A N 1
ATOM 5217 C CA . GLY A 1 671 ? 24.531 -2.705 -22.068 1.00 89.94 671 GLY A CA 1
ATOM 5218 C C . GLY A 1 671 ? 23.441 -1.629 -22.233 1.00 89.94 671 GLY A C 1
ATOM 5219 O O . GLY A 1 671 ? 23.759 -0.468 -22.495 1.00 89.94 671 GLY A O 1
ATOM 5220 N N . GLY A 1 672 ? 22.162 -1.991 -22.092 1.00 92.12 672 GLY A N 1
ATOM 5221 C CA . GLY A 1 672 ? 20.991 -1.131 -22.265 1.00 92.12 672 GLY A CA 1
ATOM 5222 C C . GLY A 1 672 ? 20.023 -1.647 -23.335 1.00 92.12 672 GLY A C 1
ATOM 5223 O O . GLY A 1 672 ? 20.422 -2.280 -24.308 1.00 92.12 672 GLY A O 1
ATOM 5224 N N . VAL A 1 673 ? 18.731 -1.336 -23.184 1.00 91.62 673 VAL A N 1
ATOM 5225 C CA . VAL A 1 673 ? 17.660 -1.792 -24.101 1.00 91.62 673 VAL A CA 1
ATOM 5226 C C . VAL A 1 673 ? 17.648 -1.082 -25.460 1.00 91.62 673 VAL A C 1
ATOM 5228 O O . VAL A 1 673 ? 17.030 -1.565 -26.403 1.00 91.62 673 VAL A O 1
ATOM 5231 N N . TYR A 1 674 ? 18.327 0.062 -25.578 1.00 88.62 674 TYR A N 1
ATOM 5232 C CA . TYR A 1 674 ? 18.433 0.825 -26.822 1.00 88.62 674 TYR A CA 1
ATOM 5233 C C . TYR A 1 674 ? 19.876 0.821 -27.338 1.00 88.62 674 TYR A C 1
ATOM 5235 O O . TYR A 1 674 ? 20.791 0.938 -26.521 1.00 88.62 674 TYR A O 1
ATOM 5243 N N . PRO A 1 675 ? 20.094 0.786 -28.668 1.00 88.56 675 PRO A N 1
ATOM 5244 C CA . PRO A 1 675 ? 21.437 0.844 -29.246 1.00 88.56 675 PRO A CA 1
ATOM 5245 C C . PRO A 1 675 ? 22.214 2.107 -28.867 1.00 88.56 675 PRO A C 1
ATOM 5247 O O . PRO A 1 675 ? 23.408 2.054 -28.603 1.00 88.56 675 PRO A O 1
ATOM 5250 N N . TYR A 1 676 ? 21.528 3.250 -28.795 1.00 87.88 676 TYR A N 1
ATOM 5251 C CA . TYR A 1 676 ? 22.111 4.527 -28.393 1.00 87.88 676 TYR A CA 1
ATOM 5252 C C . TYR A 1 676 ? 21.152 5.288 -27.478 1.00 87.88 676 TYR A C 1
ATOM 5254 O O . TYR A 1 676 ? 19.931 5.118 -27.537 1.00 87.88 676 TYR A O 1
ATOM 5262 N N . ARG A 1 677 ? 21.702 6.187 -26.655 1.00 81.50 677 ARG A N 1
ATOM 5263 C CA . ARG A 1 677 ? 20.901 7.158 -25.896 1.00 81.50 677 ARG A CA 1
ATOM 5264 C C . ARG A 1 677 ? 20.185 8.113 -26.861 1.00 81.50 677 ARG A C 1
ATOM 5266 O O . ARG A 1 677 ? 20.744 8.485 -27.895 1.00 81.50 677 ARG A O 1
ATOM 5273 N N . ARG A 1 678 ? 18.960 8.526 -26.519 1.00 72.06 678 ARG A N 1
ATOM 5274 C CA . ARG A 1 678 ? 18.192 9.487 -27.328 1.00 72.06 678 ARG A CA 1
ATOM 5275 C C . ARG A 1 678 ? 18.928 10.824 -27.417 1.00 72.06 678 ARG A C 1
ATOM 5277 O O . ARG A 1 678 ? 19.480 11.305 -26.434 1.00 72.06 678 ARG A O 1
ATOM 5284 N N . SER A 1 679 ? 18.922 11.415 -28.609 1.00 66.56 679 SER A N 1
ATOM 5285 C CA . SER A 1 679 ? 19.434 12.767 -28.847 1.00 66.56 679 SER A CA 1
ATOM 5286 C C . SER A 1 679 ? 18.265 13.750 -28.771 1.00 66.56 679 SER A C 1
ATOM 5288 O O . SER A 1 679 ? 17.263 13.536 -29.447 1.00 66.56 679 SER A O 1
ATOM 5290 N N . GLY A 1 680 ? 18.369 14.795 -27.946 1.00 64.56 680 GLY A N 1
ATOM 5291 C CA . GLY A 1 680 ? 17.337 15.838 -27.824 1.00 64.56 680 GLY A CA 1
ATOM 5292 C C . GLY A 1 680 ? 16.188 15.549 -26.847 1.00 64.56 680 GLY A C 1
ATOM 5293 O O . GLY A 1 680 ? 15.302 16.382 -26.715 1.00 64.56 680 GLY A O 1
ATOM 5294 N N . GLU A 1 681 ? 16.202 14.419 -26.138 1.00 66.19 681 GLU A N 1
ATOM 5295 C CA . GLU A 1 681 ? 15.279 14.138 -25.029 1.00 66.19 681 GLU A CA 1
ATOM 5296 C C . GLU A 1 681 ? 16.100 13.612 -23.847 1.00 66.19 681 GLU A C 1
ATOM 5298 O O . GLU A 1 681 ? 16.489 12.442 -23.820 1.00 66.19 681 GLU A O 1
ATOM 5303 N N . ASP A 1 682 ? 16.413 14.498 -22.902 1.00 72.94 682 ASP A N 1
ATOM 5304 C CA . ASP A 1 682 ? 17.093 14.121 -21.664 1.00 72.94 682 ASP A CA 1
ATOM 5305 C C . ASP A 1 682 ? 16.177 13.184 -20.840 1.00 72.94 682 ASP A C 1
ATOM 5307 O O . ASP A 1 682 ? 14.953 13.376 -20.825 1.00 72.94 682 ASP A O 1
ATOM 5311 N N . PRO A 1 683 ? 16.707 12.134 -20.182 1.00 74.25 683 PRO A N 1
ATOM 5312 C CA . PRO A 1 683 ? 15.914 11.295 -19.281 1.00 74.25 683 PRO A CA 1
ATOM 5313 C C . PRO A 1 683 ? 15.358 12.044 -18.061 1.00 74.25 683 PRO A C 1
ATOM 5315 O O . PRO A 1 683 ? 14.482 11.496 -17.388 1.00 74.25 683 PRO A O 1
ATOM 5318 N N . THR A 1 684 ? 15.851 13.252 -17.772 1.00 80.25 684 THR A N 1
ATOM 5319 C CA . THR A 1 684 ? 15.412 14.086 -16.653 1.00 80.25 684 THR A CA 1
ATOM 5320 C C . THR A 1 684 ? 13.890 14.195 -16.619 1.00 80.25 684 THR A C 1
ATOM 5322 O O . THR A 1 684 ? 13.233 14.594 -17.582 1.00 80.25 684 THR A O 1
ATOM 5325 N N . ARG A 1 685 ? 13.322 13.821 -15.474 1.00 81.38 685 ARG A N 1
ATOM 5326 C CA . ARG A 1 685 ? 11.899 13.945 -15.184 1.00 81.38 685 ARG A CA 1
ATOM 5327 C C . ARG A 1 685 ? 11.766 14.618 -13.827 1.00 81.38 685 ARG A C 1
ATOM 5329 O O . ARG A 1 685 ? 12.140 14.039 -12.811 1.00 81.38 685 ARG A O 1
ATOM 5336 N N . MET A 1 686 ? 11.269 15.848 -13.823 1.00 78.44 686 MET A N 1
ATOM 5337 C CA . MET A 1 686 ? 11.240 16.664 -12.613 1.00 78.44 686 MET A CA 1
ATOM 5338 C C . MET A 1 686 ? 10.025 16.297 -11.756 1.00 78.44 686 MET A C 1
ATOM 5340 O O . MET A 1 686 ? 8.886 16.417 -12.210 1.00 78.44 686 MET A O 1
ATOM 5344 N N . PHE A 1 687 ? 10.283 15.832 -10.533 1.00 88.19 687 PHE A N 1
ATOM 5345 C CA . PHE A 1 687 ? 9.269 15.521 -9.526 1.00 88.19 687 PHE A CA 1
ATOM 5346 C C . PHE A 1 687 ? 8.759 16.812 -8.885 1.00 88.19 687 PHE A C 1
ATOM 5348 O O . PHE A 1 687 ? 9.544 17.563 -8.306 1.00 88.19 687 PHE A O 1
ATOM 5355 N N . ALA A 1 688 ? 7.466 17.098 -9.033 1.00 93.75 688 ALA A N 1
ATOM 5356 C CA . ALA A 1 688 ? 6.850 18.302 -8.497 1.00 93.75 688 ALA A CA 1
ATOM 5357 C C . ALA A 1 688 ? 5.400 18.064 -8.057 1.00 93.75 688 ALA A C 1
ATOM 5359 O O . ALA A 1 688 ? 4.642 17.313 -8.674 1.00 93.75 688 ALA A O 1
ATOM 5360 N N . GLY A 1 689 ? 5.025 18.761 -6.993 1.00 93.31 689 GLY A N 1
ATOM 5361 C CA . GLY A 1 689 ? 3.688 18.789 -6.423 1.00 93.31 689 GLY A CA 1
ATOM 5362 C C . GLY A 1 689 ? 3.731 19.605 -5.143 1.00 93.31 689 GLY A C 1
ATOM 5363 O O . GLY A 1 689 ? 4.467 19.260 -4.226 1.00 93.31 689 GLY A O 1
ATOM 5364 N N . GLU A 1 690 ? 3.015 20.722 -5.112 1.00 94.75 690 GLU A N 1
ATOM 5365 C CA . GLU A 1 690 ? 2.883 21.559 -3.919 1.00 94.75 690 GLU A CA 1
ATOM 5366 C C . GLU A 1 690 ? 1.591 22.381 -3.976 1.00 94.75 690 GLU A C 1
ATOM 5368 O O . GLU A 1 690 ? 1.287 23.036 -4.980 1.00 94.75 690 GLU A O 1
ATOM 5373 N N . GLY A 1 691 ? 0.852 22.402 -2.869 1.00 95.44 691 GLY A N 1
ATOM 5374 C CA . GLY A 1 691 ? -0.331 23.236 -2.705 1.00 95.44 691 GLY A CA 1
ATOM 5375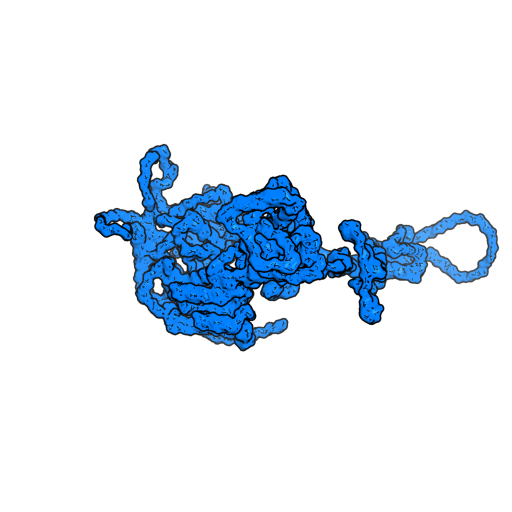 C C . GLY A 1 691 ? -1.454 22.893 -3.685 1.00 95.44 691 GLY A C 1
ATOM 5376 O O . GLY A 1 691 ? -1.820 21.732 -3.871 1.00 95.44 691 GLY A O 1
ATOM 5377 N N . THR A 1 692 ? -2.027 23.931 -4.298 1.00 97.00 692 THR A N 1
ATOM 5378 C CA . THR A 1 692 ? -3.169 23.804 -5.213 1.00 97.00 692 THR A CA 1
ATOM 5379 C C . THR A 1 692 ? -2.748 23.320 -6.609 1.00 97.00 692 THR A C 1
ATOM 5381 O O . THR A 1 692 ? -1.574 23.457 -6.993 1.00 97.00 692 THR A O 1
ATOM 5384 N N . PRO A 1 693 ? -3.702 22.827 -7.423 1.00 97.62 693 PRO A N 1
ATOM 5385 C CA . PRO A 1 693 ? -3.447 22.447 -8.811 1.00 97.62 693 PRO A CA 1
ATOM 5386 C C . PRO A 1 693 ? -2.780 23.555 -9.628 1.00 97.62 693 PRO A C 1
ATOM 5388 O O . PRO A 1 693 ? -1.840 23.290 -10.369 1.00 97.62 693 PRO A O 1
ATOM 5391 N N . GLU A 1 694 ? -3.207 24.807 -9.460 1.00 97.56 694 GLU A N 1
ATOM 5392 C CA . GLU A 1 694 ? -2.663 25.967 -10.172 1.00 97.56 694 GLU A CA 1
ATOM 5393 C C . GLU A 1 694 ? -1.218 26.271 -9.763 1.00 97.56 694 GLU A C 1
ATOM 5395 O O . GLU A 1 694 ? -0.382 26.607 -10.601 1.00 97.56 694 GLU A O 1
ATOM 5400 N N . ARG A 1 695 ? -0.880 26.126 -8.475 1.00 97.06 695 ARG A N 1
ATOM 5401 C CA . ARG A 1 695 ? 0.503 26.307 -8.013 1.00 97.06 695 ARG A CA 1
ATOM 5402 C C . ARG A 1 695 ? 1.426 25.261 -8.631 1.00 97.06 695 ARG A C 1
ATOM 5404 O O . ARG A 1 695 ? 2.495 25.610 -9.136 1.00 97.06 695 ARG A O 1
ATOM 5411 N N . THR A 1 696 ? 0.990 24.007 -8.642 1.00 97.62 696 THR A N 1
ATOM 5412 C CA . THR A 1 696 ? 1.753 22.919 -9.258 1.00 97.62 696 THR A CA 1
ATOM 5413 C C . THR A 1 696 ? 1.807 23.058 -10.783 1.00 97.62 696 THR A C 1
ATOM 5415 O O . THR A 1 696 ? 2.868 22.854 -11.367 1.00 97.62 696 THR A O 1
ATOM 5418 N N . ASN A 1 697 ? 0.730 23.508 -11.436 1.00 97.88 697 ASN A N 1
ATOM 5419 C CA . ASN A 1 697 ? 0.721 23.830 -12.865 1.00 97.88 697 ASN A CA 1
ATOM 5420 C C . ASN A 1 697 ? 1.773 24.899 -13.209 1.00 97.88 697 ASN A C 1
ATOM 5422 O O . ASN A 1 697 ? 2.601 24.682 -14.095 1.00 97.88 697 ASN A O 1
ATOM 5426 N N . ARG A 1 698 ? 1.826 26.008 -12.453 1.00 96.50 698 ARG A N 1
ATOM 5427 C CA . ARG A 1 698 ? 2.872 27.037 -12.605 1.00 96.50 698 ARG A CA 1
ATOM 5428 C C . ARG A 1 698 ? 4.275 26.458 -12.446 1.00 96.50 698 ARG A C 1
ATOM 5430 O O . ARG A 1 698 ? 5.168 26.805 -13.219 1.00 96.50 698 ARG A O 1
ATOM 5437 N N . ARG A 1 699 ? 4.472 25.551 -11.482 1.00 96.00 699 ARG A N 1
ATOM 5438 C CA . ARG A 1 699 ? 5.752 24.857 -11.298 1.00 96.00 699 ARG A CA 1
ATOM 5439 C C . ARG A 1 699 ? 6.101 23.979 -12.499 1.00 96.00 699 ARG A C 1
ATOM 5441 O O . ARG A 1 699 ? 7.250 24.013 -12.928 1.00 96.00 699 ARG A O 1
ATOM 5448 N N . PHE A 1 700 ? 5.152 23.225 -13.055 1.00 96.38 700 PHE A N 1
ATOM 5449 C CA . PHE A 1 700 ? 5.400 22.414 -14.248 1.00 96.38 700 PHE A CA 1
ATOM 5450 C C . PHE A 1 700 ? 5.814 23.270 -15.439 1.00 96.38 700 PHE A C 1
ATOM 5452 O O . PHE A 1 700 ? 6.840 22.974 -16.048 1.00 96.38 700 PHE A O 1
ATOM 5459 N N . HIS A 1 701 ? 5.088 24.357 -15.716 1.00 95.88 701 HIS A N 1
ATOM 5460 C CA . HIS A 1 701 ? 5.429 25.284 -16.801 1.00 95.88 701 HIS A CA 1
ATOM 5461 C C . HIS A 1 701 ? 6.827 25.873 -16.610 1.00 95.88 701 HIS A C 1
ATOM 5463 O O . HIS A 1 701 ? 7.649 25.781 -17.520 1.00 95.88 701 HIS A O 1
ATOM 5469 N N . TYR A 1 702 ? 7.146 26.344 -15.400 1.00 94.38 702 TYR A N 1
ATOM 5470 C CA . TYR A 1 702 ? 8.481 26.841 -15.055 1.00 94.38 702 TYR A CA 1
ATOM 5471 C C . TYR A 1 702 ? 9.588 25.803 -15.297 1.00 94.38 702 TYR A C 1
ATOM 5473 O O . TYR A 1 702 ? 10.598 26.118 -15.920 1.00 94.38 702 TYR A O 1
ATOM 5481 N N . LEU A 1 703 ? 9.401 24.559 -14.840 1.00 92.06 703 LEU A N 1
ATOM 5482 C CA . LEU A 1 703 ? 10.405 23.501 -14.991 1.00 92.06 703 LEU A CA 1
ATOM 5483 C C . LEU A 1 703 ? 10.557 23.034 -16.443 1.00 92.06 703 LEU A C 1
ATOM 5485 O O . LEU A 1 703 ? 11.656 22.657 -16.839 1.00 92.06 703 LEU A O 1
ATOM 5489 N N . SER A 1 704 ? 9.478 23.050 -17.230 1.00 90.88 704 SER A N 1
ATOM 5490 C CA . SER A 1 704 ? 9.488 22.639 -18.642 1.00 90.88 704 SER A CA 1
ATOM 5491 C C . SER A 1 704 ? 9.932 23.738 -19.613 1.00 90.88 704 SER A C 1
ATOM 5493 O O . SER A 1 704 ? 10.165 23.456 -20.789 1.00 90.88 704 SER A O 1
ATOM 5495 N N . LEU A 1 705 ? 10.055 24.985 -19.148 1.00 89.75 705 LEU A N 1
ATOM 5496 C CA . LEU A 1 705 ? 10.318 26.132 -20.009 1.00 89.75 705 LEU A CA 1
ATOM 5497 C C . LEU A 1 705 ? 11.642 25.967 -20.771 1.00 89.75 705 LEU A C 1
ATOM 5499 O O . LEU A 1 705 ? 12.691 25.696 -20.189 1.00 89.75 705 LEU A O 1
ATOM 5503 N N . GLY A 1 706 ? 11.591 26.133 -22.095 1.00 85.12 706 GLY A N 1
ATOM 5504 C CA . GLY A 1 706 ? 12.758 26.003 -22.974 1.00 85.12 706 GLY A CA 1
ATOM 5505 C C . GLY A 1 706 ? 13.229 24.564 -23.217 1.00 85.12 706 GLY A C 1
ATOM 5506 O O . GLY A 1 706 ? 14.204 24.368 -23.943 1.00 85.12 706 GLY A O 1
ATOM 5507 N N . GLN A 1 707 ? 12.552 23.554 -22.660 1.00 86.88 707 GLN A N 1
ATOM 5508 C CA . GLN A 1 707 ? 12.871 22.154 -22.926 1.00 86.88 707 GLN A CA 1
ATOM 5509 C C . GLN A 1 707 ? 12.210 21.668 -24.229 1.00 86.88 707 GLN A C 1
ATOM 5511 O O . GLN A 1 707 ? 11.079 22.043 -24.535 1.00 86.88 707 GLN A O 1
ATOM 5516 N N . PRO A 1 708 ? 12.874 20.793 -25.006 1.00 84.75 708 PRO A N 1
ATOM 5517 C CA . PRO A 1 708 ? 12.331 20.270 -26.264 1.00 84.75 708 PRO A CA 1
ATOM 5518 C C . PRO A 1 708 ? 11.156 19.291 -26.079 1.00 84.75 708 PRO A C 1
ATOM 5520 O O . PRO A 1 708 ? 10.461 18.996 -27.053 1.00 84.75 708 PRO A O 1
ATOM 5523 N N . ALA A 1 709 ? 10.959 18.765 -24.865 1.00 87.25 709 ALA A N 1
ATOM 5524 C CA . ALA A 1 709 ? 9.889 17.839 -24.506 1.00 87.25 709 ALA A CA 1
ATOM 5525 C C . ALA A 1 709 ? 9.449 18.047 -23.048 1.00 87.25 709 ALA A C 1
ATOM 5527 O O . ALA A 1 709 ? 10.285 18.222 -22.162 1.00 87.25 709 ALA A O 1
ATOM 5528 N N . SER A 1 710 ? 8.144 17.961 -22.793 1.00 90.50 710 SER A N 1
ATOM 5529 C CA . SER A 1 710 ? 7.537 18.152 -21.472 1.00 90.50 710 SER A CA 1
ATOM 5530 C C . SER A 1 710 ? 7.382 16.809 -20.757 1.00 90.50 710 SER A C 1
ATOM 5532 O O . SER A 1 710 ? 6.461 16.034 -21.024 1.00 90.50 710 SER A O 1
ATOM 5534 N N . ARG A 1 711 ? 8.298 16.506 -19.830 1.00 91.44 711 ARG A N 1
ATOM 5535 C CA . ARG A 1 711 ? 8.291 15.262 -19.040 1.00 91.44 711 ARG A CA 1
ATOM 5536 C C . ARG A 1 711 ? 7.935 15.547 -17.585 1.00 91.44 711 ARG A C 1
ATOM 5538 O O . ARG A 1 711 ? 8.807 15.768 -16.748 1.00 91.44 711 ARG A O 1
ATOM 5545 N N . LEU A 1 712 ? 6.642 15.513 -17.287 1.00 94.75 712 LEU A N 1
ATOM 5546 C CA . LEU A 1 712 ? 6.114 15.873 -15.971 1.00 94.75 712 LEU A CA 1
ATOM 5547 C C . LEU A 1 712 ? 6.151 14.671 -15.018 1.00 94.75 712 LEU A C 1
ATOM 5549 O O . LEU A 1 712 ? 5.962 13.528 -15.450 1.00 94.75 712 LEU A O 1
ATOM 5553 N N . SER A 1 713 ? 6.394 14.906 -13.731 1.00 96.38 713 SER A N 1
ATOM 5554 C CA . SER A 1 713 ? 6.207 13.901 -12.681 1.00 96.38 713 SER A CA 1
ATOM 5555 C C . SER A 1 713 ? 5.471 14.513 -11.500 1.00 96.38 713 SER A C 1
ATOM 5557 O O . SER A 1 713 ? 5.968 15.451 -10.882 1.00 96.38 713 SER A O 1
ATOM 5559 N N . THR A 1 714 ? 4.278 14.002 -11.226 1.00 97.88 714 THR A N 1
ATOM 5560 C CA . THR A 1 714 ? 3.340 14.550 -10.250 1.00 97.88 714 THR A CA 1
ATOM 5561 C C . THR A 1 714 ? 3.453 13.826 -8.916 1.00 97.88 714 THR A C 1
ATOM 5563 O O . THR A 1 714 ? 3.315 12.601 -8.854 1.00 97.88 714 THR A O 1
ATOM 5566 N N . ALA A 1 715 ? 3.672 14.612 -7.862 1.00 96.31 715 ALA A N 1
ATOM 5567 C CA . ALA A 1 715 ? 3.596 14.203 -6.465 1.00 96.31 715 ALA A CA 1
ATOM 5568 C C . ALA A 1 715 ? 2.265 14.670 -5.867 1.00 96.31 715 ALA A C 1
ATOM 5570 O O . ALA A 1 715 ? 1.973 15.863 -5.923 1.00 96.31 715 ALA A O 1
ATOM 5571 N N . PHE A 1 716 ? 1.468 13.767 -5.302 1.00 96.81 716 PHE A N 1
ATOM 5572 C CA . PHE A 1 716 ? 0.197 14.117 -4.659 1.00 96.81 716 PHE A CA 1
ATOM 5573 C C . PHE A 1 716 ? 0.377 14.303 -3.154 1.00 96.81 716 PHE A C 1
ATOM 5575 O O . PHE A 1 716 ? 1.271 13.697 -2.564 1.00 96.81 716 PHE A O 1
ATOM 5582 N N . ASP A 1 717 ? -0.441 15.166 -2.551 1.00 95.56 717 ASP A N 1
ATOM 5583 C CA . ASP A 1 717 ? -0.450 15.338 -1.100 1.00 95.56 717 ASP A CA 1
ATOM 5584 C C . ASP A 1 717 ? -0.930 14.062 -0.396 1.00 95.56 717 ASP A C 1
ATOM 5586 O O . ASP A 1 717 ? -1.543 13.174 -0.994 1.00 95.56 717 ASP A O 1
ATOM 5590 N N . SER A 1 718 ? -0.643 13.956 0.901 1.00 93.25 718 SER A N 1
ATOM 5591 C CA . SER A 1 718 ? -1.003 12.759 1.669 1.00 93.25 718 SER A CA 1
ATOM 5592 C C . SER A 1 718 ? -2.518 12.491 1.686 1.00 93.25 718 SER A C 1
ATOM 5594 O O . SER A 1 718 ? -2.923 11.337 1.636 1.00 93.25 718 SER A O 1
ATOM 5596 N N . VAL A 1 719 ? -3.361 13.527 1.644 1.00 95.62 719 VAL A N 1
ATOM 5597 C CA . VAL A 1 719 ? -4.827 13.385 1.566 1.00 95.62 719 VAL A CA 1
ATOM 5598 C C . VAL A 1 719 ? -5.235 12.651 0.278 1.00 95.62 719 VAL A C 1
ATOM 5600 O O . VAL A 1 719 ? -5.894 11.610 0.327 1.00 95.62 719 VAL A O 1
ATOM 5603 N N . THR A 1 720 ? -4.747 13.118 -0.875 1.00 96.38 720 THR A N 1
ATOM 5604 C CA . THR A 1 720 ? -5.007 12.501 -2.184 1.00 96.38 720 THR A CA 1
ATOM 5605 C C . THR A 1 720 ? -4.390 11.106 -2.285 1.00 96.38 720 THR A C 1
ATOM 5607 O O . THR A 1 720 ? -5.004 10.202 -2.851 1.00 96.38 720 THR A O 1
ATOM 5610 N N . LEU A 1 721 ? -3.186 10.890 -1.734 1.00 94.62 721 LEU A N 1
ATOM 5611 C CA . LEU A 1 721 ? -2.516 9.579 -1.739 1.00 94.62 721 LEU A CA 1
ATOM 5612 C C . LEU A 1 721 ? -3.348 8.487 -1.050 1.00 94.62 721 LEU A C 1
ATOM 5614 O O . LEU A 1 721 ? -3.237 7.319 -1.425 1.00 94.62 721 LEU A O 1
ATOM 5618 N N . TYR A 1 722 ? -4.191 8.872 -0.091 1.00 94.31 722 TYR A N 1
ATOM 5619 C CA . TYR A 1 722 ? -5.088 7.979 0.638 1.00 94.31 722 TYR A CA 1
ATOM 5620 C C . TYR A 1 722 ? -6.534 7.993 0.117 1.00 94.31 722 TYR A C 1
ATOM 5622 O O . TYR A 1 722 ? -7.385 7.305 0.673 1.00 94.31 722 TYR A O 1
ATOM 5630 N N . GLY A 1 723 ? -6.808 8.692 -0.989 1.00 95.25 723 GLY A N 1
ATOM 5631 C CA . GLY A 1 723 ? -8.117 8.680 -1.646 1.00 95.25 723 GLY A CA 1
ATOM 5632 C C . GLY A 1 723 ? -9.213 9.393 -0.857 1.00 95.25 723 GLY A C 1
ATOM 5633 O O . GLY A 1 723 ? -10.378 9.029 -0.993 1.00 95.25 723 GLY A O 1
ATOM 5634 N N . GLU A 1 724 ? -8.835 10.368 -0.034 1.00 95.38 724 GLU A N 1
ATOM 5635 C CA . GLU A 1 724 ? -9.753 11.148 0.793 1.00 95.38 724 GLU A CA 1
ATOM 5636 C C . GLU A 1 724 ? -9.956 12.549 0.205 1.00 95.38 724 GLU A C 1
ATOM 5638 O O . GLU A 1 724 ? -9.079 13.096 -0.469 1.00 95.38 724 GLU A O 1
ATOM 5643 N N . ASP A 1 725 ? -11.109 13.149 0.498 1.00 96.75 725 ASP A N 1
ATOM 5644 C CA . ASP A 1 725 ? -11.378 14.547 0.167 1.00 96.75 725 ASP A CA 1
ATOM 5645 C C . ASP A 1 725 ? -10.787 15.492 1.238 1.00 96.75 725 ASP A C 1
ATOM 5647 O O . ASP A 1 725 ? -10.726 15.147 2.426 1.00 96.75 725 ASP A O 1
ATOM 5651 N N . PRO A 1 726 ? -10.378 16.721 0.868 1.00 96.38 726 PRO A N 1
ATOM 5652 C CA . PRO A 1 726 ? -9.953 17.733 1.829 1.00 96.38 726 PRO A CA 1
ATOM 5653 C C . PRO A 1 726 ? -11.087 18.084 2.804 1.00 96.38 726 PRO A C 1
ATOM 5655 O O . PRO A 1 726 ? -12.227 18.316 2.402 1.00 96.38 726 PRO A O 1
ATOM 5658 N N . ALA A 1 727 ? -10.764 18.192 4.095 1.00 95.69 727 ALA A N 1
ATOM 5659 C CA . ALA A 1 727 ? -11.733 18.452 5.158 1.00 95.69 727 ALA A CA 1
ATOM 5660 C C . ALA A 1 727 ? -11.204 19.471 6.184 1.00 95.69 727 ALA A C 1
ATOM 5662 O O . ALA A 1 727 ? -9.992 19.559 6.387 1.00 95.69 727 ALA A O 1
ATOM 5663 N N . PRO A 1 728 ? -12.088 20.215 6.885 1.00 96.06 728 PRO A N 1
ATOM 5664 C CA . PRO A 1 728 ? -11.687 21.206 7.889 1.00 96.06 728 PRO A CA 1
ATOM 5665 C C . PRO A 1 728 ? -11.164 20.585 9.194 1.00 96.06 728 PRO A C 1
ATOM 5667 O O . PRO A 1 728 ? -10.651 21.307 10.046 1.00 96.06 728 PRO A O 1
ATOM 5670 N N . ARG A 1 729 ? -11.308 19.264 9.381 1.00 94.38 729 ARG A N 1
ATOM 5671 C CA . ARG A 1 729 ? -10.796 18.562 10.565 1.00 94.38 729 ARG A CA 1
ATOM 5672 C C . ARG A 1 729 ? -9.274 18.771 10.647 1.00 94.38 729 ARG A C 1
ATOM 5674 O O . ARG A 1 729 ? -8.616 18.516 9.640 1.00 94.38 729 ARG A O 1
ATOM 5681 N N . PRO A 1 730 ? -8.696 19.212 11.782 1.00 94.88 730 PRO A N 1
ATOM 5682 C CA . PRO A 1 730 ? -7.302 19.672 11.823 1.00 94.88 730 PRO A CA 1
ATOM 5683 C C . PRO A 1 730 ? -6.265 18.653 11.334 1.00 94.88 730 PRO A C 1
ATOM 5685 O O . PRO A 1 730 ? -5.307 19.023 10.660 1.00 94.88 730 PRO A O 1
ATOM 5688 N N . ASP A 1 731 ? -6.480 17.367 11.623 1.00 90.81 731 ASP A N 1
ATOM 5689 C CA . ASP A 1 731 ? -5.595 16.274 11.206 1.00 90.81 731 ASP A CA 1
ATOM 5690 C C . ASP A 1 731 ? -5.625 15.978 9.695 1.00 90.81 731 ASP A C 1
ATOM 5692 O O . ASP A 1 731 ? -4.687 15.359 9.192 1.00 90.81 731 ASP A O 1
ATOM 5696 N N . ILE A 1 732 ? -6.651 16.447 8.974 1.00 95.62 732 ILE A N 1
ATOM 5697 C CA . ILE A 1 732 ? -6.725 16.463 7.505 1.00 95.62 732 ILE A CA 1
ATOM 5698 C C . ILE A 1 732 ? -6.271 17.828 6.980 1.00 95.62 732 ILE A C 1
ATOM 5700 O O . ILE A 1 732 ? -5.405 17.893 6.112 1.00 95.62 732 ILE A O 1
ATOM 5704 N N . TYR A 1 733 ? -6.819 18.920 7.521 1.00 96.19 733 TYR A N 1
ATOM 5705 C CA . TYR A 1 733 ? -6.599 20.282 7.036 1.00 96.19 733 TYR A CA 1
ATOM 5706 C C . TYR A 1 733 ? -5.117 20.663 7.004 1.00 96.19 733 TYR A C 1
ATOM 5708 O O . TYR A 1 733 ? -4.632 21.160 5.989 1.00 96.19 733 TYR A O 1
ATOM 5716 N N . GLY A 1 734 ? -4.374 20.346 8.072 1.00 93.56 734 GLY A N 1
ATOM 5717 C CA . GLY A 1 734 ? -2.933 20.600 8.158 1.00 93.56 734 GLY A CA 1
ATOM 5718 C C . GLY A 1 734 ? -2.089 19.808 7.151 1.00 93.56 734 GLY A C 1
ATOM 5719 O O . GLY A 1 734 ? -0.886 20.028 7.055 1.00 93.56 734 GLY A O 1
ATOM 5720 N N . LYS A 1 735 ? -2.679 18.876 6.394 1.00 94.69 735 LYS A N 1
ATOM 5721 C CA . LYS A 1 735 ? -1.989 18.038 5.399 1.00 94.69 735 LYS A CA 1
ATOM 5722 C C . LYS A 1 735 ? -2.344 18.384 3.952 1.00 94.69 735 LYS A C 1
ATOM 5724 O O . LYS A 1 735 ? -1.655 17.919 3.045 1.00 94.69 735 LYS A O 1
ATOM 5729 N N . ILE A 1 736 ? -3.375 19.200 3.728 1.00 96.38 736 ILE A N 1
ATOM 5730 C CA . ILE A 1 736 ? -3.841 19.576 2.388 1.00 96.38 736 ILE A CA 1
ATOM 5731 C C . ILE A 1 736 ? -2.745 20.365 1.663 1.00 96.38 736 ILE A C 1
ATOM 5733 O O . ILE A 1 736 ? -2.310 21.419 2.124 1.00 96.38 736 ILE A O 1
ATOM 5737 N N . GLY A 1 737 ? -2.305 19.866 0.508 1.00 94.38 737 GLY A N 1
ATOM 5738 C CA . GLY A 1 737 ? -1.282 20.504 -0.325 1.00 94.38 737 GLY A CA 1
ATOM 5739 C C . GLY A 1 737 ? 0.138 20.485 0.259 1.00 94.38 737 GLY A C 1
ATOM 5740 O O . GLY A 1 737 ? 1.044 21.089 -0.324 1.00 94.38 737 GLY A O 1
ATOM 5741 N N . ASN A 1 738 ? 0.348 19.800 1.387 1.00 91.88 738 ASN A N 1
ATOM 5742 C CA . ASN A 1 738 ? 1.669 19.565 1.957 1.00 91.88 738 ASN A CA 1
ATOM 5743 C C . ASN A 1 738 ? 2.291 18.316 1.332 1.00 91.88 738 ASN A C 1
ATOM 5745 O O . ASN A 1 738 ? 1.619 17.308 1.111 1.00 91.88 738 ASN A O 1
ATOM 5749 N N . SER A 1 739 ? 3.592 18.392 1.038 1.00 89.75 739 SER A N 1
ATOM 5750 C CA . SER A 1 739 ? 4.371 17.298 0.430 1.00 89.75 739 SER A CA 1
ATOM 5751 C C . SER A 1 739 ? 3.860 16.818 -0.942 1.00 89.75 739 SER A C 1
ATOM 5753 O O . SER A 1 739 ? 4.330 15.804 -1.453 1.00 89.75 739 SER A O 1
ATOM 5755 N N . GLY A 1 740 ? 2.933 17.552 -1.566 1.00 95.25 740 GLY A N 1
ATOM 5756 C CA . GLY A 1 740 ? 2.356 17.215 -2.861 1.00 95.25 740 GLY A CA 1
ATOM 5757 C C . GLY A 1 740 ? 1.205 18.141 -3.259 1.00 95.25 740 GLY A C 1
ATOM 5758 O O . GLY A 1 740 ? 0.846 19.061 -2.525 1.00 95.25 740 GLY A O 1
ATOM 5759 N N . VAL A 1 741 ? 0.644 17.927 -4.450 1.00 98.06 741 VAL A N 1
ATOM 5760 C CA . VAL A 1 741 ? -0.542 18.655 -4.928 1.00 98.06 741 VAL A CA 1
ATOM 5761 C C . VAL A 1 741 ? -1.830 18.012 -4.416 1.00 98.06 741 VAL A C 1
ATOM 5763 O O . VAL A 1 741 ? -1.951 16.788 -4.439 1.00 98.06 741 VAL A O 1
ATOM 5766 N N . SER A 1 742 ? -2.797 18.831 -3.999 1.00 98.00 742 SER A N 1
ATOM 5767 C CA . SER A 1 742 ? -4.126 18.356 -3.592 1.00 98.00 742 SER A CA 1
ATOM 5768 C C . SER A 1 742 ? -5.057 18.210 -4.798 1.00 98.00 742 SER A C 1
ATOM 5770 O O . SER A 1 742 ? -5.302 19.192 -5.505 1.00 98.00 742 SER A O 1
ATOM 5772 N N . ILE A 1 743 ? -5.551 16.994 -5.056 1.00 98.38 743 ILE A N 1
ATOM 5773 C CA . ILE A 1 743 ? -6.444 16.669 -6.178 1.00 98.38 743 ILE A CA 1
ATOM 5774 C C . ILE A 1 743 ? -7.610 15.829 -5.660 1.00 98.38 743 ILE A C 1
ATOM 5776 O O . ILE A 1 743 ? -7.473 14.626 -5.463 1.00 98.38 743 ILE A O 1
ATOM 5780 N N . ALA A 1 744 ? -8.772 16.460 -5.503 1.00 97.56 744 ALA A N 1
ATOM 5781 C CA . ALA A 1 744 ? -9.997 15.788 -5.065 1.00 97.56 744 ALA A CA 1
ATOM 5782 C C . ALA A 1 744 ? -10.965 15.537 -6.229 1.00 97.56 744 ALA A C 1
ATOM 5784 O O . ALA A 1 744 ? -11.732 14.577 -6.240 1.00 97.56 744 ALA A O 1
ATOM 5785 N N . THR A 1 745 ? -10.936 16.399 -7.250 1.00 97.88 745 THR A N 1
ATOM 5786 C CA . THR A 1 745 ? -11.927 16.382 -8.329 1.00 97.88 745 THR A CA 1
ATOM 5787 C C . THR A 1 745 ? -11.302 16.349 -9.723 1.00 97.88 745 THR A C 1
ATOM 5789 O O . THR A 1 745 ? -10.150 16.729 -9.946 1.00 97.88 745 THR A O 1
ATOM 5792 N N . LEU A 1 746 ? -12.111 15.981 -10.724 1.00 98.06 746 LEU A N 1
ATOM 5793 C CA . LEU A 1 746 ? -11.729 16.102 -12.135 1.00 98.06 746 LEU A CA 1
ATOM 5794 C C . LEU A 1 746 ? -11.394 17.556 -12.523 1.00 98.06 746 LEU A C 1
ATOM 5796 O O . LEU A 1 746 ? -10.530 17.785 -13.366 1.00 98.06 746 LEU A O 1
ATOM 5800 N N . VAL A 1 747 ? -12.050 18.547 -11.910 1.00 97.81 747 VAL A N 1
ATOM 5801 C CA . VAL A 1 747 ? -11.761 19.972 -12.145 1.00 97.81 747 VAL A CA 1
ATOM 5802 C C . VAL A 1 747 ? -10.328 20.302 -11.727 1.00 97.81 747 VAL A C 1
ATOM 5804 O O . VAL A 1 747 ? -9.619 20.986 -12.466 1.00 97.81 747 VAL A O 1
ATOM 5807 N N . ASP A 1 748 ? -9.879 19.769 -10.593 1.00 98.31 748 ASP A N 1
ATOM 5808 C CA . ASP A 1 748 ? -8.512 19.951 -10.100 1.00 98.31 748 ASP A CA 1
ATOM 5809 C C . ASP A 1 748 ? -7.495 19.308 -11.047 1.00 98.31 748 ASP A C 1
ATOM 5811 O O . ASP A 1 748 ? -6.504 19.936 -11.421 1.00 98.31 748 ASP A O 1
ATOM 5815 N N . MET A 1 749 ? -7.790 18.099 -11.534 1.00 98.56 749 MET A N 1
ATOM 5816 C CA . MET A 1 749 ? -6.955 17.409 -12.520 1.00 98.56 749 MET A CA 1
ATOM 5817 C C . MET A 1 749 ? -6.832 18.190 -13.841 1.00 98.56 749 MET A C 1
ATOM 5819 O O . MET A 1 749 ? -5.750 18.263 -14.427 1.00 98.56 749 MET A O 1
ATOM 5823 N N . LYS A 1 750 ? -7.925 18.803 -14.316 1.00 98.56 750 LYS A N 1
ATOM 5824 C CA . LYS A 1 750 ? -7.915 19.664 -15.512 1.00 98.56 750 LYS A CA 1
ATOM 5825 C C . LYS A 1 750 ? -7.036 20.897 -15.317 1.00 98.56 750 LYS A C 1
ATOM 5827 O O . LYS A 1 750 ? -6.222 21.213 -16.181 1.00 98.56 750 LYS A O 1
ATOM 5832 N N . LYS A 1 751 ? -7.157 21.566 -14.167 1.00 98.44 751 LYS A N 1
ATOM 5833 C CA . LYS A 1 751 ? -6.323 22.726 -13.813 1.00 98.44 751 LYS A CA 1
ATOM 5834 C C . LYS A 1 751 ? -4.842 22.357 -13.751 1.00 98.44 751 LYS A C 1
ATOM 5836 O O . LYS A 1 751 ? -4.015 23.077 -14.314 1.00 98.44 751 LYS A O 1
ATOM 5841 N N . LEU A 1 752 ? -4.524 21.222 -13.124 1.00 98.38 752 LEU A N 1
ATOM 5842 C CA . LEU A 1 752 ? -3.161 20.724 -12.941 1.00 98.38 752 LEU A CA 1
ATOM 5843 C C . LEU A 1 752 ? -2.393 20.611 -14.265 1.00 98.38 752 LEU A C 1
ATOM 5845 O O . LEU A 1 752 ? -1.240 21.036 -14.342 1.00 98.38 752 LEU A O 1
ATOM 5849 N N . TYR A 1 753 ? -3.036 20.085 -15.310 1.00 98.25 753 TYR A N 1
ATOM 5850 C CA . TYR A 1 753 ? -2.409 19.851 -16.618 1.00 98.25 753 TYR A CA 1
ATOM 5851 C C . TYR A 1 753 ? -2.823 20.849 -17.707 1.00 98.25 753 TYR A C 1
ATOM 5853 O O . TYR A 1 753 ? -2.529 20.636 -18.883 1.00 98.25 753 TYR A O 1
ATOM 5861 N N . SER A 1 754 ? -3.468 21.956 -17.337 1.00 98.19 754 SER A N 1
ATOM 5862 C CA . SER A 1 754 ? -3.821 23.007 -18.293 1.00 98.19 754 SER A CA 1
ATOM 5863 C C . SER A 1 754 ? -2.590 23.584 -19.005 1.00 98.19 754 SER A C 1
ATOM 5865 O O . SER A 1 754 ? -1.510 23.724 -18.415 1.00 98.19 754 SER A O 1
ATOM 5867 N N . GLY A 1 755 ? -2.743 23.879 -20.296 1.00 96.81 755 GLY A N 1
ATOM 5868 C CA . GLY A 1 755 ? -1.658 24.344 -21.165 1.00 96.81 755 GLY A CA 1
ATOM 5869 C C . GLY A 1 755 ? -0.651 23.268 -21.595 1.00 96.81 755 GLY A C 1
ATOM 5870 O O . GLY A 1 755 ? 0.282 23.577 -22.328 1.00 96.81 755 GLY A O 1
ATOM 5871 N N . PHE A 1 756 ? -0.815 22.011 -21.167 1.00 96.94 756 PHE A N 1
ATOM 5872 C CA . PHE A 1 756 ? -0.054 20.872 -21.687 1.00 96.94 756 PHE A CA 1
ATOM 5873 C C . PHE A 1 756 ? -0.975 19.968 -22.500 1.00 96.94 756 PHE A C 1
ATOM 5875 O O . PHE A 1 756 ? -1.875 19.343 -21.945 1.00 96.94 756 PHE A O 1
ATOM 5882 N N . ASP A 1 757 ? -0.730 19.846 -23.804 1.00 97.44 757 ASP A N 1
ATOM 5883 C CA . ASP A 1 757 ? -1.444 18.881 -24.639 1.00 97.44 757 ASP A CA 1
ATOM 5884 C C . ASP A 1 757 ? -1.016 17.449 -24.295 1.00 97.44 757 ASP A C 1
ATOM 5886 O O . ASP A 1 757 ? 0.090 17.014 -24.630 1.00 97.44 757 ASP A O 1
ATOM 5890 N N . LEU A 1 758 ? -1.899 16.708 -23.624 1.00 97.62 758 LEU A N 1
ATOM 5891 C CA . LEU A 1 758 ? -1.618 15.356 -23.131 1.00 97.62 758 LEU A CA 1
ATOM 5892 C C . LEU A 1 758 ? -1.504 14.304 -24.250 1.00 97.62 758 LEU A C 1
ATOM 5894 O O . LEU A 1 758 ? -1.004 13.202 -24.003 1.00 97.62 758 LEU A O 1
ATOM 5898 N N . CYS A 1 759 ? -1.935 14.635 -25.472 1.00 97.50 759 CYS A N 1
ATOM 5899 C CA . CYS A 1 759 ? -1.767 13.791 -26.659 1.00 97.50 759 CYS A CA 1
ATOM 5900 C C . CYS A 1 759 ? -0.552 14.176 -27.518 1.00 97.50 759 CYS A C 1
ATOM 5902 O O . CYS A 1 759 ? -0.258 13.474 -28.489 1.00 97.50 759 CYS A O 1
ATOM 5904 N N . ASP A 1 760 ? 0.172 15.252 -27.182 1.00 95.88 760 ASP A N 1
ATOM 5905 C CA . ASP A 1 760 ? 1.357 15.652 -27.942 1.00 95.88 760 ASP A CA 1
ATOM 5906 C C . ASP A 1 760 ? 2.466 14.588 -27.791 1.00 95.88 760 ASP A C 1
ATOM 5908 O O . ASP A 1 760 ? 2.791 14.166 -26.674 1.00 95.88 760 ASP A O 1
ATOM 5912 N N . PRO A 1 761 ? 3.112 14.146 -28.887 1.00 92.25 761 PRO A N 1
ATOM 5913 C CA . PRO A 1 761 ? 4.202 13.176 -28.829 1.00 92.25 761 PRO A CA 1
ATOM 5914 C C . PRO A 1 761 ? 5.443 13.660 -28.059 1.00 92.25 761 PRO A C 1
ATOM 5916 O O . PRO A 1 761 ? 6.348 12.861 -27.840 1.00 92.25 761 PRO A O 1
ATOM 5919 N N . LYS A 1 762 ? 5.538 14.923 -27.656 1.00 91.94 762 LYS A N 1
ATOM 5920 C CA . LYS A 1 762 ? 6.603 15.492 -26.821 1.00 91.94 762 LYS A CA 1
ATOM 5921 C C . LYS A 1 762 ? 6.174 15.679 -25.366 1.00 91.94 762 LYS A C 1
ATOM 5923 O O . LYS A 1 762 ? 7.018 16.031 -24.546 1.00 91.94 762 LYS A O 1
ATOM 5928 N N . THR A 1 763 ? 4.920 15.399 -25.025 1.00 93.88 763 THR A N 1
ATOM 5929 C CA . THR A 1 763 ? 4.410 15.461 -23.653 1.00 93.88 763 THR A CA 1
ATOM 5930 C C . THR A 1 763 ? 4.301 14.053 -23.075 1.00 93.88 763 THR A C 1
ATOM 5932 O O . THR A 1 763 ? 3.861 13.114 -23.735 1.00 93.88 763 THR A O 1
ATOM 5935 N N . SER A 1 764 ? 4.741 13.863 -21.830 1.00 95.31 764 SER A N 1
ATOM 5936 C CA . SER A 1 764 ? 4.452 12.638 -21.078 1.00 95.31 764 SER A CA 1
ATOM 5937 C C . SER A 1 764 ? 4.346 12.915 -19.587 1.00 95.31 764 SER A C 1
ATOM 5939 O O . SER A 1 764 ? 5.238 13.535 -18.999 1.00 95.31 764 SER A O 1
ATOM 5941 N N . VAL A 1 765 ? 3.303 12.384 -18.960 1.00 96.81 765 VAL A N 1
ATOM 5942 C CA . VAL A 1 765 ? 3.019 12.612 -17.540 1.00 96.81 765 VAL A CA 1
ATOM 5943 C C . VAL A 1 765 ? 3.236 11.333 -16.743 1.00 96.81 765 VAL A C 1
ATOM 5945 O O . VAL A 1 765 ? 2.727 10.279 -17.103 1.00 96.81 765 VAL A O 1
ATOM 5948 N N . SER A 1 766 ? 4.005 11.420 -15.662 1.00 97.19 766 SER A N 1
ATOM 5949 C CA . SER A 1 766 ? 4.132 10.356 -14.666 1.00 97.19 766 SER A CA 1
ATOM 5950 C C . SER A 1 766 ? 3.387 10.766 -13.403 1.00 97.19 766 SER A C 1
ATOM 5952 O O . SER A 1 766 ? 3.593 11.873 -12.920 1.00 97.19 766 SER A O 1
ATOM 5954 N N . MET A 1 767 ? 2.554 9.890 -12.854 1.00 97.25 767 MET A N 1
ATOM 5955 C CA . MET A 1 767 ? 1.781 10.140 -11.636 1.00 97.25 767 MET A CA 1
ATOM 5956 C C . MET A 1 767 ? 2.171 9.127 -10.560 1.00 97.25 767 MET A C 1
ATOM 5958 O O . MET A 1 767 ? 1.955 7.922 -10.726 1.00 97.25 767 MET A O 1
ATOM 5962 N N . THR A 1 768 ? 2.745 9.608 -9.456 1.00 94.75 768 THR A N 1
ATOM 5963 C CA . THR A 1 768 ? 3.152 8.768 -8.320 1.00 94.75 768 THR A CA 1
ATOM 5964 C C . THR A 1 768 ? 1.975 8.601 -7.364 1.00 94.75 768 THR A C 1
ATOM 5966 O O . THR A 1 768 ? 1.839 9.339 -6.395 1.00 94.75 768 THR A O 1
ATOM 5969 N N . ILE A 1 769 ? 1.098 7.648 -7.680 1.00 94.69 769 ILE A N 1
ATOM 5970 C CA . ILE A 1 769 ? -0.114 7.311 -6.923 1.00 94.69 769 ILE A CA 1
ATOM 5971 C C . ILE A 1 769 ? -0.293 5.788 -6.900 1.00 94.69 769 ILE A C 1
ATOM 5973 O O . ILE A 1 769 ? 0.003 5.132 -7.903 1.00 94.69 769 ILE A O 1
ATOM 5977 N N . ASN A 1 770 ? -0.754 5.227 -5.775 1.00 92.38 770 ASN A N 1
ATOM 5978 C CA . ASN A 1 770 ? -0.885 3.774 -5.589 1.00 92.38 770 ASN A CA 1
ATOM 5979 C C . ASN A 1 770 ? -2.313 3.369 -5.189 1.00 92.38 770 ASN A C 1
ATOM 5981 O O . ASN A 1 770 ? -3.063 2.937 -6.060 1.00 92.38 770 ASN A O 1
ATOM 5985 N N . GLY A 1 771 ? -2.722 3.556 -3.927 1.00 89.81 771 GLY A N 1
ATOM 5986 C CA . GLY A 1 771 ? -4.041 3.138 -3.420 1.00 89.81 771 GLY A CA 1
ATOM 5987 C C . GLY A 1 771 ? -5.230 3.561 -4.305 1.00 89.81 771 GLY A C 1
ATOM 5988 O O . GLY A 1 771 ? -5.909 2.693 -4.857 1.00 89.81 771 GLY A O 1
ATOM 5989 N N . PRO A 1 772 ? -5.459 4.869 -4.520 1.00 95.50 772 PRO A N 1
ATOM 5990 C CA . PRO A 1 772 ? -6.532 5.380 -5.375 1.00 95.50 772 PRO A CA 1
ATOM 5991 C C . PRO A 1 772 ? -6.089 5.577 -6.839 1.00 95.50 772 PRO A C 1
ATOM 5993 O O . PRO A 1 772 ? -6.696 6.352 -7.583 1.00 95.50 772 PRO A O 1
ATOM 5996 N N . ALA A 1 773 ? -5.029 4.892 -7.290 1.00 95.56 773 ALA A N 1
ATOM 5997 C CA . ALA A 1 773 ? -4.525 5.019 -8.658 1.00 95.56 773 ALA A CA 1
ATOM 5998 C C . ALA A 1 773 ? -5.591 4.802 -9.751 1.00 95.56 773 ALA A C 1
ATOM 6000 O O . ALA A 1 773 ? -5.570 5.572 -10.712 1.00 95.56 773 ALA A O 1
ATOM 6001 N N . PRO A 1 774 ? -6.544 3.848 -9.637 1.00 96.00 774 PRO A N 1
ATOM 6002 C CA . PRO A 1 774 ? -7.614 3.705 -10.625 1.00 96.00 774 PRO A CA 1
ATOM 6003 C C . PRO A 1 774 ? -8.470 4.971 -10.777 1.00 96.00 774 PRO A C 1
ATOM 6005 O O . PRO A 1 774 ? -8.779 5.377 -11.898 1.00 96.00 774 PRO A O 1
ATOM 6008 N N . MET A 1 775 ? -8.806 5.631 -9.664 1.00 96.50 775 MET A N 1
ATOM 6009 C CA . MET A 1 775 ? -9.612 6.856 -9.643 1.00 96.50 775 MET A CA 1
ATOM 6010 C C . MET A 1 775 ? -8.848 8.023 -10.275 1.00 96.50 775 MET A C 1
ATOM 6012 O O . MET A 1 775 ? -9.366 8.703 -11.160 1.00 96.50 775 MET A O 1
ATOM 6016 N N . ILE A 1 776 ? -7.587 8.217 -9.877 1.00 97.94 776 ILE A N 1
ATOM 6017 C CA . ILE A 1 776 ? -6.726 9.282 -10.410 1.00 97.94 776 ILE A CA 1
ATOM 6018 C C . ILE A 1 776 ? -6.418 9.065 -11.898 1.00 97.94 776 ILE A C 1
ATOM 6020 O O . ILE A 1 776 ? -6.438 10.016 -12.680 1.00 97.94 776 ILE A O 1
ATOM 6024 N N . LEU A 1 777 ? -6.208 7.817 -12.326 1.00 97.94 777 LEU A N 1
ATOM 6025 C CA . LEU A 1 777 ? -6.036 7.473 -13.737 1.00 97.94 777 LEU A CA 1
ATOM 6026 C C . LEU A 1 777 ? -7.298 7.787 -14.546 1.00 97.94 777 LEU A C 1
ATOM 6028 O O . LEU A 1 777 ? -7.196 8.337 -15.642 1.00 97.94 777 LEU A O 1
ATOM 6032 N N . ALA A 1 778 ? -8.484 7.488 -14.010 1.00 98.06 778 ALA A N 1
ATOM 6033 C CA . ALA A 1 778 ? -9.742 7.845 -14.654 1.00 98.06 778 ALA A CA 1
ATOM 6034 C C . ALA A 1 778 ? -9.891 9.369 -14.793 1.00 98.06 778 ALA A C 1
ATOM 6036 O O . ALA A 1 778 ? -10.274 9.840 -15.866 1.00 98.06 778 ALA A O 1
ATOM 6037 N N . MET A 1 779 ? -9.532 10.148 -13.765 1.00 98.62 779 MET A N 1
ATOM 6038 C CA . MET A 1 779 ? -9.509 11.613 -13.860 1.00 98.62 779 MET A CA 1
ATOM 6039 C C . MET A 1 779 ? -8.538 12.089 -14.946 1.00 98.62 779 MET A C 1
ATOM 6041 O O . MET A 1 779 ? -8.910 12.907 -15.782 1.00 98.62 779 MET A O 1
ATOM 6045 N N . PHE A 1 780 ? -7.322 11.540 -14.989 1.00 98.69 780 PHE A N 1
ATOM 6046 C CA . PHE A 1 780 ? -6.319 11.890 -15.996 1.00 98.69 780 PHE A CA 1
ATOM 6047 C C . PHE A 1 780 ? -6.791 11.590 -17.427 1.00 98.69 780 PHE A C 1
ATOM 6049 O O . PHE A 1 780 ? -6.682 12.446 -18.305 1.00 98.69 780 PHE A O 1
ATOM 6056 N N . MET A 1 781 ? -7.353 10.399 -17.665 1.00 98.38 781 MET A N 1
ATOM 6057 C CA . MET A 1 781 ? -7.862 10.022 -18.986 1.00 98.38 781 MET A CA 1
ATOM 6058 C C . MET A 1 781 ? -9.015 10.931 -19.421 1.00 98.38 781 MET A C 1
ATOM 6060 O O . MET A 1 781 ? -9.044 11.361 -20.571 1.00 98.38 781 MET A O 1
ATOM 6064 N N . ASN A 1 782 ? -9.927 11.283 -18.508 1.00 98.62 782 ASN A N 1
ATOM 6065 C CA . ASN A 1 782 ? -10.996 12.239 -18.806 1.00 98.62 782 ASN A CA 1
ATOM 6066 C C . ASN A 1 782 ? -10.451 13.640 -19.100 1.00 98.62 782 ASN A C 1
ATOM 6068 O O . ASN A 1 782 ? -10.903 14.267 -20.051 1.00 98.62 782 ASN A O 1
ATOM 6072 N N . THR A 1 783 ? -9.436 14.110 -18.369 1.00 98.75 783 THR A N 1
ATOM 6073 C CA . THR A 1 783 ? -8.756 15.376 -18.682 1.00 98.75 783 THR A CA 1
ATOM 6074 C C . THR A 1 783 ? -8.158 15.364 -20.089 1.00 98.75 783 THR A C 1
ATOM 6076 O O . THR A 1 783 ? -8.350 16.321 -20.837 1.00 98.75 783 THR A O 1
ATOM 6079 N N . ALA A 1 784 ? -7.482 14.282 -20.489 1.00 98.62 784 ALA A N 1
ATOM 6080 C CA . ALA A 1 784 ? -6.919 14.158 -21.834 1.00 98.62 784 ALA A CA 1
ATOM 6081 C C . ALA A 1 784 ? -8.007 14.138 -22.922 1.00 98.62 784 ALA A C 1
ATOM 6083 O O . ALA A 1 784 ? -7.854 14.792 -23.954 1.00 98.62 784 ALA A O 1
ATOM 6084 N N . ILE A 1 785 ? -9.115 13.422 -22.688 1.00 98.75 785 ILE A N 1
ATOM 6085 C CA . ILE A 1 785 ? -10.254 13.368 -23.619 1.00 98.75 785 ILE A CA 1
ATOM 6086 C C . ILE A 1 785 ? -10.885 14.754 -23.755 1.00 98.75 785 ILE A C 1
ATOM 6088 O O . ILE A 1 785 ? -11.079 15.226 -24.874 1.00 98.75 785 ILE A O 1
ATOM 6092 N N . ASP A 1 786 ? -11.135 15.433 -22.638 1.00 98.69 786 ASP A N 1
ATOM 6093 C CA . ASP A 1 786 ? -11.761 16.752 -22.625 1.00 98.69 786 ASP A CA 1
ATOM 6094 C C . ASP A 1 786 ? -10.883 17.818 -23.294 1.00 98.69 786 ASP A C 1
ATOM 6096 O O . ASP A 1 786 ? -11.421 18.687 -23.974 1.00 98.69 786 ASP A O 1
ATOM 6100 N N . GLN A 1 787 ? -9.549 17.726 -23.211 1.00 98.69 787 GLN A N 1
ATOM 6101 C CA . GLN A 1 787 ? -8.655 18.587 -23.998 1.00 98.69 787 GLN A CA 1
ATOM 6102 C C . GLN A 1 787 ? -8.844 18.397 -25.512 1.00 98.69 787 GLN A C 1
ATOM 6104 O O . GLN A 1 787 ? -8.860 19.377 -26.256 1.00 98.69 787 GLN A O 1
ATOM 6109 N N . GLN A 1 788 ? -8.999 17.156 -25.990 1.00 98.69 788 GLN A N 1
ATOM 6110 C CA . GLN A 1 788 ? -9.206 16.908 -27.423 1.00 98.69 788 GLN A CA 1
ATOM 6111 C C . GLN A 1 788 ? -10.625 17.284 -27.876 1.00 98.69 788 GLN A C 1
ATOM 6113 O O . GLN A 1 788 ? -10.797 17.771 -28.992 1.00 98.69 788 GLN A O 1
ATOM 6118 N N . VAL A 1 789 ? -11.635 17.131 -27.011 1.00 98.62 789 VAL A N 1
ATOM 6119 C CA . VAL A 1 789 ? -12.986 17.656 -27.272 1.00 98.62 789 VAL A CA 1
ATOM 6120 C C . VAL A 1 789 ? -12.967 19.183 -27.331 1.00 98.62 789 VAL A C 1
ATOM 6122 O O . VAL A 1 789 ? -13.555 19.759 -28.242 1.00 98.62 789 VAL A O 1
ATOM 6125 N N . GLU A 1 790 ? -12.260 19.850 -26.417 1.00 98.38 790 GLU A N 1
ATOM 6126 C CA . GLU A 1 790 ? -12.097 21.306 -26.430 1.00 98.38 790 GLU A CA 1
ATOM 6127 C C . GLU A 1 790 ? -11.478 21.790 -27.747 1.00 98.38 790 GLU A C 1
ATOM 6129 O O . GLU A 1 790 ? -12.001 22.719 -28.362 1.00 98.38 790 GLU A O 1
ATOM 6134 N N . LYS A 1 791 ? -10.412 21.131 -28.218 1.00 98.31 791 LYS A N 1
ATOM 6135 C CA . LYS A 1 791 ? -9.796 21.420 -29.521 1.00 98.31 791 LYS A CA 1
ATOM 6136 C C . LYS A 1 791 ? -10.780 21.236 -30.673 1.00 98.31 791 LYS A C 1
ATOM 6138 O O . LYS A 1 791 ? -10.957 22.158 -31.460 1.00 98.31 791 LYS A O 1
ATOM 6143 N N . TYR A 1 792 ? -11.472 20.097 -30.721 1.00 98.25 792 TYR A N 1
ATOM 6144 C CA . TYR A 1 792 ? -12.480 19.809 -31.744 1.00 98.25 792 TYR A CA 1
ATOM 6145 C C . TYR A 1 792 ? -13.597 20.861 -31.781 1.00 98.25 792 TYR A C 1
ATOM 6147 O O . TYR A 1 792 ? -14.037 21.266 -32.854 1.00 98.25 792 TYR A O 1
ATOM 6155 N N . LEU A 1 793 ? -14.063 21.318 -30.616 1.00 98.19 793 LEU A N 1
ATOM 6156 C CA . LEU A 1 793 ? -15.084 22.359 -30.532 1.00 98.19 793 LEU A CA 1
ATOM 6157 C C . LEU A 1 793 ? -14.549 23.716 -31.009 1.00 98.19 793 LEU A C 1
ATOM 6159 O O . LEU A 1 793 ? -15.266 24.414 -31.715 1.00 98.19 793 LEU A O 1
ATOM 6163 N N . LYS A 1 794 ? -13.305 24.069 -30.658 1.00 97.44 794 LYS A N 1
ATOM 6164 C CA . LYS A 1 794 ? -12.653 25.341 -31.022 1.00 97.44 794 LYS A CA 1
ATOM 6165 C C . LYS A 1 794 ? -12.172 25.422 -32.475 1.00 97.44 794 LYS A C 1
ATOM 6167 O O . LYS A 1 794 ? -11.863 26.511 -32.938 1.00 97.44 794 LYS A O 1
ATOM 6172 N N . GLU A 1 795 ? -12.112 24.307 -33.199 1.00 97.00 795 GLU A N 1
ATOM 6173 C CA . GLU A 1 795 ? -11.784 24.289 -34.634 1.00 97.00 795 GLU A CA 1
ATOM 6174 C C . GLU A 1 795 ? -12.849 24.974 -35.515 1.00 97.00 795 GLU A C 1
ATOM 6176 O O . GLU A 1 795 ? -12.568 25.287 -36.668 1.00 97.00 795 GLU A O 1
ATOM 6181 N N . ASP A 1 796 ? -14.073 25.173 -35.011 1.00 97.19 796 ASP A N 1
ATOM 6182 C CA . ASP A 1 796 ? -15.155 25.871 -35.718 1.00 97.19 796 ASP A CA 1
ATOM 6183 C C . ASP A 1 796 ? -15.896 26.812 -34.760 1.00 97.19 796 ASP A C 1
ATOM 6185 O O . ASP A 1 796 ? -16.413 26.386 -33.724 1.00 97.19 796 ASP A O 1
ATOM 6189 N N . ASP A 1 797 ? -15.988 28.087 -35.129 1.00 96.44 797 ASP A N 1
ATOM 6190 C CA . ASP A 1 797 ? -16.563 29.125 -34.271 1.00 96.44 797 ASP A CA 1
ATOM 6191 C C . ASP A 1 797 ? -18.043 28.881 -33.930 1.00 96.44 797 ASP A C 1
ATOM 6193 O O . ASP A 1 797 ? -18.488 29.205 -32.825 1.00 96.44 797 ASP A O 1
ATOM 6197 N N . ALA A 1 798 ? -18.822 28.281 -34.838 1.00 96.69 798 ALA A N 1
ATOM 6198 C CA . ALA A 1 798 ? -20.233 27.992 -34.599 1.00 96.69 798 ALA A CA 1
ATOM 6199 C C . ALA A 1 798 ? -20.406 26.813 -33.631 1.00 96.69 798 ALA A C 1
ATOM 6201 O O . ALA A 1 798 ? -21.240 26.884 -32.720 1.00 96.69 798 ALA A O 1
ATOM 6202 N N . ARG A 1 799 ? -19.591 25.754 -33.772 1.00 96.69 799 ARG A N 1
ATOM 6203 C CA . ARG A 1 799 ? -19.540 24.649 -32.796 1.00 96.69 799 ARG A CA 1
ATOM 6204 C C . ARG A 1 799 ? -19.126 25.157 -31.421 1.00 96.69 799 ARG A C 1
ATOM 6206 O O . ARG A 1 799 ? -19.757 24.790 -30.427 1.00 96.69 799 ARG A O 1
ATOM 6213 N N . TRP A 1 800 ? -18.120 26.027 -31.356 1.00 97.88 800 TRP A N 1
ATOM 6214 C CA . TRP A 1 800 ? -17.669 26.600 -30.094 1.00 97.88 800 TRP A CA 1
ATOM 6215 C C . TRP A 1 800 ? -18.748 27.462 -29.428 1.00 97.88 800 TRP A C 1
ATOM 6217 O O . TRP A 1 800 ? -19.058 27.252 -28.254 1.00 97.88 800 TRP A O 1
ATOM 6227 N N . ALA A 1 801 ? -19.397 28.361 -30.172 1.00 97.44 801 ALA A N 1
ATOM 6228 C CA . ALA A 1 801 ? -20.478 29.195 -29.645 1.00 97.44 801 ALA A CA 1
ATOM 6229 C C . ALA A 1 801 ? -21.665 28.361 -29.123 1.00 97.44 801 ALA A C 1
ATOM 6231 O O . ALA A 1 801 ? -22.222 28.650 -28.057 1.00 97.44 801 ALA A O 1
ATOM 6232 N N . ALA A 1 802 ? -22.037 27.288 -29.833 1.00 96.88 802 ALA A N 1
ATOM 6233 C CA . ALA A 1 802 ? -23.073 26.359 -29.385 1.00 96.88 802 ALA A CA 1
ATOM 6234 C C . ALA A 1 802 ? -22.675 25.634 -28.086 1.00 96.88 802 ALA A C 1
ATOM 6236 O O . ALA A 1 802 ? -23.491 25.523 -27.166 1.00 96.88 802 ALA A O 1
ATOM 6237 N N . ALA A 1 803 ? -21.418 25.193 -27.977 1.00 97.00 803 ALA A N 1
ATOM 6238 C CA . ALA A 1 803 ? -20.898 24.580 -26.760 1.00 97.00 803 ALA A CA 1
ATOM 6239 C C . ALA A 1 803 ? -20.900 25.562 -25.581 1.00 97.00 803 ALA A C 1
ATOM 6241 O O . ALA A 1 803 ? -21.364 25.199 -24.505 1.00 97.00 803 ALA A O 1
ATOM 6242 N N . GLN A 1 804 ? -20.476 26.816 -25.774 1.00 96.56 804 GLN A N 1
ATOM 6243 C CA . GLN A 1 804 ? -20.519 27.846 -24.728 1.00 96.56 804 GLN A CA 1
ATOM 6244 C C . GLN A 1 804 ? -21.939 28.073 -24.200 1.00 96.56 804 GLN A C 1
ATOM 6246 O O . GLN A 1 804 ? -22.143 28.150 -22.987 1.00 96.56 804 GLN A O 1
ATOM 6251 N N . LYS A 1 805 ? -22.935 28.117 -25.094 1.00 96.69 805 LYS A N 1
ATOM 6252 C CA . LYS A 1 805 ? -24.345 28.203 -24.696 1.00 96.69 805 LYS A CA 1
ATOM 6253 C C . LYS A 1 805 ? -24.761 26.992 -23.856 1.00 96.69 805 LYS A C 1
ATOM 6255 O O . LYS A 1 805 ? -25.357 27.166 -22.796 1.00 96.69 805 LYS A O 1
ATOM 6260 N N . LYS A 1 806 ? -24.399 25.781 -24.286 1.00 96.75 806 LYS A N 1
ATOM 6261 C CA . LYS A 1 806 ? -24.710 24.541 -23.562 1.00 96.75 806 LYS A CA 1
ATOM 6262 C C . LYS A 1 806 ? -24.028 24.479 -22.191 1.00 96.75 806 LYS A C 1
ATOM 6264 O O . LYS A 1 806 ? -24.657 24.072 -21.222 1.00 96.75 806 LYS A O 1
ATOM 6269 N N . ILE A 1 807 ? -22.779 24.934 -22.080 1.00 96.00 807 ILE A N 1
ATOM 6270 C CA . ILE A 1 807 ? -22.055 25.051 -20.803 1.00 96.00 807 ILE A CA 1
ATOM 6271 C C . ILE A 1 807 ? -22.794 26.006 -19.860 1.00 96.00 807 ILE A C 1
ATOM 6273 O O . ILE A 1 807 ? -23.048 25.653 -18.709 1.00 96.00 807 ILE A O 1
ATOM 6277 N N . ALA A 1 808 ? -23.186 27.188 -20.345 1.00 94.94 808 ALA A N 1
ATOM 6278 C CA . ALA A 1 808 ? -23.931 28.162 -19.548 1.00 94.94 808 ALA A CA 1
ATOM 6279 C C . ALA A 1 808 ? -25.290 27.614 -19.072 1.00 94.94 808 ALA A C 1
ATOM 6281 O O . ALA A 1 808 ? -25.718 27.900 -17.954 1.00 94.94 808 ALA A O 1
ATOM 6282 N N . GLU A 1 809 ? -25.957 26.801 -19.895 1.00 96.25 809 GLU A N 1
ATOM 6283 C CA . GLU A 1 809 ? -27.196 26.108 -19.528 1.00 96.25 809 GLU A CA 1
ATOM 6284 C C . GLU A 1 809 ? -26.962 25.018 -18.468 1.00 96.25 809 GLU A C 1
ATOM 6286 O O . GLU A 1 809 ? -27.687 24.979 -17.473 1.00 96.25 809 GLU A O 1
ATOM 6291 N N . LEU A 1 810 ? -25.935 24.175 -18.631 1.00 94.69 810 LEU A N 1
ATOM 6292 C CA . LEU A 1 810 ? -25.584 23.107 -17.681 1.00 94.69 810 LEU A CA 1
ATOM 6293 C C . LEU A 1 810 ? -25.149 23.650 -16.314 1.00 94.69 810 LEU A C 1
ATOM 6295 O O . LEU A 1 810 ? -25.432 23.042 -15.282 1.00 94.69 810 LEU A O 1
ATOM 6299 N N . LEU A 1 811 ? -24.483 24.805 -16.301 1.00 94.00 811 LEU A N 1
ATOM 6300 C CA . LEU A 1 811 ? -24.012 25.471 -15.088 1.00 94.00 811 LEU A CA 1
ATOM 6301 C C . LEU A 1 811 ? -25.008 26.503 -14.547 1.00 94.00 811 LEU A C 1
ATOM 6303 O O . LEU A 1 811 ? -24.683 27.256 -13.631 1.00 94.00 811 LEU A O 1
ATOM 6307 N N . LYS A 1 812 ? -26.239 26.556 -15.067 1.00 93.19 812 LYS A N 1
ATOM 6308 C CA . LYS A 1 812 ? -27.237 27.533 -14.625 1.00 93.19 812 LYS A CA 1
ATOM 6309 C C . LYS A 1 812 ? -27.457 27.451 -13.108 1.00 93.19 812 LYS A C 1
ATOM 6311 O O . LYS A 1 812 ? -27.855 26.421 -12.571 1.00 93.19 812 LYS A O 1
ATOM 6316 N N . GLY A 1 813 ? -27.222 28.568 -12.418 1.00 88.81 813 GLY A N 1
ATOM 6317 C CA . GLY A 1 813 ? -27.344 28.664 -10.959 1.00 88.81 813 GLY A CA 1
ATOM 6318 C C . GLY A 1 813 ? -26.119 28.181 -10.172 1.00 88.81 813 GLY A C 1
ATOM 6319 O O . GLY A 1 813 ? -26.179 28.143 -8.946 1.00 88.81 813 GLY A O 1
ATOM 6320 N N . ARG A 1 814 ? -25.011 27.834 -10.841 1.00 92.06 814 ARG A N 1
ATOM 6321 C CA . ARG A 1 814 ? -23.730 27.470 -10.219 1.00 92.06 814 ARG A CA 1
ATOM 6322 C C . ARG A 1 814 ? -22.593 28.286 -10.851 1.00 92.06 814 ARG A C 1
ATOM 6324 O O . ARG A 1 814 ? -22.568 28.438 -12.070 1.00 92.06 814 ARG A O 1
ATOM 6331 N N . PRO A 1 815 ? -21.644 28.824 -10.068 1.00 88.75 815 PRO A N 1
ATOM 6332 C CA . PRO A 1 815 ? -20.481 29.484 -10.648 1.00 88.75 815 PRO A CA 1
ATOM 6333 C C . PRO A 1 815 ? -19.629 28.459 -11.405 1.00 88.75 815 PRO A C 1
ATOM 6335 O O . PRO A 1 815 ? -19.353 27.374 -10.890 1.00 88.75 815 PRO A O 1
ATOM 6338 N N . GLN A 1 816 ? -19.204 28.801 -12.623 1.00 89.12 816 GLN A N 1
ATOM 6339 C CA . GLN A 1 816 ? -18.254 27.971 -13.358 1.00 89.12 816 GLN A CA 1
ATOM 6340 C C . GLN A 1 816 ? -16.915 27.951 -12.605 1.00 89.12 816 GLN A C 1
ATOM 6342 O O . GLN A 1 816 ? -16.423 29.027 -12.252 1.00 89.12 816 GLN A O 1
ATOM 6347 N N . PRO A 1 817 ? -16.307 26.777 -12.357 1.00 94.25 817 PRO A N 1
ATOM 6348 C CA . PRO A 1 817 ? -14.982 26.718 -11.756 1.00 94.25 817 PRO A CA 1
ATOM 6349 C C . PRO A 1 817 ? -13.949 27.425 -12.640 1.00 94.25 817 PRO A C 1
ATOM 6351 O O . PRO A 1 817 ? -13.978 27.292 -13.862 1.00 94.25 817 PRO A O 1
ATOM 6354 N N . GLN A 1 818 ? -13.023 28.156 -12.023 1.00 94.12 818 GLN A N 1
ATOM 6355 C CA . GLN A 1 818 ? -12.005 28.941 -12.727 1.00 94.12 818 GLN A CA 1
ATOM 6356 C C . GLN A 1 818 ? -10.601 28.570 -12.257 1.00 94.12 818 GLN A C 1
ATOM 6358 O O . GLN A 1 818 ? -10.419 28.030 -11.164 1.00 94.12 818 GLN A O 1
ATOM 6363 N N . TYR A 1 819 ? -9.609 28.865 -13.094 1.00 95.88 819 TYR A N 1
ATOM 6364 C CA . TYR A 1 819 ? -8.201 28.835 -12.713 1.00 95.88 819 TYR A CA 1
ATOM 6365 C C . TYR A 1 819 ? -7.885 30.066 -11.853 1.00 95.88 819 TYR A C 1
ATOM 6367 O O . TYR A 1 819 ? -8.137 31.192 -12.280 1.00 95.88 819 TYR A O 1
ATOM 6375 N N . HIS A 1 820 ? -7.357 29.868 -10.644 1.00 93.25 820 HIS A N 1
ATOM 6376 C CA . HIS A 1 820 ? -7.059 30.973 -9.730 1.00 93.25 820 HIS A CA 1
ATOM 6377 C C . HIS A 1 820 ? -5.628 31.520 -9.894 1.00 93.25 820 HIS A C 1
ATOM 6379 O O . HIS A 1 820 ? -4.630 30.799 -9.760 1.00 93.25 820 HIS A O 1
ATOM 6385 N N . GLY A 1 821 ? -5.541 32.838 -10.102 1.00 92.19 821 GLY A N 1
ATOM 6386 C CA . GLY A 1 821 ? -4.298 33.573 -10.352 1.00 92.19 821 GLY A CA 1
ATOM 6387 C C . GLY A 1 821 ? -3.924 33.624 -11.835 1.00 92.19 821 GLY A C 1
ATOM 6388 O O . GLY A 1 821 ? -4.664 33.141 -12.689 1.00 92.19 821 GLY A O 1
ATOM 6389 N N . ASP A 1 822 ? -2.765 34.206 -12.134 1.00 93.31 822 ASP A N 1
ATOM 6390 C CA . ASP A 1 822 ? -2.312 34.379 -13.515 1.00 93.31 822 ASP A CA 1
ATOM 6391 C C . ASP A 1 822 ? -1.885 33.050 -14.155 1.00 93.31 822 ASP A C 1
ATOM 6393 O O . ASP A 1 822 ? -1.316 32.162 -13.495 1.00 93.31 822 ASP A O 1
ATOM 6397 N N . LEU A 1 823 ? -2.136 32.928 -15.463 1.00 96.00 823 LEU A N 1
ATOM 6398 C CA . LEU A 1 823 ? -1.627 31.817 -16.263 1.00 96.00 823 LEU A CA 1
ATOM 6399 C C . LEU A 1 823 ? -0.097 31.927 -16.377 1.00 96.00 823 LEU A C 1
ATOM 6401 O O . LEU A 1 823 ? 0.418 33.003 -16.690 1.00 96.00 823 LEU A O 1
ATOM 6405 N N . PRO A 1 824 ? 0.653 30.838 -16.124 1.00 94.75 824 PRO A N 1
ATOM 6406 C CA . PRO A 1 824 ? 2.102 30.856 -16.271 1.00 94.75 824 PRO A CA 1
ATOM 6407 C C . PRO A 1 824 ? 2.515 31.043 -17.734 1.00 94.75 824 PRO A C 1
ATOM 6409 O O . PRO A 1 824 ? 1.784 30.699 -18.663 1.00 94.75 824 PRO A O 1
ATOM 6412 N N . GLN A 1 825 ? 3.739 31.529 -17.939 1.00 93.38 825 GLN A N 1
ATOM 6413 C CA . GLN A 1 825 ? 4.339 31.604 -19.267 1.00 93.38 825 GLN A CA 1
ATOM 6414 C C . GLN A 1 825 ? 4.336 30.223 -19.943 1.00 93.38 825 GLN A C 1
ATOM 6416 O O . GLN A 1 825 ? 4.810 29.251 -19.361 1.00 93.38 825 GLN A O 1
ATOM 6421 N N . GLY A 1 826 ? 3.838 30.161 -21.181 1.00 88.31 826 GLY A N 1
ATOM 6422 C CA . GLY A 1 826 ? 3.724 28.919 -21.955 1.00 88.31 826 GLY A CA 1
ATOM 6423 C C . GLY A 1 826 ? 2.372 28.208 -21.832 1.00 88.31 826 GLY A C 1
ATOM 6424 O O . GLY A 1 826 ? 2.117 27.296 -22.610 1.00 88.31 826 GLY A O 1
ATOM 6425 N N . ASN A 1 827 ? 1.487 28.640 -20.927 1.00 95.56 827 ASN A N 1
ATOM 6426 C CA . ASN A 1 827 ? 0.121 28.127 -20.836 1.00 95.56 827 ASN A CA 1
ATOM 6427 C C . ASN A 1 827 ? -0.807 28.897 -21.794 1.00 95.56 827 ASN A C 1
ATOM 6429 O O . ASN A 1 827 ? -0.995 30.104 -21.651 1.00 95.56 827 ASN A O 1
ATOM 6433 N N . ASP A 1 828 ? -1.385 28.194 -22.768 1.00 94.44 828 ASP A N 1
ATOM 6434 C CA . ASP A 1 828 ? -2.294 28.729 -23.794 1.00 94.44 828 ASP A CA 1
ATOM 6435 C C . ASP A 1 828 ? -3.786 28.654 -23.404 1.00 94.44 828 ASP A C 1
ATOM 6437 O O . ASP A 1 828 ? -4.666 29.014 -24.187 1.00 94.44 828 ASP A O 1
ATOM 6441 N N . GLY A 1 829 ? -4.084 28.189 -22.188 1.00 96.12 829 GLY A N 1
ATOM 6442 C CA . GLY A 1 829 ? -5.437 28.008 -21.670 1.00 96.12 829 GLY A CA 1
ATOM 6443 C C . GLY A 1 829 ? -6.120 26.700 -22.084 1.00 96.12 829 GLY A C 1
ATOM 6444 O O . GLY A 1 829 ? -7.275 26.491 -21.702 1.00 96.12 829 GLY A O 1
ATOM 6445 N N . LEU A 1 830 ? -5.448 25.805 -22.821 1.00 97.75 830 LEU A N 1
ATOM 6446 C CA . LEU A 1 830 ? -5.988 24.488 -23.169 1.00 97.75 830 LEU A CA 1
ATOM 6447 C C . LEU A 1 830 ? -6.387 23.700 -21.910 1.00 97.75 830 LEU A C 1
ATOM 6449 O O . LEU A 1 830 ? -5.594 23.548 -20.978 1.00 97.75 830 LEU A O 1
ATOM 6453 N N . GLY A 1 831 ? -7.603 23.148 -21.905 1.00 95.69 831 GLY A N 1
ATOM 6454 C CA . GLY A 1 831 ? -8.148 22.337 -20.811 1.00 95.69 831 GLY A CA 1
ATOM 6455 C C . GLY A 1 831 ? -8.910 23.141 -19.753 1.00 95.69 831 GLY A C 1
ATOM 6456 O O . GLY A 1 831 ? -9.482 22.550 -18.836 1.00 95.69 831 GLY A O 1
ATOM 6457 N N . LEU A 1 832 ? -8.947 24.474 -19.870 1.00 97.38 832 LEU A N 1
ATOM 6458 C CA . LEU A 1 832 ? -9.689 25.345 -18.953 1.00 97.38 832 LEU A CA 1
ATOM 6459 C C . LEU A 1 832 ? -11.109 25.663 -19.436 1.00 97.38 832 LEU A C 1
ATOM 6461 O O . LEU A 1 832 ? -11.941 26.100 -18.641 1.00 97.38 832 LEU A O 1
ATOM 6465 N N . ALA A 1 833 ? -11.424 25.452 -20.716 1.00 96.06 833 ALA A N 1
ATOM 6466 C CA . ALA A 1 833 ? -12.706 25.895 -21.259 1.00 96.06 833 ALA A CA 1
ATOM 6467 C C . ALA A 1 833 ? -13.877 24.998 -20.810 1.00 96.06 833 ALA A C 1
ATOM 6469 O O . ALA A 1 833 ? -15.021 25.446 -20.744 1.00 96.06 833 ALA A O 1
ATOM 6470 N N . LEU A 1 834 ? -13.578 23.741 -20.463 1.00 96.12 834 LEU A N 1
ATOM 6471 C CA . LEU A 1 834 ? -14.533 22.716 -20.026 1.00 96.12 834 LEU A CA 1
ATOM 6472 C C . LEU A 1 834 ? -14.519 22.505 -18.497 1.00 96.12 834 LEU A C 1
ATOM 6474 O O . LEU A 1 834 ? -14.894 21.436 -18.011 1.00 96.12 834 LEU A O 1
ATOM 6478 N N . LEU A 1 835 ? -14.057 23.474 -17.698 1.00 96.69 835 LEU A N 1
ATOM 6479 C CA . LEU A 1 835 ? -14.122 23.354 -16.237 1.00 96.69 835 LEU A CA 1
ATOM 6480 C C . LEU A 1 835 ? -15.584 23.324 -15.757 1.00 96.69 835 LEU A C 1
ATOM 6482 O O . LEU A 1 835 ? -16.370 24.212 -16.083 1.00 96.69 835 LEU A O 1
ATOM 6486 N N . GLY A 1 836 ? -15.930 22.304 -14.963 1.00 94.50 836 GLY A N 1
ATOM 6487 C CA . GLY A 1 836 ? -17.274 22.093 -14.406 1.00 94.50 836 GLY A CA 1
ATOM 6488 C C . GLY A 1 836 ? -18.218 21.223 -15.248 1.00 94.50 836 GLY A C 1
ATOM 6489 O O . GLY A 1 836 ? -19.298 20.893 -14.770 1.00 94.50 836 GLY A O 1
ATOM 6490 N N . VAL A 1 837 ? -17.815 20.823 -16.456 1.00 96.19 837 VAL A N 1
ATOM 6491 C CA . VAL A 1 837 ? -18.569 19.926 -17.356 1.00 96.19 837 VAL A CA 1
ATOM 6492 C C . VAL A 1 837 ? -17.638 18.866 -17.955 1.00 96.19 837 VAL A C 1
ATOM 6494 O O . VAL A 1 837 ? -16.425 18.938 -17.757 1.00 96.19 837 VAL A O 1
ATOM 6497 N N . THR A 1 838 ? -18.171 17.896 -18.694 1.00 96.94 838 THR A N 1
ATOM 6498 C CA . THR A 1 838 ? -17.389 16.870 -19.412 1.00 96.94 838 THR A CA 1
ATOM 6499 C C . THR A 1 838 ? -17.691 16.878 -20.911 1.00 96.94 838 THR A C 1
ATOM 6501 O O . THR A 1 838 ? -18.744 17.346 -21.346 1.00 96.94 838 THR A O 1
ATOM 6504 N N . GLY A 1 839 ? -16.752 16.406 -21.735 1.00 96.44 839 GLY A N 1
ATOM 6505 C CA . GLY A 1 839 ? -16.861 16.481 -23.193 1.00 96.44 839 GLY A CA 1
ATOM 6506 C C . GLY A 1 839 ? -18.056 15.720 -23.778 1.00 96.44 839 GLY A C 1
ATOM 6507 O O . GLY A 1 839 ? -18.658 16.188 -24.743 1.00 96.44 839 GLY A O 1
ATOM 6508 N N . ASP A 1 840 ? -18.459 14.604 -23.166 1.00 97.19 840 ASP A N 1
ATOM 6509 C CA . ASP A 1 840 ? -19.639 13.807 -23.545 1.00 97.19 840 ASP A CA 1
ATOM 6510 C C . ASP A 1 840 ? -20.956 14.577 -23.371 1.00 97.19 840 ASP A C 1
ATOM 6512 O O . ASP A 1 840 ? -21.942 14.301 -24.050 1.00 97.19 840 ASP A O 1
ATOM 6516 N N . GLN A 1 841 ? -20.968 15.594 -22.508 1.00 97.25 841 GLN A N 1
ATOM 6517 C CA . GLN A 1 841 ? -22.112 16.484 -22.353 1.00 97.25 841 GLN A CA 1
ATOM 6518 C C . GLN A 1 841 ? -22.179 17.538 -23.459 1.00 97.25 841 GLN A C 1
ATOM 6520 O O . GLN A 1 841 ? -23.221 18.173 -23.614 1.00 97.25 841 GLN A O 1
ATOM 6525 N N . LEU A 1 842 ? -21.109 17.761 -24.228 1.00 97.56 842 LEU A N 1
ATOM 6526 C CA . LEU A 1 842 ? -21.012 18.861 -25.195 1.00 97.56 842 LEU A CA 1
ATOM 6527 C C . LEU A 1 842 ? -21.125 18.417 -26.651 1.00 97.56 842 LEU A C 1
ATOM 6529 O O . LEU A 1 842 ? -21.625 19.189 -27.468 1.00 97.56 842 LEU A O 1
ATOM 6533 N N . VAL A 1 843 ? -20.734 17.185 -26.963 1.00 97.56 843 VAL A N 1
ATOM 6534 C CA . VAL A 1 843 ? -20.845 16.602 -28.308 1.00 97.56 843 VAL A CA 1
ATOM 6535 C C . VAL A 1 843 ? -21.795 15.401 -28.308 1.00 97.56 843 VAL A C 1
ATOM 6537 O O . VAL A 1 843 ? -22.239 14.950 -27.256 1.00 97.56 843 VAL A O 1
ATOM 6540 N N . ASP A 1 844 ? -22.160 14.903 -29.486 1.00 97.62 844 ASP A N 1
ATOM 6541 C CA . ASP A 1 844 ? -22.935 13.667 -29.610 1.00 97.62 844 ASP A CA 1
ATOM 6542 C C . ASP A 1 844 ? -22.087 12.420 -29.273 1.00 97.62 844 ASP A C 1
ATOM 6544 O O . ASP A 1 844 ? -20.853 12.459 -29.256 1.00 97.62 844 ASP A O 1
ATOM 6548 N N . ALA A 1 845 ? -22.759 11.296 -29.008 1.00 97.88 845 ALA A N 1
ATOM 6549 C CA . ALA A 1 845 ? -22.115 10.065 -28.552 1.00 97.88 845 ALA A CA 1
ATOM 6550 C C . ALA A 1 845 ? -21.117 9.477 -29.567 1.00 97.88 845 ALA A C 1
ATOM 6552 O O . ALA A 1 845 ? -20.097 8.920 -29.158 1.00 97.88 845 ALA A O 1
ATOM 6553 N N . GLU A 1 846 ? -21.380 9.611 -30.871 1.00 98.31 846 GLU A N 1
ATOM 6554 C CA . GLU A 1 846 ? -20.502 9.094 -31.925 1.00 98.31 846 GLU A CA 1
ATOM 6555 C C . GLU A 1 846 ? -19.220 9.930 -32.012 1.00 98.31 846 GLU A C 1
ATOM 6557 O O . GLU A 1 846 ? -18.108 9.391 -31.988 1.00 98.31 846 GLU A O 1
ATOM 6562 N N . THR A 1 847 ? -19.362 11.258 -32.010 1.00 98.12 847 THR A N 1
ATOM 6563 C CA . THR A 1 847 ? -18.230 12.188 -31.968 1.00 98.12 847 THR A CA 1
ATOM 6564 C C . THR A 1 847 ? -17.373 11.968 -30.723 1.00 98.12 847 THR A C 1
ATOM 6566 O O . THR A 1 847 ? -16.146 11.874 -30.837 1.00 98.12 847 THR A O 1
ATOM 6569 N N . TYR A 1 848 ? -17.993 11.847 -29.543 1.00 98.50 848 TYR A N 1
ATOM 6570 C CA . TYR A 1 848 ? -17.265 11.594 -28.299 1.00 98.50 848 TYR A CA 1
ATOM 6571 C C . TYR A 1 848 ? -16.505 10.266 -28.350 1.00 98.50 848 TYR A C 1
ATOM 6573 O O . TYR A 1 848 ? -15.321 10.231 -28.016 1.00 98.50 848 TYR A O 1
ATOM 6581 N N . ALA A 1 849 ? -17.147 9.184 -28.807 1.00 98.25 849 ALA A N 1
ATOM 6582 C CA . ALA A 1 849 ? -16.521 7.868 -28.906 1.00 98.25 849 ALA A CA 1
ATOM 6583 C C . ALA A 1 849 ? -15.287 7.883 -29.821 1.00 98.25 849 ALA A C 1
ATOM 6585 O O . ALA A 1 849 ? -14.236 7.370 -29.433 1.00 98.25 849 ALA A O 1
ATOM 6586 N N . ARG A 1 850 ? -15.373 8.545 -30.985 1.00 98.44 850 ARG A N 1
ATOM 6587 C CA . ARG A 1 850 ? -14.245 8.695 -31.919 1.00 98.44 850 ARG A CA 1
ATOM 6588 C C . ARG A 1 850 ? -13.076 9.466 -31.301 1.00 98.44 850 ARG A C 1
ATOM 6590 O O . ARG A 1 850 ? -11.926 9.049 -31.439 1.00 98.44 850 ARG A O 1
ATOM 6597 N N . ILE A 1 851 ? -13.353 10.587 -30.627 1.00 98.56 851 ILE A N 1
ATOM 6598 C CA . ILE A 1 851 ? -12.315 11.381 -29.949 1.00 98.56 851 ILE A CA 1
ATOM 6599 C C . ILE A 1 851 ? -11.697 10.567 -28.810 1.00 98.56 851 ILE A C 1
ATOM 6601 O O . ILE A 1 851 ? -10.476 10.496 -28.707 1.00 98.56 851 ILE A O 1
ATOM 6605 N N . LYS A 1 852 ? -12.519 9.901 -27.994 1.00 98.44 852 LYS A N 1
ATOM 6606 C CA . LYS A 1 852 ? -12.068 9.046 -26.894 1.00 98.44 852 LYS A CA 1
ATOM 6607 C C . LYS A 1 852 ? -11.153 7.922 -27.381 1.00 98.44 852 LYS A C 1
ATOM 6609 O O . LYS A 1 852 ? -10.082 7.747 -26.807 1.00 98.44 852 LYS A O 1
ATOM 6614 N N . GLU A 1 853 ? -11.534 7.185 -28.426 1.00 98.06 853 GLU A N 1
ATOM 6615 C CA . GLU A 1 853 ? -10.705 6.107 -28.987 1.00 98.06 853 GLU A CA 1
ATOM 6616 C C . GLU A 1 853 ? -9.352 6.642 -29.475 1.00 98.06 853 GLU A C 1
ATOM 6618 O O . GLU A 1 853 ? -8.303 6.087 -29.138 1.00 98.06 853 GLU A O 1
ATOM 6623 N N . HIS A 1 854 ? -9.358 7.767 -30.201 1.00 97.75 854 HIS A N 1
ATOM 6624 C CA . HIS A 1 854 ? -8.125 8.396 -30.661 1.00 97.75 854 HIS A CA 1
ATOM 6625 C C . HIS A 1 854 ? -7.229 8.816 -29.489 1.00 97.75 854 HIS A C 1
ATOM 6627 O O . HIS A 1 854 ? -6.072 8.397 -29.438 1.00 97.75 854 HIS A O 1
ATOM 6633 N N . THR A 1 855 ? -7.769 9.562 -28.522 1.00 98.25 855 THR A N 1
ATOM 6634 C CA . THR A 1 855 ? -7.053 10.030 -27.326 1.00 98.25 855 THR A CA 1
ATOM 6635 C C . THR A 1 855 ? -6.432 8.876 -26.543 1.00 98.25 855 THR A C 1
ATOM 6637 O O . THR A 1 855 ? -5.252 8.921 -26.206 1.00 98.25 855 THR A O 1
ATOM 6640 N N . LEU A 1 856 ? -7.195 7.812 -26.275 1.00 97.88 856 LEU A N 1
ATOM 6641 C CA . LEU A 1 856 ? -6.709 6.648 -25.527 1.00 97.88 856 LEU A CA 1
ATOM 6642 C C . LEU A 1 856 ? -5.545 5.939 -26.240 1.00 97.88 856 LEU A C 1
ATOM 6644 O O . LEU A 1 856 ? -4.635 5.428 -25.588 1.00 97.88 856 LEU A O 1
ATOM 6648 N N . SER A 1 857 ? -5.532 5.944 -27.575 1.00 96.31 857 SER A N 1
ATOM 6649 C CA . SER A 1 857 ? -4.452 5.342 -28.364 1.00 96.31 857 SER A CA 1
ATOM 6650 C C . SER A 1 857 ? -3.175 6.198 -28.438 1.00 96.31 857 SER A C 1
ATOM 6652 O O . SER A 1 857 ? -2.088 5.663 -28.687 1.00 96.31 857 SER A O 1
ATOM 6654 N N . THR A 1 858 ? -3.273 7.514 -28.218 1.00 96.75 858 THR A N 1
ATOM 6655 C CA . THR A 1 858 ? -2.165 8.470 -28.391 1.00 96.75 858 THR A CA 1
ATOM 6656 C C . THR A 1 858 ? -1.567 8.963 -27.078 1.00 96.75 858 THR A C 1
ATOM 6658 O O . THR A 1 858 ? -0.351 9.160 -27.030 1.00 96.75 858 THR A O 1
ATOM 6661 N N . VAL A 1 859 ? -2.376 9.102 -26.022 1.00 97.25 859 VAL A N 1
ATOM 6662 C CA . VAL A 1 859 ? -1.975 9.637 -24.713 1.00 97.25 859 VAL A CA 1
ATOM 6663 C C . VAL A 1 859 ? -0.742 8.930 -24.145 1.00 97.25 859 VAL A C 1
ATOM 6665 O O . VAL A 1 859 ? -0.616 7.703 -24.197 1.00 97.25 859 VAL A O 1
ATOM 6668 N N . ARG A 1 860 ? 0.194 9.713 -23.595 1.00 96.62 860 ARG A N 1
ATOM 6669 C CA . ARG A 1 860 ? 1.484 9.215 -23.099 1.00 96.62 860 ARG A CA 1
ATOM 6670 C C . ARG A 1 860 ? 1.657 9.464 -21.612 1.00 96.62 860 ARG A C 1
ATOM 6672 O O . ARG A 1 860 ? 1.591 10.602 -21.147 1.00 96.62 860 ARG A O 1
ATOM 6679 N N . GLY A 1 861 ? 2.019 8.424 -20.874 1.00 96.38 861 GLY A N 1
ATOM 6680 C CA . GLY A 1 861 ? 2.305 8.593 -19.459 1.00 96.38 861 GLY A CA 1
ATOM 6681 C C . GLY A 1 861 ? 2.528 7.305 -18.695 1.00 96.38 861 GLY A C 1
ATOM 6682 O O . GLY A 1 861 ? 2.662 6.232 -19.276 1.00 96.38 861 GLY A O 1
ATOM 6683 N N . THR A 1 862 ? 2.599 7.444 -17.381 1.00 97.38 862 THR A N 1
ATOM 6684 C CA . THR A 1 862 ? 2.802 6.354 -16.435 1.00 97.38 862 THR A CA 1
ATOM 6685 C C . THR A 1 862 ? 1.983 6.640 -15.190 1.00 97.38 862 THR A C 1
ATOM 6687 O O . THR A 1 862 ? 2.046 7.743 -14.649 1.00 97.38 862 THR A O 1
ATOM 6690 N N . VAL A 1 863 ? 1.262 5.640 -14.702 1.00 96.44 863 VAL A N 1
ATOM 6691 C CA . VAL A 1 863 ? 0.767 5.619 -13.325 1.00 96.44 863 VAL A CA 1
ATOM 6692 C C . VAL A 1 863 ? 1.623 4.636 -12.532 1.00 96.44 863 VAL A C 1
ATOM 6694 O O . VAL A 1 863 ? 2.032 3.607 -13.070 1.00 96.44 863 VAL A O 1
ATOM 6697 N N . GLN A 1 864 ? 1.969 4.975 -11.287 1.00 92.88 864 GLN A N 1
ATOM 6698 C CA . GLN A 1 864 ? 2.848 4.114 -10.500 1.00 92.88 864 GLN A CA 1
ATOM 6699 C C . GLN A 1 864 ? 2.168 2.798 -10.124 1.00 92.88 864 GLN A C 1
ATOM 6701 O O . GLN A 1 864 ? 2.671 1.754 -10.525 1.00 92.88 864 GLN A O 1
ATOM 6706 N N . ALA A 1 865 ? 1.045 2.866 -9.402 1.00 91.50 865 ALA A N 1
ATOM 6707 C CA . ALA A 1 865 ? 0.128 1.757 -9.151 1.00 91.50 865 ALA A CA 1
ATOM 6708 C C . ALA A 1 865 ? 0.821 0.407 -8.880 1.00 91.50 865 ALA A C 1
ATOM 6710 O O . ALA A 1 865 ? 0.451 -0.591 -9.472 1.00 91.50 865 ALA A O 1
ATOM 6711 N N . ASP A 1 866 ? 1.853 0.350 -8.036 1.00 92.88 866 ASP A N 1
ATOM 6712 C CA . ASP A 1 866 ? 2.475 -0.929 -7.661 1.00 92.88 866 ASP A CA 1
ATOM 6713 C C . ASP A 1 866 ? 2.003 -1.289 -6.254 1.00 92.88 866 ASP A C 1
ATOM 6715 O O . ASP A 1 866 ? 2.565 -0.843 -5.262 1.00 92.88 866 ASP A O 1
ATOM 6719 N N . ILE A 1 867 ? 0.917 -2.059 -6.175 1.00 92.62 867 ILE A N 1
ATOM 6720 C CA . ILE A 1 867 ? 0.269 -2.426 -4.906 1.00 92.62 867 ILE A CA 1
ATOM 6721 C C . ILE A 1 867 ? 1.123 -3.402 -4.084 1.00 92.62 867 ILE A C 1
ATOM 6723 O O . ILE A 1 867 ? 1.054 -3.398 -2.858 1.00 92.62 867 ILE A O 1
ATOM 6727 N N . LEU A 1 868 ? 1.965 -4.222 -4.724 1.00 92.06 868 LEU A N 1
ATOM 6728 C CA . LEU A 1 868 ? 2.776 -5.212 -4.007 1.00 92.06 868 LEU A CA 1
ATOM 6729 C C . LEU A 1 868 ? 3.856 -4.545 -3.148 1.00 92.06 868 LEU A C 1
ATOM 6731 O O . LEU A 1 868 ? 4.109 -4.997 -2.033 1.00 92.06 868 LEU A O 1
ATOM 6735 N N . LYS A 1 869 ? 4.457 -3.442 -3.617 1.00 91.31 869 LYS A N 1
ATOM 6736 C CA . LYS A 1 869 ? 5.380 -2.658 -2.776 1.00 91.31 869 LYS A CA 1
ATOM 6737 C C . LYS A 1 869 ? 4.669 -1.909 -1.639 1.00 91.31 869 LYS A C 1
ATOM 6739 O O . LYS A 1 869 ? 5.327 -1.554 -0.662 1.00 91.31 869 LYS A O 1
ATOM 6744 N N . GLU A 1 870 ? 3.366 -1.634 -1.765 1.00 86.00 870 GLU A N 1
ATOM 6745 C CA . GLU A 1 870 ? 2.614 -0.914 -0.733 1.00 86.00 870 GLU A CA 1
ATOM 6746 C C . GLU A 1 870 ? 2.500 -1.764 0.522 1.00 86.00 870 GLU A C 1
ATOM 6748 O O . GLU A 1 870 ? 2.792 -1.274 1.603 1.00 86.00 870 GLU A O 1
ATOM 6753 N N . ASP A 1 871 ? 2.173 -3.045 0.365 1.00 84.69 871 ASP A N 1
ATOM 6754 C CA . ASP A 1 871 ? 2.129 -4.004 1.473 1.00 84.69 871 ASP A CA 1
ATOM 6755 C C . ASP A 1 871 ? 3.529 -4.305 2.044 1.00 84.69 871 ASP A C 1
ATOM 6757 O O . ASP A 1 871 ? 3.691 -4.534 3.239 1.00 84.69 871 ASP A O 1
ATOM 6761 N N . GLN A 1 872 ? 4.567 -4.280 1.200 1.00 85.06 872 GLN A N 1
ATOM 6762 C CA . GLN A 1 872 ? 5.935 -4.610 1.616 1.00 85.06 872 GLN A CA 1
ATOM 6763 C C . GLN A 1 872 ? 6.673 -3.469 2.328 1.00 85.06 872 GLN A C 1
ATOM 6765 O O . GLN A 1 872 ? 7.560 -3.752 3.135 1.00 85.06 872 GLN A O 1
ATOM 6770 N N . ALA A 1 873 ? 6.404 -2.206 1.976 1.00 79.31 873 ALA A N 1
ATOM 6771 C CA . ALA A 1 873 ? 7.248 -1.092 2.414 1.00 79.31 873 ALA A CA 1
ATOM 6772 C C . ALA A 1 873 ? 6.554 0.270 2.533 1.00 79.31 873 ALA A C 1
ATOM 6774 O O . ALA A 1 873 ? 6.829 0.995 3.485 1.00 79.31 873 ALA A O 1
ATOM 6775 N N . GLN A 1 874 ? 5.735 0.674 1.556 1.00 77.50 874 GLN A N 1
ATOM 6776 C CA . GLN A 1 874 ? 5.265 2.066 1.483 1.00 77.50 874 GLN A CA 1
ATOM 6777 C C . GLN A 1 874 ? 3.996 2.341 2.304 1.00 77.50 874 GLN A C 1
ATOM 6779 O O . GLN A 1 874 ? 3.763 3.484 2.699 1.00 77.50 874 GLN A O 1
ATOM 6784 N N . ASN A 1 875 ? 3.213 1.305 2.612 1.00 80.56 875 ASN A N 1
ATOM 6785 C CA . ASN A 1 875 ? 2.070 1.352 3.519 1.00 80.56 875 ASN A CA 1
ATOM 6786 C C . ASN A 1 875 ? 0.969 2.367 3.132 1.00 80.56 875 ASN A C 1
ATOM 6788 O O . ASN A 1 875 ? 0.235 2.834 4.003 1.00 80.56 875 ASN A O 1
ATOM 6792 N N . THR A 1 876 ? 0.804 2.703 1.842 1.00 77.00 876 THR A N 1
ATOM 6793 C CA . THR A 1 876 ? -0.299 3.563 1.345 1.00 77.00 876 THR A CA 1
ATOM 6794 C C . THR A 1 876 ? -1.440 2.768 0.695 1.00 77.00 876 THR A C 1
ATOM 6796 O O . THR A 1 876 ? -2.258 3.307 -0.052 1.00 77.00 876 THR A O 1
ATOM 6799 N N . CYS A 1 877 ? -1.530 1.462 0.974 1.00 83.69 877 CYS A N 1
ATOM 6800 C CA . CYS A 1 877 ? -2.643 0.637 0.509 1.00 83.69 877 CYS A CA 1
ATOM 6801 C C . CYS A 1 877 ? -3.910 0.934 1.329 1.00 83.69 877 CYS A C 1
ATOM 6803 O O . CYS A 1 877 ? -3.958 0.666 2.527 1.00 83.69 877 CYS A O 1
ATOM 6805 N N . ILE A 1 878 ? -4.938 1.478 0.675 1.00 88.50 878 ILE A N 1
ATOM 6806 C CA . ILE A 1 878 ? -6.225 1.839 1.306 1.00 88.50 878 ILE A CA 1
ATOM 6807 C C . ILE A 1 878 ? -7.316 0.779 1.122 1.00 88.50 878 ILE A C 1
ATOM 6809 O O . ILE A 1 878 ? -8.328 0.789 1.816 1.00 88.50 878 ILE A O 1
ATOM 6813 N N . PHE A 1 879 ? -7.099 -0.155 0.197 1.00 88.12 879 PHE A N 1
ATOM 6814 C CA . PHE A 1 879 ? -7.965 -1.304 -0.042 1.00 88.12 879 PHE A CA 1
ATOM 6815 C C . PHE A 1 879 ? -7.256 -2.592 0.374 1.00 88.12 879 PHE A C 1
ATOM 6817 O O . PHE A 1 879 ? -6.034 -2.621 0.504 1.00 88.12 879 PHE A O 1
ATOM 6824 N N . SER A 1 880 ? -7.995 -3.695 0.515 1.00 84.62 880 SER A N 1
ATOM 6825 C CA . SER A 1 880 ? -7.361 -5.014 0.614 1.00 84.62 880 SER A CA 1
ATOM 6826 C C . SER A 1 880 ? -6.496 -5.278 -0.625 1.00 84.62 880 SER A C 1
ATOM 6828 O O . SER A 1 880 ? -6.939 -4.998 -1.745 1.00 84.62 880 SER A O 1
ATOM 6830 N N . THR A 1 881 ? -5.318 -5.874 -0.442 1.00 84.62 881 THR A N 1
ATOM 6831 C CA . THR A 1 881 ? -4.358 -6.185 -1.515 1.00 84.62 881 THR A CA 1
ATOM 6832 C C . THR A 1 881 ? -4.999 -6.941 -2.684 1.00 84.62 881 THR A C 1
ATOM 6834 O O . THR A 1 881 ? -4.746 -6.617 -3.842 1.00 84.62 881 THR A O 1
ATOM 6837 N N . GLU A 1 882 ? -5.888 -7.899 -2.401 1.00 83.38 882 GLU A N 1
ATOM 6838 C CA . GLU A 1 882 ? -6.617 -8.669 -3.419 1.00 83.38 882 GLU A CA 1
ATOM 6839 C C . GLU A 1 882 ? -7.514 -7.778 -4.291 1.00 83.38 882 GLU A C 1
ATOM 6841 O O . GLU A 1 882 ? -7.444 -7.828 -5.520 1.00 83.38 882 GLU A O 1
ATOM 6846 N N . PHE A 1 883 ? -8.322 -6.916 -3.665 1.00 86.38 883 PHE A N 1
ATOM 6847 C CA . PHE A 1 883 ? -9.188 -5.979 -4.382 1.00 86.38 883 PHE A CA 1
ATOM 6848 C C . PHE A 1 883 ? -8.382 -4.968 -5.207 1.00 86.38 883 PHE A C 1
ATOM 6850 O O . PHE A 1 883 ? -8.714 -4.700 -6.361 1.00 86.38 883 PHE A O 1
ATOM 6857 N N . ALA A 1 884 ? -7.289 -4.446 -4.652 1.00 90.06 884 ALA A N 1
ATOM 6858 C CA . ALA A 1 884 ? -6.416 -3.518 -5.358 1.00 90.06 884 ALA A CA 1
ATOM 6859 C C . ALA A 1 884 ? -5.738 -4.174 -6.581 1.00 90.06 884 ALA A C 1
ATOM 6861 O O . ALA A 1 884 ? -5.749 -3.596 -7.668 1.00 90.06 884 ALA A O 1
ATOM 6862 N N . LEU A 1 885 ? -5.243 -5.412 -6.455 1.00 90.00 885 LEU A N 1
ATOM 6863 C CA . LEU A 1 885 ? -4.719 -6.197 -7.584 1.00 90.00 885 LEU A CA 1
ATOM 6864 C C . LEU A 1 885 ? -5.787 -6.470 -8.648 1.00 90.00 885 LEU A C 1
ATOM 6866 O O . LEU A 1 885 ? -5.503 -6.366 -9.843 1.00 90.00 885 LEU A O 1
ATOM 6870 N N . ARG A 1 886 ? -7.028 -6.754 -8.231 1.00 89.56 886 ARG A N 1
ATOM 6871 C CA . ARG A 1 886 ? -8.159 -6.905 -9.152 1.00 89.56 886 ARG A CA 1
ATOM 6872 C C . ARG A 1 886 ? -8.380 -5.647 -9.986 1.00 89.56 886 ARG A C 1
ATOM 6874 O O . ARG A 1 886 ? -8.427 -5.754 -11.211 1.00 89.56 886 ARG A O 1
ATOM 6881 N N . MET A 1 887 ? -8.438 -4.477 -9.349 1.00 91.62 887 MET A N 1
ATOM 6882 C CA . MET A 1 887 ? -8.576 -3.201 -10.058 1.00 91.62 887 MET A CA 1
ATOM 6883 C C . MET A 1 887 ? -7.412 -2.946 -11.023 1.00 91.62 887 MET A C 1
ATOM 6885 O O . MET A 1 887 ? -7.641 -2.490 -12.140 1.00 91.62 887 MET A O 1
ATOM 6889 N N . MET A 1 888 ? -6.173 -3.283 -10.648 1.00 93.00 888 MET A N 1
ATOM 6890 C CA . MET A 1 888 ? -5.027 -3.165 -11.562 1.00 93.00 888 MET A CA 1
ATOM 6891 C C . MET A 1 888 ? -5.163 -4.056 -12.797 1.00 93.00 888 MET A C 1
ATOM 6893 O O . MET A 1 888 ? -4.915 -3.608 -13.916 1.00 93.00 888 MET A O 1
ATOM 6897 N N . GLY A 1 889 ? -5.598 -5.305 -12.619 1.00 93.69 889 GLY A N 1
ATOM 6898 C CA . GLY A 1 889 ? -5.863 -6.181 -13.756 1.00 93.69 889 GLY A CA 1
ATOM 6899 C C . GLY A 1 889 ? -7.022 -5.681 -14.626 1.00 93.69 889 GLY A C 1
ATOM 6900 O O . GLY A 1 889 ? -6.983 -5.867 -15.839 1.00 93.69 889 GLY A O 1
ATOM 6901 N N . ASP A 1 890 ? -8.024 -5.014 -14.044 1.00 95.50 890 ASP A N 1
ATOM 6902 C CA . ASP A 1 890 ? -9.131 -4.410 -14.797 1.00 95.50 890 ASP A CA 1
ATOM 6903 C C . ASP A 1 890 ? -8.647 -3.211 -15.631 1.00 95.50 890 ASP A C 1
ATOM 6905 O O . ASP A 1 890 ? -9.030 -3.081 -16.794 1.00 95.50 890 ASP A O 1
ATOM 6909 N N . ILE A 1 891 ? -7.733 -2.391 -15.094 1.00 96.50 891 ILE A N 1
ATOM 6910 C CA . ILE A 1 891 ? -7.051 -1.324 -15.850 1.00 96.50 891 ILE A CA 1
ATOM 6911 C C . ILE A 1 891 ? -6.270 -1.914 -17.024 1.00 96.50 891 ILE A C 1
ATOM 6913 O O . ILE A 1 891 ? -6.394 -1.431 -18.151 1.00 96.50 891 ILE A O 1
ATOM 6917 N N . GLN A 1 892 ? -5.474 -2.958 -16.779 1.00 97.06 892 GLN A N 1
ATOM 6918 C CA . GLN A 1 892 ? -4.684 -3.584 -17.835 1.00 97.06 892 GLN A CA 1
ATOM 6919 C C . GLN A 1 892 ? -5.580 -4.188 -18.924 1.00 97.06 892 GLN A C 1
ATOM 6921 O O . GLN A 1 892 ? -5.299 -4.005 -20.108 1.00 97.06 892 GLN A O 1
ATOM 6926 N N . GLN A 1 893 ? -6.677 -4.852 -18.548 1.00 96.62 893 GLN A N 1
ATOM 6927 C CA . GLN A 1 893 ? -7.640 -5.392 -19.509 1.00 96.62 893 GLN A CA 1
ATOM 6928 C C . GLN A 1 893 ? -8.255 -4.265 -20.345 1.00 96.62 893 GLN A C 1
ATOM 6930 O O . GLN A 1 893 ? -8.262 -4.343 -21.571 1.00 96.62 893 GLN A O 1
ATOM 6935 N N . TYR A 1 894 ? -8.674 -3.172 -19.701 1.00 97.31 894 TYR A N 1
ATOM 6936 C CA . TYR A 1 894 ? -9.200 -2.000 -20.396 1.00 97.31 894 TYR A CA 1
ATOM 6937 C C . TYR A 1 894 ? -8.183 -1.420 -21.389 1.00 97.31 894 TYR A C 1
ATOM 6939 O O . TYR A 1 894 ? -8.556 -1.054 -22.505 1.00 97.31 894 TYR A O 1
ATOM 6947 N N . PHE A 1 895 ? -6.899 -1.359 -21.016 1.00 97.69 895 PHE A N 1
ATOM 6948 C CA . PHE A 1 895 ? -5.822 -0.892 -21.894 1.00 97.69 895 PHE A CA 1
ATOM 6949 C C . PHE A 1 895 ? -5.652 -1.789 -23.122 1.00 97.69 895 PHE A C 1
ATOM 6951 O O . PHE A 1 895 ? -5.481 -1.274 -24.229 1.00 97.69 895 PHE A O 1
ATOM 6958 N N . VAL A 1 896 ? -5.725 -3.111 -22.947 1.00 96.31 896 VAL A N 1
ATOM 6959 C CA . VAL A 1 896 ? -5.672 -4.079 -24.051 1.00 96.31 896 VAL A CA 1
ATOM 6960 C C . VAL A 1 896 ? -6.867 -3.887 -24.985 1.00 96.31 896 VAL A C 1
ATOM 6962 O O . VAL A 1 896 ? -6.672 -3.678 -26.186 1.00 96.31 896 VAL A O 1
ATOM 6965 N N . ASP A 1 897 ? -8.080 -3.871 -24.432 1.00 96.31 897 ASP A N 1
ATOM 6966 C CA . ASP A 1 897 ? -9.331 -3.792 -25.194 1.00 96.31 897 ASP A CA 1
ATOM 6967 C C . ASP A 1 897 ? -9.437 -2.481 -25.995 1.00 96.31 897 ASP A C 1
ATOM 6969 O O . ASP A 1 897 ? -9.904 -2.476 -27.134 1.00 96.31 897 ASP A O 1
ATOM 6973 N N . HIS A 1 898 ? -8.924 -1.374 -25.442 1.00 96.38 898 HIS A N 1
ATOM 6974 C CA . HIS A 1 898 ? -8.970 -0.037 -26.051 1.00 96.38 898 HIS A CA 1
ATOM 6975 C C . HIS A 1 898 ? -7.648 0.397 -26.703 1.00 96.38 898 HIS A C 1
ATOM 6977 O O . HIS A 1 898 ? -7.478 1.569 -27.038 1.00 96.38 898 HIS A O 1
ATOM 6983 N N . LYS A 1 899 ? -6.699 -0.528 -26.903 1.00 96.38 899 LYS A N 1
ATOM 6984 C CA . LYS A 1 899 ? -5.410 -0.281 -27.583 1.00 96.38 899 LYS A CA 1
ATOM 6985 C C . LYS A 1 899 ? -4.594 0.877 -26.976 1.00 96.38 899 LYS A C 1
ATOM 6987 O O . LYS A 1 899 ? -3.887 1.587 -27.698 1.00 96.38 899 LYS A O 1
ATOM 6992 N N . VAL A 1 900 ? -4.626 1.035 -25.655 1.00 97.38 900 VAL A N 1
ATOM 6993 C CA . VAL A 1 900 ? -3.806 2.007 -24.917 1.00 97.38 900 VAL A CA 1
ATOM 6994 C C . VAL A 1 900 ? -2.364 1.496 -24.858 1.00 97.38 900 VAL A C 1
ATOM 6996 O O . VAL A 1 900 ? -1.988 0.726 -23.981 1.00 97.38 900 VAL A O 1
ATOM 6999 N N . ARG A 1 901 ? -1.545 1.885 -25.842 1.00 94.69 901 ARG A N 1
ATOM 7000 C CA . ARG A 1 901 ? -0.175 1.352 -26.025 1.00 94.69 901 ARG A CA 1
ATOM 7001 C C . ARG A 1 901 ? 0.941 2.273 -25.543 1.00 94.69 901 ARG A C 1
ATOM 7003 O O . ARG A 1 901 ? 2.087 1.842 -25.451 1.00 94.69 901 ARG A O 1
ATOM 7010 N N . ASN A 1 902 ? 0.626 3.540 -25.286 1.00 96.19 902 ASN A N 1
ATOM 7011 C CA . ASN A 1 902 ? 1.619 4.561 -24.945 1.00 96.19 902 ASN A CA 1
ATOM 7012 C C . ASN A 1 902 ? 1.549 5.013 -23.476 1.00 96.19 902 ASN A C 1
ATOM 7014 O O . ASN A 1 902 ? 2.315 5.893 -23.069 1.00 96.19 902 ASN A O 1
ATOM 7018 N N . PHE A 1 903 ? 0.661 4.402 -22.688 1.00 97.50 903 PHE A N 1
ATOM 7019 C CA . PHE A 1 903 ? 0.521 4.642 -21.260 1.00 97.50 903 PHE A CA 1
ATOM 7020 C C . PHE A 1 903 ? 0.900 3.383 -20.478 1.00 97.50 903 PHE A C 1
ATOM 7022 O O . PHE A 1 903 ? 0.408 2.295 -20.768 1.00 97.50 903 PHE A O 1
ATOM 7029 N N . TYR A 1 904 ? 1.771 3.528 -19.486 1.00 97.12 904 TYR A N 1
ATOM 7030 C CA . TYR A 1 904 ? 2.175 2.439 -18.602 1.00 97.12 904 TYR A CA 1
ATOM 7031 C C . TYR A 1 904 ? 1.193 2.350 -17.428 1.00 97.12 904 TYR A C 1
ATOM 7033 O O . TYR A 1 904 ? 1.078 3.298 -16.649 1.00 97.12 904 TYR A O 1
ATOM 7041 N N . SER A 1 905 ? 0.479 1.227 -17.327 1.00 95.25 905 SER A N 1
ATOM 7042 C CA . SER A 1 905 ? -0.533 0.946 -16.293 1.00 95.25 905 SER A CA 1
ATOM 7043 C C . SER A 1 905 ? 0.058 0.663 -14.910 1.00 95.25 905 SER A C 1
ATOM 7045 O O . SER A 1 905 ? -0.658 0.744 -13.918 1.00 95.25 905 SER A O 1
ATOM 7047 N N . VAL A 1 906 ? 1.349 0.330 -14.846 1.00 96.00 906 VAL A N 1
ATOM 7048 C CA . VAL A 1 906 ? 2.087 0.056 -13.613 1.00 96.00 906 VAL A CA 1
ATOM 7049 C C . VAL A 1 906 ? 3.565 0.409 -13.786 1.00 96.00 906 VAL A C 1
ATOM 7051 O O . VAL A 1 906 ? 4.156 0.197 -14.847 1.00 96.00 906 VAL A O 1
ATOM 7054 N N . SER A 1 907 ? 4.177 0.927 -12.724 1.00 95.69 907 SER A N 1
ATOM 7055 C CA . SER A 1 907 ? 5.616 1.142 -12.587 1.00 95.69 907 SER A CA 1
ATOM 7056 C C . SER A 1 907 ? 6.128 0.395 -11.359 1.00 95.69 907 SER A C 1
ATOM 7058 O O . SER A 1 907 ? 6.168 0.944 -10.256 1.00 95.69 907 SER A O 1
ATOM 7060 N N . ILE A 1 908 ? 6.578 -0.839 -11.581 1.00 96.06 908 ILE A N 1
ATOM 7061 C CA . ILE A 1 908 ? 7.134 -1.718 -10.546 1.00 96.06 908 ILE A CA 1
ATOM 7062 C C . ILE A 1 908 ? 8.355 -1.045 -9.904 1.00 96.06 908 ILE A C 1
ATOM 7064 O O . ILE A 1 908 ? 9.315 -0.703 -10.600 1.00 96.06 908 ILE A O 1
ATOM 7068 N N . SER A 1 909 ? 8.322 -0.814 -8.590 1.00 92.62 909 SER A N 1
ATOM 7069 C CA . SER A 1 909 ? 9.251 0.111 -7.928 1.00 92.62 909 SER A CA 1
ATOM 7070 C C . SER A 1 909 ? 9.933 -0.488 -6.698 1.00 92.62 909 SER A C 1
ATOM 7072 O O . SER A 1 909 ? 9.298 -0.710 -5.672 1.00 92.62 909 SER A O 1
ATOM 7074 N N . GLY A 1 910 ? 11.266 -0.529 -6.726 1.00 92.62 910 GLY A N 1
ATOM 7075 C CA . GLY A 1 910 ? 12.097 -0.860 -5.564 1.00 92.62 910 GLY A CA 1
ATOM 7076 C C . GLY A 1 910 ? 12.502 0.314 -4.676 1.00 92.62 910 GLY A C 1
ATOM 7077 O O . GLY A 1 910 ? 13.136 0.093 -3.651 1.00 92.62 910 GLY A O 1
ATOM 7078 N N . TYR A 1 911 ? 12.216 1.562 -5.057 1.00 91.44 911 TYR A N 1
ATOM 7079 C CA . TYR A 1 911 ? 12.731 2.737 -4.338 1.00 91.44 911 TYR A CA 1
ATOM 7080 C C . TYR A 1 911 ? 12.298 2.745 -2.862 1.00 91.44 911 TYR A C 1
ATOM 7082 O O . TYR A 1 911 ? 13.135 2.719 -1.970 1.00 91.44 911 TYR A O 1
ATOM 7090 N N . HIS A 1 912 ? 10.993 2.642 -2.611 1.00 88.94 912 HIS A N 1
ATOM 7091 C CA . HIS A 1 912 ? 10.416 2.662 -1.263 1.00 88.94 912 HIS A CA 1
ATOM 7092 C C . HIS A 1 912 ? 10.849 1.469 -0.400 1.00 88.94 912 HIS A C 1
ATOM 7094 O O . HIS A 1 912 ? 11.034 1.615 0.802 1.00 88.94 912 HIS A O 1
ATOM 7100 N N . ILE A 1 913 ? 11.075 0.303 -1.016 1.00 89.44 913 ILE A N 1
ATOM 7101 C CA . ILE A 1 913 ? 11.617 -0.878 -0.330 1.00 89.44 913 ILE A CA 1
ATOM 7102 C C . ILE A 1 913 ? 13.031 -0.585 0.195 1.00 89.44 913 ILE A C 1
ATOM 7104 O O . ILE A 1 913 ? 13.357 -0.945 1.325 1.00 89.44 913 ILE A O 1
ATOM 7108 N N . ALA A 1 914 ? 13.867 0.096 -0.596 1.00 89.25 914 ALA A N 1
ATOM 7109 C CA . ALA A 1 914 ? 15.202 0.504 -0.162 1.00 89.25 914 ALA A CA 1
ATOM 7110 C C . ALA A 1 914 ? 15.163 1.590 0.920 1.00 89.25 914 ALA A C 1
ATOM 7112 O O . ALA A 1 914 ? 15.858 1.451 1.923 1.00 89.25 914 ALA A O 1
ATOM 7113 N N . GLU A 1 915 ? 14.316 2.611 0.766 1.00 86.38 915 GLU A N 1
ATOM 7114 C CA . GLU A 1 915 ? 14.151 3.676 1.770 1.00 86.38 915 GLU A CA 1
ATOM 7115 C C . GLU A 1 915 ? 13.612 3.143 3.110 1.00 86.38 915 GLU A C 1
ATOM 7117 O O . GLU A 1 915 ? 13.986 3.636 4.171 1.00 86.38 915 GLU A O 1
ATOM 7122 N N . ALA A 1 916 ? 12.815 2.068 3.092 1.00 82.38 916 ALA A N 1
ATOM 7123 C CA . ALA A 1 916 ? 12.397 1.350 4.299 1.00 82.38 916 ALA A CA 1
ATOM 7124 C C . ALA A 1 916 ? 13.542 0.567 4.988 1.00 82.38 916 ALA A C 1
ATOM 7126 O O . ALA A 1 916 ? 13.349 0.004 6.067 1.00 82.38 916 ALA A O 1
ATOM 7127 N N . GLY A 1 917 ? 14.739 0.529 4.390 1.00 86.44 917 GLY A N 1
ATOM 7128 C CA . GLY A 1 917 ? 15.953 -0.069 4.951 1.00 86.44 917 GLY A CA 1
ATOM 7129 C C . GLY A 1 917 ? 16.439 -1.342 4.251 1.00 86.44 917 GLY A C 1
ATOM 7130 O O . GLY A 1 917 ? 17.362 -1.995 4.747 1.00 86.44 917 GLY A O 1
ATOM 7131 N N . ALA A 1 918 ? 15.850 -1.734 3.116 1.00 88.81 918 ALA A N 1
ATOM 7132 C CA . ALA A 1 918 ? 16.322 -2.894 2.367 1.00 88.81 918 ALA A CA 1
ATOM 7133 C C . ALA A 1 918 ? 17.667 -2.614 1.676 1.00 88.81 918 ALA A C 1
ATOM 7135 O O . ALA A 1 918 ? 17.862 -1.596 1.016 1.00 88.81 918 ALA A O 1
ATOM 7136 N N . ASN A 1 919 ? 18.597 -3.566 1.767 1.00 94.50 919 ASN A N 1
ATOM 7137 C CA . ASN A 1 919 ? 19.854 -3.492 1.020 1.00 94.50 919 ASN A CA 1
ATOM 7138 C C . ASN A 1 919 ? 19.623 -3.651 -0.504 1.00 94.50 919 ASN A C 1
ATOM 7140 O O . ASN A 1 919 ? 18.584 -4.184 -0.909 1.00 94.50 919 ASN A O 1
ATOM 7144 N N . PRO A 1 920 ? 20.600 -3.287 -1.363 1.00 96.12 920 PRO A N 1
ATOM 7145 C CA . PRO A 1 920 ? 20.431 -3.333 -2.821 1.00 96.12 920 PRO A CA 1
ATOM 7146 C C . PRO A 1 920 ? 20.044 -4.708 -3.389 1.00 96.12 920 PRO A C 1
ATOM 7148 O O . PRO A 1 920 ? 19.313 -4.787 -4.374 1.00 96.12 920 PRO A O 1
ATOM 7151 N N . ILE A 1 921 ? 20.494 -5.804 -2.762 1.00 96.44 921 ILE A N 1
ATOM 7152 C CA . ILE A 1 921 ? 20.140 -7.169 -3.186 1.00 96.44 921 ILE A CA 1
ATOM 7153 C C . ILE A 1 921 ? 18.654 -7.428 -2.931 1.00 96.44 921 ILE A C 1
ATOM 7155 O O . ILE A 1 921 ? 17.946 -7.904 -3.815 1.00 96.44 921 ILE A O 1
ATOM 7159 N N . SER A 1 922 ? 18.181 -7.092 -1.731 1.00 94.81 922 SER A N 1
ATOM 7160 C CA . SER A 1 922 ? 16.784 -7.288 -1.328 1.00 94.81 922 SER A CA 1
ATOM 7161 C C . SER A 1 922 ? 15.856 -6.387 -2.140 1.00 94.81 922 SER A C 1
ATOM 7163 O O . SER A 1 922 ? 14.831 -6.852 -2.629 1.00 94.81 922 SER A O 1
ATOM 7165 N N . GLN A 1 923 ? 16.260 -5.132 -2.365 1.00 96.19 923 GLN A N 1
ATOM 7166 C CA . GLN A 1 923 ? 15.566 -4.196 -3.246 1.00 96.19 923 GLN A CA 1
ATOM 7167 C C . GLN A 1 923 ? 15.355 -4.799 -4.639 1.00 96.19 923 GLN A C 1
ATOM 7169 O O . GLN A 1 923 ? 14.220 -4.895 -5.105 1.00 96.19 923 GLN A O 1
ATOM 7174 N N . LEU A 1 924 ? 16.435 -5.221 -5.305 1.00 96.56 924 LEU A N 1
ATOM 7175 C CA . LEU A 1 924 ? 16.357 -5.774 -6.655 1.00 96.56 924 LEU A CA 1
ATOM 7176 C C . LEU A 1 924 ? 15.521 -7.062 -6.690 1.00 96.56 924 LEU A C 1
ATOM 7178 O O . LEU A 1 924 ? 14.654 -7.203 -7.552 1.00 96.56 924 LEU A O 1
ATOM 7182 N N . ALA A 1 925 ? 15.748 -7.974 -5.742 1.00 96.50 925 ALA A N 1
ATOM 7183 C CA . ALA A 1 925 ? 15.048 -9.252 -5.679 1.00 96.50 925 ALA A CA 1
ATOM 7184 C C . ALA A 1 925 ? 13.535 -9.077 -5.474 1.00 96.50 925 ALA A C 1
ATOM 7186 O O . ALA A 1 925 ? 12.754 -9.673 -6.214 1.00 96.50 925 ALA A O 1
ATOM 7187 N N . PHE A 1 926 ? 13.111 -8.238 -4.524 1.00 96.50 926 PHE A N 1
ATOM 7188 C CA . PHE A 1 926 ? 11.688 -7.987 -4.282 1.00 96.50 926 PHE A CA 1
ATOM 7189 C C . PHE A 1 926 ? 11.030 -7.238 -5.441 1.00 96.50 926 PHE A C 1
ATOM 7191 O O . PHE A 1 926 ? 9.944 -7.621 -5.864 1.00 96.50 926 PHE A O 1
ATOM 7198 N N . THR A 1 927 ? 11.713 -6.257 -6.041 1.00 96.75 927 THR A N 1
ATOM 7199 C CA . THR A 1 927 ? 11.184 -5.530 -7.210 1.00 96.75 927 THR A CA 1
ATOM 7200 C C . THR A 1 927 ? 10.934 -6.469 -8.389 1.00 96.75 927 THR A C 1
ATOM 7202 O O . THR A 1 927 ? 9.852 -6.459 -8.973 1.00 96.75 927 THR A O 1
ATOM 7205 N N . LEU A 1 928 ? 11.907 -7.324 -8.726 1.00 96.88 928 LEU A N 1
ATOM 7206 C CA . LEU A 1 928 ? 11.745 -8.301 -9.805 1.00 96.88 928 LEU A CA 1
ATOM 7207 C C . LEU A 1 928 ? 10.681 -9.347 -9.464 1.00 96.88 928 LEU A C 1
ATOM 7209 O O . LEU A 1 928 ? 9.864 -9.682 -10.316 1.00 96.88 928 LEU A O 1
ATOM 7213 N N . SER A 1 929 ? 10.643 -9.820 -8.216 1.00 96.50 929 SER A N 1
ATOM 7214 C CA . SER A 1 929 ? 9.608 -10.739 -7.737 1.00 96.50 929 SER A CA 1
ATOM 7215 C C . SER A 1 929 ? 8.206 -10.152 -7.906 1.00 96.50 929 SER A C 1
ATOM 7217 O O . SER A 1 929 ? 7.318 -10.830 -8.423 1.00 96.50 929 SER A O 1
ATOM 7219 N N . ASN A 1 930 ? 8.004 -8.885 -7.536 1.00 95.81 930 ASN A N 1
ATOM 7220 C CA . ASN A 1 930 ? 6.729 -8.190 -7.716 1.00 95.81 930 ASN A CA 1
ATOM 7221 C C . ASN A 1 930 ? 6.372 -8.088 -9.203 1.00 95.81 930 ASN A C 1
ATOM 7223 O O . ASN A 1 930 ? 5.250 -8.414 -9.589 1.00 95.81 930 ASN A O 1
ATOM 7227 N N . GLY A 1 931 ? 7.344 -7.744 -10.053 1.00 96.31 931 GLY A N 1
ATOM 7228 C CA . GLY A 1 931 ? 7.152 -7.703 -11.501 1.00 96.31 931 GLY A CA 1
ATOM 7229 C C . GLY A 1 931 ? 6.722 -9.043 -12.095 1.00 96.31 931 GLY A C 1
ATOM 7230 O O . GLY A 1 931 ? 5.717 -9.109 -12.799 1.00 96.31 931 GLY A O 1
ATOM 7231 N N . PHE A 1 932 ? 7.417 -10.131 -11.756 1.00 96.88 932 PHE A N 1
ATOM 7232 C CA . PHE A 1 932 ? 7.039 -11.473 -12.206 1.00 96.88 932 PHE A CA 1
ATOM 7233 C C . PHE A 1 932 ? 5.681 -11.918 -11.656 1.00 96.88 932 PHE A C 1
ATOM 7235 O O . PHE A 1 932 ? 4.940 -12.609 -12.346 1.00 96.88 932 PHE A O 1
ATOM 7242 N N . THR A 1 933 ? 5.319 -11.490 -10.446 1.00 95.19 933 THR A N 1
ATOM 7243 C CA . THR A 1 933 ? 3.999 -11.773 -9.861 1.00 95.19 933 THR A CA 1
ATOM 7244 C C . THR A 1 933 ? 2.882 -11.108 -10.663 1.00 95.19 933 THR A C 1
ATOM 7246 O O . THR A 1 933 ? 1.869 -11.744 -10.942 1.00 95.19 933 THR A O 1
ATOM 7249 N N . ILE A 1 934 ? 3.075 -9.855 -11.083 1.00 94.69 934 ILE A N 1
ATOM 7250 C CA . ILE A 1 934 ? 2.117 -9.139 -11.937 1.00 94.69 934 ILE A CA 1
ATOM 7251 C C . ILE A 1 934 ? 1.993 -9.824 -13.305 1.00 94.69 934 ILE A C 1
ATOM 7253 O O . ILE A 1 934 ? 0.879 -9.990 -13.799 1.00 94.69 934 ILE A O 1
ATOM 7257 N N . VAL A 1 935 ? 3.108 -10.283 -13.885 1.00 95.56 935 VAL A N 1
ATOM 7258 C CA . VAL A 1 935 ? 3.096 -11.057 -15.138 1.00 95.56 935 VAL A CA 1
ATOM 7259 C C . VAL A 1 935 ? 2.270 -12.335 -14.987 1.00 95.56 935 VAL A C 1
ATOM 7261 O O . VAL A 1 935 ? 1.348 -12.561 -15.766 1.00 95.56 935 VAL A O 1
ATOM 7264 N N . GLU A 1 936 ? 2.543 -13.154 -13.970 1.00 94.88 936 GLU A N 1
ATOM 7265 C CA . GLU A 1 936 ? 1.785 -14.389 -13.725 1.00 94.88 936 GLU A CA 1
ATOM 7266 C C . GLU A 1 936 ? 0.300 -14.114 -13.466 1.00 94.88 936 GLU A C 1
ATOM 7268 O O . GLU A 1 936 ? -0.557 -14.859 -13.943 1.00 94.88 936 GLU A O 1
ATOM 7273 N N . TYR A 1 937 ? -0.019 -13.025 -12.764 1.00 93.38 937 TYR A N 1
ATOM 7274 C CA . TYR A 1 937 ? -1.397 -12.608 -12.533 1.00 93.38 937 TYR A CA 1
ATOM 7275 C C . TYR A 1 937 ? -2.117 -12.245 -13.842 1.00 93.38 937 TYR A C 1
ATOM 7277 O O . TYR A 1 937 ? -3.228 -12.717 -14.091 1.00 93.38 937 TYR A O 1
ATOM 7285 N N . TYR A 1 938 ? -1.492 -11.457 -14.721 1.00 94.56 938 TYR A N 1
ATOM 7286 C CA . TYR A 1 938 ? -2.077 -11.102 -16.020 1.00 94.56 938 TYR A CA 1
ATOM 7287 C C . TYR A 1 938 ? -2.209 -12.316 -16.951 1.00 94.56 938 TYR A C 1
ATOM 7289 O O . TYR A 1 938 ? -3.244 -12.476 -17.603 1.00 94.56 938 TYR A O 1
ATOM 7297 N N . LEU A 1 939 ? -1.232 -13.228 -16.945 1.00 94.44 939 LEU A N 1
ATOM 7298 C CA . LEU A 1 939 ? -1.322 -14.504 -17.662 1.00 94.44 939 LEU A CA 1
ATOM 7299 C C . LEU A 1 939 ? -2.473 -15.373 -17.132 1.00 94.44 939 LEU A C 1
ATOM 7301 O O . LEU A 1 939 ? -3.212 -15.967 -17.918 1.00 94.44 939 LEU A O 1
ATOM 7305 N N . ALA A 1 940 ? -2.679 -15.420 -15.812 1.00 91.12 940 ALA A N 1
ATOM 7306 C CA . ALA A 1 940 ? -3.795 -16.141 -15.201 1.00 91.12 940 ALA A CA 1
ATOM 7307 C C . ALA A 1 940 ? -5.165 -15.553 -15.584 1.00 91.12 940 ALA A C 1
ATOM 7309 O O . ALA A 1 940 ? -6.153 -16.287 -15.629 1.00 91.12 940 ALA A O 1
ATOM 7310 N N . ARG A 1 941 ? -5.219 -14.258 -15.922 1.00 91.50 941 ARG A N 1
ATOM 7311 C CA . ARG A 1 941 ? -6.402 -13.590 -16.489 1.00 91.50 941 ARG A CA 1
ATOM 7312 C C . ARG A 1 941 ? -6.593 -13.818 -17.994 1.00 91.50 941 ARG A C 1
ATOM 7314 O O . ARG A 1 941 ? -7.597 -13.371 -18.537 1.00 91.50 941 ARG A O 1
ATOM 7321 N N . GLY A 1 942 ? -5.673 -14.515 -18.663 1.00 93.69 942 GLY A N 1
ATOM 7322 C CA . GLY A 1 942 ? -5.753 -14.816 -20.095 1.00 93.69 942 GLY A CA 1
ATOM 7323 C C . GLY A 1 942 ? -5.190 -13.727 -21.013 1.00 93.69 942 GLY A C 1
ATOM 7324 O O . GLY A 1 942 ? -5.444 -13.760 -22.216 1.00 93.69 942 GLY A O 1
ATOM 7325 N N . MET A 1 943 ? -4.429 -12.771 -20.474 1.00 95.38 943 MET A N 1
ATOM 7326 C CA . MET A 1 943 ? -3.730 -11.768 -21.281 1.00 95.38 943 MET A CA 1
ATOM 7327 C C . MET A 1 943 ? -2.484 -12.377 -21.939 1.00 95.38 943 MET A C 1
ATOM 7329 O O . MET A 1 943 ? -1.883 -13.310 -21.405 1.00 95.38 943 MET A O 1
ATOM 7333 N N . GLN A 1 944 ? -2.088 -11.856 -23.103 1.00 95.50 944 GLN A N 1
ATOM 7334 C CA . GLN A 1 944 ? -0.801 -12.209 -23.716 1.00 95.50 944 GLN A CA 1
ATOM 7335 C C . GLN A 1 944 ? 0.362 -11.556 -22.951 1.00 95.50 944 GLN A C 1
ATOM 7337 O O . GLN A 1 944 ? 0.153 -10.549 -22.272 1.00 95.50 944 GLN A O 1
ATOM 7342 N N . ILE A 1 945 ? 1.555 -12.159 -23.061 1.00 94.38 945 ILE A N 1
ATOM 7343 C CA . ILE A 1 945 ? 2.793 -11.700 -22.404 1.00 94.38 945 ILE A CA 1
ATOM 7344 C C . ILE A 1 945 ? 3.220 -10.296 -22.837 1.00 94.38 945 ILE A C 1
ATOM 7346 O O . ILE A 1 945 ? 3.087 -9.979 -24.044 1.00 94.38 945 ILE A O 1
#

pLDDT: mean 86.03, std 17.71, range [27.39, 98.75]

Secondary structure (DSSP, 8-state):
--------------TTSPPPEEEEEEPTT----HHHHHHHHHHHHTT-EEEEEESS--HHHHHHHHHHTT-SEEEEE--SS-HHHHHHHHHHHHHHTT-TTSEEEEE-GGGS-HHHHHHHHHHT-SEEE-HHHHHHH-HHHHHHHHHHHHHHHIIIIISTTSS-TT----TT-HHHHHHHHHHHHTT-S-HHHHHHHHHHHHHHHHTSSSS-SS--SS------PPP-PPPEEEEEESTTS-HHHHHHHHHHHHHHH-TT--EEEEEEEPBPTTTS-EEE-SGGG-GGGGSTTEEEEEEE--STT-SS-TTHHHHHHHHHHSS-SEEEEEPPPP-SS--GGGGT-SEEEEEE-S-S-SGGGGGG-THHHH-SEEEEE-TTSTTHHHHHHHHHHHHHHHTT-TTS-TTTSSEEEE-TTSTT-HHHHHHHHHHHHHHHHHT---GGG-TTS-S-----------TTSBTTB-S------S--S-----SS-GGGTTHHHHHHHHHHHHHHHHHHHHHHHHHHHHHHHHHHHTT-TT--STTPPPPGGGGS------PPP-----------------S--HHHHHHHHHHHHHHHHS-HHHHHHHHHHHHHHHHHHSSEEEEEETTEEEEEESEEE-TT--EEESS------SHHHHHHHHHHT-STTSTT-TT-SSSSPPSS--S--EEE--BSHHHHHHHHHHHHTT-SSEEEEEEBPHHHHTT----SSHHHHTTTTSSSB---SHHHHHHHTTTS-TTSTTEEEEEE--TTHHHHHHHHHHHHHHHHHHHHHHTSHHHHHHHHHHHHHHTTTSPPP---SPPPTT---TT-TTTTS-GGGTS-HHHHHHHHHHHHHH--EEE---HHHIIIII----S-HHHHHHHHHHHHHHHHHTT--SEES-----HHHHHTT--HHHHHHHHHHHHHHHHHHHHHTT---